Protein AF-0000000066110867 (afdb_homodimer)

Sequence (846 aa):
MSDRFEATYLIETPHDVASVAQELAGEQSTATSSRMPGETDALIRDFGARVEHIEALPPAEAPSLPVAHTLGQRVHRARLTLSWPLHNIGDSLPMLLTTLLGNQTGMRRLSGIRLERVAMPQSFIAAQPRPAFGIAGTRRLTGVQGRPLIGSIVKPNIGLAPEQTAAMARQLAEGGVDFIKDDELLANPPYSPVARRAALVLRALDEAAQRTGRRTMYAVNITDGLDEMRRHHDAVVQAGGTCIMVNLNSVGLSALLALRRHSQLPIHGHRAGWAMMTRCPALGMEFQPYQMLHRLAGVDHLHVSGLGGKFWEHADSVLQAAHECLTPLDTQAGAADDRALPVFSGGSTIFDVAPTYQGIGTADLIFASGGGIFGHPDGLAAGCASLRQAWEAAIAGQELRAYAQSRPELAAALARGKPVRKAMSDRFEATYLIETPHDVASVAQELAGEQSTATSSRMPGETDALIRDFGARVEHIEALPPAEAPSLPVAHTLGQRVHRARLTLSWPLHNIGDSLPMLLTTLLGNQTGMRRLSGIRLERVAMPQSFIAAQPRPAFGIAGTRRLTGVQGRPLIGSIVKPNIGLAPEQTAAMARQLAEGGVDFIKDDELLANPPYSPVARRAALVLRALDEAAQRTGRRTMYAVNITDGLDEMRRHHDAVVQAGGTCIMVNLNSVGLSALLALRRHSQLPIHGHRAGWAMMTRCPALGMEFQPYQMLHRLAGVDHLHVSGLGGKFWEHADSVLQAAHECLTPLDTQAGAADDRALPVFSGGSTIFDVAPTYQGIGTADLIFASGGGIFGHPDGLAAGCASLRQAWEAAIAGQELRAYAQSRPELAAALARGKPVRKA

Radius of gyration: 27.33 Å; Cα contacts (8 Å, |Δi|>4): 2051; chains: 2; bounding box: 62×90×65 Å

Nearest PDB structures (foldseek):
  2d69-assembly1_A  TM=9.100E-01  e=1.388E-36  Pyrococcus horikoshii OT3
  2cwx-assembly1_A  TM=9.089E-01  e=3.472E-36  Pyrococcus horikoshii OT3
  3a12-assembly2_F-3  TM=8.881E-01  e=1.849E-36  Thermococcus kodakarensis KOD1
  8dht-assembly2_B  TM=8.796E-01  e=1.649E-36  Archaeoglobus fulgidus
  3kdo-assembly1_D  TM=8.798E-01  e=2.607E-36  Thermococcus kodakarensis KOD1

InterPro domains:
  IPR000685 Ribulose bisphosphate carboxylase, large subunit, C-terminal [PF00016] (134-414)
  IPR017443 Ribulose bisphosphate carboxylase, large subunit, ferrodoxin-like N-terminal [PF02788] (15-124)
  IPR020878 Ribulose bisphosphate carboxylase, large chain, active site [PS00157] (176-184)
  IPR033966 RuBisCO [PTHR42704] (16-415)
  IPR033966 RuBisCO [SFLDS00014] (1-416)
  IPR036376 Ribulose bisphosphate carboxylase, large subunit, C-terminal domain superfamily [G3DSA:3.20.20.110] (131-419)
  IPR036376 Ribulose bisphosphate carboxylase, large subunit, C-terminal domain superfamily [SSF51649] (131-415)
  IPR036422 RuBisCO large subunit, N-terminal domain superfamily [G3DSA:3.30.70.150] (1-127)
  IPR036422 RuBisCO large subunit, N-terminal domain superfamily [SSF54966] (1-126)

Solvent-accessible surface area (backbone atoms only — not comparable to full-atom values): 41608 Å² total; per-residue (Å²): 128,81,61,49,30,36,38,33,26,44,36,26,20,72,55,62,64,70,62,50,50,49,41,49,28,17,65,58,28,29,58,45,93,62,89,46,77,82,60,40,69,67,47,42,68,67,42,27,36,42,81,74,44,77,42,83,45,81,58,47,91,58,71,78,28,81,54,93,75,57,91,86,51,65,20,40,26,30,41,38,30,37,34,35,41,37,60,59,37,47,82,32,65,29,43,47,46,39,51,75,48,10,61,66,58,29,36,36,70,37,21,23,46,19,41,50,40,66,49,72,43,64,70,53,60,69,70,38,76,27,18,86,33,13,52,66,41,48,31,64,74,45,66,56,72,98,47,54,39,42,23,34,53,52,66,40,33,41,73,62,39,31,71,54,46,12,52,52,50,25,53,43,41,68,20,59,36,41,30,38,29,50,28,94,67,32,28,56,14,76,74,33,37,43,55,62,24,43,38,45,29,43,49,32,32,52,56,35,15,72,73,70,73,51,52,46,37,45,28,45,27,41,46,32,41,42,71,56,26,54,53,39,50,52,37,32,50,74,44,65,49,66,28,32,22,36,43,45,67,30,24,18,54,12,25,41,37,51,46,44,76,67,51,92,49,42,32,36,32,37,54,46,29,49,34,42,37,35,54,49,85,46,36,29,46,38,56,54,44,52,54,49,56,46,26,39,32,18,33,12,27,37,59,38,48,30,71,37,49,54,42,56,68,50,55,67,60,31,43,49,40,36,49,50,31,63,44,60,79,60,79,54,88,86,52,71,77,44,26,25,26,25,28,33,29,41,62,23,40,60,65,38,36,43,60,48,36,69,62,62,71,58,46,78,32,35,45,30,22,48,57,38,19,74,61,23,92,79,33,50,40,33,14,37,47,17,44,54,48,33,45,52,21,39,76,68,70,41,58,63,72,69,57,18,71,86,30,68,44,32,36,53,43,59,72,69,49,71,70,59,72,80,128,127,82,59,50,31,36,38,33,28,44,36,27,20,71,54,62,63,69,61,51,50,51,41,49,28,16,64,58,26,27,58,46,92,60,88,47,74,82,60,39,71,66,47,42,70,68,40,27,36,41,81,74,45,78,44,81,46,80,58,45,92,58,72,80,30,80,54,93,75,57,91,85,52,66,21,40,27,31,41,37,30,36,33,35,40,36,59,60,37,46,80,33,63,31,45,47,45,40,53,75,49,9,61,66,56,30,36,37,70,38,20,22,45,19,42,50,40,64,48,73,44,63,72,53,60,70,72,37,76,27,18,87,32,14,52,66,42,48,30,63,73,44,67,56,71,98,46,53,40,41,22,33,53,52,65,42,34,40,71,61,39,29,68,53,46,11,51,51,50,26,52,44,41,68,22,59,36,41,31,38,29,50,27,95,68,33,29,56,14,76,75,32,37,43,54,61,25,42,38,45,28,41,50,32,32,51,54,35,15,72,72,69,75,52,51,46,37,46,27,45,28,40,46,33,42,41,70,56,26,53,53,40,49,52,38,33,49,74,46,66,50,66,27,31,22,37,43,43,68,29,25,17,54,12,26,41,36,50,46,44,78,66,52,92,49,42,33,35,32,36,53,46,29,50,34,45,36,36,55,50,85,46,35,28,45,38,56,56,44,52,52,49,56,44,26,40,31,20,33,12,28,38,58,36,46,31,73,37,50,54,40,56,65,50,55,66,61,32,42,50,39,35,48,50,32,63,43,61,78,63,79,54,87,86,53,69,77,44,26,24,24,25,26,34,29,42,61,24,40,62,68,38,36,43,60,48,36,70,63,62,70,56,47,77,32,35,47,30,22,49,58,38,19,72,60,23,91,78,33,50,39,30,14,39,48,17,43,53,51,32,43,51,22,40,76,70,70,43,57,63,71,70,58,18,72,86,30,66,45,33,37,54,45,60,71,70,50,71,72,59,72,82,128

Secondary structure (DSSP, 8-state):
-PPEEEEEEEEEESS-HHHHHHHHHHHTTT-SSSPPTT--HHHHHHH--EEEEEEEEEEESS-SS-----TT--EEEEEEEEEEEGGGTTT-HHHHHHHHHSGGGGBTT-SEEEEEEEE--HHHHHHS---SSHHHHHHHHH---SSPEEEEE-SSSS---HHHHHHHHHHHHHHT-SEEE--TT-SS-TTS-HHHHHHHHHHHHHHHHHHHS-PPEEEEE--S-HHHHHHHHHHHHHTT---EEEEHHHH-HHHHHHHHHH-SS-EEEE-TTHHHHHSSTTEEE-HHHHHHHHHHTT-SEEEEE-TT-SBS--HHHHHHHHHHHTS-S--STTPPP-PPEEEE-SS--GGGHHHHHHHH-S--SEEE-HHHHHT-TT-HHHHHHHHHHHHHHHHHT--HHHHHTT-HHHHHHHHH-------/---EEEEEEEEEESS-HHHHHHHHHHHTTT-SSSPPTT--HHHHHHH--EEEEEEEEEEESS-SS-----TT--EEEEEEEEEEEGGGTTT-HHHHHHHHHSGGGGBTT-SEEEEEEEE--HHHHHHS---SSHHHHHHHHH---SSPEEEEE-SSSS---HHHHHHHHHHHHHHT-SEEE--TT-SS-TTS-HHHHHHHHHHHHHHHHHHHS-PPEEEEE--S-HHHHHHHHHHHHHTT---EEEEHHHH-HHHHHHHHHH-SS-EEEE-TTHHHHHSSTTEEE-HHHHHHHHHHTT-SEEEEE-TTSSBS--HHHHHHHHHHHTS-S--STTPPP-PPEEEE-SS--GGGHHHHHHHH-S--SEEE-HHHHHT-TT-HHHHHHHHHHHHHHHHHT--HHHHHTT-HHHHHHHHH-------

Structure (mmCIF, N/CA/C/O backbone):
data_AF-0000000066110867-model_v1
#
loop_
_entity.id
_entity.type
_entity.pdbx_description
1 polymer 'Uncharacterized ribulose bisphosphate carboxylase-like protein'
#
loop_
_atom_site.group_PDB
_atom_site.id
_atom_site.type_symbol
_atom_site.label_atom_id
_atom_site.label_alt_id
_atom_site.label_comp_id
_atom_site.label_asym_id
_atom_site.label_entity_id
_atom_site.label_seq_id
_atom_site.pdbx_PDB_ins_code
_atom_site.Cartn_x
_atom_site.Cartn_y
_atom_site.Cartn_z
_atom_site.occupancy
_atom_site.B_iso_or_equiv
_atom_site.auth_seq_id
_atom_site.auth_comp_id
_atom_site.auth_asym_id
_atom_site.auth_atom_id
_atom_site.pdbx_PDB_model_num
ATOM 1 N N . MET A 1 1 ? 33.125 8.18 2.092 1 39.19 1 MET A N 1
ATOM 2 C CA . MET A 1 1 ? 32.031 8.516 1.192 1 39.19 1 MET A CA 1
ATOM 3 C C . MET A 1 1 ? 30.734 7.844 1.645 1 39.19 1 MET A C 1
ATOM 5 O O . MET A 1 1 ? 30.672 6.617 1.77 1 39.19 1 MET A O 1
ATOM 9 N N . SER A 1 2 ? 29.891 8.508 2.402 1 60.31 2 SER A N 1
ATOM 10 C CA . SER A 1 2 ? 28.688 7.93 3 1 60.31 2 SER A CA 1
ATOM 11 C C . SER A 1 2 ? 27.875 7.164 1.966 1 60.31 2 SER A C 1
ATOM 13 O O . SER A 1 2 ? 27.859 7.52 0.785 1 60.31 2 SER A O 1
ATOM 15 N N . ASP A 1 3 ? 27.578 5.844 2.156 1 89.62 3 ASP A N 1
ATOM 16 C CA . ASP A 1 3 ? 26.812 4.984 1.257 1 89.62 3 ASP A CA 1
ATOM 17 C C . ASP A 1 3 ? 25.531 5.668 0.808 1 89.62 3 ASP A C 1
ATOM 19 O O . ASP A 1 3 ? 24.906 6.387 1.584 1 89.62 3 ASP A O 1
ATOM 23 N N . ARG A 1 4 ? 25.453 5.914 -0.516 1 97.56 4 ARG A N 1
ATOM 24 C CA . ARG A 1 4 ? 24.234 6.453 -1.086 1 97.56 4 ARG A CA 1
ATOM 25 C C . ARG A 1 4 ? 23.438 5.367 -1.806 1 97.56 4 ARG A C 1
ATOM 27 O O . ARG A 1 4 ? 24 4.371 -2.254 1 97.56 4 ARG A O 1
ATOM 34 N N . PHE A 1 5 ? 22.156 5.508 -1.821 1 98.56 5 PHE A N 1
ATOM 35 C CA . PHE A 1 5 ? 21.312 4.688 -2.688 1 98.56 5 PHE A CA 1
ATOM 36 C C . PHE A 1 5 ? 20.719 5.527 -3.811 1 98.56 5 PHE A C 1
ATOM 38 O O . PHE A 1 5 ? 20.625 6.75 -3.699 1 98.56 5 PHE A O 1
ATOM 45 N N . GLU A 1 6 ? 20.391 4.863 -4.914 1 98.5 6 GLU A N 1
ATOM 46 C CA . GLU A 1 6 ? 19.953 5.555 -6.125 1 98.5 6 GLU A CA 1
ATOM 47 C C . GLU A 1 6 ? 18.609 5.023 -6.617 1 98.5 6 GLU A C 1
ATOM 49 O O . GLU A 1 6 ? 18.297 3.846 -6.422 1 98.5 6 GLU A O 1
ATOM 54 N N . ALA A 1 7 ? 17.859 5.875 -7.188 1 98.81 7 ALA A N 1
ATOM 55 C CA . ALA A 1 7 ? 16.609 5.5 -7.848 1 98.81 7 ALA A CA 1
ATOM 56 C C . ALA A 1 7 ? 16.453 6.219 -9.188 1 98.81 7 ALA A C 1
ATOM 58 O O . ALA A 1 7 ? 16.828 7.383 -9.32 1 98.81 7 ALA A O 1
ATOM 59 N N . THR A 1 8 ? 15.945 5.535 -10.133 1 98.88 8 THR A N 1
ATOM 60 C CA . THR A 1 8 ? 15.648 6.09 -11.453 1 98.88 8 THR A CA 1
ATOM 61 C C . THR A 1 8 ? 14.141 6.195 -11.664 1 98.88 8 THR A C 1
ATOM 63 O O . THR A 1 8 ? 13.406 5.23 -11.453 1 98.88 8 THR A O 1
ATOM 66 N N . TYR A 1 9 ? 13.758 7.41 -12.094 1 98.81 9 TYR A N 1
ATOM 67 C CA . TYR A 1 9 ? 12.352 7.684 -12.359 1 98.81 9 TYR A CA 1
ATOM 68 C C . TYR A 1 9 ? 12.133 8.047 -13.828 1 98.81 9 TYR A C 1
ATOM 70 O O . TYR A 1 9 ? 12.953 8.734 -14.43 1 98.81 9 TYR A O 1
ATOM 78 N N . LEU A 1 10 ? 11.047 7.578 -14.383 1 98.75 10 LEU A N 1
ATOM 79 C CA . LEU A 1 10 ? 10.461 8.234 -15.547 1 98.75 10 LEU A CA 1
ATOM 80 C C . LEU A 1 10 ? 9.539 9.375 -15.125 1 98.75 10 LEU A C 1
ATOM 82 O O . LEU A 1 10 ? 8.578 9.164 -14.375 1 98.75 10 LEU A O 1
ATOM 86 N N . ILE A 1 11 ? 9.812 10.609 -15.578 1 98.75 11 ILE A N 1
ATOM 87 C CA . ILE A 1 11 ? 8.961 11.727 -15.18 1 98.75 11 ILE A CA 1
ATOM 88 C C . ILE A 1 11 ? 8.367 12.391 -16.422 1 98.75 11 ILE A C 1
ATOM 90 O O . ILE A 1 11 ? 8.906 12.25 -17.531 1 98.75 11 ILE A O 1
ATOM 94 N N . GLU A 1 12 ? 7.273 13.016 -16.297 1 98.56 12 GLU A N 1
ATOM 95 C CA . GLU A 1 12 ? 6.582 13.859 -17.266 1 98.56 12 GLU A CA 1
ATOM 96 C C . GLU A 1 12 ? 6.207 15.211 -16.656 1 98.56 12 GLU A C 1
ATOM 98 O O . GLU A 1 12 ? 5.766 15.273 -15.5 1 98.56 12 GLU A O 1
ATOM 103 N N . THR A 1 13 ? 6.414 16.328 -17.375 1 97.88 13 THR A N 1
ATOM 104 C CA . THR A 1 13 ? 6.109 17.641 -16.828 1 97.88 13 THR A CA 1
ATOM 105 C C . THR A 1 13 ? 5.961 18.672 -17.938 1 97.88 13 THR A C 1
ATOM 107 O O . THR A 1 13 ? 6.691 18.641 -18.922 1 97.88 13 THR A O 1
ATOM 110 N N . PRO A 1 14 ? 5.02 19.578 -17.797 1 96.75 14 PRO A N 1
ATOM 111 C CA . PRO A 1 14 ? 4.961 20.719 -18.719 1 96.75 14 PRO A CA 1
ATOM 112 C C . PRO A 1 14 ? 5.945 21.828 -18.344 1 96.75 14 PRO A C 1
ATOM 114 O O . PRO A 1 14 ? 5.949 22.891 -18.969 1 96.75 14 PRO A O 1
ATOM 117 N N . HIS A 1 15 ? 6.75 21.641 -17.328 1 96.19 15 HIS A N 1
ATOM 118 C CA . HIS A 1 15 ? 7.695 22.625 -16.844 1 96.19 15 HIS A CA 1
ATOM 119 C C . HIS A 1 15 ? 9.133 22.25 -17.188 1 96.19 15 HIS A C 1
ATOM 121 O O . HIS A 1 15 ? 9.359 21.25 -17.859 1 96.19 15 HIS A O 1
ATOM 127 N N . ASP A 1 16 ? 10.039 23.125 -16.781 1 96.75 16 ASP A N 1
ATOM 128 C CA . ASP A 1 16 ? 11.453 22.859 -17.016 1 96.75 16 ASP A CA 1
ATOM 129 C C . ASP A 1 16 ? 11.906 21.625 -16.219 1 96.75 16 ASP A C 1
ATOM 131 O O . ASP A 1 16 ? 11.797 21.594 -15 1 96.75 16 ASP A O 1
ATOM 135 N N . VAL A 1 17 ? 12.461 20.641 -16.891 1 98.19 17 VAL A N 1
ATOM 136 C CA . VAL A 1 17 ? 12.789 19.328 -16.328 1 98.19 17 VAL A CA 1
ATOM 137 C C . VAL A 1 17 ? 13.805 19.5 -15.203 1 98.19 17 VAL A C 1
ATOM 139 O O . VAL A 1 17 ? 13.672 18.891 -14.141 1 98.19 17 VAL A O 1
ATOM 142 N N . ALA A 1 18 ? 14.828 20.312 -15.445 1 97.75 18 ALA A N 1
ATOM 143 C CA . ALA A 1 18 ? 15.883 20.484 -14.453 1 97.75 18 ALA A CA 1
ATOM 144 C C . ALA A 1 18 ? 15.32 21.094 -13.172 1 97.75 18 ALA A C 1
ATOM 146 O O . ALA A 1 18 ? 15.695 20.688 -12.07 1 97.75 18 ALA A O 1
ATOM 147 N N . SER A 1 19 ? 14.5 22.031 -13.352 1 96.19 19 SER A N 1
ATOM 148 C CA . SER A 1 19 ? 13.867 22.688 -12.211 1 96.19 19 SER A CA 1
ATOM 149 C C . SER A 1 19 ? 13 21.703 -11.422 1 96.19 19 SER A C 1
ATOM 151 O O . SER A 1 19 ? 13.039 21.672 -10.195 1 96.19 19 SER A O 1
ATOM 153 N N . VAL A 1 20 ? 12.227 20.906 -12.086 1 96.38 20 VAL A N 1
ATOM 154 C CA . VAL A 1 20 ? 11.359 19.922 -11.461 1 96.38 20 VAL A CA 1
ATOM 155 C C . VAL A 1 20 ? 12.195 18.859 -10.758 1 96.38 20 VAL A C 1
ATOM 157 O O . VAL A 1 20 ? 11.852 18.406 -9.664 1 96.38 20 VAL A O 1
ATOM 160 N N . ALA A 1 21 ? 13.273 18.469 -11.383 1 97.44 21 ALA A N 1
ATOM 161 C CA . ALA A 1 21 ? 14.18 17.484 -10.789 1 97.44 21 ALA A CA 1
ATOM 162 C C . ALA A 1 21 ? 14.727 17.969 -9.445 1 97.44 21 ALA A C 1
ATOM 164 O O . ALA A 1 21 ? 14.797 17.203 -8.484 1 97.44 21 ALA A O 1
ATOM 165 N N . GLN A 1 22 ? 15.062 19.234 -9.406 1 95.31 22 GLN A N 1
ATOM 166 C CA . GLN A 1 22 ? 15.578 19.812 -8.172 1 95.31 22 GLN A CA 1
ATOM 167 C C . GLN A 1 22 ? 14.492 19.859 -7.098 1 95.31 22 GLN A C 1
ATOM 169 O O . GLN A 1 22 ? 14.766 19.609 -5.918 1 95.31 22 GLN A O 1
ATOM 174 N N . GLU A 1 23 ? 13.328 20.188 -7.48 1 94.44 23 GLU A N 1
ATOM 175 C CA . GLU A 1 23 ? 12.211 20.203 -6.543 1 94.44 23 GLU A CA 1
ATOM 176 C C . GLU A 1 23 ? 11.953 18.812 -5.977 1 94.44 23 GLU A C 1
ATOM 178 O O . GLU A 1 23 ? 11.711 18.656 -4.777 1 94.44 23 GLU A O 1
ATOM 183 N N . LEU A 1 24 ? 11.992 17.844 -6.855 1 95.94 24 LEU A N 1
ATOM 184 C CA . LEU A 1 24 ? 11.789 16.453 -6.449 1 95.94 24 LEU A CA 1
ATOM 185 C C . LEU A 1 24 ? 12.859 16.016 -5.457 1 95.94 24 LEU A C 1
ATOM 187 O O . LEU A 1 24 ? 12.547 15.398 -4.438 1 95.94 24 LEU A O 1
ATOM 191 N N . ALA A 1 25 ? 14.102 16.312 -5.766 1 96.06 25 ALA A N 1
ATOM 192 C CA . ALA A 1 25 ? 15.211 15.984 -4.879 1 96.06 25 ALA A CA 1
ATOM 193 C C . ALA A 1 25 ? 15.023 16.625 -3.508 1 96.06 25 ALA A C 1
ATOM 195 O O . ALA A 1 25 ? 15.258 15.992 -2.479 1 96.06 25 ALA A O 1
ATOM 196 N N . GLY A 1 26 ? 14.648 17.844 -3.508 1 93.56 26 GLY A N 1
ATOM 197 C CA . GLY A 1 26 ? 14.414 18.547 -2.264 1 93.56 26 GLY A CA 1
ATOM 198 C C . GLY A 1 26 ? 13.242 18 -1.471 1 93.56 26 GLY A C 1
ATOM 199 O O . GLY A 1 26 ? 13.336 17.828 -0.254 1 93.56 26 GLY A O 1
ATOM 200 N N . GLU A 1 27 ? 12.148 17.656 -2.113 1 92.19 27 GLU A N 1
ATOM 201 C CA . GLU A 1 27 ? 10.922 17.172 -1.481 1 92.19 27 GLU A CA 1
ATOM 202 C C . GLU A 1 27 ? 11.172 15.883 -0.7 1 92.19 27 GLU A C 1
ATOM 204 O O . GLU A 1 27 ? 10.523 15.641 0.323 1 92.19 27 GLU A O 1
ATOM 209 N N . GLN A 1 28 ? 12.109 15.086 -1.163 1 96 28 GLN A N 1
ATOM 210 C CA . GLN A 1 28 ? 12.336 13.789 -0.533 1 96 28 GLN A CA 1
ATOM 211 C C . GLN A 1 28 ? 13.664 13.773 0.22 1 96 28 GLN A C 1
ATOM 213 O O . GLN A 1 28 ? 14.289 12.719 0.359 1 96 28 GLN A O 1
ATOM 218 N N . SER A 1 29 ? 14.117 14.984 0.697 1 95.62 29 SER A N 1
ATOM 219 C CA . SER A 1 29 ? 15.305 15.102 1.544 1 95.62 29 SER A CA 1
ATOM 220 C C . SER A 1 29 ? 15.203 16.312 2.461 1 95.62 29 SER A C 1
ATOM 222 O O . SER A 1 29 ? 14.461 16.297 3.443 1 95.62 29 SER A O 1
ATOM 224 N N . THR A 1 30 ? 16 17.484 2.396 1 89.69 30 THR A N 1
ATOM 225 C CA . THR A 1 30 ? 16.094 18.594 3.344 1 89.69 30 THR A CA 1
ATOM 226 C C . THR A 1 30 ? 15.055 19.656 3.031 1 89.69 30 THR A C 1
ATOM 228 O O . THR A 1 30 ? 14.703 20.469 3.895 1 89.69 30 THR A O 1
ATOM 231 N N . ALA A 1 31 ? 14.672 20.094 2.068 1 72 31 ALA A N 1
ATOM 232 C CA . ALA A 1 31 ? 13.531 21 1.924 1 72 31 ALA A CA 1
ATOM 233 C C . ALA A 1 31 ? 13.594 21.766 0.604 1 72 31 ALA A C 1
ATOM 235 O O . ALA A 1 31 ? 14.688 22.031 0.09 1 72 31 ALA A O 1
ATOM 236 N N . THR A 1 32 ? 12.539 21.844 -0.172 1 58.91 32 THR A N 1
ATOM 237 C CA . THR A 1 32 ? 12.578 22.219 -1.584 1 58.91 32 THR A CA 1
ATOM 238 C C . THR A 1 32 ? 12.438 23.719 -1.756 1 58.91 32 THR A C 1
ATOM 240 O O . THR A 1 32 ? 13.273 24.359 -2.395 1 58.91 32 THR A O 1
ATOM 243 N N . SER A 1 33 ? 11.234 24.375 -1.487 1 54.78 33 SER A N 1
ATOM 244 C CA . SER A 1 33 ? 10.898 25.5 -2.344 1 54.78 33 SER A CA 1
ATOM 245 C C . SER A 1 33 ? 11.68 26.75 -1.952 1 54.78 33 SER A C 1
ATOM 247 O O . SER A 1 33 ? 12.148 27.5 -2.818 1 54.78 33 SER A O 1
ATOM 249 N N . SER A 1 34 ? 11.797 26.969 -0.633 1 59.31 34 SER A N 1
ATOM 250 C CA . SER A 1 34 ? 12.57 28.094 -0.135 1 59.31 34 SER A CA 1
ATOM 251 C C . SER A 1 34 ? 13.43 27.688 1.064 1 59.31 34 SER A C 1
ATOM 253 O O . SER A 1 34 ? 13 26.891 1.894 1 59.31 34 SER A O 1
ATOM 255 N N . ARG A 1 35 ? 14.617 28.141 0.949 1 66.94 35 ARG A N 1
ATOM 256 C CA . ARG A 1 35 ? 15.531 27.797 2.029 1 66.94 35 ARG A CA 1
ATOM 257 C C . ARG A 1 35 ? 14.953 28.172 3.387 1 66.94 35 ARG A C 1
ATOM 259 O O . ARG A 1 35 ? 14.43 29.281 3.555 1 66.94 35 ARG A O 1
ATOM 266 N N . MET A 1 36 ? 14.828 27.266 4.258 1 67.25 36 MET A N 1
ATOM 267 C CA . MET A 1 36 ? 14.305 27.422 5.613 1 67.25 36 MET A CA 1
ATOM 268 C C . MET A 1 36 ? 15.422 27.766 6.59 1 67.25 36 MET A C 1
ATOM 270 O O . MET A 1 36 ? 16.594 27.516 6.312 1 67.25 36 MET A O 1
ATOM 274 N N . PRO A 1 37 ? 15 28.469 7.66 1 67.75 37 PRO A N 1
ATOM 275 C CA . PRO A 1 37 ? 16.016 28.656 8.711 1 67.75 37 PRO A CA 1
ATOM 276 C C . PRO A 1 37 ? 16.656 27.328 9.141 1 67.75 37 PRO A C 1
ATOM 278 O O . PRO A 1 37 ? 15.961 26.312 9.266 1 67.75 37 PRO A O 1
ATOM 281 N N . GLY A 1 38 ? 17.906 27.219 9.133 1 72.88 38 GLY A N 1
ATOM 282 C CA . GLY A 1 38 ? 18.641 26.047 9.555 1 72.88 38 GLY A CA 1
ATOM 283 C C . GLY A 1 38 ? 19.156 25.203 8.398 1 72.88 38 GLY A C 1
ATOM 284 O O . GLY A 1 38 ? 19.969 24.297 8.586 1 72.88 38 GLY A O 1
ATOM 285 N N . GLU A 1 39 ? 18.609 25.531 7.254 1 82.5 39 GLU A N 1
ATOM 286 C CA . GLU A 1 39 ? 19.109 24.828 6.078 1 82.5 39 GLU A CA 1
ATOM 287 C C . GLU A 1 39 ? 20.453 25.391 5.633 1 82.5 39 GLU A C 1
ATOM 289 O O . GLU A 1 39 ? 20.516 26.188 4.695 1 82.5 39 GLU A O 1
ATOM 294 N N . THR A 1 40 ? 21.484 24.875 6.184 1 86.75 40 THR A N 1
ATOM 295 C CA . THR A 1 40 ? 22.828 25.312 5.82 1 86.75 40 THR A CA 1
ATOM 296 C C . THR A 1 40 ? 23.344 24.531 4.609 1 86.75 40 THR A C 1
ATOM 298 O O . THR A 1 40 ? 22.812 23.469 4.281 1 86.75 40 THR A O 1
ATOM 301 N N . ASP A 1 41 ? 24.297 25.078 3.982 1 89.75 41 ASP A N 1
ATOM 302 C CA . ASP A 1 41 ? 24.938 24.391 2.863 1 89.75 41 ASP A CA 1
ATOM 303 C C . ASP A 1 41 ? 25.484 23.031 3.299 1 89.75 41 ASP A C 1
ATOM 305 O O . ASP A 1 41 ? 25.422 22.062 2.543 1 89.75 41 ASP A O 1
ATOM 309 N N . ALA A 1 42 ? 26 23.062 4.473 1 92.06 42 ALA A N 1
ATOM 310 C CA . ALA A 1 42 ? 26.547 21.812 5.008 1 92.06 42 ALA A CA 1
ATOM 311 C C . ALA A 1 42 ? 25.438 20.766 5.199 1 92.06 42 ALA A C 1
ATOM 313 O O . ALA A 1 42 ? 25.641 19.594 4.902 1 92.06 42 ALA A O 1
ATOM 314 N N . LEU A 1 43 ? 24.297 21.188 5.707 1 93.19 43 LEU A N 1
ATOM 315 C CA . LEU A 1 43 ? 23.172 20.281 5.906 1 93.19 43 LEU A CA 1
ATOM 316 C C . LEU A 1 43 ? 22.688 19.719 4.574 1 93.19 43 LEU A C 1
ATOM 318 O O . LEU A 1 43 ? 22.453 18.516 4.449 1 93.19 43 LEU A O 1
ATOM 322 N N . ILE A 1 44 ? 22.578 20.562 3.604 1 92.31 44 ILE A N 1
ATOM 323 C CA . ILE A 1 44 ? 22.141 20.156 2.281 1 92.31 44 ILE A CA 1
ATOM 324 C C . ILE A 1 44 ? 23.141 19.172 1.68 1 92.31 44 ILE A C 1
ATOM 326 O O . ILE A 1 44 ? 22.75 18.156 1.086 1 92.31 44 ILE A O 1
ATOM 330 N N . ARG A 1 45 ? 24.375 19.5 1.825 1 92.75 45 ARG A N 1
ATOM 331 C CA . ARG A 1 45 ? 25.438 18.625 1.312 1 92.75 45 ARG A CA 1
ATOM 332 C C . ARG A 1 45 ? 25.359 17.234 1.947 1 92.75 45 ARG A C 1
ATOM 334 O O . ARG A 1 45 ? 25.516 16.234 1.261 1 92.75 45 ARG A O 1
ATOM 341 N N . ASP A 1 46 ? 25.078 17.203 3.215 1 94.75 46 ASP A N 1
ATOM 342 C CA . ASP A 1 46 ? 25.234 15.969 3.98 1 94.75 46 ASP A CA 1
ATOM 343 C C . ASP A 1 46 ? 23.953 15.148 3.951 1 94.75 46 ASP A C 1
ATOM 345 O O . ASP A 1 46 ? 23.984 13.922 4.098 1 94.75 46 ASP A O 1
ATOM 349 N N . PHE A 1 47 ? 22.781 15.789 3.748 1 96.75 47 PHE A N 1
ATOM 350 C CA . PHE A 1 47 ? 21.531 15.07 3.914 1 96.75 47 PHE A CA 1
ATOM 351 C C . PHE A 1 47 ? 20.656 15.211 2.674 1 96.75 47 PHE A C 1
ATOM 353 O O . PHE A 1 47 ? 19.656 14.508 2.525 1 96.75 47 PHE A O 1
ATOM 360 N N . GLY A 1 48 ? 21.031 16.109 1.773 1 95.69 48 GLY A N 1
ATOM 361 C CA . GLY A 1 48 ? 20.234 16.375 0.586 1 95.69 48 GLY A CA 1
ATOM 362 C C . GLY A 1 48 ? 20.328 15.273 -0.45 1 95.69 48 GLY A C 1
ATOM 363 O O . GLY A 1 48 ? 21.359 14.609 -0.569 1 95.69 48 GLY A O 1
ATOM 364 N N . ALA A 1 49 ? 19.234 15.07 -1.168 1 97.12 49 ALA A N 1
ATOM 365 C CA . ALA A 1 49 ? 19.281 14.234 -2.363 1 97.12 49 ALA A CA 1
ATOM 366 C C . ALA A 1 49 ? 20.016 14.938 -3.496 1 97.12 49 ALA A C 1
ATOM 368 O O . ALA A 1 49 ? 20.125 16.172 -3.506 1 97.12 49 ALA A O 1
ATOM 369 N N . ARG A 1 50 ? 20.547 14.18 -4.43 1 96.94 50 ARG A N 1
ATOM 370 C CA . ARG A 1 50 ? 21.281 14.711 -5.566 1 96.94 50 ARG A CA 1
ATOM 371 C C . ARG A 1 50 ? 20.641 14.273 -6.883 1 96.94 50 ARG A C 1
ATOM 373 O O . ARG A 1 50 ? 20.203 13.133 -7.016 1 96.94 50 ARG A O 1
ATOM 380 N N . VAL A 1 51 ? 20.547 15.164 -7.801 1 98 51 VAL A N 1
ATOM 381 C CA . VAL A 1 51 ? 20.234 14.812 -9.18 1 98 51 VAL A CA 1
ATOM 382 C C . VAL A 1 51 ? 21.484 14.281 -9.883 1 98 51 VAL A C 1
ATOM 384 O O . VAL A 1 51 ? 22.375 15.055 -10.25 1 98 51 VAL A O 1
ATOM 387 N N . GLU A 1 52 ? 21.547 13.039 -10.125 1 98.31 52 GLU A N 1
ATOM 388 C CA . GLU A 1 52 ? 22.75 12.406 -10.656 1 98.31 52 GLU A CA 1
ATOM 389 C C . GLU A 1 52 ? 22.766 12.461 -12.18 1 98.31 52 GLU A C 1
ATOM 391 O O . GLU A 1 52 ? 23.828 12.625 -12.789 1 98.31 52 GLU A O 1
ATOM 396 N N . HIS A 1 53 ? 21.609 12.227 -12.781 1 98.5 53 HIS A N 1
ATOM 397 C CA . HIS A 1 53 ? 21.531 12.133 -14.234 1 98.5 53 HIS A CA 1
ATOM 398 C C . HIS A 1 53 ? 20.141 12.477 -14.734 1 98.5 53 HIS A C 1
ATOM 400 O O . HIS A 1 53 ? 19.141 12.133 -14.102 1 98.5 53 HIS A O 1
ATOM 406 N N . ILE A 1 54 ? 20.062 13.211 -15.797 1 98.75 54 ILE A N 1
ATOM 407 C CA . ILE A 1 54 ? 18.812 13.492 -16.516 1 98.75 54 ILE A CA 1
ATOM 408 C C . ILE A 1 54 ? 18.969 13.094 -17.984 1 98.75 54 ILE A C 1
ATOM 410 O O . ILE A 1 54 ? 19.859 13.578 -18.672 1 98.75 54 ILE A O 1
ATOM 414 N N . GLU A 1 55 ? 18.172 12.203 -18.422 1 98.81 55 GLU A N 1
ATOM 415 C CA . GLU A 1 55 ? 18.109 11.812 -19.828 1 98.81 55 GLU A CA 1
ATOM 416 C C . GLU A 1 55 ? 16.797 12.273 -20.453 1 98.81 55 GLU A C 1
ATOM 418 O O . GLU A 1 55 ? 15.727 11.758 -20.141 1 98.81 55 GLU A O 1
ATOM 423 N N . ALA A 1 56 ? 16.891 13.188 -21.359 1 98.38 56 ALA A N 1
ATOM 424 C CA . ALA A 1 56 ? 15.703 13.664 -22.062 1 98.38 56 ALA A CA 1
ATOM 425 C C . ALA A 1 56 ? 15.117 12.57 -22.953 1 98.38 56 ALA A C 1
ATOM 427 O O . ALA A 1 56 ? 15.852 11.828 -23.609 1 98.38 56 ALA A O 1
ATOM 428 N N . LEU A 1 57 ? 13.82 12.469 -22.922 1 98.56 57 LEU A N 1
ATOM 429 C CA . LEU A 1 57 ? 13.078 11.547 -23.781 1 98.56 57 LEU A CA 1
ATOM 430 C C . LEU A 1 57 ? 12.117 12.305 -24.703 1 98.56 57 LEU A C 1
ATOM 432 O O . LEU A 1 57 ? 11.859 13.484 -24.484 1 98.56 57 LEU A O 1
ATOM 436 N N . PRO A 1 58 ? 11.625 11.648 -25.828 1 97.75 58 PRO A N 1
ATOM 437 C CA . PRO A 1 58 ? 10.609 12.328 -26.625 1 97.75 58 PRO A CA 1
ATOM 438 C C . PRO A 1 58 ? 9.414 12.797 -25.797 1 97.75 58 PRO A C 1
ATOM 440 O O . PRO A 1 58 ? 8.969 12.086 -24.891 1 97.75 58 PRO A O 1
ATOM 443 N N . PRO A 1 59 ? 8.977 13.977 -26.062 1 97.12 59 PRO A N 1
ATOM 444 C CA . PRO A 1 59 ? 7.863 14.516 -25.266 1 97.12 59 PRO A CA 1
ATOM 445 C C . PRO A 1 59 ? 6.57 13.719 -25.453 1 97.12 59 PRO A C 1
ATOM 447 O O . PRO A 1 59 ? 6.434 12.969 -26.422 1 97.12 59 PRO A O 1
ATOM 450 N N . ALA A 1 60 ? 5.734 13.82 -24.469 1 95.25 60 ALA A N 1
ATOM 451 C CA . ALA A 1 60 ? 4.402 13.234 -24.578 1 95.25 60 ALA A CA 1
ATOM 452 C C . ALA A 1 60 ? 3.457 14.156 -25.344 1 95.25 60 ALA A C 1
ATOM 454 O O . ALA A 1 60 ? 3.674 15.367 -25.406 1 95.25 60 ALA A O 1
ATOM 455 N N . GLU A 1 61 ? 2.441 13.57 -25.938 1 90.38 61 GLU A N 1
ATOM 456 C CA . GLU A 1 61 ? 1.463 14.344 -26.688 1 90.38 61 GLU A CA 1
ATOM 457 C C . GLU A 1 61 ? 0.588 15.188 -25.766 1 90.38 61 GLU A C 1
ATOM 459 O O . GLU A 1 61 ? 0.169 16.281 -26.125 1 90.38 61 GLU A O 1
ATOM 464 N N . ALA A 1 62 ? 0.271 14.688 -24.703 1 92.31 62 ALA A N 1
ATOM 465 C CA . ALA A 1 62 ? -0.547 15.312 -23.656 1 92.31 62 ALA A CA 1
ATOM 466 C C . ALA A 1 62 ? -0.161 14.805 -22.281 1 92.31 62 ALA A C 1
ATOM 468 O O . ALA A 1 62 ? 0.443 13.742 -22.141 1 92.31 62 ALA A O 1
ATOM 469 N N . PRO A 1 63 ? -0.5 15.617 -21.234 1 95.06 63 PRO A N 1
ATOM 470 C CA . PRO A 1 63 ? -0.203 15.133 -19.875 1 95.06 63 PRO A CA 1
ATOM 471 C C . PRO A 1 63 ? -0.906 13.812 -19.547 1 95.06 63 PRO A C 1
ATOM 473 O O . PRO A 1 63 ? -2.1 13.664 -19.828 1 95.06 63 PRO A O 1
ATOM 476 N N . SER A 1 64 ? -0.182 12.883 -18.969 1 95.31 64 SER A N 1
ATOM 477 C CA . SER A 1 64 ? -0.736 11.578 -18.625 1 95.31 64 SER A CA 1
ATOM 478 C C . SER A 1 64 ? -1.626 11.656 -17.391 1 95.31 64 SER A C 1
ATOM 480 O O . SER A 1 64 ? -2.57 10.875 -17.25 1 95.31 64 SER A O 1
ATOM 482 N N . LEU A 1 65 ? -1.236 12.508 -16.422 1 95.5 65 LEU A N 1
ATOM 483 C CA . LEU A 1 65 ? -1.996 12.773 -15.211 1 95.5 65 LEU A CA 1
ATOM 484 C C . LEU A 1 65 ? -2.473 14.227 -15.164 1 95.5 65 LEU A C 1
ATOM 486 O O . LEU A 1 65 ? -1.868 15.102 -15.797 1 95.5 65 LEU A O 1
ATOM 490 N N . PRO A 1 66 ? -3.529 14.453 -14.438 1 89.81 66 PRO A N 1
ATOM 491 C CA . PRO A 1 66 ? -4.078 15.805 -14.438 1 89.81 66 PRO A CA 1
ATOM 492 C C . PRO A 1 66 ? -3.104 16.828 -13.867 1 89.81 66 PRO A C 1
ATOM 494 O O . PRO A 1 66 ? -2.604 16.672 -12.75 1 89.81 66 PRO A O 1
ATOM 497 N N . VAL A 1 67 ? -2.854 17.859 -14.586 1 90.56 67 VAL A N 1
ATOM 498 C CA . VAL A 1 67 ? -2.061 19.016 -14.18 1 90.56 67 VAL A CA 1
ATOM 499 C C . VAL A 1 67 ? -2.578 20.266 -14.891 1 90.56 67 VAL A C 1
ATOM 501 O O . VAL A 1 67 ? -3.232 20.172 -15.93 1 90.56 67 VAL A O 1
ATOM 504 N N . ALA A 1 68 ? -2.26 21.406 -14.258 1 84.69 68 ALA A N 1
ATOM 505 C CA . ALA A 1 68 ? -2.527 22.656 -14.961 1 84.69 68 ALA A CA 1
ATOM 506 C C . ALA A 1 68 ? -1.594 22.828 -16.156 1 84.69 68 ALA A C 1
ATOM 508 O O . ALA A 1 68 ? -0.378 22.656 -16.031 1 84.69 68 ALA A O 1
ATOM 509 N N . HIS A 1 69 ? -2.191 23 -17.359 1 83.5 69 HIS A N 1
ATOM 510 C CA . HIS A 1 69 ? -1.392 23.172 -18.562 1 83.5 69 HIS A CA 1
ATOM 511 C C . HIS A 1 69 ? -2.191 23.875 -19.656 1 83.5 69 HIS A C 1
ATOM 513 O O . HIS A 1 69 ? -3.422 23.906 -19.609 1 83.5 69 HIS A O 1
ATOM 519 N N . THR A 1 70 ? -1.475 24.484 -20.469 1 86 70 THR A N 1
ATOM 520 C CA . THR A 1 70 ? -2.105 25.141 -21.609 1 86 70 THR A CA 1
ATOM 521 C C . THR A 1 70 ? -2.152 24.188 -22.812 1 86 70 THR A C 1
ATOM 523 O O . THR A 1 70 ? -1.239 23.391 -23.016 1 86 70 THR A O 1
ATOM 526 N N . LEU A 1 71 ? -3.275 24.391 -23.5 1 83.5 71 LEU A N 1
ATOM 527 C CA . LEU A 1 71 ? -3.398 23.578 -24.719 1 83.5 71 LEU A CA 1
ATOM 528 C C . LEU A 1 71 ? -2.189 23.781 -25.625 1 83.5 71 LEU A C 1
ATOM 530 O O . LEU A 1 71 ? -1.77 24.906 -25.875 1 83.5 71 LEU A O 1
ATOM 534 N N . GLY A 1 72 ? -1.641 22.781 -26.062 1 85.12 72 GLY A N 1
ATOM 535 C CA . GLY A 1 72 ? -0.501 22.844 -26.953 1 85.12 72 GLY A CA 1
ATOM 536 C C . GLY A 1 72 ? 0.829 22.922 -26.234 1 85.12 72 GLY A C 1
ATOM 537 O O . GLY A 1 72 ? 1.888 22.891 -26.859 1 85.12 72 GLY A O 1
ATOM 538 N N . GLN A 1 73 ? 0.689 23.031 -24.938 1 90.75 73 GLN A N 1
ATOM 539 C CA . GLN A 1 73 ? 1.92 23.109 -24.172 1 90.75 73 GLN A CA 1
ATOM 540 C C . GLN A 1 73 ? 2.713 21.812 -24.266 1 90.75 73 GLN A C 1
ATOM 542 O O . GLN A 1 73 ? 2.141 20.719 -24.188 1 90.75 73 GLN A O 1
ATOM 547 N N . ARG A 1 74 ? 3.971 22.031 -24.547 1 94.19 74 ARG A N 1
ATOM 548 C CA . ARG A 1 74 ? 4.844 20.859 -24.625 1 94.19 74 ARG A CA 1
ATOM 549 C C . ARG A 1 74 ? 4.922 20.141 -23.281 1 94.19 74 ARG A C 1
ATOM 551 O O . ARG A 1 74 ? 5.09 20.781 -22.25 1 94.19 74 ARG A O 1
ATOM 558 N N . VAL A 1 75 ? 4.773 18.844 -23.281 1 97.62 75 VAL A N 1
ATOM 559 C CA . VAL A 1 75 ? 4.906 18 -22.094 1 97.62 75 VAL A CA 1
ATOM 560 C C . VAL A 1 75 ? 6.203 17.203 -22.172 1 97.62 75 VAL A C 1
ATOM 562 O O . VAL A 1 75 ? 6.289 16.203 -22.906 1 97.62 75 VAL A O 1
ATOM 565 N N . HIS A 1 76 ? 7.129 17.578 -21.375 1 98.25 76 HIS A N 1
ATOM 566 C CA . HIS A 1 76 ? 8.453 16.969 -21.406 1 98.25 76 HIS A CA 1
ATOM 567 C C . HIS A 1 76 ? 8.461 15.617 -20.703 1 98.25 76 HIS A C 1
ATOM 569 O O . HIS A 1 76 ? 7.688 15.398 -19.766 1 98.25 76 HIS A O 1
ATOM 575 N N . ARG A 1 77 ? 9.305 14.727 -21.141 1 98.62 77 ARG A N 1
ATOM 576 C CA . ARG A 1 77 ? 9.602 13.461 -20.469 1 98.62 77 ARG A CA 1
ATOM 577 C C . ARG A 1 77 ? 11.102 13.297 -20.25 1 98.62 77 ARG A C 1
ATOM 579 O O . ARG A 1 77 ? 11.914 13.797 -21.031 1 98.62 77 ARG A O 1
ATOM 586 N N . ALA A 1 78 ? 11.445 12.68 -19.188 1 98.88 78 ALA A N 1
ATOM 587 C CA . ALA A 1 78 ? 12.852 12.438 -18.891 1 98.88 78 ALA A CA 1
ATOM 588 C C . ALA A 1 78 ? 13.023 11.25 -17.953 1 98.88 78 ALA A C 1
ATOM 590 O O . ALA A 1 78 ? 12.102 10.898 -17.219 1 98.88 78 ALA A O 1
ATOM 591 N N . ARG A 1 79 ? 14.062 10.602 -18.109 1 98.88 79 ARG A N 1
ATOM 592 C CA . ARG A 1 79 ? 14.516 9.656 -17.094 1 98.88 79 ARG A CA 1
ATOM 593 C C . ARG A 1 79 ? 15.477 10.328 -16.109 1 98.88 79 ARG A C 1
ATOM 595 O O . ARG A 1 79 ? 16.5 10.867 -16.516 1 98.88 79 ARG A O 1
ATOM 602 N N . LEU A 1 80 ? 15.109 10.328 -14.883 1 98.81 80 LEU A N 1
ATOM 603 C CA . LEU A 1 80 ? 15.789 11.055 -13.82 1 98.81 80 LEU A CA 1
ATOM 604 C C . LEU A 1 80 ? 16.406 10.094 -12.805 1 98.81 80 LEU A C 1
ATOM 606 O O . LEU A 1 80 ? 15.703 9.234 -12.258 1 98.81 80 LEU A O 1
ATOM 610 N N . THR A 1 81 ? 17.688 10.148 -12.578 1 98.81 81 THR A N 1
ATOM 611 C CA . THR A 1 81 ? 18.328 9.391 -11.516 1 98.81 81 THR A CA 1
ATOM 612 C C . THR A 1 81 ? 18.641 10.289 -10.328 1 98.81 81 THR A C 1
ATOM 614 O O . THR A 1 81 ? 19.344 11.297 -10.477 1 98.81 81 THR A O 1
ATOM 617 N N . LEU A 1 82 ? 18.109 9.969 -9.188 1 98.56 82 LEU A N 1
ATOM 618 C CA . LEU A 1 82 ? 18.391 10.656 -7.93 1 98.56 82 LEU A CA 1
ATOM 619 C C . LEU A 1 82 ? 19.156 9.742 -6.977 1 98.56 82 LEU A C 1
ATOM 621 O O . LEU A 1 82 ? 19.109 8.516 -7.117 1 98.56 82 LEU A O 1
ATOM 625 N N . SER A 1 83 ? 19.859 10.344 -6.051 1 98.56 83 SER A N 1
ATOM 626 C CA . SER A 1 83 ? 20.5 9.578 -4.988 1 98.56 83 SER A CA 1
ATOM 627 C C . SER A 1 83 ? 20.359 10.266 -3.637 1 98.56 83 SER A C 1
ATOM 629 O O . SER A 1 83 ? 20.188 11.492 -3.574 1 98.56 83 SER A O 1
ATOM 631 N N . TRP A 1 84 ? 20.375 9.523 -2.547 1 98.38 84 TRP A N 1
ATOM 632 C CA . TRP A 1 84 ? 20.234 9.977 -1.167 1 98.38 84 TRP A CA 1
ATOM 633 C C . TRP A 1 84 ? 21.297 9.344 -0.278 1 98.38 84 TRP A C 1
ATOM 635 O O . TRP A 1 84 ? 21.688 8.188 -0.478 1 98.38 84 TRP A O 1
ATOM 645 N N . PRO A 1 85 ? 21.766 10.086 0.733 1 97.81 85 PRO A N 1
ATOM 646 C CA . PRO A 1 85 ? 22.594 9.406 1.729 1 97.81 85 PRO A CA 1
ATOM 647 C C . PRO A 1 85 ? 21.844 8.305 2.475 1 97.81 85 PRO A C 1
ATOM 649 O O . PRO A 1 85 ? 20.703 8.508 2.91 1 97.81 85 PRO A O 1
ATOM 652 N N . LEU A 1 86 ? 22.484 7.18 2.66 1 98.19 86 LEU A N 1
ATOM 653 C CA . LEU A 1 86 ? 21.859 6.039 3.312 1 98.19 86 LEU A CA 1
ATOM 654 C C . LEU A 1 86 ? 21.484 6.371 4.754 1 98.19 86 LEU A C 1
ATOM 656 O O . LEU A 1 86 ? 20.469 5.906 5.266 1 98.19 86 LEU A O 1
ATOM 660 N N . HIS A 1 87 ? 22.312 7.152 5.406 1 97.69 87 HIS A N 1
ATOM 661 C CA . HIS A 1 87 ? 22.109 7.434 6.82 1 97.69 87 HIS A CA 1
ATOM 662 C C . HIS A 1 87 ? 20.828 8.25 7.035 1 97.69 87 HIS A C 1
ATOM 664 O O . HIS A 1 87 ? 20.391 8.422 8.172 1 97.69 87 HIS A O 1
ATOM 670 N N . ASN A 1 88 ? 20.172 8.805 5.918 1 98.06 88 ASN A N 1
ATOM 671 C CA . ASN A 1 88 ? 18.875 9.461 6.039 1 98.06 88 ASN A CA 1
ATOM 672 C C . ASN A 1 88 ? 17.797 8.492 6.5 1 98.06 88 ASN A C 1
ATOM 674 O O . ASN A 1 88 ? 16.828 8.898 7.148 1 98.06 88 ASN A O 1
ATOM 678 N N . ILE A 1 89 ? 17.984 7.184 6.164 1 98.12 89 ILE A N 1
ATOM 679 C CA . ILE A 1 89 ? 16.891 6.25 6.43 1 98.12 89 ILE A CA 1
ATOM 680 C C . ILE A 1 89 ? 17.406 5.113 7.316 1 98.12 89 ILE A C 1
ATOM 682 O O . ILE A 1 89 ? 16.609 4.328 7.84 1 98.12 89 ILE A O 1
ATOM 686 N N . GLY A 1 90 ? 18.719 5.035 7.566 1 97.06 90 GLY A N 1
ATOM 687 C CA . GLY A 1 90 ? 19.266 3.875 8.258 1 97.06 90 GLY A CA 1
ATOM 688 C C . GLY A 1 90 ? 18.984 2.57 7.531 1 97.06 90 GLY A C 1
ATOM 689 O O . GLY A 1 90 ? 19.266 2.449 6.34 1 97.06 90 GLY A O 1
ATOM 690 N N . ASP A 1 91 ? 18.5 1.602 8.219 1 97 91 ASP A N 1
ATOM 691 C CA . ASP A 1 91 ? 18.203 0.307 7.617 1 97 91 ASP A CA 1
ATOM 692 C C . ASP A 1 91 ? 16.703 0.068 7.539 1 97 91 ASP A C 1
ATOM 694 O O . ASP A 1 91 ? 16.25 -1.078 7.484 1 97 91 ASP A O 1
ATOM 698 N N . SER A 1 92 ? 15.961 1.17 7.574 1 98.38 92 SER A N 1
ATOM 699 C CA . SER A 1 92 ? 14.508 1.082 7.637 1 98.38 92 SER A CA 1
ATOM 700 C C . SER A 1 92 ? 13.906 0.919 6.242 1 98.38 92 SER A C 1
ATOM 702 O O . SER A 1 92 ? 13.898 1.864 5.453 1 98.38 92 SER A O 1
ATOM 704 N N . LEU A 1 93 ? 13.289 -0.231 6.023 1 98.38 93 LEU A N 1
ATOM 705 C CA . LEU A 1 93 ? 12.641 -0.493 4.742 1 98.38 93 LEU A CA 1
ATOM 706 C C . LEU A 1 93 ? 11.43 0.41 4.551 1 98.38 93 LEU A C 1
ATOM 708 O O . LEU A 1 93 ? 11.227 0.96 3.465 1 98.38 93 LEU A O 1
ATOM 712 N N . PRO A 1 94 ? 10.547 0.63 5.574 1 98.5 94 PRO A N 1
ATOM 713 C CA . PRO A 1 94 ? 9.422 1.553 5.395 1 98.5 94 PRO A CA 1
ATOM 714 C C . PRO A 1 94 ? 9.875 2.973 5.059 1 98.5 94 PRO A C 1
ATOM 716 O O . PRO A 1 94 ? 9.211 3.672 4.293 1 98.5 94 PRO A O 1
ATOM 719 N N . MET A 1 95 ? 11 3.406 5.598 1 98.75 95 MET A N 1
ATOM 720 C CA . MET A 1 95 ? 11.477 4.754 5.293 1 98.75 95 MET A CA 1
ATOM 721 C C . MET A 1 95 ? 12.078 4.816 3.893 1 98.75 95 MET A C 1
ATOM 723 O O . MET A 1 95 ? 12.016 5.855 3.232 1 98.75 95 MET A O 1
ATOM 727 N N . LEU A 1 96 ? 12.703 3.699 3.461 1 98.75 96 LEU A N 1
ATOM 728 C CA . LEU A 1 96 ? 13.102 3.637 2.057 1 98.75 96 LEU A CA 1
ATOM 729 C C . LEU A 1 96 ? 11.898 3.865 1.144 1 98.75 96 LEU A C 1
ATOM 731 O O . LEU A 1 96 ? 11.961 4.684 0.222 1 98.75 96 LEU A O 1
ATOM 735 N N . LEU A 1 97 ? 10.828 3.135 1.407 1 98.69 97 LEU A N 1
ATOM 736 C CA . LEU A 1 97 ? 9.625 3.277 0.594 1 98.69 97 LEU A CA 1
ATOM 737 C C . LEU A 1 97 ? 9.094 4.707 0.656 1 98.69 97 LEU A C 1
ATOM 739 O O . LEU A 1 97 ? 8.703 5.273 -0.368 1 98.69 97 LEU A O 1
ATOM 743 N N . THR A 1 98 ? 9.062 5.328 1.816 1 98.62 98 THR A N 1
ATOM 744 C CA . THR A 1 98 ? 8.602 6.703 1.975 1 98.62 98 THR A CA 1
ATOM 745 C C . THR A 1 98 ? 9.438 7.652 1.121 1 98.62 98 THR A C 1
ATOM 747 O O . THR A 1 98 ? 8.898 8.555 0.48 1 98.62 98 THR A O 1
ATOM 750 N N . THR A 1 99 ? 10.711 7.414 1.139 1 98.5 99 THR A N 1
ATOM 751 C CA . THR A 1 99 ? 11.625 8.266 0.377 1 98.5 99 THR A CA 1
ATOM 752 C C . THR A 1 99 ? 11.391 8.094 -1.122 1 98.5 99 THR A C 1
ATOM 754 O O . THR A 1 99 ? 11.336 9.078 -1.862 1 98.5 99 THR A O 1
ATOM 757 N N . LEU A 1 100 ? 11.18 6.895 -1.557 1 98.44 100 LEU A N 1
ATOM 758 C CA . LEU A 1 100 ? 11.148 6.562 -2.977 1 98.44 100 LEU A CA 1
ATOM 759 C C . LEU A 1 100 ? 9.797 6.906 -3.584 1 98.44 100 LEU A C 1
ATOM 761 O O . LEU A 1 100 ? 9.703 7.238 -4.77 1 98.44 100 LEU A O 1
ATOM 765 N N . LEU A 1 101 ? 8.742 6.754 -2.781 1 98 101 LEU A N 1
ATOM 766 C CA . LEU A 1 101 ? 7.398 6.875 -3.33 1 98 101 LEU A CA 1
ATOM 767 C C . LEU A 1 101 ? 6.484 7.625 -2.367 1 98 101 LEU A C 1
ATOM 769 O O . LEU A 1 101 ? 5.336 7.234 -2.162 1 98 101 LEU A O 1
ATOM 773 N N . GLY A 1 102 ? 6.957 8.617 -1.726 1 96.62 102 GLY A N 1
ATOM 774 C CA . GLY A 1 102 ? 6.191 9.406 -0.771 1 96.62 102 GLY A CA 1
ATOM 775 C C . GLY A 1 102 ? 5.473 10.578 -1.407 1 96.62 102 GLY A C 1
ATOM 776 O O . GLY A 1 102 ? 4.742 10.406 -2.387 1 96.62 102 GLY A O 1
ATOM 777 N N . ASN A 1 103 ? 5.691 11.734 -0.922 1 94.44 103 ASN A N 1
ATOM 778 C CA . ASN A 1 103 ? 4.93 12.93 -1.265 1 94.44 103 ASN A CA 1
ATOM 779 C C . ASN A 1 103 ? 5.215 13.383 -2.693 1 94.44 103 ASN A C 1
ATOM 781 O O . ASN A 1 103 ? 4.379 14.031 -3.322 1 94.44 103 ASN A O 1
ATOM 785 N N . GLN A 1 104 ? 6.328 13.016 -3.209 1 95.44 104 GLN A N 1
ATOM 786 C CA . GLN A 1 104 ? 6.707 13.508 -4.531 1 95.44 104 GLN A CA 1
ATOM 787 C C . GLN A 1 104 ? 5.766 12.977 -5.605 1 95.44 104 GLN A C 1
ATOM 789 O O . GLN A 1 104 ? 5.68 13.547 -6.699 1 95.44 104 GLN A O 1
ATOM 794 N N . THR A 1 105 ? 5.113 11.875 -5.32 1 96.38 105 THR A N 1
ATOM 795 C CA . THR A 1 105 ? 4.184 11.32 -6.297 1 96.38 105 THR A CA 1
ATOM 796 C C . THR A 1 105 ? 2.986 12.242 -6.496 1 96.38 105 THR A C 1
ATOM 798 O O . THR A 1 105 ? 2.238 12.102 -7.465 1 96.38 105 THR A O 1
ATOM 801 N N . GLY A 1 106 ? 2.803 13.188 -5.59 1 95.19 106 GLY A N 1
ATOM 802 C CA . GLY A 1 106 ? 1.693 14.125 -5.676 1 95.19 106 GLY A CA 1
ATOM 803 C C . GLY A 1 106 ? 2.117 15.516 -6.113 1 95.19 106 GLY A C 1
ATOM 804 O O . GLY A 1 106 ? 1.314 16.453 -6.098 1 95.19 106 GLY A O 1
ATOM 805 N N . MET A 1 107 ? 3.322 15.719 -6.516 1 94.56 107 MET A N 1
ATOM 806 C CA . MET A 1 107 ? 3.816 17.031 -6.91 1 94.56 107 MET A CA 1
ATOM 807 C C . MET A 1 107 ? 2.99 17.609 -8.055 1 94.56 107 MET A C 1
ATOM 809 O O . MET A 1 107 ? 2.789 16.938 -9.07 1 94.56 107 MET A O 1
ATOM 813 N N . ARG A 1 108 ? 2.604 18.797 -7.934 1 93.38 108 ARG A N 1
ATOM 814 C CA . ARG A 1 108 ? 1.695 19.453 -8.867 1 93.38 108 ARG A CA 1
ATOM 815 C C . ARG A 1 108 ? 2.369 19.688 -10.219 1 93.38 108 ARG A C 1
ATOM 817 O O . ARG A 1 108 ? 1.703 19.703 -11.25 1 93.38 108 ARG A O 1
ATOM 824 N N . ARG A 1 109 ? 3.682 19.797 -10.219 1 94.62 109 ARG A N 1
ATOM 825 C CA . ARG A 1 109 ? 4.398 20.156 -11.438 1 94.62 109 ARG A CA 1
ATOM 826 C C . ARG A 1 109 ? 4.691 18.906 -12.281 1 94.62 109 ARG A C 1
ATOM 828 O O . ARG A 1 109 ? 5.227 19.016 -13.383 1 94.62 109 ARG A O 1
ATOM 835 N N . LEU A 1 110 ? 4.289 17.781 -11.789 1 96.88 110 LEU A N 1
ATOM 836 C CA . LEU A 1 110 ? 4.508 16.531 -12.516 1 96.88 110 LEU A CA 1
ATOM 837 C C . LEU A 1 110 ? 3.197 16 -13.086 1 96.88 110 LEU A C 1
ATOM 839 O O . LEU A 1 110 ? 2.193 15.922 -12.375 1 96.88 110 LEU A O 1
ATOM 843 N N . SER A 1 111 ? 3.258 15.664 -14.352 1 97.19 111 SER A N 1
ATOM 844 C CA . SER A 1 111 ? 2.143 14.953 -14.961 1 97.19 111 SER A CA 1
ATOM 845 C C . SER A 1 111 ? 2.436 13.461 -15.078 1 97.19 111 SER A C 1
ATOM 847 O O . SER A 1 111 ? 1.669 12.719 -15.695 1 97.19 111 SER A O 1
ATOM 849 N N . GLY A 1 112 ? 3.496 13.062 -14.555 1 97.88 112 GLY A N 1
ATOM 850 C CA . GLY A 1 112 ? 3.877 11.664 -14.453 1 97.88 112 GLY A CA 1
ATOM 851 C C . GLY A 1 112 ? 5.109 11.438 -13.602 1 97.88 112 GLY A C 1
ATOM 852 O O . GLY A 1 112 ? 6.031 12.258 -13.602 1 97.88 112 GLY A O 1
ATOM 853 N N . ILE A 1 113 ? 5.148 10.422 -12.922 1 98.31 113 ILE A N 1
ATOM 854 C CA . ILE A 1 113 ? 6.301 10 -12.141 1 98.31 113 ILE A CA 1
ATOM 855 C C . ILE A 1 113 ? 6.227 8.492 -11.883 1 98.31 113 ILE A C 1
ATOM 857 O O . ILE A 1 113 ? 5.344 8.023 -11.164 1 98.31 113 ILE A O 1
ATOM 861 N N . ARG A 1 114 ? 7.125 7.746 -12.391 1 98.38 114 ARG A N 1
ATOM 862 C CA . ARG A 1 114 ? 7.172 6.293 -12.258 1 98.38 114 ARG A CA 1
ATOM 863 C C . ARG A 1 114 ? 8.555 5.828 -11.82 1 98.38 114 ARG A C 1
ATOM 865 O O . ARG A 1 114 ? 9.555 6.125 -12.484 1 98.38 114 ARG A O 1
ATOM 872 N N . LEU A 1 115 ? 8.625 5.133 -10.695 1 98.69 115 LEU A N 1
ATOM 873 C CA . LEU A 1 115 ? 9.875 4.543 -10.211 1 98.69 115 LEU A CA 1
ATOM 874 C C . LEU A 1 115 ? 10.25 3.32 -11.039 1 98.69 115 LEU A C 1
ATOM 876 O O . LEU A 1 115 ? 9.523 2.322 -11.047 1 98.69 115 LEU A O 1
ATOM 880 N N . GLU A 1 116 ? 11.367 3.393 -11.695 1 98.44 116 GLU A N 1
ATOM 881 C CA . GLU A 1 116 ? 11.742 2.326 -12.625 1 98.44 116 GLU A CA 1
ATOM 882 C C . GLU A 1 116 ? 12.727 1.358 -11.984 1 98.44 116 GLU A C 1
ATOM 884 O O . GLU A 1 116 ? 12.633 0.145 -12.18 1 98.44 116 GLU A O 1
ATOM 889 N N . ARG A 1 117 ? 13.672 1.91 -11.242 1 98.56 117 ARG A N 1
ATOM 890 C CA . ARG A 1 117 ? 14.758 1.087 -10.719 1 98.56 117 ARG A CA 1
ATOM 891 C C . ARG A 1 117 ? 15.32 1.683 -9.43 1 98.56 117 ARG A C 1
ATOM 893 O O . ARG A 1 117 ? 15.312 2.902 -9.25 1 98.56 117 ARG A O 1
ATOM 900 N N . VAL A 1 118 ? 15.828 0.807 -8.594 1 98.69 118 VAL A N 1
ATOM 901 C CA . VAL A 1 118 ? 16.5 1.197 -7.359 1 98.69 118 VAL A CA 1
ATOM 902 C C . VAL A 1 118 ? 17.797 0.412 -7.199 1 98.69 118 VAL A C 1
ATOM 904 O O . VAL A 1 118 ? 17.844 -0.787 -7.484 1 98.69 118 VAL A O 1
ATOM 907 N N . ALA A 1 119 ? 18.828 1.07 -6.871 1 97.81 119 ALA A N 1
ATOM 908 C CA . ALA A 1 119 ? 20.094 0.459 -6.508 1 97.81 119 ALA A CA 1
ATOM 909 C C . ALA A 1 119 ? 20.453 0.749 -5.055 1 97.81 119 ALA A C 1
ATOM 911 O O . ALA A 1 119 ? 20.578 1.91 -4.656 1 97.81 119 ALA A O 1
ATOM 912 N N . MET A 1 120 ? 20.641 -0.28 -4.309 1 97.75 120 MET A N 1
ATOM 913 C CA . MET A 1 120 ? 20.938 -0.145 -2.887 1 97.75 120 MET A CA 1
ATOM 914 C C . MET A 1 120 ? 22.375 -0.561 -2.596 1 97.75 120 MET A C 1
ATOM 916 O O . MET A 1 120 ? 22.906 -1.48 -3.227 1 97.75 120 MET A O 1
ATOM 920 N N . PRO A 1 121 ? 22.969 0.081 -1.614 1 96.62 121 PRO A N 1
ATOM 921 C CA . PRO A 1 121 ? 24.281 -0.42 -1.173 1 96.62 121 PRO A CA 1
ATOM 922 C C . PRO A 1 121 ? 24.188 -1.794 -0.512 1 96.62 121 PRO A C 1
ATOM 924 O O . PRO A 1 121 ? 23.172 -2.115 0.118 1 96.62 121 PRO A O 1
ATOM 927 N N . GLN A 1 122 ? 25.25 -2.535 -0.576 1 94.56 122 GLN A N 1
ATOM 928 C CA . GLN A 1 122 ? 25.297 -3.889 -0.034 1 94.56 122 GLN A CA 1
ATOM 929 C C . GLN A 1 122 ? 25.078 -3.885 1.477 1 94.56 122 GLN A C 1
ATOM 931 O O . GLN A 1 122 ? 24.5 -4.82 2.029 1 94.56 122 GLN A O 1
ATOM 936 N N . SER A 1 123 ? 25.547 -2.832 2.074 1 94.5 123 SER A N 1
ATOM 937 C CA . SER A 1 123 ? 25.375 -2.74 3.521 1 94.5 123 SER A CA 1
ATOM 938 C C . SER A 1 123 ? 23.906 -2.73 3.91 1 94.5 123 SER A C 1
ATOM 940 O O . SER A 1 123 ? 23.516 -3.33 4.918 1 94.5 123 SER A O 1
ATOM 942 N N . PHE A 1 124 ? 23.141 -2.041 3.178 1 97.31 124 PHE A N 1
ATOM 943 C CA . PHE A 1 124 ? 21.703 -2.021 3.438 1 97.31 124 PHE A CA 1
ATOM 944 C C . PHE A 1 124 ? 21.094 -3.395 3.193 1 97.31 124 PHE A C 1
ATOM 946 O O . PHE A 1 124 ? 20.297 -3.875 3.998 1 97.31 124 PHE A O 1
ATOM 953 N N . ILE A 1 125 ? 21.375 -3.996 2.059 1 97.19 125 ILE A N 1
ATOM 954 C CA . ILE A 1 125 ? 20.844 -5.297 1.672 1 97.19 125 ILE A CA 1
ATOM 955 C C . ILE A 1 125 ? 21.156 -6.328 2.75 1 97.19 125 ILE A C 1
ATOM 957 O O . ILE A 1 125 ? 20.281 -7.082 3.18 1 97.19 125 ILE A O 1
ATOM 961 N N . ALA A 1 126 ? 22.375 -6.309 3.254 1 94.19 126 ALA A N 1
ATOM 962 C CA . ALA A 1 126 ? 22.859 -7.289 4.227 1 94.19 126 ALA A CA 1
ATOM 963 C C . ALA A 1 126 ? 22.125 -7.133 5.562 1 94.19 126 ALA A C 1
ATOM 965 O O . ALA A 1 126 ? 22.031 -8.094 6.336 1 94.19 126 ALA A O 1
ATOM 966 N N . ALA A 1 127 ? 21.625 -5.922 5.789 1 94.81 127 ALA A N 1
ATOM 967 C CA . ALA A 1 127 ? 20.984 -5.637 7.07 1 94.81 127 ALA A CA 1
ATOM 968 C C . ALA A 1 127 ? 19.547 -6.117 7.082 1 94.81 127 ALA A C 1
ATOM 970 O O . ALA A 1 127 ? 18.906 -6.184 8.141 1 94.81 127 ALA A O 1
ATOM 971 N N . GLN A 1 128 ? 19 -6.5 5.953 1 97 128 GLN A N 1
ATOM 972 C CA . GLN A 1 128 ? 17.594 -6.906 5.859 1 97 128 GLN A CA 1
ATOM 973 C C . GLN A 1 128 ? 17.453 -8.414 6.016 1 97 128 GLN A C 1
ATOM 975 O O . GLN A 1 128 ? 18.406 -9.164 5.805 1 97 128 GLN A O 1
ATOM 980 N N . PRO A 1 129 ? 16.297 -8.883 6.387 1 96 129 PRO A N 1
ATOM 981 C CA . PRO A 1 129 ? 16.094 -10.32 6.578 1 96 129 PRO A CA 1
ATOM 982 C C . PRO A 1 129 ? 16.266 -11.117 5.289 1 96 129 PRO A C 1
ATOM 984 O O . PRO A 1 129 ? 16.844 -12.219 5.312 1 96 129 PRO A O 1
ATOM 987 N N . ARG A 1 130 ? 15.742 -10.578 4.129 1 96.81 130 ARG A N 1
ATOM 988 C CA . ARG A 1 130 ? 15.82 -11.242 2.828 1 96.81 130 ARG A CA 1
ATOM 989 C C . ARG A 1 130 ? 15.156 -12.609 2.867 1 96.81 130 ARG A C 1
ATOM 991 O O . ARG A 1 130 ? 14.641 -13.031 3.908 1 96.81 130 ARG A O 1
ATOM 998 N N . PRO A 1 131 ? 15.008 -13.352 1.788 1 98 131 PRO A N 1
ATOM 999 C CA . PRO A 1 131 ? 14.391 -14.68 1.8 1 98 131 PRO A CA 1
ATOM 1000 C C . PRO A 1 131 ? 15.188 -15.695 2.607 1 98 131 PRO A C 1
ATOM 1002 O O . PRO A 1 131 ? 16.391 -15.852 2.389 1 98 131 PRO A O 1
ATOM 1005 N N . ALA A 1 132 ? 14.531 -16.422 3.52 1 97.5 132 ALA A N 1
ATOM 1006 C CA . ALA A 1 132 ? 15.211 -17.391 4.371 1 97.5 132 ALA A CA 1
ATOM 1007 C C . ALA A 1 132 ? 15.336 -18.734 3.668 1 97.5 132 ALA A C 1
ATOM 1009 O O . ALA A 1 132 ? 16.219 -19.547 3.994 1 97.5 132 ALA A O 1
ATOM 1010 N N . PHE A 1 133 ? 14.477 -19.031 2.676 1 98.25 133 PHE A N 1
ATOM 1011 C CA . PHE A 1 133 ? 14.453 -20.328 2.021 1 98.25 133 PHE A CA 1
ATOM 1012 C C . PHE A 1 133 ? 14.766 -20.188 0.535 1 98.25 133 PHE A C 1
ATOM 1014 O O . PHE A 1 133 ? 15.648 -20.891 0.014 1 98.25 133 PHE A O 1
ATOM 1021 N N . GLY A 1 134 ? 14.047 -19.203 -0.099 1 97.62 134 GLY A N 1
ATOM 1022 C CA . GLY A 1 134 ? 14.297 -18.969 -1.512 1 97.62 134 GLY A CA 1
ATOM 1023 C C . GLY A 1 134 ? 14.141 -20.203 -2.361 1 97.62 134 GLY A C 1
ATOM 1024 O O . GLY A 1 134 ? 13.219 -21 -2.154 1 97.62 134 GLY A O 1
ATOM 1025 N N . ILE A 1 135 ? 14.992 -20.312 -3.359 1 98 135 ILE A N 1
ATOM 1026 C CA . ILE A 1 135 ? 14.922 -21.391 -4.34 1 98 135 ILE A CA 1
ATOM 1027 C C . ILE A 1 135 ? 15.398 -22.688 -3.713 1 98 135 ILE A C 1
ATOM 1029 O O . ILE A 1 135 ? 14.664 -23.688 -3.697 1 98 135 ILE A O 1
ATOM 1033 N N . ALA A 1 136 ? 16.531 -22.672 -3.076 1 97.06 136 ALA A N 1
ATOM 1034 C CA . ALA A 1 136 ? 17.125 -23.891 -2.529 1 97.06 136 ALA A CA 1
ATOM 1035 C C . ALA A 1 136 ? 16.266 -24.469 -1.413 1 97.06 136 ALA A C 1
ATOM 1037 O O . ALA A 1 136 ? 16.062 -25.688 -1.349 1 97.06 136 ALA A O 1
ATOM 1038 N N . GLY A 1 137 ? 15.828 -23.547 -0.537 1 97.88 137 GLY A N 1
ATOM 1039 C CA . GLY A 1 137 ? 14.984 -24.016 0.552 1 97.88 137 GLY A CA 1
ATOM 1040 C C . GLY A 1 137 ? 13.68 -24.625 0.076 1 97.88 137 GLY A C 1
ATOM 1041 O O . GLY A 1 137 ? 13.234 -25.641 0.608 1 97.88 137 GLY A O 1
ATOM 1042 N N . THR A 1 138 ? 13.086 -24.062 -0.916 1 98.44 138 THR A N 1
ATOM 1043 C CA . THR A 1 138 ? 11.852 -24.578 -1.477 1 98.44 138 THR A CA 1
ATOM 1044 C C . THR A 1 138 ? 12.078 -25.953 -2.107 1 98.44 138 THR A C 1
ATOM 1046 O O . THR A 1 138 ? 11.273 -26.859 -1.915 1 98.44 138 THR A O 1
ATOM 1049 N N . ARG A 1 139 ? 13.148 -26.125 -2.863 1 97.94 139 ARG A N 1
ATOM 1050 C CA . ARG A 1 139 ? 13.461 -27.391 -3.504 1 97.94 139 ARG A CA 1
ATOM 1051 C C . ARG A 1 139 ? 13.734 -28.484 -2.467 1 97.94 139 ARG A C 1
ATOM 1053 O O . ARG A 1 139 ? 13.328 -29.625 -2.639 1 97.94 139 ARG A O 1
ATOM 1060 N N . ARG A 1 140 ? 14.398 -28.078 -1.404 1 97.75 140 ARG A N 1
ATOM 1061 C CA . ARG A 1 140 ? 14.656 -29.031 -0.328 1 97.75 140 ARG A CA 1
ATOM 1062 C C . ARG A 1 140 ? 13.352 -29.484 0.318 1 97.75 140 ARG A C 1
ATOM 1064 O O . ARG A 1 140 ? 13.156 -30.672 0.548 1 97.75 140 ARG A O 1
ATOM 1071 N N . LEU A 1 141 ? 12.477 -28.594 0.565 1 97.88 141 LEU A N 1
ATOM 1072 C CA . LEU A 1 141 ? 11.242 -28.891 1.274 1 97.88 141 LEU A CA 1
ATOM 1073 C C . LEU A 1 141 ? 10.289 -29.703 0.394 1 97.88 141 LEU A C 1
ATOM 1075 O O . LEU A 1 141 ? 9.508 -30.516 0.895 1 97.88 141 LEU A O 1
ATOM 1079 N N . THR A 1 142 ? 10.375 -29.531 -0.972 1 97.81 142 THR A N 1
ATOM 1080 C CA . THR A 1 142 ? 9.445 -30.188 -1.883 1 97.81 142 THR A CA 1
ATOM 1081 C C . THR A 1 142 ? 10.062 -31.469 -2.434 1 97.81 142 THR A C 1
ATOM 1083 O O . THR A 1 142 ? 9.344 -32.344 -2.922 1 97.81 142 THR A O 1
ATOM 1086 N N . GLY A 1 143 ? 11.406 -31.484 -2.475 1 97.12 143 GLY A N 1
ATOM 1087 C CA . GLY A 1 143 ? 12.102 -32.594 -3.08 1 97.12 143 GLY A CA 1
ATOM 1088 C C . GLY A 1 143 ? 12.102 -32.562 -4.594 1 97.12 143 GLY A C 1
ATOM 1089 O O . GLY A 1 143 ? 12.508 -33.531 -5.25 1 97.12 143 GLY A O 1
ATOM 1090 N N . VAL A 1 144 ? 11.648 -31.531 -5.164 1 97.38 144 VAL A N 1
ATOM 1091 C CA . VAL A 1 144 ? 11.562 -31.406 -6.617 1 97.38 144 VAL A CA 1
ATOM 1092 C C . VAL A 1 144 ? 12.836 -30.75 -7.152 1 97.38 144 VAL A C 1
ATOM 1094 O O . VAL A 1 144 ? 13.172 -29.625 -6.773 1 97.38 144 VAL A O 1
ATOM 1097 N N . GLN A 1 145 ? 13.547 -31.453 -8.016 1 96.12 145 GLN A N 1
ATOM 1098 C CA . GLN A 1 145 ? 14.805 -30.953 -8.562 1 96.12 145 GLN A CA 1
ATOM 1099 C C . GLN A 1 145 ? 14.797 -31 -10.086 1 96.12 145 GLN A C 1
ATOM 1101 O O . GLN A 1 145 ? 14.117 -31.828 -10.68 1 96.12 145 GLN A O 1
ATOM 1106 N N . GLY A 1 146 ? 15.445 -30.031 -10.727 1 94.19 146 GLY A N 1
ATOM 1107 C CA . GLY A 1 146 ? 15.758 -30.078 -12.148 1 94.19 146 GLY A CA 1
ATOM 1108 C C . GLY A 1 146 ? 14.562 -29.75 -13.031 1 94.19 146 GLY A C 1
ATOM 1109 O O . GLY A 1 146 ? 14.633 -29.891 -14.258 1 94.19 146 GLY A O 1
ATOM 1110 N N . ARG A 1 147 ? 13.492 -29.391 -12.516 1 97.19 147 ARG A N 1
ATOM 1111 C CA . ARG A 1 147 ? 12.281 -29.031 -13.25 1 97.19 147 ARG A CA 1
ATOM 1112 C C . ARG A 1 147 ? 11.445 -28.031 -12.453 1 97.19 147 ARG A C 1
ATOM 1114 O O . ARG A 1 147 ? 11.68 -27.828 -11.258 1 97.19 147 ARG A O 1
ATOM 1121 N N . PRO A 1 148 ? 10.492 -27.375 -13.086 1 98.25 148 PRO A N 1
ATOM 1122 C CA . PRO A 1 148 ? 9.641 -26.469 -12.32 1 98.25 148 PRO A CA 1
ATOM 1123 C C . PRO A 1 148 ? 8.734 -27.203 -11.328 1 98.25 148 PRO A C 1
ATOM 1125 O O . PRO A 1 148 ? 8.477 -28.406 -11.492 1 98.25 148 PRO A O 1
ATOM 1128 N N . LEU A 1 149 ? 8.352 -26.516 -10.281 1 98.44 149 LEU A N 1
ATOM 1129 C CA . LEU A 1 149 ? 7.266 -27.016 -9.445 1 98.44 149 LEU A CA 1
ATOM 1130 C C . LEU A 1 149 ? 5.914 -26.797 -10.117 1 98.44 149 LEU A C 1
ATOM 1132 O O . LEU A 1 149 ? 5.547 -25.656 -10.422 1 98.44 149 LEU A O 1
ATOM 1136 N N . ILE A 1 150 ? 5.23 -27.844 -10.398 1 97.94 150 ILE A N 1
ATOM 1137 C CA . ILE A 1 150 ? 3.885 -27.734 -10.961 1 97.94 150 ILE A CA 1
ATOM 1138 C C . ILE A 1 150 ? 2.875 -27.516 -9.836 1 97.94 150 ILE A C 1
ATOM 1140 O O . ILE A 1 150 ? 2.805 -28.312 -8.891 1 97.94 150 ILE A O 1
ATOM 1144 N N . GLY A 1 151 ? 2.188 -26.422 -9.961 1 97 151 GLY A N 1
ATOM 1145 C CA . GLY A 1 151 ? 1.298 -26.078 -8.867 1 97 151 GLY A CA 1
ATOM 1146 C C . GLY A 1 151 ? -0.129 -25.828 -9.312 1 97 151 GLY A C 1
ATOM 1147 O O . GLY A 1 151 ? -0.398 -25.719 -10.516 1 97 151 GLY A O 1
ATOM 1148 N N . SER A 1 152 ? -0.992 -25.797 -8.344 1 94.75 152 SER A N 1
ATOM 1149 C CA . SER A 1 152 ? -2.4 -25.469 -8.531 1 94.75 152 SER A CA 1
ATOM 1150 C C . SER A 1 152 ? -2.928 -24.625 -7.371 1 94.75 152 SER A C 1
ATOM 1152 O O . SER A 1 152 ? -2.24 -24.453 -6.367 1 94.75 152 SER A O 1
ATOM 1154 N N . ILE A 1 153 ? -4.074 -24.078 -7.559 1 92.62 153 ILE A N 1
ATOM 1155 C CA . ILE A 1 153 ? -4.82 -23.344 -6.539 1 92.62 153 ILE A CA 1
ATOM 1156 C C . ILE A 1 153 ? -6.055 -24.141 -6.133 1 92.62 153 ILE A C 1
ATOM 1158 O O . ILE A 1 153 ? -6.703 -24.766 -6.977 1 92.62 153 ILE A O 1
ATOM 1162 N N . VAL A 1 154 ? -6.336 -24.125 -4.914 1 91.44 154 VAL A N 1
ATOM 1163 C CA . VAL A 1 154 ? -7.609 -24.703 -4.512 1 91.44 154 VAL A CA 1
ATOM 1164 C C . VAL A 1 154 ? -8.758 -23.922 -5.145 1 91.44 154 VAL A C 1
ATOM 1166 O O . VAL A 1 154 ? -8.773 -22.688 -5.109 1 91.44 154 VAL A O 1
ATOM 1169 N N . LYS A 1 155 ? -9.633 -24.625 -5.793 1 87.81 155 LYS A N 1
ATOM 1170 C CA . LYS A 1 155 ? -10.836 -24.031 -6.367 1 87.81 155 LYS A CA 1
ATOM 1171 C C . LYS A 1 155 ? -12.094 -24.734 -5.859 1 87.81 155 LYS A C 1
ATOM 1173 O O . LYS A 1 155 ? -12.078 -25.953 -5.617 1 87.81 155 LYS A O 1
ATOM 1178 N N . PRO A 1 156 ? -13.195 -24.031 -5.781 1 91.19 156 PRO A N 1
ATOM 1179 C CA . PRO A 1 156 ? -13.391 -22.609 -6.051 1 91.19 156 PRO A CA 1
ATOM 1180 C C . PRO A 1 156 ? -12.562 -21.719 -5.121 1 91.19 156 PRO A C 1
ATOM 1182 O O . PRO A 1 156 ? -12.016 -22.203 -4.129 1 91.19 156 PRO A O 1
ATOM 1185 N N . ASN A 1 157 ? -12.531 -20.391 -5.469 1 92.19 157 ASN A N 1
ATOM 1186 C CA . ASN A 1 157 ? -11.672 -19.453 -4.742 1 92.19 157 ASN A CA 1
ATOM 1187 C C . ASN A 1 157 ? -12 -19.453 -3.248 1 92.19 157 ASN A C 1
ATOM 1189 O O . ASN A 1 157 ? -11.102 -19.312 -2.418 1 92.19 157 ASN A O 1
ATOM 1193 N N . ILE A 1 158 ? -13.234 -19.469 -2.895 1 95.19 158 ILE A N 1
ATOM 1194 C CA . ILE A 1 158 ? -13.672 -19.453 -1.503 1 95.19 158 ILE A CA 1
ATOM 1195 C C . ILE A 1 158 ? -14.977 -20.234 -1.362 1 95.19 158 ILE A C 1
ATOM 1197 O O . ILE A 1 158 ? -15.617 -20.562 -2.361 1 95.19 158 ILE A O 1
ATOM 1201 N N . GLY A 1 159 ? -15.266 -20.641 -0.167 1 95.25 159 GLY A N 1
ATOM 1202 C CA . GLY A 1 159 ? -16.578 -21.219 0.104 1 95.25 159 GLY A CA 1
ATOM 1203 C C . GLY A 1 159 ? -16.5 -22.672 0.537 1 95.25 159 GLY A C 1
ATOM 1204 O O . GLY A 1 159 ? -17.453 -23.203 1.101 1 95.25 159 GLY A O 1
ATOM 1205 N N . LEU A 1 160 ? -15.43 -23.344 0.254 1 95.88 160 LEU A N 1
ATOM 1206 C CA . LEU A 1 160 ? -15.289 -24.734 0.675 1 95.88 160 LEU A CA 1
ATOM 1207 C C . LEU A 1 160 ? -15.055 -24.828 2.18 1 95.88 160 LEU A C 1
ATOM 1209 O O . LEU A 1 160 ? -14.273 -24.047 2.738 1 95.88 160 LEU A O 1
ATOM 1213 N N . ALA A 1 161 ? -15.727 -25.75 2.775 1 96.69 161 ALA A N 1
ATOM 1214 C CA . ALA A 1 161 ? -15.406 -26.094 4.16 1 96.69 161 ALA A CA 1
ATOM 1215 C C . ALA A 1 161 ? -14.023 -26.734 4.258 1 96.69 161 ALA A C 1
ATOM 1217 O O . ALA A 1 161 ? -13.477 -27.219 3.262 1 96.69 161 ALA A O 1
ATOM 1218 N N . PRO A 1 162 ? -13.453 -26.703 5.484 1 98.38 162 PRO A N 1
ATOM 1219 C CA . PRO A 1 162 ? -12.109 -27.266 5.656 1 98.38 162 PRO A CA 1
ATOM 1220 C C . PRO A 1 162 ? -12.008 -28.703 5.156 1 98.38 162 PRO A C 1
ATOM 1222 O O . PRO A 1 162 ? -11.016 -29.078 4.523 1 98.38 162 PRO A O 1
ATOM 1225 N N . GLU A 1 163 ? -13.07 -29.531 5.398 1 98.12 163 GLU A N 1
ATOM 1226 C CA . GLU A 1 163 ? -13.078 -30.922 4.961 1 98.12 163 GLU A CA 1
ATOM 1227 C C . GLU A 1 163 ? -13.078 -31.031 3.438 1 98.12 163 GLU A C 1
ATOM 1229 O O . GLU A 1 163 ? -12.414 -31.891 2.865 1 98.12 163 GLU A O 1
ATOM 1234 N N . GLN A 1 164 ? -13.852 -30.156 2.842 1 96.56 164 GLN A N 1
ATOM 1235 C CA . GLN A 1 164 ? -13.914 -30.125 1.385 1 96.56 164 GLN A CA 1
ATOM 1236 C C . GLN A 1 164 ? -12.586 -29.672 0.786 1 96.56 164 GLN A C 1
ATOM 1238 O O . GLN A 1 164 ? -12.148 -30.188 -0.24 1 96.56 164 GLN A O 1
ATOM 1243 N N . THR A 1 165 ? -11.977 -28.672 1.417 1 97.31 165 THR A N 1
ATOM 1244 C CA . THR A 1 165 ? -10.664 -28.203 0.984 1 97.31 165 THR A CA 1
ATOM 1245 C C . THR A 1 165 ? -9.633 -29.328 1.082 1 97.31 165 THR A C 1
ATOM 1247 O O . THR A 1 165 ? -8.812 -29.5 0.182 1 97.31 165 THR A O 1
ATOM 1250 N N . ALA A 1 166 ? -9.68 -30.031 2.17 1 98.38 166 ALA A N 1
ATOM 1251 C CA . ALA A 1 166 ? -8.773 -31.156 2.367 1 98.38 166 ALA A CA 1
ATOM 1252 C C . ALA A 1 166 ? -8.961 -32.219 1.285 1 98.38 166 ALA A C 1
ATOM 1254 O O . ALA A 1 166 ? -7.988 -32.781 0.771 1 98.38 166 ALA A O 1
ATOM 1255 N N . ALA A 1 167 ? -10.219 -32.5 0.981 1 96.75 167 ALA A N 1
ATOM 1256 C CA . ALA A 1 167 ? -10.516 -33.5 -0.059 1 96.75 167 ALA A CA 1
ATOM 1257 C C . ALA A 1 167 ? -9.961 -33.031 -1.409 1 96.75 167 ALA A C 1
ATOM 1259 O O . ALA A 1 167 ? -9.398 -33.844 -2.156 1 96.75 167 ALA A O 1
ATOM 1260 N N . MET A 1 168 ? -10.164 -31.797 -1.69 1 94.56 168 MET A N 1
ATOM 1261 C CA . MET A 1 168 ? -9.656 -31.234 -2.941 1 94.56 168 MET A CA 1
ATOM 1262 C C . MET A 1 168 ? -8.133 -31.297 -2.98 1 94.56 168 MET A C 1
ATOM 1264 O O . MET A 1 168 ? -7.547 -31.688 -3.994 1 94.56 168 MET A O 1
ATOM 1268 N N . ALA A 1 169 ? -7.473 -30.906 -1.916 1 97.19 169 ALA A N 1
ATOM 1269 C CA . ALA A 1 169 ? -6.016 -30.953 -1.834 1 97.19 169 ALA A CA 1
ATOM 1270 C C . ALA A 1 169 ? -5.496 -32.375 -2.016 1 97.19 169 ALA A C 1
ATOM 1272 O O . ALA A 1 169 ? -4.48 -32.594 -2.686 1 97.19 169 ALA A O 1
ATOM 1273 N N . ARG A 1 170 ? -6.172 -33.312 -1.424 1 97.25 170 ARG A N 1
ATOM 1274 C CA . ARG A 1 170 ? -5.797 -34.688 -1.569 1 97.25 170 ARG A CA 1
ATOM 1275 C C . ARG A 1 170 ? -5.852 -35.125 -3.031 1 97.25 170 ARG A C 1
ATOM 1277 O O . ARG A 1 170 ? -4.922 -35.781 -3.533 1 97.25 170 ARG A O 1
ATOM 1284 N N . GLN A 1 171 ? -6.93 -34.781 -3.682 1 94.62 171 GLN A N 1
ATOM 1285 C CA . GLN A 1 171 ? -7.094 -35.125 -5.086 1 94.62 171 GLN A CA 1
ATOM 1286 C C . GLN A 1 171 ? -5.973 -34.531 -5.938 1 94.62 171 GLN A C 1
ATOM 1288 O O . GLN A 1 171 ? -5.43 -35.219 -6.816 1 94.62 171 GLN A O 1
ATOM 1293 N N . LEU A 1 172 ? -5.652 -33.312 -5.707 1 95.69 172 LEU A N 1
ATOM 1294 C CA . LEU A 1 172 ? -4.59 -32.656 -6.441 1 95.69 172 LEU A CA 1
ATOM 1295 C C . LEU A 1 172 ? -3.242 -33.312 -6.191 1 95.69 172 LEU A C 1
ATOM 1297 O O . LEU A 1 172 ? -2.475 -33.562 -7.129 1 95.69 172 LEU A O 1
ATOM 1301 N N . ALA A 1 173 ? -2.996 -33.625 -4.922 1 97.5 173 ALA A N 1
ATOM 1302 C CA . ALA A 1 173 ? -1.741 -34.281 -4.559 1 97.5 173 ALA A CA 1
ATOM 1303 C C . ALA A 1 173 ? -1.625 -35.656 -5.223 1 97.5 173 ALA A C 1
ATOM 1305 O O . ALA A 1 173 ? -0.568 -36 -5.75 1 97.5 173 ALA A O 1
ATOM 1306 N N . GLU A 1 174 ? -2.713 -36.375 -5.164 1 96.56 174 GLU A N 1
ATOM 1307 C CA . GLU A 1 174 ? -2.729 -37.688 -5.797 1 96.56 174 GLU A CA 1
ATOM 1308 C C . GLU A 1 174 ? -2.617 -37.562 -7.312 1 96.56 174 GLU A C 1
ATOM 1310 O O . GLU A 1 174 ? -2.135 -38.5 -7.98 1 96.56 174 GLU A O 1
ATOM 1315 N N . GLY A 1 175 ? -3.066 -36.438 -7.812 1 94.88 175 GLY A N 1
ATOM 1316 C CA . GLY A 1 175 ? -2.926 -36.125 -9.227 1 94.88 175 GLY A CA 1
ATOM 1317 C C . GLY A 1 175 ? -1.505 -35.781 -9.625 1 94.88 175 GLY A C 1
ATOM 1318 O O . GLY A 1 175 ? -1.173 -35.75 -10.812 1 94.88 175 GLY A O 1
ATOM 1319 N N . GLY A 1 176 ? -0.711 -35.438 -8.664 1 96.19 176 GLY A N 1
ATOM 1320 C CA . GLY A 1 176 ? 0.709 -35.344 -8.953 1 96.19 176 GLY A CA 1
ATOM 1321 C C . GLY A 1 176 ? 1.229 -33.906 -8.852 1 96.19 176 GLY A C 1
ATOM 1322 O O . GLY A 1 176 ? 2.373 -33.625 -9.211 1 96.19 176 GLY A O 1
ATOM 1323 N N . VAL A 1 177 ? 0.476 -33 -8.352 1 97.31 177 VAL A N 1
ATOM 1324 C CA . VAL A 1 177 ? 0.975 -31.641 -8.234 1 97.31 177 VAL A CA 1
ATOM 1325 C C . VAL A 1 177 ? 2.064 -31.578 -7.164 1 97.31 177 VAL A C 1
ATOM 1327 O O . VAL A 1 177 ? 2.062 -32.375 -6.219 1 97.31 177 VAL A O 1
ATOM 1330 N N . ASP A 1 178 ? 3.014 -30.625 -7.336 1 98.06 178 ASP A N 1
ATOM 1331 C CA . ASP A 1 178 ? 4.098 -30.406 -6.379 1 98.06 178 ASP A CA 1
ATOM 1332 C C . ASP A 1 178 ? 3.715 -29.375 -5.328 1 98.06 178 ASP A C 1
ATOM 1334 O O . ASP A 1 178 ? 4.285 -29.344 -4.234 1 98.06 178 ASP A O 1
ATOM 1338 N N . PHE A 1 179 ? 2.809 -28.516 -5.688 1 98.56 179 PHE A N 1
ATOM 1339 C CA . PHE A 1 179 ? 2.531 -27.312 -4.922 1 98.56 179 PHE A CA 1
ATOM 1340 C C . PHE A 1 179 ? 1.056 -26.938 -5.008 1 98.56 179 PHE A C 1
ATOM 1342 O O . PHE A 1 179 ? 0.458 -27 -6.086 1 98.56 179 PHE A O 1
ATOM 1349 N N . ILE A 1 180 ? 0.453 -26.672 -3.891 1 98.31 180 ILE A N 1
ATOM 1350 C CA . ILE A 1 180 ? -0.905 -26.141 -3.805 1 98.31 180 ILE A CA 1
ATOM 1351 C C . ILE A 1 180 ? -0.911 -24.859 -2.979 1 98.31 180 ILE A C 1
ATOM 1353 O O . ILE A 1 180 ? -0.163 -24.734 -2.006 1 98.31 180 ILE A O 1
ATOM 1357 N N . LYS A 1 181 ? -1.671 -23.906 -3.361 1 97.81 181 LYS A N 1
ATOM 1358 C CA . LYS A 1 181 ? -1.872 -22.734 -2.508 1 97.81 181 LYS A CA 1
ATOM 1359 C C . LYS A 1 181 ? -3.357 -22.469 -2.281 1 97.81 181 LYS A C 1
ATOM 1361 O O . LYS A 1 181 ? -4.191 -22.828 -3.117 1 97.81 181 LYS A O 1
ATOM 1366 N N . ASP A 1 182 ? -3.711 -21.859 -1.154 1 97.62 182 ASP A N 1
ATOM 1367 C CA . ASP A 1 182 ? -5.012 -21.203 -0.991 1 97.62 182 ASP A CA 1
ATOM 1368 C C . ASP A 1 182 ? -5.176 -20.047 -1.975 1 97.62 182 ASP A C 1
ATOM 1370 O O . ASP A 1 182 ? -4.188 -19.484 -2.447 1 97.62 182 ASP A O 1
ATOM 1374 N N . ASP A 1 183 ? -6.398 -19.766 -2.33 1 95.81 183 ASP A N 1
ATOM 1375 C CA . ASP A 1 183 ? -6.668 -18.531 -3.062 1 95.81 183 ASP A CA 1
ATOM 1376 C C . ASP A 1 183 ? -6.395 -17.297 -2.195 1 95.81 183 ASP A C 1
ATOM 1378 O O . ASP A 1 183 ? -6.465 -17.375 -0.966 1 95.81 183 ASP A O 1
ATOM 1382 N N . GLU A 1 184 ? -6.012 -16.141 -2.799 1 97.25 184 GLU A N 1
ATOM 1383 C CA . GLU A 1 184 ? -5.738 -14.93 -2.045 1 97.25 184 GLU A CA 1
ATOM 1384 C C . GLU A 1 184 ? -6.973 -14.461 -1.281 1 97.25 184 GLU A C 1
ATOM 1386 O O . GLU A 1 184 ? -6.867 -13.672 -0.342 1 97.25 184 GLU A O 1
ATOM 1391 N N . LEU A 1 185 ? -8.172 -15.016 -1.598 1 97.88 185 LEU A N 1
ATOM 1392 C CA . LEU A 1 185 ? -9.406 -14.594 -0.954 1 97.88 185 LEU A CA 1
ATOM 1393 C C . LEU A 1 185 ? -9.75 -15.508 0.221 1 97.88 185 LEU A C 1
ATOM 1395 O O . LEU A 1 185 ? -10.648 -15.203 1.009 1 97.88 185 LEU A O 1
ATOM 1399 N N . LEU A 1 186 ? -9.078 -16.594 0.333 1 98.06 186 LEU A N 1
ATOM 1400 C CA . LEU A 1 186 ? -9.328 -17.516 1.439 1 98.06 186 LEU A CA 1
ATOM 1401 C C . LEU A 1 186 ? -8.227 -17.406 2.492 1 98.06 186 LEU A C 1
ATOM 1403 O O . LEU A 1 186 ? -7.227 -18.109 2.418 1 98.06 186 LEU A O 1
ATOM 1407 N N . ALA A 1 187 ? -8.492 -16.625 3.48 1 98.31 187 ALA A N 1
ATOM 1408 C CA . ALA A 1 187 ? -7.566 -16.531 4.609 1 98.31 187 ALA A CA 1
ATOM 1409 C C . ALA A 1 187 ? -8.156 -17.188 5.852 1 98.31 187 ALA A C 1
ATOM 1411 O O . ALA A 1 187 ? -8.227 -18.422 5.941 1 98.31 187 ALA A O 1
ATOM 1412 N N . ASN A 1 188 ? -8.711 -16.438 6.789 1 98.62 188 ASN A N 1
ATOM 1413 C CA . ASN A 1 188 ? -9.234 -17 8.031 1 98.62 188 ASN A CA 1
ATOM 1414 C C . ASN A 1 188 ? -10.711 -16.688 8.219 1 98.62 188 ASN A C 1
ATOM 1416 O O . ASN A 1 188 ? -11.125 -16.219 9.273 1 98.62 188 ASN A O 1
ATOM 1420 N N . PRO A 1 189 ? -11.5 -16.969 7.258 1 98.25 189 PRO A N 1
ATOM 1421 C CA . PRO A 1 189 ? -12.93 -16.719 7.465 1 98.25 189 PRO A CA 1
ATOM 1422 C C . PRO A 1 189 ? -13.531 -17.625 8.539 1 98.25 189 PRO A C 1
ATOM 1424 O O . PRO A 1 189 ? -12.984 -18.688 8.836 1 98.25 189 PRO A O 1
ATOM 1427 N N . PRO A 1 190 ? -14.672 -17.219 9.094 1 97.69 190 PRO A N 1
ATOM 1428 C CA . PRO A 1 190 ? -15.266 -18.016 10.18 1 97.69 190 PRO A CA 1
ATOM 1429 C C . PRO A 1 190 ? -15.664 -19.422 9.727 1 97.69 190 PRO A C 1
ATOM 1431 O O . PRO A 1 190 ? -15.641 -20.359 10.531 1 97.69 190 PRO A O 1
ATOM 1434 N N . TYR A 1 191 ? -16.016 -19.641 8.477 1 97.62 191 TYR A N 1
ATOM 1435 C CA . TYR A 1 191 ? -16.484 -20.938 7.996 1 97.62 191 TYR A CA 1
ATOM 1436 C C . TYR A 1 191 ? -15.305 -21.859 7.68 1 97.62 191 TYR A C 1
ATOM 1438 O O . TYR A 1 191 ? -15.492 -23.062 7.484 1 97.62 191 TYR A O 1
ATOM 1446 N N . SER A 1 192 ? -14.125 -21.344 7.641 1 98.44 192 SER A N 1
ATOM 1447 C CA . SER A 1 192 ? -12.922 -22.109 7.312 1 98.44 192 SER A CA 1
ATOM 1448 C C . SER A 1 192 ? -11.695 -21.531 8.023 1 98.44 192 SER A C 1
ATOM 1450 O O . SER A 1 192 ? -10.773 -21.047 7.379 1 98.44 192 SER A O 1
ATOM 1452 N N . PRO A 1 193 ? -11.648 -21.656 9.336 1 98.62 193 PRO A N 1
ATOM 1453 C CA . PRO A 1 193 ? -10.531 -21.094 10.109 1 98.62 193 PRO A CA 1
ATOM 1454 C C . PRO A 1 193 ? -9.188 -21.719 9.734 1 98.62 193 PRO A C 1
ATOM 1456 O O . PRO A 1 193 ? -9.109 -22.922 9.484 1 98.62 193 PRO A O 1
ATOM 1459 N N . VAL A 1 194 ? -8.133 -20.969 9.766 1 98.81 194 VAL A N 1
ATOM 1460 C CA . VAL A 1 194 ? -6.812 -21.359 9.289 1 98.81 194 VAL A CA 1
ATOM 1461 C C . VAL A 1 194 ? -6.34 -22.609 10.047 1 98.81 194 VAL A C 1
ATOM 1463 O O . VAL A 1 194 ? -5.898 -23.578 9.438 1 98.81 194 VAL A O 1
ATOM 1466 N N . ALA A 1 195 ? -6.43 -22.562 11.375 1 98.81 195 ALA A N 1
ATOM 1467 C CA . ALA A 1 195 ? -5.906 -23.656 12.195 1 98.81 195 ALA A CA 1
ATOM 1468 C C . ALA A 1 195 ? -6.574 -24.984 11.828 1 98.81 195 ALA A C 1
ATOM 1470 O O . ALA A 1 195 ? -5.895 -25.984 11.625 1 98.81 195 ALA A O 1
ATOM 1471 N N . ARG A 1 196 ? -7.875 -24.984 11.711 1 98.81 196 ARG A N 1
ATOM 1472 C CA . ARG A 1 196 ? -8.625 -26.203 11.383 1 98.81 196 ARG A CA 1
ATOM 1473 C C . ARG A 1 196 ? -8.367 -26.625 9.938 1 98.81 196 ARG A C 1
ATOM 1475 O O . ARG A 1 196 ? -8.133 -27.797 9.664 1 98.81 196 ARG A O 1
ATOM 1482 N N . ARG A 1 197 ? -8.453 -25.688 9.023 1 98.81 197 ARG A N 1
ATOM 1483 C CA . ARG A 1 197 ? -8.242 -25.969 7.602 1 98.81 197 ARG A CA 1
ATOM 1484 C C . ARG A 1 197 ? -6.848 -26.531 7.352 1 98.81 197 ARG A C 1
ATOM 1486 O O . ARG A 1 197 ? -6.695 -27.547 6.672 1 98.81 197 ARG A O 1
ATOM 1493 N N . ALA A 1 198 ? -5.84 -25.859 7.922 1 98.81 198 ALA A N 1
ATOM 1494 C CA . ALA A 1 198 ? -4.465 -26.312 7.758 1 98.81 198 ALA A CA 1
ATOM 1495 C C . ALA A 1 198 ? -4.293 -27.734 8.289 1 98.81 198 ALA A C 1
ATOM 1497 O O . ALA A 1 198 ? -3.695 -28.594 7.625 1 98.81 198 ALA A O 1
ATOM 1498 N N . ALA A 1 199 ? -4.805 -27.984 9.453 1 98.88 199 ALA A N 1
ATOM 1499 C CA . ALA A 1 199 ? -4.664 -29.312 10.07 1 98.88 199 ALA A CA 1
ATOM 1500 C C . ALA A 1 199 ? -5.27 -30.391 9.188 1 98.88 199 ALA A C 1
ATOM 1502 O O . ALA A 1 199 ? -4.652 -31.438 8.969 1 98.88 199 ALA A O 1
ATOM 1503 N N . LEU A 1 200 ? -6.469 -30.156 8.672 1 98.88 200 LEU A N 1
ATOM 1504 C CA . LEU A 1 200 ? -7.172 -31.156 7.867 1 98.88 200 LEU A CA 1
ATOM 1505 C C . LEU A 1 200 ? -6.496 -31.328 6.512 1 98.88 200 LEU A C 1
ATOM 1507 O O . LEU A 1 200 ? -6.336 -32.469 6.039 1 98.88 200 LEU A O 1
ATOM 1511 N N . VAL A 1 201 ? -6.121 -30.266 5.891 1 98.81 201 VAL A N 1
ATOM 1512 C CA . VAL A 1 201 ? -5.492 -30.328 4.574 1 98.81 201 VAL A CA 1
ATOM 1513 C C . VAL A 1 201 ? -4.141 -31.031 4.676 1 98.81 201 VAL A C 1
ATOM 1515 O O . VAL A 1 201 ? -3.824 -31.906 3.867 1 98.81 201 VAL A O 1
ATOM 1518 N N . LEU A 1 202 ? -3.342 -30.656 5.684 1 98.81 202 LEU A N 1
ATOM 1519 C CA . LEU A 1 202 ? -1.999 -31.203 5.812 1 98.81 202 LEU A CA 1
ATOM 1520 C C . LEU A 1 202 ? -2.055 -32.688 6.164 1 98.81 202 LEU A C 1
ATOM 1522 O O . LEU A 1 202 ? -1.215 -33.469 5.711 1 98.81 202 LEU A O 1
ATOM 1526 N N . ARG A 1 203 ? -3.014 -33.062 6.938 1 98.56 203 ARG A N 1
ATOM 1527 C CA . ARG A 1 203 ? -3.221 -34.469 7.191 1 98.56 203 ARG A CA 1
ATOM 1528 C C . ARG A 1 203 ? -3.555 -35.219 5.902 1 98.56 203 ARG A C 1
ATOM 1530 O O . ARG A 1 203 ? -3.025 -36.312 5.652 1 98.56 203 ARG A O 1
ATOM 1537 N N . ALA A 1 204 ? -4.426 -34.656 5.109 1 98.56 204 ALA A N 1
ATOM 1538 C CA . ALA A 1 204 ? -4.793 -35.25 3.83 1 98.56 204 ALA A CA 1
ATOM 1539 C C . ALA A 1 204 ? -3.576 -35.375 2.916 1 98.56 204 ALA A C 1
ATOM 1541 O O . ALA A 1 204 ? -3.432 -36.375 2.197 1 98.56 204 ALA A O 1
ATOM 1542 N N . LEU A 1 205 ? -2.742 -34.406 2.939 1 98.56 205 LEU A N 1
ATOM 1543 C CA . LEU A 1 205 ? -1.55 -34.438 2.1 1 98.56 205 LEU A CA 1
ATOM 1544 C C . LEU A 1 205 ? -0.54 -35.438 2.598 1 98.56 205 LEU A C 1
ATOM 1546 O O . LEU A 1 205 ? 0.167 -36.062 1.799 1 98.56 205 LEU A O 1
ATOM 1550 N N . ASP A 1 206 ? -0.453 -35.625 3.9 1 98.12 206 ASP A N 1
ATOM 1551 C CA . ASP A 1 206 ? 0.391 -36.656 4.465 1 98.12 206 ASP A CA 1
ATOM 1552 C C . ASP A 1 206 ? -0.088 -38.062 4.035 1 98.12 206 ASP A C 1
ATOM 1554 O O . ASP A 1 206 ? 0.723 -38.938 3.707 1 98.12 206 ASP A O 1
ATOM 1558 N N . GLU A 1 207 ? -1.342 -38.219 4.082 1 97.69 207 GLU A N 1
ATOM 1559 C CA . GLU A 1 207 ? -1.911 -39.469 3.646 1 97.69 207 GLU A CA 1
ATOM 1560 C C . GLU A 1 207 ? -1.631 -39.719 2.168 1 97.69 207 GLU A C 1
ATOM 1562 O O . GLU A 1 207 ? -1.274 -40.844 1.778 1 97.69 207 GLU A O 1
ATOM 1567 N N . ALA A 1 208 ? -1.863 -38.719 1.388 1 97.75 208 ALA A N 1
ATOM 1568 C CA . ALA A 1 208 ? -1.562 -38.844 -0.037 1 97.75 208 ALA A CA 1
ATOM 1569 C C . ALA A 1 208 ? -0.089 -39.156 -0.26 1 97.75 208 ALA A C 1
ATOM 1571 O O . ALA A 1 208 ? 0.251 -39.938 -1.169 1 97.75 208 ALA A O 1
ATOM 1572 N N . ALA A 1 209 ? 0.782 -38.625 0.526 1 97.25 209 ALA A N 1
ATOM 1573 C CA . ALA A 1 209 ? 2.223 -38.812 0.4 1 97.25 209 ALA A CA 1
ATOM 1574 C C . ALA A 1 209 ? 2.6 -40.281 0.675 1 97.25 209 ALA A C 1
ATOM 1576 O O . ALA A 1 209 ? 3.564 -40.781 0.104 1 97.25 209 ALA A O 1
ATOM 1577 N N . GLN A 1 210 ? 1.896 -40.875 1.553 1 96.44 210 GLN A N 1
ATOM 1578 C CA . GLN A 1 210 ? 2.135 -42.281 1.838 1 96.44 210 GLN A CA 1
ATOM 1579 C C . GLN A 1 210 ? 1.87 -43.156 0.607 1 96.44 210 GLN A C 1
ATOM 1581 O O . GLN A 1 210 ? 2.523 -44.188 0.41 1 96.44 210 GLN A O 1
ATOM 1586 N N . ARG A 1 211 ? 1.024 -42.719 -0.16 1 94.06 211 ARG A N 1
ATOM 1587 C CA . ARG A 1 211 ? 0.644 -43.469 -1.349 1 94.06 211 ARG A CA 1
ATOM 1588 C C . ARG A 1 211 ? 1.518 -43.094 -2.541 1 94.06 211 ARG A C 1
ATOM 1590 O O . ARG A 1 211 ? 1.89 -43.938 -3.34 1 94.06 211 ARG A O 1
ATOM 1597 N N . THR A 1 212 ? 1.803 -41.844 -2.676 1 93.88 212 THR A N 1
ATOM 1598 C CA . THR A 1 212 ? 2.455 -41.344 -3.875 1 93.88 212 THR A CA 1
ATOM 1599 C C . THR A 1 212 ? 3.969 -41.281 -3.689 1 93.88 212 THR A C 1
ATOM 1601 O O . THR A 1 212 ? 4.719 -41.188 -4.664 1 93.88 212 THR A O 1
ATOM 1604 N N . GLY A 1 213 ? 4.434 -41.25 -2.373 1 94.06 213 GLY A N 1
ATOM 1605 C CA . GLY A 1 213 ? 5.852 -41.156 -2.066 1 94.06 213 GLY A CA 1
ATOM 1606 C C . GLY A 1 213 ? 6.367 -39.719 -2.094 1 94.06 213 GLY A C 1
ATOM 1607 O O . GLY A 1 213 ? 7.559 -39.5 -1.903 1 94.06 213 GLY A O 1
ATOM 1608 N N . ARG A 1 214 ? 5.543 -38.812 -2.406 1 93.38 214 ARG A N 1
ATOM 1609 C CA . ARG A 1 214 ? 5.93 -37.406 -2.477 1 93.38 214 ARG A CA 1
ATOM 1610 C C . ARG A 1 214 ? 4.949 -36.531 -1.71 1 93.38 214 ARG A C 1
ATOM 1612 O O . ARG A 1 214 ? 3.732 -36.688 -1.839 1 93.38 214 ARG A O 1
ATOM 1619 N N . ARG A 1 215 ? 5.48 -35.625 -0.96 1 95.62 215 ARG A N 1
ATOM 1620 C CA . ARG A 1 215 ? 4.625 -34.75 -0.189 1 95.62 215 ARG A CA 1
ATOM 1621 C C . ARG A 1 215 ? 4.449 -33.406 -0.903 1 95.62 215 ARG A C 1
ATOM 1623 O O . ARG A 1 215 ? 5.426 -32.688 -1.141 1 95.62 215 ARG A O 1
ATOM 1630 N N . THR A 1 216 ? 3.258 -33.094 -1.254 1 98.31 216 THR A N 1
ATOM 1631 C CA . THR A 1 216 ? 2.912 -31.828 -1.897 1 98.31 216 THR A CA 1
ATOM 1632 C C . THR A 1 216 ? 3.037 -30.656 -0.915 1 98.31 216 THR A C 1
ATOM 1634 O O . THR A 1 216 ? 2.605 -30.766 0.235 1 98.31 216 THR A O 1
ATOM 1637 N N . MET A 1 217 ? 3.736 -29.578 -1.298 1 98.75 217 MET A N 1
ATOM 1638 C CA . MET A 1 217 ? 3.795 -28.359 -0.495 1 98.75 217 MET A CA 1
ATOM 1639 C C . MET A 1 217 ? 2.477 -27.594 -0.572 1 98.75 217 MET A C 1
ATOM 1641 O O . MET A 1 217 ? 1.897 -27.453 -1.65 1 98.75 217 MET A O 1
ATOM 1645 N N . TYR A 1 218 ? 1.98 -27.172 0.548 1 98.81 218 TYR A N 1
ATOM 1646 C CA . TYR A 1 218 ? 0.741 -26.406 0.638 1 98.81 218 TYR A CA 1
ATOM 1647 C C . TYR A 1 218 ? 0.989 -25.047 1.262 1 98.81 218 TYR A C 1
ATOM 1649 O O . TYR A 1 218 ? 1.416 -24.953 2.414 1 98.81 218 TYR A O 1
ATOM 1657 N N . ALA A 1 219 ? 0.792 -23.969 0.487 1 98.88 219 ALA A N 1
ATOM 1658 C CA . ALA A 1 219 ? 0.909 -22.609 0.999 1 98.88 219 ALA A CA 1
ATOM 1659 C C . ALA A 1 219 ? -0.401 -22.141 1.629 1 98.88 219 ALA A C 1
ATOM 1661 O O . ALA A 1 219 ? -1.324 -21.734 0.923 1 98.88 219 ALA A O 1
ATOM 1662 N N . VAL A 1 220 ? -0.46 -22.141 2.918 1 98.94 220 VAL A N 1
ATOM 1663 C CA . VAL A 1 220 ? -1.646 -21.734 3.67 1 98.94 220 VAL A CA 1
ATOM 1664 C C . VAL A 1 220 ? -1.723 -20.219 3.756 1 98.94 220 VAL A C 1
ATOM 1666 O O . VAL A 1 220 ? -0.8 -19.578 4.258 1 98.94 220 VAL A O 1
ATOM 1669 N N . ASN A 1 221 ? -2.797 -19.656 3.246 1 98.88 221 ASN A N 1
ATOM 1670 C CA . ASN A 1 221 ? -2.967 -18.219 3.344 1 98.88 221 ASN A CA 1
ATOM 1671 C C . ASN A 1 221 ? -3.305 -17.781 4.77 1 98.88 221 ASN A C 1
ATOM 1673 O O . ASN A 1 221 ? -4.375 -18.109 5.285 1 98.88 221 ASN A O 1
ATOM 1677 N N . ILE A 1 222 ? -2.414 -17.047 5.32 1 98.94 222 ILE A N 1
ATOM 1678 C CA . ILE A 1 222 ? -2.6 -16.672 6.719 1 98.94 222 ILE A CA 1
ATOM 1679 C C . ILE A 1 222 ? -2.793 -15.164 6.836 1 98.94 222 ILE A C 1
ATOM 1681 O O . ILE A 1 222 ? -2.586 -14.594 7.906 1 98.94 222 ILE A O 1
ATOM 1685 N N . THR A 1 223 ? -3.135 -14.461 5.762 1 98.88 223 THR A N 1
ATOM 1686 C CA . THR A 1 223 ? -3.293 -13.016 5.695 1 98.88 223 THR A CA 1
ATOM 1687 C C . THR A 1 223 ? -4.262 -12.523 6.77 1 98.88 223 THR A C 1
ATOM 1689 O O . THR A 1 223 ? -5.398 -13 6.848 1 98.88 223 THR A O 1
ATOM 1692 N N . ASP A 1 224 ? -3.873 -11.609 7.559 1 98.69 224 ASP A N 1
ATOM 1693 C CA . ASP A 1 224 ? -4.617 -11.039 8.68 1 98.69 224 ASP A CA 1
ATOM 1694 C C . ASP A 1 224 ? -3.836 -9.906 9.336 1 98.69 224 ASP A C 1
ATOM 1696 O O . ASP A 1 224 ? -2.887 -9.375 8.758 1 98.69 224 ASP A O 1
ATOM 1700 N N . GLY A 1 225 ? -4.309 -9.453 10.508 1 97.12 225 GLY A N 1
ATOM 1701 C CA . GLY A 1 225 ? -3.451 -8.648 11.367 1 97.12 225 GLY A CA 1
ATOM 1702 C C . GLY A 1 225 ? -2.201 -9.383 11.812 1 97.12 225 GLY A C 1
ATOM 1703 O O . GLY A 1 225 ? -2.156 -10.617 11.797 1 97.12 225 GLY A O 1
ATOM 1704 N N . LEU A 1 226 ? -1.198 -8.68 12.18 1 97.06 226 LEU A N 1
ATOM 1705 C CA . LEU A 1 226 ? 0.099 -9.297 12.438 1 97.06 226 LEU A CA 1
ATOM 1706 C C . LEU A 1 226 ? 0.013 -10.289 13.586 1 97.06 226 LEU A C 1
ATOM 1708 O O . LEU A 1 226 ? 0.582 -11.383 13.516 1 97.06 226 LEU A O 1
ATOM 1712 N N . ASP A 1 227 ? -0.564 -9.891 14.688 1 95.56 227 ASP A N 1
ATOM 1713 C CA . ASP A 1 227 ? -0.647 -10.812 15.812 1 95.56 227 ASP A CA 1
ATOM 1714 C C . ASP A 1 227 ? -1.418 -12.078 15.438 1 95.56 227 ASP A C 1
ATOM 1716 O O . ASP A 1 227 ? -1.04 -13.188 15.828 1 95.56 227 ASP A O 1
ATOM 1720 N N . GLU A 1 228 ? -2.48 -11.953 14.688 1 97.62 228 GLU A N 1
ATOM 1721 C CA . GLU A 1 228 ? -3.207 -13.094 14.141 1 97.62 228 GLU A CA 1
ATOM 1722 C C . GLU A 1 228 ? -2.318 -13.922 13.219 1 97.62 228 GLU A C 1
ATOM 1724 O O . GLU A 1 228 ? -2.307 -15.148 13.297 1 97.62 228 GLU A O 1
ATOM 1729 N N . MET A 1 229 ? -1.555 -13.242 12.375 1 98.69 229 MET A N 1
ATOM 1730 C CA . MET A 1 229 ? -0.695 -13.953 11.43 1 98.69 229 MET A CA 1
ATOM 1731 C C . MET A 1 229 ? 0.333 -14.805 12.164 1 98.69 229 MET A C 1
ATOM 1733 O O . MET A 1 229 ? 0.631 -15.922 11.742 1 98.69 229 MET A O 1
ATOM 1737 N N . ARG A 1 230 ? 0.871 -14.281 13.242 1 98.56 230 ARG A N 1
ATOM 1738 C CA . ARG A 1 230 ? 1.816 -15.062 14.031 1 98.56 230 ARG A CA 1
ATOM 1739 C C . ARG A 1 230 ? 1.156 -16.312 14.586 1 98.56 230 ARG A C 1
ATOM 1741 O O . ARG A 1 230 ? 1.736 -17.406 14.539 1 98.56 230 ARG A O 1
ATOM 1748 N N . ARG A 1 231 ? -0.051 -16.219 15.102 1 98.62 231 ARG A N 1
ATOM 1749 C CA . ARG A 1 231 ? -0.782 -17.359 15.633 1 98.62 231 ARG A CA 1
ATOM 1750 C C . ARG A 1 231 ? -1.1 -18.359 14.523 1 98.62 231 ARG A C 1
ATOM 1752 O O . ARG A 1 231 ? -0.979 -19.578 14.719 1 98.62 231 ARG A O 1
ATOM 1759 N N . HIS A 1 232 ? -1.562 -17.828 13.383 1 98.88 232 HIS A N 1
ATOM 1760 C CA . HIS A 1 232 ? -1.853 -18.703 12.25 1 98.88 232 HIS A CA 1
ATOM 1761 C C . HIS A 1 232 ? -0.603 -19.438 11.789 1 98.88 232 HIS A C 1
ATOM 1763 O O . HI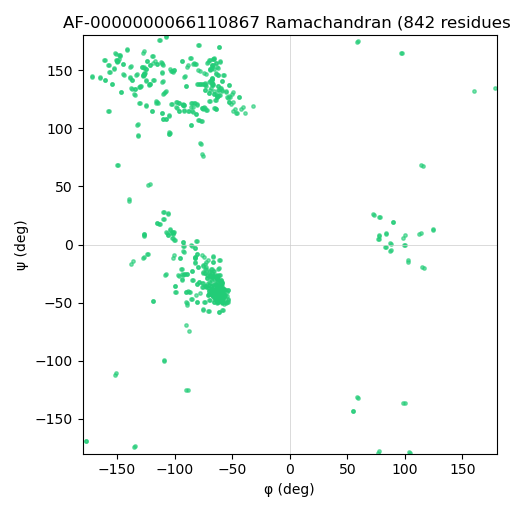S A 1 232 ? -0.664 -20.641 11.492 1 98.88 232 HIS A O 1
ATOM 1769 N N . HIS A 1 233 ? 0.514 -18.719 11.727 1 98.94 233 HIS A N 1
ATOM 1770 C CA . HIS A 1 233 ? 1.793 -19.328 11.383 1 98.94 233 HIS A CA 1
ATOM 1771 C C . HIS A 1 233 ? 2.105 -20.5 12.305 1 98.94 233 HIS A C 1
ATOM 1773 O O . HIS A 1 233 ? 2.457 -21.578 11.836 1 98.94 233 HIS A O 1
ATOM 1779 N N . ASP A 1 234 ? 1.981 -20.25 13.594 1 98.88 234 ASP A N 1
ATOM 1780 C CA . ASP A 1 234 ? 2.305 -21.281 14.57 1 98.88 234 ASP A CA 1
ATOM 1781 C C . ASP A 1 234 ? 1.383 -22.484 14.422 1 98.88 234 ASP A C 1
ATOM 1783 O O . ASP A 1 234 ? 1.815 -23.641 14.594 1 98.88 234 ASP A O 1
ATOM 1787 N N . ALA A 1 235 ? 0.145 -22.25 14.086 1 98.88 235 ALA A N 1
ATOM 1788 C CA . ALA A 1 235 ? -0.8 -23.344 13.844 1 98.88 235 ALA A CA 1
ATOM 1789 C C . ALA A 1 235 ? -0.383 -24.172 12.641 1 98.88 235 ALA A C 1
ATOM 1791 O O . ALA A 1 235 ? -0.499 -25.406 12.648 1 98.88 235 ALA A O 1
ATOM 1792 N N . VAL A 1 236 ? 0.066 -23.531 11.578 1 98.94 236 VAL A N 1
ATOM 1793 C CA . VAL A 1 236 ? 0.506 -24.234 10.375 1 98.94 236 VAL A CA 1
ATOM 1794 C C . VAL A 1 236 ? 1.737 -25.078 10.688 1 98.94 236 VAL A C 1
ATOM 1796 O O . VAL A 1 236 ? 1.835 -26.219 10.258 1 98.94 236 VAL A O 1
ATOM 1799 N N . VAL A 1 237 ? 2.676 -24.516 11.461 1 98.88 237 VAL A N 1
ATOM 1800 C CA . VAL A 1 237 ? 3.875 -25.25 11.859 1 98.88 237 VAL A CA 1
AT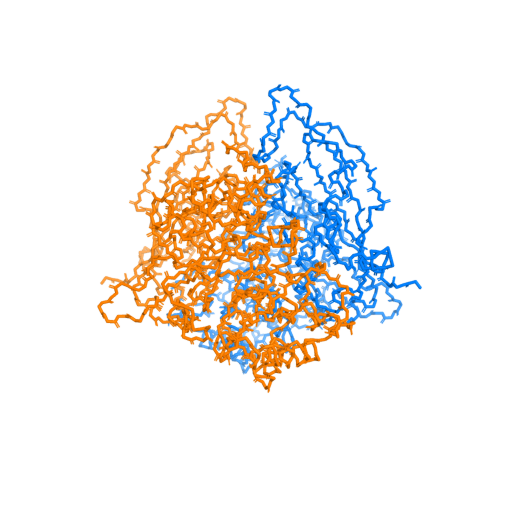OM 1801 C C . VAL A 1 237 ? 3.486 -26.484 12.68 1 98.88 237 VAL A C 1
ATOM 1803 O O . VAL A 1 237 ? 3.986 -27.578 12.438 1 98.88 237 VAL A O 1
ATOM 1806 N N . GLN A 1 238 ? 2.65 -26.266 13.625 1 98.62 238 GLN A N 1
ATOM 1807 C CA . GLN A 1 238 ? 2.213 -27.344 14.508 1 98.62 238 GLN A CA 1
ATOM 1808 C C . GLN A 1 238 ? 1.557 -28.469 13.711 1 98.62 238 GLN A C 1
ATOM 1810 O O . GLN A 1 238 ? 1.699 -29.641 14.055 1 98.62 238 GLN A O 1
ATOM 1815 N N . ALA A 1 239 ? 0.889 -28.125 12.648 1 98.69 239 ALA A N 1
ATOM 1816 C CA . ALA A 1 239 ? 0.197 -29.109 11.812 1 98.69 239 ALA A CA 1
ATOM 1817 C C . ALA A 1 239 ? 1.161 -29.766 10.836 1 98.69 239 ALA A C 1
ATOM 1819 O O . ALA A 1 239 ? 0.769 -30.656 10.07 1 98.69 239 ALA A O 1
ATOM 1820 N N . GLY A 1 240 ? 2.381 -29.344 10.836 1 98.31 240 GLY A N 1
ATOM 1821 C CA . GLY A 1 240 ? 3.385 -29.938 9.961 1 98.31 240 GLY A CA 1
ATOM 1822 C C . GLY A 1 240 ? 3.471 -29.266 8.609 1 98.31 240 GLY A C 1
ATOM 1823 O O . GLY A 1 240 ? 3.971 -29.844 7.648 1 98.31 240 GLY A O 1
ATOM 1824 N N . GLY A 1 241 ? 2.969 -28.062 8.523 1 98.62 241 GLY A N 1
ATOM 1825 C CA . GLY A 1 241 ? 2.998 -27.328 7.266 1 98.62 241 GLY A CA 1
ATOM 1826 C C . GLY A 1 241 ? 4.395 -26.906 6.855 1 98.62 241 GLY A C 1
ATOM 1827 O O . GLY A 1 241 ? 5.297 -26.828 7.691 1 98.62 241 GLY A O 1
ATOM 1828 N N . THR A 1 242 ? 4.555 -26.641 5.523 1 98.56 242 THR A N 1
ATOM 1829 C CA . THR A 1 242 ? 5.887 -26.312 5.023 1 98.56 242 THR A CA 1
ATOM 1830 C C . THR A 1 242 ? 5.871 -25 4.246 1 98.56 242 THR A C 1
ATOM 1832 O O . THR A 1 242 ? 6.855 -24.656 3.59 1 98.56 242 THR A O 1
ATOM 1835 N N . CYS A 1 243 ? 4.793 -24.281 4.277 1 98.94 243 CYS A N 1
ATOM 1836 C CA . CYS A 1 243 ? 4.723 -23.016 3.566 1 98.94 243 CYS A CA 1
ATOM 1837 C C . CYS A 1 243 ? 3.525 -22.188 4.035 1 98.94 243 CYS A C 1
ATOM 1839 O O . CYS A 1 243 ? 2.467 -22.75 4.336 1 98.94 243 CYS A O 1
ATOM 1841 N N . ILE A 1 244 ? 3.674 -20.906 4.105 1 98.94 244 ILE A N 1
ATOM 1842 C CA . ILE A 1 244 ? 2.58 -19.984 4.367 1 98.94 244 ILE A CA 1
ATOM 1843 C C . ILE A 1 244 ? 2.496 -18.953 3.242 1 98.94 244 ILE A C 1
ATOM 1845 O O . ILE A 1 244 ? 3.473 -18.734 2.521 1 98.94 244 ILE A O 1
ATOM 1849 N N . MET A 1 245 ? 1.349 -18.359 3.1 1 98.88 245 MET A N 1
ATOM 1850 C CA . MET A 1 245 ? 1.131 -17.328 2.092 1 98.88 245 MET A CA 1
ATOM 1851 C C . MET A 1 245 ? 0.557 -16.062 2.725 1 98.88 245 MET A C 1
ATOM 1853 O O . MET A 1 245 ? -0.219 -16.141 3.678 1 98.88 245 MET A O 1
ATOM 1857 N N . VAL A 1 246 ? 0.923 -14.945 2.217 1 98.75 246 VAL A N 1
ATOM 1858 C CA . VAL A 1 246 ? 0.335 -13.672 2.639 1 98.75 246 VAL A CA 1
ATOM 1859 C C . VAL A 1 246 ? 0.091 -12.789 1.421 1 98.75 246 VAL A C 1
ATOM 1861 O O . VAL A 1 246 ? 0.845 -12.836 0.446 1 98.75 246 VAL A O 1
ATOM 1864 N N . ASN A 1 247 ? -1.018 -12.023 1.462 1 98.81 247 ASN A N 1
ATOM 1865 C CA . ASN A 1 247 ? -1.257 -10.961 0.493 1 98.81 247 ASN A CA 1
ATOM 1866 C C . ASN A 1 247 ? -0.422 -9.719 0.804 1 98.81 247 ASN A C 1
ATOM 1868 O O . ASN A 1 247 ? -0.771 -8.938 1.688 1 98.81 247 ASN A O 1
ATOM 1872 N N . LEU A 1 248 ? 0.561 -9.508 0.031 1 98.69 248 LEU A N 1
ATOM 1873 C CA . LEU A 1 248 ? 1.638 -8.586 0.369 1 98.69 248 LEU A CA 1
ATOM 1874 C C . LEU A 1 248 ? 1.107 -7.164 0.525 1 98.69 248 LEU A C 1
ATOM 1876 O O . LEU A 1 248 ? 1.397 -6.492 1.52 1 98.69 248 LEU A O 1
ATOM 1880 N N . ASN A 1 249 ? 0.268 -6.73 -0.399 1 97.81 249 ASN A N 1
ATOM 1881 C CA . ASN A 1 249 ? -0.165 -5.336 -0.447 1 97.81 249 ASN A CA 1
ATOM 1882 C C . ASN A 1 249 ? -1.188 -5.027 0.642 1 97.81 249 ASN A C 1
ATOM 1884 O O . ASN A 1 249 ? -1.306 -3.885 1.086 1 97.81 249 ASN A O 1
ATOM 1888 N N . SER A 1 250 ? -1.876 -6.051 1.108 1 97.94 250 SER A N 1
ATOM 1889 C CA . SER A 1 250 ? -2.881 -5.863 2.15 1 97.94 250 SER A CA 1
ATOM 1890 C C . SER A 1 250 ? -2.246 -5.871 3.537 1 97.94 250 SER A C 1
ATOM 1892 O O . SER A 1 250 ? -2.744 -5.215 4.457 1 97.94 250 SER A O 1
ATOM 1894 N N . VAL A 1 251 ? -1.194 -6.59 3.662 1 98 251 VAL A N 1
ATOM 1895 C CA . VAL A 1 251 ? -0.546 -6.73 4.961 1 98 251 VAL A CA 1
ATOM 1896 C C . VAL A 1 251 ? 0.421 -5.57 5.188 1 98 251 VAL A C 1
ATOM 1898 O O . VAL A 1 251 ? 0.468 -4.992 6.277 1 98 251 VAL A O 1
ATOM 1901 N N . GLY A 1 252 ? 1.272 -5.227 4.195 1 97.5 252 GLY A N 1
ATOM 1902 C CA . GLY A 1 252 ? 2.225 -4.133 4.285 1 97.5 252 GLY A CA 1
ATOM 1903 C C . GLY A 1 252 ? 3.617 -4.586 4.68 1 97.5 252 GLY A C 1
ATOM 1904 O O . GLY A 1 252 ? 3.793 -5.691 5.199 1 97.5 252 GLY A O 1
ATOM 1905 N N . LEU A 1 253 ? 4.621 -3.727 4.492 1 98.12 253 LEU A N 1
ATOM 1906 C CA . LEU A 1 253 ? 6.035 -4.055 4.629 1 98.12 253 LEU A CA 1
ATOM 1907 C C . LEU A 1 253 ? 6.398 -4.297 6.09 1 98.12 253 LEU A C 1
ATOM 1909 O O . LEU A 1 253 ? 7.137 -5.23 6.406 1 98.12 253 LEU A O 1
ATOM 1913 N N . SER A 1 254 ? 5.883 -3.451 6.969 1 98.62 254 SER A N 1
ATOM 1914 C CA . SER A 1 254 ? 6.281 -3.553 8.367 1 98.62 254 SER A CA 1
ATOM 1915 C C . SER A 1 254 ? 5.809 -4.863 8.984 1 98.62 254 SER A C 1
ATOM 1917 O O . SER A 1 254 ? 6.523 -5.477 9.781 1 98.62 254 SER A O 1
ATOM 1919 N N . ALA A 1 255 ? 4.605 -5.254 8.602 1 98.44 255 ALA A N 1
ATOM 1920 C CA . ALA A 1 255 ? 4.102 -6.531 9.102 1 98.44 255 ALA A CA 1
ATOM 1921 C C . ALA A 1 255 ? 4.859 -7.699 8.477 1 98.44 255 ALA A C 1
ATOM 1923 O O . ALA A 1 255 ? 5.129 -8.695 9.148 1 98.44 255 ALA A O 1
ATOM 1924 N N . LEU A 1 256 ? 5.156 -7.609 7.199 1 98.62 256 LEU A N 1
ATOM 1925 C CA . LEU A 1 256 ? 5.902 -8.664 6.52 1 98.62 256 LEU A CA 1
ATOM 1926 C C . LEU A 1 256 ? 7.273 -8.859 7.16 1 98.62 256 LEU A C 1
ATOM 1928 O O . LEU A 1 256 ? 7.711 -9.992 7.359 1 98.62 256 LEU A O 1
ATOM 1932 N N . LEU A 1 257 ? 7.934 -7.746 7.5 1 98.38 257 LEU A N 1
ATOM 1933 C CA . LEU A 1 257 ? 9.234 -7.797 8.164 1 98.38 257 LEU A CA 1
ATOM 1934 C C . LEU A 1 257 ? 9.141 -8.562 9.484 1 98.38 257 LEU A C 1
ATOM 1936 O O . LEU A 1 257 ? 9.961 -9.438 9.758 1 98.38 257 LEU A O 1
ATOM 1940 N N . ALA A 1 258 ? 8.172 -8.219 10.227 1 98.06 258 ALA A N 1
ATOM 1941 C CA . ALA A 1 258 ? 7.969 -8.883 11.516 1 98.06 258 ALA A CA 1
ATOM 1942 C C . ALA A 1 258 ? 7.625 -10.359 11.328 1 98.06 258 ALA A C 1
ATOM 1944 O O . ALA A 1 258 ? 8.094 -11.211 12.078 1 98.06 258 ALA A O 1
ATOM 1945 N N . LEU A 1 259 ? 6.805 -10.664 10.344 1 98.56 259 LEU A N 1
ATOM 1946 C CA . LEU A 1 259 ? 6.41 -12.047 10.07 1 98.56 259 LEU A CA 1
ATOM 1947 C C . LEU A 1 259 ? 7.617 -12.883 9.672 1 98.56 259 LEU A C 1
ATOM 1949 O O . LEU A 1 259 ? 7.758 -14.031 10.109 1 98.56 259 LEU A O 1
ATOM 1953 N N . ARG A 1 260 ? 8.453 -12.32 8.828 1 98.5 260 ARG A N 1
ATOM 1954 C CA . ARG A 1 260 ? 9.641 -13.047 8.391 1 98.5 260 ARG A CA 1
ATOM 1955 C C . ARG A 1 260 ? 10.531 -13.406 9.578 1 98.5 260 ARG A C 1
ATOM 1957 O O . ARG A 1 260 ? 11.062 -14.516 9.648 1 98.5 260 ARG A O 1
ATOM 1964 N N . ARG A 1 261 ? 10.695 -12.531 10.461 1 97.38 261 ARG A N 1
ATOM 1965 C CA . ARG A 1 261 ? 11.547 -12.758 11.617 1 97.38 261 ARG A CA 1
ATOM 1966 C C . ARG A 1 261 ? 10.945 -13.812 12.539 1 97.38 261 ARG A C 1
ATOM 1968 O O . ARG A 1 261 ? 11.672 -14.469 13.289 1 97.38 261 ARG A O 1
ATOM 1975 N N . HIS A 1 262 ? 9.68 -14.023 12.43 1 98.19 262 HIS A N 1
ATOM 1976 C CA . HIS A 1 262 ? 8.953 -14.992 13.25 1 98.19 262 HIS A CA 1
ATOM 1977 C C . HIS A 1 262 ? 8.859 -16.344 12.555 1 98.19 262 HIS A C 1
ATOM 1979 O O . HIS A 1 262 ? 8.883 -17.391 13.211 1 98.19 262 HIS A O 1
ATOM 1985 N N . SER A 1 263 ? 8.844 -16.359 11.258 1 98.75 263 SER A N 1
ATOM 1986 C CA . SER A 1 263 ? 8.406 -17.516 10.484 1 98.75 263 SER A CA 1
ATOM 1987 C C . SER A 1 263 ? 9.492 -18.578 10.43 1 98.75 263 SER A C 1
ATOM 1989 O O . SER A 1 263 ? 10.672 -18.266 10.25 1 98.75 263 SER A O 1
ATOM 1991 N N . GLN A 1 264 ? 9.109 -19.75 10.562 1 98.75 264 GLN A N 1
ATOM 1992 C CA . GLN A 1 264 ? 9.945 -20.922 10.367 1 98.75 264 GLN A CA 1
ATOM 1993 C C . GLN A 1 264 ? 9.703 -21.562 9 1 98.75 264 GLN A C 1
ATOM 1995 O O . GLN A 1 264 ? 10.266 -22.609 8.688 1 98.75 264 GLN A O 1
ATOM 2000 N N . LEU A 1 265 ? 8.891 -20.969 8.18 1 98.88 265 LEU A N 1
ATOM 2001 C CA . LEU A 1 265 ? 8.453 -21.516 6.895 1 98.88 265 LEU A CA 1
ATOM 2002 C C . LEU A 1 265 ? 8.672 -20.5 5.773 1 98.88 265 LEU A C 1
ATOM 2004 O O . LEU A 1 265 ? 8.727 -19.297 6.023 1 98.88 265 LEU A O 1
ATOM 2008 N N . PRO A 1 266 ? 8.859 -21.016 4.504 1 98.88 266 PRO A N 1
ATOM 2009 C CA . PRO A 1 266 ? 8.883 -20.062 3.389 1 98.88 266 PRO A CA 1
ATOM 2010 C C . PRO A 1 266 ? 7.605 -19.234 3.295 1 98.88 266 PRO A C 1
ATOM 2012 O O . PRO A 1 266 ? 6.512 -19.734 3.564 1 98.88 266 PRO A O 1
ATOM 2015 N N . ILE A 1 267 ? 7.789 -18.031 2.883 1 98.94 267 ILE A N 1
ATOM 2016 C CA . ILE A 1 267 ? 6.668 -17.109 2.713 1 98.94 267 ILE A CA 1
ATOM 2017 C C . ILE A 1 267 ? 6.348 -16.953 1.229 1 98.94 267 ILE A C 1
ATOM 2019 O O . ILE A 1 267 ? 7.168 -16.438 0.461 1 98.94 267 ILE A O 1
ATOM 2023 N N . HIS A 1 268 ? 5.203 -17.469 0.828 1 98.94 268 HIS A N 1
ATOM 2024 C CA . HIS A 1 268 ? 4.633 -17.266 -0.501 1 98.94 268 HIS A CA 1
ATOM 2025 C C . HIS A 1 268 ? 3.904 -15.93 -0.591 1 98.94 268 HIS A C 1
ATOM 2027 O O . HIS A 1 268 ? 2.871 -15.742 0.053 1 98.94 268 HIS A O 1
ATOM 2033 N N . GLY A 1 269 ? 4.477 -15.023 -1.395 1 98.81 269 GLY A N 1
ATOM 2034 C CA . GLY A 1 269 ? 3.908 -13.688 -1.475 1 98.81 269 GLY A CA 1
ATOM 2035 C C . GLY A 1 269 ? 2.967 -13.508 -2.65 1 98.81 269 GLY A C 1
ATOM 2036 O O . GLY A 1 269 ? 3.383 -13.594 -3.807 1 98.81 269 GLY A O 1
ATOM 2037 N N . HIS A 1 270 ? 1.713 -13.281 -2.34 1 98.56 270 HIS A N 1
ATOM 2038 C CA . HIS A 1 270 ? 0.733 -12.938 -3.367 1 98.56 270 HIS A CA 1
ATOM 2039 C C . HIS A 1 270 ? 0.648 -11.43 -3.57 1 98.56 270 HIS A C 1
ATOM 2041 O O . HIS A 1 270 ? 0.607 -10.672 -2.6 1 98.56 270 HIS A O 1
ATOM 2047 N N . ARG A 1 271 ? 0.59 -10.969 -4.781 1 97.56 271 ARG A N 1
ATOM 2048 C CA . ARG A 1 271 ? 0.693 -9.531 -5.043 1 97.56 271 ARG A CA 1
ATOM 2049 C C . ARG A 1 271 ? -0.665 -8.945 -5.414 1 97.56 271 ARG A C 1
ATOM 2051 O O . ARG A 1 271 ? -0.745 -8.016 -6.219 1 97.56 271 ARG A O 1
ATOM 2058 N N . ALA A 1 272 ? -1.777 -9.578 -4.93 1 96.62 272 ALA A N 1
ATOM 2059 C CA . ALA A 1 272 ? -3.092 -8.977 -5.137 1 96.62 272 ALA A CA 1
ATOM 2060 C C . ALA A 1 272 ? -3.061 -7.477 -4.867 1 96.62 272 ALA A C 1
ATOM 2062 O O . ALA A 1 272 ? -2.574 -7.039 -3.82 1 96.62 272 ALA A O 1
ATOM 2063 N N . GLY A 1 273 ? -3.523 -6.676 -5.832 1 95.81 273 GLY A N 1
ATOM 2064 C CA . GLY A 1 273 ? -3.494 -5.227 -5.703 1 95.81 273 GLY A CA 1
ATOM 2065 C C . GLY A 1 273 ? -2.332 -4.586 -6.438 1 95.81 273 GLY A C 1
ATOM 2066 O O . GLY A 1 273 ? -2.236 -3.361 -6.508 1 95.81 273 GLY A O 1
ATOM 2067 N N . TRP A 1 274 ? -1.514 -5.367 -7.07 1 95.25 274 TRP A N 1
ATOM 2068 C CA . TRP A 1 274 ? -0.351 -4.914 -7.828 1 95.25 274 TRP A CA 1
ATOM 2069 C C . TRP A 1 274 ? -0.762 -3.941 -8.93 1 95.25 274 TRP A C 1
ATOM 2071 O O . TRP A 1 274 ? -0.136 -2.893 -9.102 1 95.25 274 TRP A O 1
ATOM 2081 N N . ALA A 1 275 ? -1.782 -4.227 -9.594 1 95.06 275 ALA A N 1
ATOM 2082 C CA . ALA A 1 275 ? -2.199 -3.43 -10.742 1 95.06 275 ALA A CA 1
ATOM 2083 C C . ALA A 1 275 ? -2.625 -2.027 -10.312 1 95.06 275 ALA A C 1
ATOM 2085 O O . ALA A 1 275 ? -2.443 -1.062 -11.062 1 95.06 275 ALA A O 1
ATOM 2086 N N . MET A 1 276 ? -3.117 -1.869 -9.156 1 94.12 276 MET A N 1
ATOM 2087 C CA . MET A 1 276 ? -3.551 -0.567 -8.664 1 94.12 276 MET A CA 1
ATOM 2088 C C . MET A 1 276 ? -2.381 0.407 -8.594 1 94.12 276 MET A C 1
ATOM 2090 O O . MET A 1 276 ? -2.559 1.612 -8.773 1 94.12 276 MET A O 1
ATOM 2094 N N . MET A 1 277 ? -1.228 -0.081 -8.43 1 91.88 277 MET A N 1
ATOM 2095 C CA . MET A 1 277 ? -0.046 0.751 -8.219 1 91.88 277 MET A CA 1
ATOM 2096 C C . MET A 1 277 ? 0.762 0.88 -9.508 1 91.88 277 MET A C 1
ATOM 2098 O O . MET A 1 277 ? 1.632 1.746 -9.617 1 91.88 277 MET A O 1
ATOM 2102 N N . THR A 1 278 ? 0.412 0.027 -10.531 1 92.31 278 THR A N 1
ATOM 2103 C CA . THR A 1 278 ? 1.426 -0.101 -11.57 1 92.31 278 THR A CA 1
ATOM 2104 C C . THR A 1 278 ? 0.788 -0.043 -12.961 1 92.31 278 THR A C 1
ATOM 2106 O O . THR A 1 278 ? 1.488 0.088 -13.961 1 92.31 278 THR A O 1
ATOM 2109 N N . ARG A 1 279 ? -0.416 -0.164 -13.016 1 94.88 279 ARG A N 1
ATOM 2110 C CA . ARG A 1 279 ? -1.055 -0.332 -14.32 1 94.88 279 ARG A CA 1
ATOM 2111 C C . ARG A 1 279 ? -1.062 0.979 -15.094 1 94.88 279 ARG A C 1
ATOM 2113 O O . ARG A 1 279 ? -1.038 0.976 -16.328 1 94.88 279 ARG A O 1
ATOM 2120 N N . CYS A 1 280 ? -1.228 2.164 -14.414 1 95.94 280 CYS A N 1
ATOM 2121 C CA . CYS A 1 280 ? -1.084 3.455 -15.078 1 95.94 280 CYS A CA 1
ATOM 2122 C C . CYS A 1 280 ? 0.35 3.67 -15.547 1 95.94 280 CYS A C 1
ATOM 2124 O O . CYS A 1 280 ? 1.266 3.775 -14.734 1 95.94 280 CYS A O 1
ATOM 2126 N N . PRO A 1 281 ? 0.562 3.787 -16.828 1 93.75 281 PRO A N 1
ATOM 2127 C CA . PRO A 1 281 ? 1.932 3.795 -17.344 1 93.75 281 PRO A CA 1
ATOM 2128 C C . PRO A 1 281 ? 2.768 4.945 -16.797 1 93.75 281 PRO A C 1
ATOM 2130 O O . PRO A 1 281 ? 3.992 4.828 -16.688 1 93.75 281 PRO A O 1
ATOM 2133 N N . ALA A 1 282 ? 2.18 6.027 -16.406 1 95.5 282 ALA A N 1
ATOM 2134 C CA . ALA A 1 282 ? 2.924 7.219 -16.016 1 95.5 282 ALA A CA 1
ATOM 2135 C C . ALA A 1 282 ? 3.004 7.34 -14.492 1 95.5 282 ALA A C 1
ATOM 2137 O O . ALA A 1 282 ? 3.479 8.352 -13.961 1 95.5 282 ALA A O 1
ATOM 2138 N N . LEU A 1 283 ? 2.58 6.309 -13.781 1 97.25 283 LEU A N 1
ATOM 2139 C CA . LEU A 1 283 ? 2.492 6.438 -12.328 1 97.25 283 LEU A CA 1
ATOM 2140 C C . LEU A 1 283 ? 2.859 5.121 -11.648 1 97.25 283 LEU A C 1
ATOM 2142 O O . LEU A 1 283 ? 2.576 4.043 -12.172 1 97.25 283 LEU A O 1
ATOM 2146 N N . GLY A 1 284 ? 3.463 5.246 -10.531 1 96.25 284 GLY A N 1
ATOM 2147 C CA . GLY A 1 284 ? 3.701 4.07 -9.711 1 96.25 284 GLY A CA 1
ATOM 2148 C C . GLY A 1 284 ? 5.117 3.535 -9.828 1 96.25 284 GLY A C 1
ATOM 2149 O O . GLY A 1 284 ? 6.082 4.289 -9.703 1 96.25 284 GLY A O 1
ATOM 2150 N N . MET A 1 285 ? 5.234 2.193 -9.945 1 97.38 285 MET A N 1
ATOM 2151 C CA . MET A 1 285 ? 6.57 1.604 -9.953 1 97.38 285 MET A CA 1
ATOM 2152 C C . MET A 1 285 ? 6.625 0.395 -10.883 1 97.38 285 MET A C 1
ATOM 2154 O O . MET A 1 285 ? 5.598 -0.228 -11.164 1 97.38 285 MET A O 1
ATOM 2158 N N . GLU A 1 286 ? 7.805 0.118 -11.344 1 97.25 286 GLU A N 1
ATOM 2159 C CA . GLU A 1 286 ? 8.094 -1.119 -12.062 1 97.25 286 GLU A CA 1
ATOM 2160 C C . GLU A 1 286 ? 8.266 -2.289 -11.102 1 97.25 286 GLU A C 1
ATOM 2162 O O . GLU A 1 286 ? 8.32 -2.098 -9.883 1 97.25 286 GLU A O 1
ATOM 2167 N N . PHE A 1 287 ? 8.359 -3.473 -11.641 1 97.94 287 PHE A N 1
ATOM 2168 C CA . PHE A 1 287 ? 8.43 -4.66 -10.797 1 97.94 287 PHE A CA 1
ATOM 2169 C C . PHE A 1 287 ? 9.773 -4.742 -10.094 1 97.94 287 PHE A C 1
ATOM 2171 O O . PHE A 1 287 ? 9.883 -5.305 -9 1 97.94 287 PHE A O 1
ATOM 2178 N N . GLN A 1 288 ? 10.828 -4.188 -10.633 1 98.31 288 GLN A N 1
ATOM 2179 C CA . GLN A 1 288 ? 12.156 -4.273 -10.031 1 98.31 288 GLN A CA 1
ATOM 2180 C C . GLN A 1 288 ? 12.164 -3.707 -8.617 1 98.31 288 GLN A C 1
ATOM 2182 O O . GLN A 1 288 ? 12.562 -4.387 -7.668 1 98.31 288 GLN A O 1
ATOM 2187 N N . PRO A 1 289 ? 11.742 -2.438 -8.445 1 98.31 289 PRO A N 1
ATOM 2188 C CA . PRO A 1 289 ? 11.703 -1.962 -7.059 1 98.31 289 PRO A CA 1
ATOM 2189 C C . PRO A 1 289 ? 10.703 -2.736 -6.199 1 98.31 289 PRO A C 1
ATOM 2191 O O . PRO A 1 289 ? 10.953 -2.959 -5.012 1 98.31 289 PRO A O 1
ATOM 2194 N N . TYR A 1 290 ? 9.594 -3.172 -6.773 1 98.44 290 TYR A N 1
ATOM 2195 C CA . TYR A 1 290 ? 8.547 -3.875 -6.035 1 98.44 290 TYR A CA 1
ATOM 2196 C C . TYR A 1 290 ? 9.078 -5.172 -5.441 1 98.44 290 TYR A C 1
ATOM 2198 O O . TYR A 1 290 ? 8.977 -5.398 -4.234 1 98.44 290 TYR A O 1
ATOM 2206 N N . GLN A 1 291 ? 9.57 -6.012 -6.316 1 98.56 291 GLN A N 1
ATOM 2207 C CA . GLN A 1 291 ? 10.07 -7.297 -5.84 1 98.56 291 GLN A CA 1
ATOM 2208 C C . GLN A 1 291 ? 11.258 -7.113 -4.895 1 98.56 291 GLN A C 1
ATOM 2210 O O . GLN A 1 291 ? 11.422 -7.879 -3.943 1 98.56 291 GLN A O 1
ATOM 2215 N N . MET A 1 292 ? 12.117 -6.125 -5.141 1 98.62 292 MET A N 1
ATOM 2216 C CA . MET A 1 292 ? 13.258 -5.879 -4.262 1 98.62 292 MET A CA 1
ATOM 2217 C C . MET A 1 292 ? 12.797 -5.598 -2.838 1 98.62 292 MET A C 1
ATOM 2219 O O . MET A 1 292 ? 13.305 -6.195 -1.887 1 98.62 292 MET A O 1
ATOM 2223 N N . LEU A 1 293 ? 11.836 -4.703 -2.676 1 98.56 293 LEU A N 1
ATOM 2224 C CA . LEU A 1 293 ? 11.328 -4.344 -1.357 1 98.56 293 LEU A CA 1
ATOM 2225 C C . LEU A 1 293 ? 10.781 -5.57 -0.633 1 98.56 293 LEU A C 1
ATOM 2227 O O . LEU A 1 293 ? 11.078 -5.785 0.545 1 98.56 293 LEU A O 1
ATOM 2231 N N . HIS A 1 294 ? 10.062 -6.398 -1.33 1 98.69 294 HIS A N 1
ATOM 2232 C CA . HIS A 1 294 ? 9.398 -7.523 -0.68 1 98.69 294 HIS A CA 1
ATOM 2233 C C . HIS A 1 294 ? 10.383 -8.664 -0.422 1 98.69 294 HIS A C 1
ATOM 2235 O O . HIS A 1 294 ? 10.258 -9.383 0.57 1 98.69 294 HIS A O 1
ATOM 2241 N N . ARG A 1 295 ? 11.375 -8.852 -1.277 1 98.69 295 ARG A N 1
ATOM 2242 C CA . ARG A 1 295 ? 12.43 -9.828 -1.01 1 98.69 295 ARG A CA 1
ATOM 2243 C C . ARG A 1 295 ? 13.289 -9.391 0.167 1 98.69 295 ARG A C 1
ATOM 2245 O O . ARG A 1 295 ? 13.656 -10.211 1.013 1 98.69 295 ARG A O 1
ATOM 2252 N N . LEU A 1 296 ? 13.594 -8.086 0.18 1 98.56 296 LEU A N 1
ATOM 2253 C CA . LEU A 1 296 ? 14.336 -7.582 1.33 1 98.56 296 LEU A CA 1
ATOM 2254 C C . LEU A 1 296 ? 13.562 -7.816 2.623 1 98.56 296 LEU A C 1
ATOM 2256 O O . LEU A 1 296 ? 14.164 -8.047 3.676 1 98.56 296 LEU A O 1
ATOM 2260 N N . ALA A 1 297 ? 12.242 -7.805 2.482 1 98.5 297 ALA A N 1
ATOM 2261 C CA . ALA A 1 297 ? 11.383 -8.031 3.646 1 98.5 297 ALA A CA 1
ATOM 2262 C C . ALA A 1 297 ? 11.234 -9.523 3.936 1 98.5 297 ALA A C 1
ATOM 2264 O O . ALA A 1 297 ? 10.672 -9.906 4.965 1 98.5 297 ALA A O 1
ATOM 2265 N N . GLY A 1 298 ? 11.578 -10.414 3.014 1 98.25 298 GLY A N 1
ATOM 2266 C CA . GLY A 1 298 ? 11.727 -11.805 3.418 1 98.25 298 GLY A CA 1
ATOM 2267 C C . GLY A 1 298 ? 10.867 -12.758 2.6 1 98.25 298 GLY A C 1
ATOM 2268 O O . GLY A 1 298 ? 10.727 -13.93 2.953 1 98.25 298 GLY A O 1
ATOM 2269 N N . VAL A 1 299 ? 10.305 -12.328 1.475 1 98.81 299 VAL A N 1
ATOM 2270 C CA . VAL A 1 299 ? 9.422 -13.172 0.677 1 98.81 299 VAL A CA 1
ATOM 2271 C C . VAL A 1 299 ? 10.242 -14.195 -0.103 1 98.81 299 VAL A C 1
ATOM 2273 O O . VAL A 1 299 ? 11.297 -13.859 -0.647 1 98.81 299 VAL A O 1
ATOM 2276 N N . ASP A 1 300 ? 9.789 -15.438 -0.166 1 98.88 300 ASP A N 1
ATOM 2277 C CA . ASP A 1 300 ? 10.508 -16.531 -0.813 1 98.88 300 ASP A CA 1
ATOM 2278 C C . ASP A 1 300 ? 9.969 -16.797 -2.215 1 98.88 300 ASP A C 1
ATOM 2280 O O . ASP A 1 300 ? 10.703 -17.25 -3.096 1 98.88 300 ASP A O 1
ATOM 2284 N N . HIS A 1 301 ? 8.688 -16.641 -2.359 1 98.88 301 HIS A N 1
ATOM 2285 C CA . HIS A 1 301 ? 7.98 -16.797 -3.625 1 98.88 301 HIS A CA 1
ATOM 2286 C C . HIS A 1 301 ? 7.25 -15.508 -4.004 1 98.88 301 HIS A C 1
ATOM 2288 O O . HIS A 1 301 ? 6.637 -14.867 -3.148 1 98.88 301 HIS A O 1
ATOM 2294 N N . LEU A 1 302 ? 7.309 -15.141 -5.27 1 98.75 302 LEU A N 1
ATOM 2295 C CA . LEU A 1 302 ? 6.602 -13.938 -5.699 1 98.75 302 LEU A CA 1
ATOM 2296 C C . LEU A 1 302 ? 5.852 -14.188 -7.004 1 98.75 302 LEU A C 1
ATOM 2298 O O . LEU A 1 302 ? 6.43 -14.672 -7.977 1 98.75 302 LEU A O 1
ATOM 2302 N N . HIS A 1 303 ? 4.598 -13.844 -7.012 1 97.81 303 HIS A N 1
ATOM 2303 C CA . HIS A 1 303 ? 3.795 -13.953 -8.219 1 97.81 303 HIS A CA 1
ATOM 2304 C C . HIS A 1 303 ? 4.254 -12.961 -9.281 1 97.81 303 HIS A C 1
ATOM 2306 O O . HIS A 1 303 ? 4.531 -11.797 -8.969 1 97.81 303 HIS A O 1
ATOM 2312 N N . VAL A 1 304 ? 4.293 -13.398 -10.539 1 97.25 304 VAL A N 1
ATOM 2313 C CA . VAL A 1 304 ? 4.723 -12.531 -11.633 1 97.25 304 VAL A CA 1
ATOM 2314 C C . VAL A 1 304 ? 3.66 -12.516 -12.727 1 97.25 304 VAL A C 1
ATOM 2316 O O . VAL A 1 304 ? 3.879 -11.945 -13.805 1 97.25 304 VAL A O 1
ATOM 2319 N N . SER A 1 305 ? 2.537 -13.086 -12.516 1 94.25 305 SER A N 1
ATOM 2320 C CA . SER A 1 305 ? 1.462 -13.281 -13.477 1 94.25 305 SER A CA 1
ATOM 2321 C C . SER A 1 305 ? 1.772 -14.43 -14.43 1 94.25 305 SER A C 1
ATOM 2323 O O . SER A 1 305 ? 2.631 -15.266 -14.133 1 94.25 305 SER A O 1
ATOM 2325 N N . GLY A 1 306 ? 0.919 -14.711 -15.383 1 92.25 306 GLY A N 1
ATOM 2326 C CA . GLY A 1 306 ? 1.097 -15.711 -16.422 1 92.25 306 GLY A CA 1
ATOM 2327 C C . GLY A 1 306 ? 1.103 -15.125 -17.828 1 92.25 306 GLY A C 1
ATOM 2328 O O . GLY A 1 306 ? 0.573 -14.039 -18.047 1 92.25 306 GLY A O 1
ATOM 2329 N N . LEU A 1 307 ? 1.714 -15.875 -18.641 1 90.75 307 LEU A N 1
ATOM 2330 C CA . LEU A 1 307 ? 1.707 -15.43 -20.031 1 90.75 307 LEU A CA 1
ATOM 2331 C C . LEU A 1 307 ? 0.342 -15.664 -20.672 1 90.75 307 LEU A C 1
ATOM 2333 O O . LEU A 1 307 ? 0.06 -15.148 -21.75 1 90.75 307 LEU A O 1
ATOM 2337 N N . GLY A 1 308 ? -0.587 -16.406 -20.031 1 74.25 308 GLY A N 1
ATOM 2338 C CA . GLY A 1 308 ? -1.868 -16.891 -20.531 1 74.25 308 GLY A CA 1
ATOM 2339 C C . GLY A 1 308 ? -2.902 -15.781 -20.656 1 74.25 308 GLY A C 1
ATOM 2340 O O . GLY A 1 308 ? -3.939 -15.969 -21.297 1 74.25 308 GLY A O 1
ATOM 2341 N N . GLY A 1 309 ? -2.658 -14.742 -20.094 1 72.69 309 GLY A N 1
ATOM 2342 C CA . GLY A 1 309 ? -3.438 -13.594 -20.547 1 72.69 309 GLY A CA 1
ATOM 2343 C C . GLY A 1 309 ? -4.609 -13.273 -19.625 1 72.69 309 GLY A C 1
ATOM 2344 O O . GLY A 1 309 ? -5.516 -12.539 -20.016 1 72.69 309 GLY A O 1
ATOM 2345 N N . LYS A 1 310 ? -4.766 -13.82 -18.547 1 78.12 310 LYS A N 1
ATOM 2346 C CA . LYS A 1 310 ? -5.895 -13.477 -17.688 1 78.12 310 LYS A CA 1
ATOM 2347 C C . LYS A 1 310 ? -5.867 -12.008 -17.297 1 78.12 310 LYS A C 1
ATOM 2349 O O . LYS A 1 310 ? -6.91 -11.352 -17.25 1 78.12 310 LYS A O 1
ATOM 2354 N N . PHE A 1 311 ? -4.781 -11.477 -17.109 1 87.12 311 PHE A N 1
ATOM 2355 C CA . PHE A 1 311 ? -4.617 -10.102 -16.656 1 87.12 311 PHE A CA 1
ATOM 2356 C C . PHE A 1 311 ? -4 -9.234 -17.75 1 87.12 311 PHE A C 1
ATOM 2358 O O . PHE A 1 311 ? -3.668 -9.727 -18.828 1 87.12 311 PHE A O 1
ATOM 2365 N N . TRP A 1 312 ? -3.881 -7.938 -17.484 1 88.56 312 TRP A N 1
ATOM 2366 C CA . TRP A 1 312 ? -3.576 -6.914 -18.484 1 88.56 312 TRP A CA 1
ATOM 2367 C C . TRP A 1 312 ? -2.113 -6.984 -18.906 1 88.56 312 TRP A C 1
ATOM 2369 O O . TRP A 1 312 ? -1.749 -6.508 -19.984 1 88.56 312 TRP A O 1
ATOM 2379 N N . GLU A 1 313 ? -1.276 -7.551 -18.141 1 91.06 313 GLU A N 1
ATOM 2380 C CA . GLU A 1 313 ? 0.172 -7.465 -18.312 1 91.06 313 GLU A CA 1
ATOM 2381 C C . GLU A 1 313 ? 0.624 -8.188 -19.578 1 91.06 313 GLU A C 1
ATOM 2383 O O . GLU A 1 313 ? 0.116 -9.258 -19.906 1 91.06 313 GLU A O 1
ATOM 2388 N N . HIS A 1 314 ? 1.606 -7.59 -20.219 1 90.5 314 HIS A N 1
ATOM 2389 C CA . HIS A 1 314 ? 2.184 -8.195 -21.422 1 90.5 314 HIS A CA 1
ATOM 2390 C C . HIS A 1 314 ? 3.254 -9.219 -21.062 1 90.5 314 HIS A C 1
ATOM 2392 O O . HIS A 1 314 ? 3.879 -9.125 -20 1 90.5 314 HIS A O 1
ATOM 2398 N N . ALA A 1 315 ? 3.447 -10.141 -22 1 92.88 315 ALA A N 1
ATOM 2399 C CA . ALA A 1 315 ? 4.387 -11.234 -21.781 1 92.88 315 ALA A CA 1
ATOM 2400 C C . ALA A 1 315 ? 5.77 -10.711 -21.406 1 92.88 315 ALA A C 1
ATOM 2402 O O . ALA A 1 315 ? 6.43 -11.25 -20.516 1 92.88 315 ALA A O 1
ATOM 2403 N N . ASP A 1 316 ? 6.18 -9.656 -22.062 1 94.06 316 ASP A N 1
ATOM 2404 C CA . ASP A 1 316 ? 7.508 -9.109 -21.812 1 94.06 316 ASP A CA 1
ATOM 2405 C C . ASP A 1 316 ? 7.641 -8.633 -20.359 1 94.06 316 ASP A C 1
ATOM 2407 O O . ASP A 1 316 ? 8.688 -8.828 -19.734 1 94.06 316 ASP A O 1
ATOM 2411 N N . SER A 1 317 ? 6.633 -7.949 -19.922 1 93.56 317 SER A N 1
ATOM 2412 C CA . SER A 1 317 ? 6.625 -7.477 -18.531 1 93.56 317 SER A CA 1
ATOM 2413 C C . SER A 1 317 ? 6.68 -8.641 -17.547 1 93.56 317 SER A C 1
ATOM 2415 O O . SER A 1 317 ? 7.402 -8.586 -16.562 1 93.56 317 SER A O 1
ATOM 2417 N N . VAL A 1 318 ? 5.969 -9.688 -17.812 1 96 318 VAL A N 1
ATOM 2418 C CA . VAL A 1 318 ? 5.918 -10.875 -16.953 1 96 318 VAL A CA 1
ATOM 2419 C C . VAL A 1 318 ? 7.293 -11.539 -16.922 1 96 318 VAL A C 1
ATOM 2421 O O . VAL A 1 318 ? 7.789 -11.891 -15.844 1 96 318 VAL A O 1
ATOM 2424 N N . LEU A 1 319 ? 7.875 -11.719 -18.094 1 97.56 319 LEU A N 1
ATOM 2425 C CA . LEU A 1 319 ? 9.18 -12.359 -18.172 1 97.56 319 LEU A CA 1
ATOM 2426 C C . LEU A 1 319 ? 10.25 -11.516 -17.484 1 97.56 319 LEU A C 1
ATOM 2428 O O . LEU A 1 319 ? 11.117 -12.055 -16.797 1 97.56 319 LEU A O 1
ATOM 2432 N N . GLN A 1 320 ? 10.164 -10.234 -17.641 1 97.12 320 GLN A N 1
ATOM 2433 C CA . GLN A 1 320 ? 11.094 -9.344 -16.938 1 97.12 320 GLN A CA 1
ATOM 2434 C C . GLN A 1 320 ? 10.938 -9.461 -15.43 1 97.12 320 GLN A C 1
ATOM 2436 O O . GLN A 1 320 ? 11.93 -9.461 -14.695 1 97.12 320 GLN A O 1
ATOM 2441 N N . ALA A 1 321 ? 9.75 -9.5 -14.977 1 97.75 321 ALA A N 1
ATOM 2442 C CA . ALA A 1 321 ? 9.484 -9.672 -13.555 1 97.75 321 ALA A CA 1
ATOM 2443 C C . ALA A 1 321 ? 10.133 -10.953 -13.031 1 97.75 321 ALA A C 1
ATOM 2445 O O . ALA A 1 321 ? 10.734 -10.953 -11.953 1 97.75 321 ALA A O 1
ATOM 2446 N N . ALA A 1 322 ? 9.977 -11.992 -13.797 1 98.44 322 ALA A N 1
ATOM 2447 C CA . ALA A 1 322 ? 10.586 -13.266 -13.406 1 98.44 322 ALA A CA 1
ATOM 2448 C C . ALA A 1 322 ? 12.109 -13.141 -13.344 1 98.44 322 ALA A C 1
ATOM 2450 O O . ALA A 1 322 ? 12.734 -13.648 -12.414 1 98.44 322 ALA A O 1
ATOM 2451 N N . HIS A 1 323 ? 12.672 -12.5 -14.32 1 98.44 323 HIS A N 1
ATOM 2452 C CA . HIS A 1 323 ? 14.117 -12.297 -14.336 1 98.44 323 HIS A CA 1
ATOM 2453 C C . HIS A 1 323 ? 14.57 -11.523 -13.102 1 98.44 323 HIS A C 1
ATOM 2455 O O . HIS A 1 323 ? 15.641 -11.805 -12.547 1 98.44 323 HIS A O 1
ATOM 2461 N N . GLU A 1 324 ? 13.789 -10.547 -12.703 1 98.31 324 GLU A N 1
ATOM 2462 C CA . GLU A 1 324 ? 14.133 -9.781 -11.508 1 98.31 324 GLU A CA 1
ATOM 2463 C C . GLU A 1 324 ? 14.18 -10.672 -10.273 1 98.31 324 GLU A C 1
ATOM 2465 O O . GLU A 1 324 ? 15.102 -10.57 -9.461 1 98.31 324 GLU A O 1
ATOM 2470 N N . CYS A 1 325 ? 13.211 -11.531 -10.117 1 98.62 325 CYS A N 1
ATOM 2471 C CA . CYS A 1 325 ? 13.156 -12.445 -8.984 1 98.62 325 CYS A CA 1
ATOM 2472 C C . CYS A 1 325 ? 14.383 -13.352 -8.953 1 98.62 325 CYS A C 1
ATOM 2474 O O . CYS A 1 325 ? 14.852 -13.742 -7.883 1 98.62 325 CYS A O 1
ATOM 2476 N N . LEU A 1 326 ? 14.898 -13.672 -10.141 1 98.38 326 LEU A N 1
ATOM 2477 C CA . LEU A 1 326 ? 15.961 -14.656 -10.297 1 98.38 326 LEU A CA 1
ATOM 2478 C C . LEU A 1 326 ? 17.328 -13.992 -10.273 1 98.38 326 LEU A C 1
ATOM 2480 O O . LEU A 1 326 ? 18.359 -14.656 -10.43 1 98.38 326 LEU A O 1
ATOM 2484 N N . THR A 1 327 ? 17.406 -12.727 -10.078 1 97.5 327 THR A N 1
ATOM 2485 C CA . THR A 1 327 ? 18.656 -11.984 -9.953 1 97.5 327 THR A CA 1
ATOM 2486 C C . THR A 1 327 ? 19 -11.75 -8.492 1 97.5 327 THR A C 1
ATOM 2488 O O . THR A 1 327 ? 18.203 -11.18 -7.738 1 97.5 327 THR A O 1
ATOM 2491 N N . PRO A 1 328 ? 20.156 -12.188 -8.055 1 97.06 328 PRO A N 1
ATOM 2492 C CA . PRO A 1 328 ? 20.531 -11.969 -6.648 1 97.06 328 PRO A CA 1
ATOM 2493 C C . PRO A 1 328 ? 20.562 -10.492 -6.273 1 97.06 328 PRO A C 1
ATOM 2495 O O . PRO A 1 328 ? 21 -9.656 -7.074 1 97.06 328 PRO A O 1
ATOM 2498 N N . LEU A 1 329 ? 20.109 -10.18 -5.094 1 96.44 329 LEU A N 1
ATOM 2499 C CA . LEU A 1 329 ? 20.219 -8.828 -4.559 1 96.44 329 LEU A CA 1
ATOM 2500 C C . LEU A 1 329 ? 21.609 -8.578 -3.996 1 96.44 329 LEU A C 1
ATOM 2502 O O . LEU A 1 329 ? 22.219 -7.539 -4.262 1 96.44 329 LEU A O 1
ATOM 2506 N N . ASP A 1 330 ? 22.047 -9.484 -3.18 1 93.69 330 ASP A N 1
ATOM 2507 C CA . ASP A 1 330 ? 23.406 -9.438 -2.629 1 93.69 330 ASP A CA 1
ATOM 2508 C C . ASP A 1 330 ? 24.391 -10.148 -3.545 1 93.69 330 ASP A C 1
ATOM 2510 O O . ASP A 1 330 ? 24.344 -11.367 -3.697 1 93.69 330 ASP A O 1
ATOM 2514 N N . THR A 1 331 ? 25.328 -9.406 -4.113 1 91.31 331 THR A N 1
ATOM 2515 C CA . THR A 1 331 ? 26.25 -9.969 -5.105 1 91.31 331 THR A CA 1
ATOM 2516 C C . THR A 1 331 ? 27.641 -10.156 -4.516 1 91.31 331 THR A C 1
ATOM 2518 O O . THR A 1 331 ? 28.594 -10.414 -5.246 1 91.31 331 THR A O 1
ATOM 2521 N N . GLN A 1 332 ? 27.703 -10 -3.273 1 91.38 332 GLN A N 1
ATOM 2522 C CA . GLN A 1 332 ? 29 -10.195 -2.635 1 91.38 332 GLN A CA 1
ATOM 2523 C C . GLN A 1 332 ? 29.406 -11.664 -2.67 1 91.38 332 GLN A C 1
ATOM 2525 O O . GLN A 1 332 ? 28.562 -12.555 -2.641 1 91.38 332 GLN A O 1
ATOM 2530 N N . ALA A 1 333 ? 30.703 -11.805 -2.701 1 90.25 333 ALA A N 1
ATOM 2531 C CA . ALA A 1 333 ? 31.219 -13.164 -2.691 1 90.25 333 ALA A CA 1
ATOM 2532 C C . ALA A 1 333 ? 30.812 -13.906 -1.418 1 90.25 333 ALA A C 1
ATOM 2534 O O . ALA A 1 333 ? 30.969 -13.375 -0.313 1 90.25 333 ALA A O 1
ATOM 2535 N N . GLY A 1 334 ? 30.297 -14.977 -1.578 1 89.69 334 GLY A N 1
ATOM 2536 C CA . GLY A 1 334 ? 29.953 -15.805 -0.435 1 89.69 334 GLY A CA 1
ATOM 2537 C C . GLY A 1 334 ? 28.562 -15.508 0.116 1 89.69 334 GLY A C 1
ATOM 2538 O O . GLY A 1 334 ? 28.125 -16.141 1.069 1 89.69 334 GLY A O 1
ATOM 2539 N N . ALA A 1 335 ? 27.844 -14.609 -0.454 1 89.69 335 ALA A N 1
ATOM 2540 C CA . ALA A 1 335 ? 26.5 -14.281 0.013 1 89.69 335 ALA A CA 1
ATOM 2541 C C . ALA A 1 335 ? 25.547 -15.445 -0.216 1 89.69 335 ALA A C 1
ATOM 2543 O O . ALA A 1 335 ? 25.688 -16.188 -1.188 1 89.69 335 ALA A O 1
ATOM 2544 N N . ALA A 1 336 ? 24.672 -15.586 0.733 1 90.62 336 ALA A N 1
ATOM 2545 C CA . ALA A 1 336 ? 23.609 -16.594 0.559 1 90.62 336 ALA A CA 1
ATOM 2546 C C . ALA A 1 336 ? 22.703 -16.234 -0.61 1 90.62 336 ALA A C 1
ATOM 2548 O O . ALA A 1 336 ? 22.453 -15.047 -0.872 1 90.62 336 ALA A O 1
ATOM 2549 N N . ASP A 1 337 ? 22.234 -17.281 -1.247 1 94.25 337 ASP A N 1
ATOM 2550 C CA . ASP A 1 337 ? 21.281 -17.062 -2.336 1 94.25 337 ASP A CA 1
ATOM 2551 C C . ASP A 1 337 ? 20 -16.438 -1.824 1 94.25 337 ASP A C 1
ATOM 2553 O O . ASP A 1 337 ? 19.344 -17 -0.939 1 94.25 337 ASP A O 1
ATOM 2557 N N . ASP A 1 338 ? 19.734 -15.242 -2.283 1 96.06 338 ASP A N 1
ATOM 2558 C CA . ASP A 1 338 ? 18.531 -14.539 -1.829 1 96.06 338 ASP A CA 1
ATOM 2559 C C . ASP A 1 338 ? 17.531 -14.375 -2.965 1 96.06 338 ASP A C 1
ATOM 2561 O O . ASP A 1 338 ? 16.625 -13.539 -2.891 1 96.06 338 ASP A O 1
ATOM 2565 N N . ARG A 1 339 ? 17.719 -15.219 -4.07 1 97.81 339 ARG A N 1
ATOM 2566 C CA . ARG A 1 339 ? 16.734 -15.242 -5.156 1 97.81 339 ARG A CA 1
ATOM 2567 C C . ARG A 1 339 ? 15.414 -15.836 -4.691 1 97.81 339 ARG A C 1
ATOM 2569 O O . ARG A 1 339 ? 15.391 -16.656 -3.777 1 97.81 339 ARG A O 1
ATOM 2576 N N . ALA A 1 340 ? 14.305 -15.234 -5.223 1 98.75 340 ALA A N 1
ATOM 2577 C CA . ALA A 1 340 ? 12.961 -15.742 -4.953 1 98.75 340 ALA A CA 1
ATOM 2578 C C . ALA A 1 340 ? 12.43 -16.547 -6.137 1 98.75 340 ALA A C 1
ATOM 2580 O O . ALA A 1 340 ? 12.781 -16.281 -7.285 1 98.75 340 ALA A O 1
ATOM 2581 N N . LEU A 1 341 ? 11.633 -17.5 -5.863 1 98.69 341 LEU A N 1
ATOM 2582 C CA . LEU A 1 341 ? 11 -18.266 -6.93 1 98.69 341 LEU A CA 1
ATOM 2583 C C . LEU A 1 341 ? 9.875 -17.469 -7.578 1 98.69 341 LEU A C 1
ATOM 2585 O O . LEU A 1 341 ? 8.898 -17.109 -6.914 1 98.69 341 LEU A O 1
ATOM 2589 N N . PRO A 1 342 ? 10.023 -17.172 -8.852 1 98.69 342 PRO A N 1
ATOM 2590 C CA . PRO A 1 342 ? 8.859 -16.578 -9.516 1 98.69 342 PRO A CA 1
ATOM 2591 C C . PRO A 1 342 ? 7.703 -17.578 -9.641 1 98.69 342 PRO A C 1
ATOM 2593 O O . PRO A 1 342 ? 7.922 -18.766 -9.891 1 98.69 342 PRO A O 1
ATOM 2596 N N . VAL A 1 343 ? 6.562 -17.094 -9.391 1 98.38 343 VAL A N 1
ATOM 2597 C CA . VAL A 1 343 ? 5.348 -17.891 -9.484 1 98.38 343 VAL A CA 1
ATOM 2598 C C . VAL A 1 343 ? 4.512 -17.438 -10.68 1 98.38 343 VAL A C 1
ATOM 2600 O O . VAL A 1 343 ? 3.941 -16.359 -10.664 1 98.38 343 VAL A O 1
ATOM 2603 N N . PHE A 1 344 ? 4.488 -18.281 -11.695 1 96.88 344 PHE A N 1
ATOM 2604 C CA . PHE A 1 344 ? 3.66 -18.016 -12.867 1 96.88 344 PHE A CA 1
ATOM 2605 C C . PHE A 1 344 ? 2.242 -18.531 -12.648 1 96.88 344 PHE A C 1
ATOM 2607 O O . PHE A 1 344 ? 2.037 -19.719 -12.422 1 96.88 344 PHE A O 1
ATOM 2614 N N . SER A 1 345 ? 1.36 -17.609 -12.68 1 92 345 SER A N 1
ATOM 2615 C CA . SER A 1 345 ? -0.055 -17.922 -12.5 1 92 345 SER A CA 1
ATOM 2616 C C . SER A 1 345 ? -0.935 -16.938 -13.258 1 92 345 SER A C 1
ATOM 2618 O O . SER A 1 345 ? -0.524 -15.797 -13.516 1 92 345 SER A O 1
ATOM 2620 N N . GLY A 1 346 ? -2.119 -17.344 -13.57 1 86.44 346 GLY A N 1
ATOM 2621 C CA . GLY A 1 346 ? -3.043 -16.5 -14.312 1 86.44 346 GLY A CA 1
ATOM 2622 C C . GLY A 1 346 ? -3.398 -17.062 -15.68 1 86.44 346 GLY A C 1
ATOM 2623 O O . GLY A 1 346 ? -2.945 -16.547 -16.703 1 86.44 346 GLY A O 1
ATOM 2624 N N . GLY A 1 347 ? -4.074 -18.125 -15.695 1 82.44 347 GLY A N 1
ATOM 2625 C CA . GLY A 1 347 ? -4.582 -18.734 -16.922 1 82.44 347 GLY A CA 1
ATOM 2626 C C . GLY A 1 347 ? -3.525 -19.5 -17.688 1 82.44 347 GLY A C 1
ATOM 2627 O O . GLY A 1 347 ? -3.648 -19.688 -18.891 1 82.44 347 GLY A O 1
ATOM 2628 N N . SER A 1 348 ? -2.52 -19.938 -17.031 1 89.12 348 SER A N 1
ATOM 2629 C CA . SER A 1 348 ? -1.423 -20.641 -17.688 1 89.12 348 SER A CA 1
ATOM 2630 C C . SER A 1 348 ? -1.844 -22.062 -18.094 1 89.12 348 SER A C 1
ATOM 2632 O O . SER A 1 348 ? -2.572 -22.734 -17.359 1 89.12 348 SER A O 1
ATOM 2634 N N . THR A 1 349 ? -1.423 -22.469 -19.281 1 91.94 349 THR A N 1
ATOM 2635 C CA . THR A 1 349 ? -1.683 -23.797 -19.828 1 91.94 349 THR A CA 1
ATOM 2636 C C . THR A 1 349 ? -0.419 -24.391 -20.438 1 91.94 349 THR A C 1
ATOM 2638 O O . THR A 1 349 ? 0.664 -23.812 -20.328 1 91.94 349 THR A O 1
ATOM 2641 N N . ILE A 1 350 ? -0.585 -25.562 -21.094 1 94.81 350 ILE A N 1
ATOM 2642 C CA . ILE A 1 350 ? 0.539 -26.234 -21.719 1 94.81 350 ILE A CA 1
ATOM 2643 C C . ILE A 1 350 ? 1.127 -25.344 -22.812 1 94.81 350 ILE A C 1
ATOM 2645 O O . ILE A 1 350 ? 2.311 -25.453 -23.141 1 94.81 350 ILE A O 1
ATOM 2649 N N . PHE A 1 351 ? 0.368 -24.406 -23.297 1 93.62 351 PHE A N 1
ATOM 2650 C CA . PHE A 1 351 ? 0.792 -23.562 -24.406 1 93.62 351 PHE A CA 1
ATOM 2651 C C . PHE A 1 351 ? 1.72 -22.453 -23.922 1 93.62 351 PHE A C 1
ATOM 2653 O O . PHE A 1 351 ? 2.436 -21.844 -24.719 1 93.62 351 PHE A O 1
ATOM 2660 N N . ASP A 1 352 ? 1.712 -22.156 -22.656 1 94.69 352 ASP A N 1
ATOM 2661 C CA . ASP A 1 352 ? 2.506 -21.062 -22.094 1 94.69 352 ASP A CA 1
ATOM 2662 C C . ASP A 1 352 ? 3.861 -21.562 -21.609 1 94.69 352 ASP A C 1
ATOM 2664 O O . ASP A 1 352 ? 4.738 -20.766 -21.266 1 94.69 352 ASP A O 1
ATOM 2668 N N . VAL A 1 353 ? 4.047 -22.891 -21.672 1 96.31 353 VAL A N 1
ATOM 2669 C CA . VAL A 1 353 ? 5.227 -23.5 -21.062 1 96.31 353 VAL A CA 1
ATOM 2670 C C . VAL A 1 353 ? 6.469 -23.141 -21.891 1 96.31 353 VAL A C 1
ATOM 2672 O O . VAL A 1 353 ? 7.414 -22.547 -21.359 1 96.31 353 VAL A O 1
ATOM 2675 N N . ALA A 1 354 ? 6.457 -23.469 -23.141 1 96.31 354 ALA A N 1
ATOM 2676 C CA . ALA A 1 354 ? 7.633 -23.234 -23.969 1 96.31 354 ALA A CA 1
ATOM 2677 C C . ALA A 1 354 ? 8 -21.75 -24.016 1 96.31 354 ALA A C 1
ATOM 2679 O O . ALA A 1 354 ? 9.164 -21.391 -23.812 1 96.31 354 ALA A O 1
ATOM 2680 N N . PRO A 1 355 ? 6.98 -20.859 -24.234 1 95.75 355 PRO A N 1
ATOM 2681 C CA . PRO A 1 355 ? 7.324 -19.438 -24.219 1 95.75 355 PRO A CA 1
ATOM 2682 C C . PRO A 1 355 ? 7.918 -19 -22.875 1 95.75 355 PRO A C 1
ATOM 2684 O O . PRO A 1 355 ? 8.805 -18.141 -22.844 1 95.75 355 PRO A O 1
ATOM 2687 N N . THR A 1 356 ? 7.426 -19.516 -21.766 1 96.75 356 THR A N 1
ATOM 2688 C CA . THR A 1 356 ? 7.953 -19.172 -20.438 1 96.75 356 THR A CA 1
ATOM 2689 C C . THR A 1 356 ? 9.406 -19.625 -20.297 1 96.75 356 THR A C 1
ATOM 2691 O O . THR A 1 356 ? 10.273 -18.844 -19.938 1 96.75 356 THR A O 1
ATOM 2694 N N . TYR A 1 357 ? 9.68 -20.875 -20.641 1 97.75 357 TYR A N 1
ATOM 2695 C CA . TYR A 1 357 ? 11.023 -21.422 -20.516 1 97.75 357 TYR A CA 1
ATOM 2696 C C . TYR A 1 357 ? 12 -20.688 -21.422 1 97.75 357 TYR A C 1
ATOM 2698 O O . TYR A 1 357 ? 13.117 -20.375 -21.016 1 97.75 357 TYR A O 1
ATOM 2706 N N . GLN A 1 358 ? 11.594 -20.469 -22.609 1 96.81 358 GLN A N 1
ATOM 2707 C CA . GLN A 1 358 ? 12.445 -19.75 -23.547 1 96.81 358 GLN A CA 1
ATOM 2708 C C . GLN A 1 358 ? 12.727 -18.328 -23.062 1 96.81 358 GLN A C 1
ATOM 2710 O O . GLN A 1 358 ? 13.82 -17.797 -23.266 1 96.81 358 GLN A O 1
ATOM 2715 N N . GLY A 1 359 ? 11.734 -17.781 -22.469 1 96.75 359 GLY A N 1
ATOM 2716 C CA . GLY A 1 359 ? 11.859 -16.406 -22.016 1 96.75 359 GLY A CA 1
ATOM 2717 C C . GLY A 1 359 ? 12.758 -16.25 -20.797 1 96.75 359 GLY A C 1
ATOM 2718 O O . GLY A 1 359 ? 13.484 -15.258 -20.688 1 96.75 359 GLY A O 1
ATOM 2719 N N . ILE A 1 360 ? 12.75 -17.172 -19.891 1 96.69 360 ILE A N 1
ATOM 2720 C CA . ILE A 1 360 ? 13.469 -16.938 -18.641 1 96.69 360 ILE A CA 1
ATOM 2721 C C . ILE A 1 360 ? 14.734 -17.797 -18.594 1 96.69 360 ILE A C 1
ATOM 2723 O O . ILE A 1 360 ? 15.648 -17.531 -17.812 1 96.69 360 ILE A O 1
ATOM 2727 N N . GLY A 1 361 ? 14.734 -18.953 -19.344 1 96.19 361 GLY A N 1
ATOM 2728 C CA . GLY A 1 361 ? 15.953 -19.719 -19.562 1 96.19 361 GLY A CA 1
ATOM 2729 C C . GLY A 1 361 ? 16.266 -20.672 -18.422 1 96.19 361 GLY A C 1
ATOM 2730 O O . GLY A 1 361 ? 17.391 -21.172 -18.312 1 96.19 361 GLY A O 1
ATOM 2731 N N . THR A 1 362 ? 15.336 -20.844 -17.484 1 97.31 362 THR A N 1
ATOM 2732 C CA . THR A 1 362 ? 15.531 -21.75 -16.375 1 97.31 362 THR A CA 1
ATOM 2733 C C . THR A 1 362 ? 14.203 -22.359 -15.938 1 97.31 362 THR A C 1
ATOM 2735 O O . THR A 1 362 ? 13.141 -21.938 -16.391 1 97.31 362 THR A O 1
ATOM 2738 N N . ALA A 1 363 ? 14.297 -23.438 -15.18 1 97.06 363 ALA A N 1
ATOM 2739 C CA . ALA A 1 363 ? 13.109 -24.094 -14.648 1 97.06 363 ALA A CA 1
ATOM 2740 C C . ALA A 1 363 ? 12.906 -23.75 -13.18 1 97.06 363 ALA A C 1
ATOM 2742 O O . ALA A 1 363 ? 12.07 -24.359 -12.5 1 97.06 363 ALA A O 1
ATOM 2743 N N . ASP A 1 364 ? 13.664 -22.766 -12.641 1 98.25 364 ASP A N 1
ATOM 2744 C CA . ASP A 1 364 ? 13.523 -22.328 -11.258 1 98.25 364 ASP A CA 1
ATOM 2745 C C . ASP A 1 364 ? 12.281 -21.453 -11.094 1 98.25 364 ASP A C 1
ATOM 2747 O O . ASP A 1 364 ? 12.391 -20.234 -10.953 1 98.25 364 ASP A O 1
ATOM 2751 N N . LEU A 1 365 ? 11.164 -22.141 -11.055 1 98.56 365 LEU A N 1
ATOM 2752 C CA . LEU A 1 365 ? 9.898 -21.422 -10.938 1 98.56 365 LEU A CA 1
ATOM 2753 C C . LEU A 1 365 ? 8.789 -22.344 -10.445 1 98.56 365 LEU A C 1
ATOM 2755 O O . LEU A 1 365 ? 8.953 -23.562 -10.438 1 98.56 365 LEU A O 1
ATOM 2759 N N . ILE A 1 366 ? 7.789 -21.781 -9.914 1 98.56 366 ILE A N 1
ATOM 2760 C CA . ILE A 1 366 ? 6.512 -22.453 -9.703 1 98.56 366 ILE A CA 1
ATOM 2761 C C . ILE A 1 366 ? 5.555 -22.125 -10.852 1 98.56 366 ILE A C 1
ATOM 2763 O O . ILE A 1 366 ? 5.348 -20.953 -11.172 1 98.56 366 ILE A O 1
ATOM 2767 N N . PHE A 1 367 ? 5.094 -23.109 -11.523 1 97.75 367 PHE A N 1
ATOM 2768 C CA . PHE A 1 367 ? 4.113 -22.953 -12.594 1 97.75 367 PHE A CA 1
ATOM 2769 C C . PHE A 1 367 ? 2.732 -23.391 -12.133 1 97.75 367 PHE A C 1
ATOM 2771 O O . PHE A 1 367 ? 2.4 -24.578 -12.211 1 97.75 367 PHE A O 1
ATOM 2778 N N . ALA A 1 368 ? 1.947 -22.422 -11.68 1 95.12 368 ALA A N 1
ATOM 2779 C CA . ALA A 1 368 ? 0.621 -22.703 -11.141 1 95.12 368 ALA A CA 1
ATOM 2780 C C . ALA A 1 368 ? -0.448 -22.594 -12.219 1 95.12 368 ALA A C 1
ATOM 2782 O O . ALA A 1 368 ? -0.616 -21.531 -12.828 1 95.12 368 ALA A O 1
ATOM 2783 N N . SER A 1 369 ? -1.145 -23.672 -12.461 1 91.56 369 SER A N 1
ATOM 2784 C CA . SER A 1 369 ? -2.17 -23.719 -13.5 1 91.56 369 SER A CA 1
ATOM 2785 C C . SER A 1 369 ? -3.457 -24.344 -12.977 1 91.56 369 SER A C 1
ATOM 2787 O O . SER A 1 369 ? -3.562 -25.562 -12.875 1 91.56 369 SER A O 1
ATOM 2789 N N . GLY A 1 370 ? -4.414 -23.531 -12.695 1 84.56 370 GLY A N 1
ATOM 2790 C CA . GLY A 1 370 ? -5.715 -24.062 -12.328 1 84.56 370 GLY A CA 1
ATOM 2791 C C . GLY A 1 370 ? -6.5 -24.594 -13.508 1 84.56 370 GLY A C 1
ATOM 2792 O O . GLY A 1 370 ? -6.75 -25.797 -13.594 1 84.56 370 GLY A O 1
ATOM 2793 N N . GLY A 1 371 ? -6.691 -23.797 -14.477 1 79.5 371 GLY A N 1
ATOM 2794 C CA . GLY A 1 371 ? -7.457 -24.172 -15.656 1 79.5 371 GLY A CA 1
ATOM 2795 C C . GLY A 1 371 ? -6.848 -25.328 -16.422 1 79.5 371 GLY A C 1
ATOM 2796 O O . GLY A 1 371 ? -7.566 -26.203 -16.906 1 79.5 371 GLY A O 1
ATOM 2797 N N . GLY A 1 372 ? -5.578 -25.391 -16.531 1 84.31 372 GLY A N 1
ATOM 2798 C CA . GLY A 1 372 ? -4.902 -26.469 -17.25 1 84.31 372 GLY A CA 1
ATOM 2799 C C . GLY A 1 372 ? -5.023 -27.812 -16.562 1 84.31 372 GLY A C 1
ATOM 2800 O O . GLY A 1 372 ? -5.051 -28.844 -17.234 1 84.31 372 GLY A O 1
ATOM 2801 N N . ILE A 1 373 ? -5.129 -27.797 -15.281 1 90.44 373 ILE A N 1
ATOM 2802 C CA . ILE A 1 373 ? -5.203 -29.031 -14.523 1 90.44 373 ILE A CA 1
ATOM 2803 C C . ILE A 1 373 ? -6.66 -29.469 -14.375 1 90.44 373 ILE A C 1
ATOM 2805 O O . ILE A 1 373 ? -7.031 -30.578 -14.773 1 90.44 373 ILE A O 1
ATOM 2809 N N . PHE A 1 374 ? -7.469 -28.547 -13.953 1 86.62 374 PHE A N 1
ATOM 2810 C CA . PHE A 1 374 ? -8.875 -28.859 -13.711 1 86.62 374 PHE A CA 1
ATOM 2811 C C . PHE A 1 374 ? -9.625 -29.016 -15.031 1 86.62 374 PHE A C 1
ATOM 2813 O O . PHE A 1 374 ? -10.625 -29.734 -15.102 1 86.62 374 PHE A O 1
ATOM 2820 N N . GLY A 1 375 ? -9.141 -28.422 -16.062 1 85.12 375 GLY A N 1
ATOM 2821 C CA . GLY A 1 375 ? -9.844 -28.391 -17.328 1 85.12 375 GLY A CA 1
ATOM 2822 C C . GLY A 1 375 ? -9.445 -29.531 -18.25 1 85.12 375 GLY A C 1
ATOM 2823 O O . GLY A 1 375 ? -10.008 -29.688 -19.344 1 85.12 375 GLY A O 1
ATOM 2824 N N . HIS A 1 376 ? -8.562 -30.359 -17.859 1 91.62 376 HIS A N 1
ATOM 2825 C CA . HIS A 1 376 ? -8.117 -31.453 -18.703 1 91.62 376 HIS A CA 1
ATOM 2826 C C . HIS A 1 376 ? -9.227 -32.5 -18.891 1 91.62 376 HIS A C 1
ATOM 2828 O O . HIS A 1 376 ? -9.891 -32.875 -17.922 1 91.62 376 HIS A O 1
ATOM 2834 N N . PRO A 1 377 ? -9.43 -32.906 -20.078 1 91 377 PRO A N 1
ATOM 2835 C CA . PRO A 1 377 ? -10.555 -33.812 -20.359 1 91 377 PRO A CA 1
ATOM 2836 C C . PRO A 1 377 ? -10.422 -35.156 -19.656 1 91 377 PRO A C 1
ATOM 2838 O O . PRO A 1 377 ? -11.438 -35.812 -19.359 1 91 377 PRO A O 1
ATOM 2841 N N . ASP A 1 378 ? -9.234 -35.594 -19.359 1 94.12 378 ASP A N 1
ATOM 2842 C CA . ASP A 1 378 ? -9.023 -36.906 -18.766 1 94.12 378 ASP A CA 1
ATOM 2843 C C . ASP A 1 378 ? -8.789 -36.812 -17.266 1 94.12 378 ASP A C 1
ATOM 2845 O O . ASP A 1 378 ? -8.273 -37.75 -16.656 1 94.12 378 ASP A O 1
ATOM 2849 N N . GLY A 1 379 ? -9.016 -35.625 -16.672 1 91.31 379 GLY A N 1
ATOM 2850 C CA . GLY A 1 379 ? -9 -35.5 -15.219 1 91.31 379 GLY A CA 1
ATOM 2851 C C . GLY A 1 379 ? -7.738 -34.844 -14.703 1 91.31 379 GLY A C 1
ATOM 2852 O O . GLY A 1 379 ? -6.836 -34.5 -15.477 1 91.31 379 GLY A O 1
ATOM 2853 N N . LEU A 1 380 ? -7.688 -34.719 -13.367 1 92.12 380 LEU A N 1
ATOM 2854 C CA . LEU A 1 380 ? -6.668 -33.938 -12.688 1 92.12 380 LEU A CA 1
ATOM 2855 C C . LEU A 1 380 ? -5.281 -34.531 -12.914 1 92.12 380 LEU A C 1
ATOM 2857 O O . LEU A 1 380 ? -4.332 -33.781 -13.203 1 92.12 380 LEU A O 1
ATOM 2861 N N . ALA A 1 381 ? -5.207 -35.844 -12.766 1 95.25 381 ALA A N 1
ATOM 2862 C CA . ALA A 1 381 ? -3.912 -36.5 -12.914 1 95.25 381 ALA A CA 1
ATOM 2863 C C . ALA A 1 381 ? -3.352 -36.281 -14.32 1 95.25 381 ALA A C 1
ATOM 2865 O O . ALA A 1 381 ? -2.156 -36.031 -14.484 1 95.25 381 ALA A O 1
ATOM 2866 N N . ALA A 1 382 ? -4.266 -36.375 -15.297 1 96.06 382 ALA A N 1
ATOM 2867 C CA . ALA A 1 382 ? -3.855 -36.188 -16.688 1 96.06 382 ALA A CA 1
ATOM 2868 C C . ALA A 1 382 ? -3.461 -34.719 -16.922 1 96.06 382 ALA A C 1
ATOM 2870 O O . ALA A 1 382 ? -2.547 -34.438 -17.703 1 96.06 382 ALA A O 1
ATOM 2871 N N . GLY A 1 383 ? -4.18 -33.812 -16.328 1 95.44 383 GLY A N 1
ATOM 2872 C CA . GLY A 1 383 ? -3.822 -32.406 -16.422 1 95.44 383 GLY A CA 1
ATOM 2873 C C . GLY A 1 383 ? -2.428 -32.125 -15.906 1 95.44 383 GLY A C 1
ATOM 2874 O O . GLY A 1 383 ? -1.646 -31.438 -16.562 1 95.44 383 GLY A O 1
ATOM 2875 N N . CYS A 1 384 ? -2.111 -32.656 -14.773 1 95.94 384 CYS A N 1
ATOM 2876 C CA . CYS A 1 384 ? -0.786 -32.5 -14.188 1 95.94 384 CYS A CA 1
ATOM 2877 C C . CYS A 1 384 ? 0.288 -33.094 -15.078 1 95.94 384 CYS A C 1
ATOM 2879 O O . CYS A 1 384 ? 1.325 -32.5 -15.328 1 95.94 384 CYS A O 1
ATOM 2881 N N . ALA A 1 385 ? -0.003 -34.281 -15.516 1 96.88 385 ALA A N 1
ATOM 2882 C CA . ALA A 1 385 ? 0.941 -35 -16.375 1 96.88 385 ALA A CA 1
ATOM 2883 C C . ALA A 1 385 ? 1.194 -34.219 -17.656 1 96.88 385 ALA A C 1
ATOM 2885 O O . ALA A 1 385 ? 2.33 -34.156 -18.141 1 96.88 385 ALA A O 1
ATOM 2886 N N . SER A 1 386 ? 0.146 -33.719 -18.219 1 97.25 386 SER A N 1
ATOM 2887 C CA . SER A 1 386 ? 0.282 -32.969 -19.469 1 97.25 386 SER A CA 1
ATOM 2888 C C . SER A 1 386 ? 1.192 -31.75 -19.281 1 97.25 386 SER A C 1
ATOM 2890 O O . SER A 1 386 ? 2.002 -31.438 -20.172 1 97.25 386 SER A O 1
ATOM 2892 N N . LEU A 1 387 ? 1.064 -31.062 -18.188 1 97 387 LEU A N 1
ATOM 2893 C CA . LEU A 1 387 ? 1.915 -29.906 -17.906 1 97 387 LEU A CA 1
ATOM 2894 C C . LEU A 1 387 ? 3.369 -30.328 -17.734 1 97 387 LEU A C 1
ATOM 2896 O O . LEU A 1 387 ? 4.277 -29.688 -18.266 1 97 387 LEU A O 1
ATOM 2900 N N . ARG A 1 388 ? 3.602 -31.391 -16.984 1 97.31 388 ARG A N 1
ATOM 2901 C CA . ARG A 1 388 ? 4.953 -31.906 -16.797 1 97.31 388 ARG A CA 1
ATOM 2902 C C . ARG A 1 388 ? 5.574 -32.281 -18.141 1 97.31 388 ARG A C 1
ATOM 2904 O O . ARG A 1 388 ? 6.738 -31.969 -18.406 1 97.31 388 ARG A O 1
ATOM 2911 N N . GLN A 1 389 ? 4.785 -32.938 -18.938 1 97.94 389 GLN A N 1
ATOM 2912 C CA . GLN A 1 389 ? 5.246 -33.344 -20.266 1 97.94 389 GLN A CA 1
ATOM 2913 C C . GLN A 1 389 ? 5.559 -32.156 -21.141 1 97.94 389 GLN A C 1
ATOM 2915 O O . GLN A 1 389 ? 6.535 -32.156 -21.906 1 97.94 389 GLN A O 1
ATOM 2920 N N . ALA A 1 390 ? 4.703 -31.156 -21.062 1 97.62 390 ALA A N 1
ATOM 2921 C CA . ALA A 1 390 ? 4.973 -29.922 -21.812 1 97.62 390 ALA A CA 1
ATOM 2922 C C . ALA A 1 390 ? 6.301 -29.312 -21.391 1 97.62 390 ALA A C 1
ATOM 2924 O O . ALA A 1 390 ? 7.055 -28.812 -22.234 1 97.62 390 ALA A O 1
ATOM 2925 N N . TRP A 1 391 ? 6.594 -29.297 -20.156 1 98.06 391 TRP A N 1
ATOM 2926 C CA . TRP A 1 391 ? 7.852 -28.766 -19.656 1 98.06 391 TRP A CA 1
ATOM 2927 C C . TRP A 1 391 ? 9.031 -29.625 -20.094 1 98.06 391 TRP A C 1
ATOM 2929 O O . TRP A 1 391 ? 10.086 -29.109 -20.453 1 98.06 391 TRP A O 1
ATOM 2939 N N . GLU A 1 392 ? 8.852 -30.938 -20 1 98 392 GLU A N 1
ATOM 2940 C CA . GLU A 1 392 ? 9.883 -31.844 -20.531 1 98 392 GLU A CA 1
ATOM 2941 C C . GLU A 1 392 ? 10.211 -31.516 -21.984 1 98 392 GLU A C 1
ATOM 2943 O O . GLU A 1 392 ? 11.383 -31.469 -22.359 1 98 392 GLU A O 1
ATOM 2948 N N . ALA A 1 393 ? 9.172 -31.359 -22.688 1 98.12 393 ALA A N 1
ATOM 2949 C CA . ALA A 1 393 ? 9.352 -31.031 -24.109 1 98.12 393 ALA A CA 1
ATOM 2950 C C . ALA A 1 393 ? 10.148 -29.734 -24.266 1 98.12 393 ALA A C 1
ATOM 2952 O O . ALA A 1 393 ? 11.102 -29.688 -25.047 1 98.12 393 ALA A O 1
ATOM 2953 N N . ALA A 1 394 ? 9.727 -28.688 -23.562 1 97.88 394 ALA A N 1
ATOM 2954 C CA . ALA A 1 394 ? 10.383 -27.391 -23.656 1 97.88 394 ALA A CA 1
ATOM 2955 C C . ALA A 1 394 ? 11.852 -27.484 -23.25 1 97.88 394 ALA A C 1
ATOM 2957 O O . ALA A 1 394 ? 12.719 -26.922 -23.922 1 97.88 394 ALA A O 1
ATOM 2958 N N . ILE A 1 395 ? 12.172 -28.172 -22.172 1 97.75 395 ILE A N 1
ATOM 2959 C CA . ILE A 1 395 ? 13.531 -28.297 -21.656 1 97.75 395 ILE A CA 1
ATOM 2960 C C . ILE A 1 395 ? 14.383 -29.094 -22.641 1 97.75 395 ILE A C 1
ATOM 2962 O O . ILE A 1 395 ? 15.562 -28.781 -22.828 1 97.75 395 ILE A O 1
ATOM 2966 N N . ALA A 1 396 ? 13.75 -30.031 -23.25 1 97 396 ALA A N 1
ATOM 2967 C CA . ALA A 1 396 ? 14.461 -30.875 -24.219 1 97 396 ALA A CA 1
ATOM 2968 C C . ALA A 1 396 ? 14.586 -30.172 -25.562 1 97 396 ALA A C 1
ATOM 2970 O O . ALA A 1 396 ? 15.25 -30.672 -26.484 1 97 396 ALA A O 1
ATOM 2971 N N . GLY A 1 397 ? 13.945 -29.062 -25.719 1 96.69 397 GLY A N 1
ATOM 2972 C CA . GLY A 1 397 ? 13.977 -28.344 -26.984 1 96.69 397 GLY A CA 1
ATOM 2973 C C . GLY A 1 397 ? 13.156 -29 -28.078 1 96.69 397 GLY A C 1
ATOM 2974 O O . GLY A 1 397 ? 13.492 -28.906 -29.266 1 96.69 397 GLY A O 1
ATOM 2975 N N . GLN A 1 398 ? 12.18 -29.734 -27.672 1 97.12 398 GLN A N 1
ATOM 2976 C CA . GLN A 1 398 ? 11.328 -30.422 -28.625 1 97.12 398 GLN A CA 1
ATOM 2977 C C . GLN A 1 398 ? 10.016 -29.688 -28.844 1 97.12 398 GLN A C 1
ATOM 2979 O O . GLN A 1 398 ? 9.516 -29.016 -27.938 1 97.12 398 GLN A O 1
ATOM 2984 N N . GLU A 1 399 ? 9.539 -29.859 -30.016 1 96.19 399 GLU A N 1
ATOM 2985 C CA . GLU A 1 399 ? 8.242 -29.266 -30.344 1 96.19 399 GLU A CA 1
ATOM 2986 C C . GLU A 1 399 ? 7.113 -29.984 -29.609 1 96.19 399 GLU A C 1
ATOM 2988 O O . GLU A 1 399 ? 7.109 -31.203 -29.484 1 96.19 399 GLU A O 1
ATOM 2993 N N . LEU A 1 400 ? 6.145 -29.203 -29.125 1 96 400 LEU A N 1
ATOM 2994 C CA . LEU A 1 400 ? 5.086 -29.688 -28.25 1 96 400 LEU A CA 1
ATOM 2995 C C . LEU A 1 400 ? 4.262 -30.766 -28.938 1 96 400 LEU A C 1
ATOM 2997 O O . LEU A 1 400 ? 3.99 -31.812 -28.344 1 96 400 LEU A O 1
ATOM 3001 N N . ARG A 1 401 ? 3.885 -30.578 -30.172 1 95.31 401 ARG A N 1
ATOM 3002 C CA . ARG A 1 401 ? 3.051 -31.531 -30.906 1 95.31 401 ARG A CA 1
ATOM 3003 C C . ARG A 1 401 ? 3.787 -32.844 -31.141 1 95.31 401 ARG A C 1
ATOM 3005 O O . ARG A 1 401 ? 3.191 -33.906 -31.047 1 95.31 401 ARG A O 1
ATOM 3012 N N . ALA A 1 402 ? 5 -32.719 -31.5 1 97 402 ALA A N 1
ATOM 3013 C CA . ALA A 1 402 ? 5.809 -33.906 -31.719 1 97 402 ALA A CA 1
ATOM 3014 C C . ALA A 1 402 ? 5.969 -34.719 -30.422 1 97 402 ALA A C 1
ATOM 3016 O O . ALA A 1 402 ? 5.875 -35.938 -30.422 1 97 402 ALA A O 1
ATOM 3017 N N . TYR A 1 403 ? 6.184 -34 -29.359 1 97.19 403 TYR A N 1
ATOM 3018 C CA . TYR A 1 403 ? 6.391 -34.625 -28.062 1 97.19 403 TYR A CA 1
ATOM 3019 C C . TYR A 1 403 ? 5.109 -35.312 -27.578 1 97.19 403 TYR A C 1
ATOM 3021 O O . TYR A 1 403 ? 5.16 -36.312 -26.891 1 97.19 403 TYR A O 1
ATOM 3029 N N . ALA A 1 404 ? 3.971 -34.812 -28 1 97.06 404 ALA A N 1
ATOM 3030 C CA . ALA A 1 404 ? 2.66 -35.281 -27.547 1 97.06 404 ALA A CA 1
ATOM 3031 C C . ALA A 1 404 ? 2.307 -36.625 -28.203 1 97.06 404 ALA A C 1
ATOM 3033 O O . ALA A 1 404 ? 1.42 -37.344 -27.734 1 97.06 404 ALA A O 1
ATOM 3034 N N . GLN A 1 405 ? 2.93 -36.969 -29.234 1 96.75 405 GLN A N 1
ATOM 3035 C CA . GLN A 1 405 ? 2.562 -38.125 -30.031 1 96.75 405 GLN A CA 1
ATOM 3036 C C . GLN A 1 405 ? 2.598 -39.406 -29.188 1 96.75 405 GLN A C 1
ATOM 3038 O O . GLN A 1 405 ? 1.78 -40.281 -29.391 1 96.75 405 GLN A O 1
ATOM 3043 N N . SER A 1 406 ? 3.486 -39.531 -28.328 1 97 406 SER A N 1
ATOM 3044 C CA . SER A 1 406 ? 3.611 -40.719 -27.516 1 97 406 SER A CA 1
ATOM 3045 C C . SER A 1 406 ? 3.102 -40.5 -26.109 1 97 406 SER A C 1
ATOM 3047 O O . SER A 1 406 ? 3.359 -41.312 -25.203 1 97 406 SER A O 1
ATOM 3049 N N . ARG A 1 407 ? 2.428 -39.438 -25.891 1 97.69 407 ARG A N 1
ATOM 3050 C CA . ARG A 1 407 ? 1.96 -39.062 -24.562 1 97.69 407 ARG A CA 1
ATOM 3051 C C . ARG A 1 407 ? 0.483 -38.688 -24.594 1 97.69 407 ARG A C 1
ATOM 3053 O O . ARG A 1 407 ? 0.139 -37.5 -24.781 1 97.69 407 ARG A O 1
ATOM 3060 N N . PRO A 1 408 ? -0.357 -39.594 -24.312 1 96.94 408 PRO A N 1
ATOM 3061 C CA . PRO A 1 408 ? -1.799 -39.375 -24.484 1 96.94 408 PRO A CA 1
ATOM 3062 C C . PRO A 1 408 ? -2.326 -38.188 -23.672 1 96.94 408 PRO A C 1
ATOM 3064 O O . PRO A 1 408 ? -3.223 -37.5 -24.125 1 96.94 408 PRO A O 1
ATOM 3067 N N . GLU A 1 409 ? -1.821 -38 -22.453 1 97.31 409 GLU A N 1
ATOM 3068 C CA . GLU A 1 409 ? -2.285 -36.906 -21.625 1 97.31 409 GLU A CA 1
ATOM 3069 C C . GLU A 1 409 ? -1.991 -35.562 -22.312 1 97.31 409 GLU A C 1
ATOM 3071 O O . GLU A 1 409 ? -2.854 -34.688 -22.359 1 97.31 409 GLU A O 1
ATOM 3076 N N . LEU A 1 410 ? -0.76 -35.406 -22.812 1 97.56 410 LEU A N 1
ATOM 3077 C CA . LEU A 1 410 ? -0.369 -34.156 -23.5 1 97.56 410 LEU A CA 1
ATOM 3078 C C . LEU A 1 410 ? -1.129 -34 -24.812 1 97.56 410 LEU A C 1
ATOM 3080 O O . LEU A 1 410 ? -1.531 -32.906 -25.172 1 97.56 410 LEU A O 1
ATOM 3084 N N . ALA A 1 411 ? -1.294 -35.125 -25.469 1 97 411 ALA A N 1
ATOM 3085 C CA . ALA A 1 411 ? -2.037 -35.125 -26.734 1 97 411 ALA A CA 1
ATOM 3086 C C . ALA A 1 411 ? -3.475 -34.656 -26.516 1 97 411 ALA A C 1
ATOM 3088 O O . ALA A 1 411 ? -4.016 -33.875 -27.312 1 97 411 ALA A O 1
ATOM 3089 N N . ALA A 1 412 ? -4.074 -35.125 -25.484 1 96.06 412 ALA A N 1
ATOM 3090 C CA . ALA A 1 412 ? -5.449 -34.75 -25.172 1 96.06 412 ALA A CA 1
ATOM 3091 C C . ALA A 1 412 ? -5.551 -33.281 -24.859 1 96.06 412 ALA A C 1
ATOM 3093 O O . ALA A 1 412 ? -6.496 -32.594 -25.281 1 96.06 412 ALA A O 1
ATOM 3094 N N . ALA A 1 413 ? -4.594 -32.781 -24.062 1 94.81 413 ALA A N 1
ATOM 3095 C CA . ALA A 1 413 ? -4.562 -31.375 -23.719 1 94.81 413 ALA A CA 1
ATOM 3096 C C . ALA A 1 413 ? -4.379 -30.516 -24.969 1 94.81 413 ALA A C 1
ATOM 3098 O O . ALA A 1 413 ? -4.996 -29.469 -25.109 1 94.81 413 ALA A O 1
ATOM 3099 N N . LEU A 1 414 ? -3.502 -30.938 -25.828 1 94.19 414 LEU A N 1
ATOM 3100 C CA . LEU A 1 414 ? -3.215 -30.234 -27.078 1 94.19 414 LEU A CA 1
ATOM 3101 C C . LEU A 1 414 ? -4.457 -30.141 -27.953 1 94.19 414 LEU A C 1
ATOM 3103 O O . LEU A 1 414 ? -4.695 -29.125 -28.609 1 94.19 414 LEU A O 1
ATOM 3107 N N . ALA A 1 415 ? -5.203 -31.172 -27.969 1 91.56 415 ALA A N 1
ATOM 3108 C CA . ALA A 1 415 ? -6.387 -31.25 -28.828 1 91.56 415 ALA A CA 1
ATOM 3109 C C . ALA A 1 415 ? -7.484 -30.312 -28.328 1 91.56 415 ALA A C 1
ATOM 3111 O O . ALA A 1 415 ? -8.25 -29.766 -29.141 1 91.56 415 ALA A O 1
ATOM 3112 N N . ARG A 1 416 ? -7.594 -30.094 -27.094 1 83.62 416 ARG A N 1
ATOM 3113 C CA . ARG A 1 416 ? -8.672 -29.297 -26.5 1 83.62 416 ARG A CA 1
ATOM 3114 C C . ARG A 1 416 ? -8.258 -27.844 -26.344 1 83.62 416 ARG A C 1
ATOM 3116 O O . ARG A 1 416 ? -9.102 -26.953 -26.25 1 83.62 416 ARG A O 1
ATOM 3123 N N . GLY A 1 417 ? -7.012 -27.797 -26.25 1 73.81 417 GLY A N 1
ATOM 3124 C CA . GLY A 1 417 ? -6.543 -26.484 -25.812 1 73.81 417 GLY A CA 1
ATOM 3125 C C . GLY A 1 417 ? -6.492 -25.469 -26.938 1 73.81 417 GLY A C 1
ATOM 3126 O O . GLY A 1 417 ? -6.551 -25.828 -28.125 1 73.81 417 GLY A O 1
ATOM 3127 N N . LYS A 1 418 ? -6.922 -24.312 -26.594 1 64.69 418 LYS A N 1
ATOM 3128 C CA . LYS A 1 418 ? -6.711 -23.188 -27.516 1 64.69 418 LYS A CA 1
ATOM 3129 C C . LYS A 1 418 ? -5.406 -22.469 -27.203 1 64.69 418 LYS A C 1
ATOM 3131 O O . LYS A 1 418 ? -5.168 -22.078 -26.047 1 64.69 418 LYS A O 1
ATOM 3136 N N . PRO A 1 419 ? -4.52 -22.594 -28.219 1 55.22 419 PRO A N 1
ATOM 3137 C CA . PRO A 1 419 ? -3.24 -21.906 -28.016 1 55.22 419 PRO A CA 1
ATOM 3138 C C . PRO A 1 419 ? -3.412 -20.453 -27.578 1 55.22 419 PRO A C 1
ATOM 3140 O O . PRO A 1 419 ? -4.426 -19.828 -27.906 1 55.22 419 PRO A O 1
ATOM 3143 N N . VAL A 1 420 ? -2.621 -20.172 -26.484 1 53.41 420 VAL A N 1
ATOM 3144 C CA . VAL A 1 420 ? -2.617 -18.812 -25.953 1 53.41 420 VAL A CA 1
ATOM 3145 C C . VAL A 1 420 ? -2.479 -17.812 -27.094 1 53.41 420 VAL A C 1
ATOM 3147 O O . VAL A 1 420 ? -1.737 -18.047 -28.062 1 53.41 420 VAL A O 1
ATOM 3150 N N . ARG A 1 421 ? -3.4 -17.047 -27.391 1 47.22 421 ARG A N 1
ATOM 3151 C CA . ARG A 1 421 ? -3.4 -15.961 -28.375 1 47.22 421 ARG A CA 1
ATOM 3152 C C . ARG A 1 421 ? -2.105 -15.164 -28.297 1 47.22 421 ARG A C 1
ATOM 3154 O O . ARG A 1 421 ? -1.582 -14.914 -27.219 1 47.22 421 ARG A O 1
ATOM 3161 N N . LYS A 1 422 ? -1.406 -15.234 -29.406 1 47.53 422 LYS A N 1
ATOM 3162 C CA . LYS A 1 422 ? -0.278 -14.32 -29.578 1 47.53 422 LYS A CA 1
ATOM 3163 C C . LYS A 1 422 ? -0.611 -12.93 -29.062 1 47.53 422 LYS A C 1
ATOM 3165 O O . LYS A 1 422 ? -1.716 -12.422 -29.266 1 47.53 422 LYS A O 1
ATOM 3170 N N . ALA A 1 423 ? 0.18 -12.43 -28 1 39.03 423 ALA A N 1
ATOM 3171 C CA . ALA A 1 423 ? 0.008 -11.062 -27.5 1 39.03 423 ALA A CA 1
ATOM 3172 C C . ALA A 1 423 ? -0.146 -10.07 -28.656 1 39.03 423 ALA A C 1
ATOM 3174 O O . ALA A 1 423 ? 0.549 -10.172 -29.656 1 39.03 423 ALA A O 1
ATOM 3175 N N . MET B 1 1 ? -30.562 -12.633 7.535 1 39.72 1 MET B N 1
ATOM 3176 C CA . MET B 1 1 ? -29.969 -12.086 6.328 1 39.72 1 MET B CA 1
ATOM 3177 C C . MET B 1 1 ? -28.469 -11.828 6.531 1 39.72 1 MET B C 1
ATOM 3179 O O . MET B 1 1 ? -28.078 -11.109 7.457 1 39.72 1 MET B O 1
ATOM 3183 N N . SER B 1 2 ? -27.594 -12.703 6.09 1 60.75 2 SER B N 1
ATOM 3184 C CA . SER B 1 2 ? -26.172 -12.641 6.363 1 60.75 2 SER B CA 1
ATOM 3185 C C . SER B 1 2 ? -25.594 -11.258 6.039 1 60.75 2 SER B C 1
ATOM 3187 O O . SER B 1 2 ? -26.078 -10.594 5.117 1 60.75 2 SER B O 1
ATOM 3189 N N . ASP B 1 3 ? -24.984 -10.531 7.008 1 89.69 3 ASP B N 1
ATOM 3190 C CA . ASP B 1 3 ? -24.438 -9.195 6.852 1 89.69 3 ASP B CA 1
ATOM 3191 C C . ASP B 1 3 ? -23.531 -9.117 5.617 1 89.69 3 ASP B C 1
ATOM 3193 O O . ASP B 1 3 ? -22.797 -10.055 5.316 1 89.69 3 ASP B O 1
ATOM 3197 N N . ARG B 1 4 ? -24.016 -8.297 4.656 1 97.56 4 ARG B N 1
ATOM 3198 C CA . ARG B 1 4 ? -23.188 -8.047 3.475 1 97.56 4 ARG B CA 1
ATOM 3199 C C . ARG B 1 4 ? -22.547 -6.664 3.541 1 97.56 4 ARG B C 1
ATOM 3201 O O . ARG B 1 4 ? -23.047 -5.766 4.219 1 97.56 4 ARG B O 1
ATOM 3208 N N . PHE B 1 5 ? -21.422 -6.523 2.945 1 98.56 5 PHE B N 1
ATOM 3209 C CA . PHE B 1 5 ? -20.828 -5.207 2.721 1 98.56 5 PHE B CA 1
ATOM 3210 C C . PHE B 1 5 ? -20.844 -4.855 1.238 1 98.56 5 PHE B C 1
ATOM 3212 O O . PHE B 1 5 ? -20.922 -5.742 0.385 1 98.56 5 PHE B O 1
ATOM 3219 N N . GLU B 1 6 ? -20.828 -3.561 0.945 1 98.5 6 GLU B N 1
ATOM 3220 C CA . GLU B 1 6 ? -21 -3.076 -0.422 1 98.5 6 GLU B CA 1
ATOM 32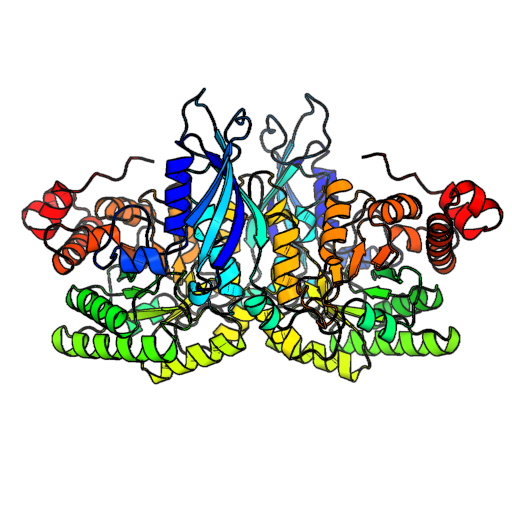21 C C . GLU B 1 6 ? -19.859 -2.139 -0.822 1 98.5 6 GLU B C 1
ATOM 3223 O O . GLU B 1 6 ? -19.297 -1.441 0.024 1 98.5 6 GLU B O 1
ATOM 3228 N N . ALA B 1 7 ? -19.531 -2.162 -2.055 1 98.81 7 ALA B N 1
ATOM 3229 C CA . ALA B 1 7 ? -18.578 -1.225 -2.637 1 98.81 7 ALA B CA 1
ATOM 3230 C C . ALA B 1 7 ? -19.062 -0.714 -3.99 1 98.81 7 ALA B C 1
ATOM 3232 O O . ALA B 1 7 ? -19.656 -1.465 -4.77 1 98.81 7 ALA B O 1
ATOM 3233 N N . THR B 1 8 ? -18.844 0.513 -4.242 1 98.88 8 THR B N 1
ATOM 3234 C CA . THR B 1 8 ? -19.156 1.146 -5.52 1 98.88 8 THR B CA 1
ATOM 3235 C C . THR B 1 8 ? -17.891 1.485 -6.285 1 98.88 8 THR B C 1
ATOM 3237 O O . THR B 1 8 ? -16.969 2.098 -5.738 1 98.88 8 THR B O 1
ATOM 3240 N N . TYR B 1 9 ? -17.906 1.061 -7.562 1 98.81 9 TYR B N 1
ATOM 3241 C CA . TYR B 1 9 ? -16.766 1.309 -8.438 1 98.81 9 TYR B CA 1
ATOM 3242 C C . TYR B 1 9 ? -17.172 2.158 -9.633 1 98.81 9 TYR B C 1
ATOM 3244 O O . TYR B 1 9 ? -18.266 2.002 -10.172 1 98.81 9 TYR B O 1
ATOM 3252 N N . LEU B 1 10 ? -16.297 3.055 -10.031 1 98.75 10 LEU B N 1
ATOM 3253 C CA . LEU B 1 10 ? -16.312 3.555 -11.398 1 98.75 10 LEU B CA 1
ATOM 3254 C C . LEU B 1 10 ? -15.508 2.637 -12.32 1 98.75 10 LEU B C 1
ATOM 3256 O O . LEU B 1 10 ? -14.32 2.398 -12.094 1 98.75 10 LEU B O 1
ATOM 3260 N N . ILE B 1 11 ? -16.156 2.088 -13.375 1 98.75 11 ILE B N 1
ATOM 3261 C CA . ILE B 1 11 ? -15.422 1.193 -14.266 1 98.75 11 ILE B CA 1
ATOM 3262 C C . ILE B 1 11 ? -15.461 1.743 -15.695 1 98.75 11 ILE B C 1
ATOM 3264 O O . ILE B 1 11 ? -16.328 2.543 -16.031 1 98.75 11 ILE B O 1
ATOM 3268 N N . GLU B 1 12 ? -14.516 1.41 -16.469 1 98.56 12 GLU B N 1
ATOM 3269 C CA . GLU B 1 12 ? -14.391 1.658 -17.906 1 98.56 12 GLU B CA 1
ATOM 3270 C C . GLU B 1 12 ? -14.047 0.376 -18.656 1 98.56 12 GLU B C 1
ATOM 3272 O O . GLU B 1 12 ? -13.234 -0.425 -18.203 1 98.56 12 GLU B O 1
ATOM 3277 N N . THR B 1 13 ? -14.695 0.115 -19.812 1 97.75 13 THR B N 1
ATOM 3278 C CA . THR B 1 13 ? -14.438 -1.114 -20.562 1 97.75 13 THR B CA 1
ATOM 3279 C C . THR B 1 13 ? -14.891 -0.975 -22 1 97.75 13 THR B C 1
ATOM 3281 O O . THR B 1 13 ? -15.922 -0.357 -22.281 1 97.75 13 THR B O 1
ATOM 3284 N N . PRO B 1 14 ? -14.141 -1.532 -22.922 1 96.56 14 PRO B N 1
ATOM 3285 C CA . PRO B 1 14 ? -14.625 -1.623 -24.297 1 96.56 14 PRO B CA 1
ATOM 3286 C C . PRO B 1 14 ? -15.578 -2.799 -24.516 1 96.56 14 PRO B C 1
ATOM 3288 O O . PRO B 1 14 ? -16 -3.057 -25.656 1 96.56 14 PRO B O 1
ATOM 3291 N N . HIS B 1 15 ? -15.898 -3.541 -23.484 1 96.06 15 HIS B N 1
ATOM 3292 C CA . HIS B 1 15 ? -16.75 -4.723 -23.562 1 96.06 15 HIS B CA 1
ATOM 3293 C C . HIS B 1 15 ? -18.125 -4.453 -22.953 1 96.06 15 HIS B C 1
ATOM 3295 O O . HIS B 1 15 ? -18.406 -3.33 -22.547 1 96.06 15 HIS B O 1
ATOM 3301 N N . ASP B 1 16 ? -18.953 -5.492 -23.016 1 96.69 16 ASP B N 1
ATOM 3302 C CA . ASP B 1 16 ? -20.281 -5.383 -22.422 1 96.69 16 ASP B CA 1
ATOM 3303 C C . ASP B 1 16 ? -20.188 -5.199 -20.906 1 96.69 16 ASP B C 1
ATOM 3305 O O . ASP B 1 16 ? -19.609 -6.043 -20.203 1 96.69 16 ASP B O 1
ATOM 3309 N N . VAL B 1 17 ? -20.781 -4.145 -20.375 1 98.12 17 VAL B N 1
ATOM 3310 C CA . VAL B 1 17 ? -20.641 -3.736 -18.984 1 98.12 17 VAL B CA 1
ATOM 3311 C C . VAL B 1 17 ? -21.172 -4.832 -18.078 1 98.12 17 VAL B C 1
ATOM 3313 O O . VAL B 1 17 ? -20.547 -5.172 -17.062 1 98.12 17 VAL B O 1
ATOM 3316 N N . ALA B 1 18 ? -22.328 -5.363 -18.406 1 97.69 18 ALA B N 1
ATOM 3317 C CA . ALA B 1 18 ? -22.953 -6.383 -17.562 1 97.69 18 ALA B CA 1
ATOM 3318 C C . ALA B 1 18 ? -22.062 -7.625 -17.469 1 97.69 18 ALA B C 1
ATOM 3320 O O . ALA B 1 18 ? -21.922 -8.203 -16.391 1 97.69 18 ALA B O 1
ATOM 3321 N N . SER B 1 19 ? -21.547 -7.988 -18.562 1 96.19 19 SER B N 1
ATOM 3322 C CA . SER B 1 19 ? -20.656 -9.141 -18.594 1 96.19 19 SER B CA 1
ATOM 3323 C C . SER B 1 19 ? -19.391 -8.898 -17.766 1 96.19 19 SER B C 1
ATOM 3325 O O . SER B 1 19 ? -18.969 -9.773 -17 1 96.19 19 SER B O 1
ATOM 3327 N N . VAL B 1 20 ? -18.812 -7.766 -17.859 1 96.38 20 VAL B N 1
ATOM 3328 C CA . VAL B 1 20 ? -17.609 -7.406 -17.109 1 96.38 20 VAL B CA 1
ATOM 3329 C C . VAL B 1 20 ? -17.938 -7.34 -15.625 1 96.38 20 VAL B C 1
ATOM 3331 O O . VAL B 1 20 ? -17.125 -7.77 -14.789 1 96.38 20 VAL B O 1
ATOM 3334 N N . ALA B 1 21 ? -19.078 -6.805 -15.297 1 97.44 21 ALA B N 1
ATOM 3335 C CA . ALA B 1 21 ? -19.516 -6.727 -13.906 1 97.44 21 ALA B CA 1
ATOM 3336 C C . ALA B 1 21 ? -19.594 -8.109 -13.273 1 97.44 21 ALA B C 1
ATOM 3338 O O . ALA B 1 21 ? -19.172 -8.305 -12.133 1 97.44 21 ALA B O 1
ATOM 3339 N N . GLN B 1 22 ? -20.094 -9.039 -14.031 1 95.38 22 GLN B N 1
ATOM 3340 C CA . GLN B 1 22 ? -20.203 -10.406 -13.531 1 95.38 22 GLN B CA 1
ATOM 3341 C C . GLN B 1 22 ? -18.828 -11.039 -13.352 1 95.38 22 GLN B C 1
ATOM 3343 O O . GLN B 1 22 ? -18.594 -11.766 -12.383 1 95.38 22 GLN B O 1
ATOM 3348 N N . GLU B 1 23 ? -17.969 -10.789 -14.242 1 94.44 23 GLU B N 1
ATOM 3349 C CA . GLU B 1 23 ? -16.594 -11.289 -14.117 1 94.44 23 GLU B CA 1
ATOM 3350 C C . GLU B 1 23 ? -15.914 -10.711 -12.883 1 94.44 23 GLU B C 1
ATOM 3352 O O . GLU B 1 23 ? -15.219 -11.43 -12.164 1 94.44 23 GLU B O 1
ATOM 3357 N N . LEU B 1 24 ? -16.109 -9.438 -12.695 1 95.94 24 LEU B N 1
ATOM 3358 C CA . LEU B 1 24 ? -15.539 -8.766 -11.539 1 95.94 24 LEU B CA 1
ATOM 3359 C C . LEU B 1 24 ? -16.062 -9.367 -10.242 1 95.94 24 LEU B C 1
ATOM 3361 O O . LEU B 1 24 ? -15.297 -9.633 -9.312 1 95.94 24 LEU B O 1
ATOM 3365 N N . ALA B 1 25 ? -17.359 -9.555 -10.164 1 96.12 25 ALA B N 1
ATOM 3366 C CA . ALA B 1 25 ? -17.984 -10.164 -8.992 1 96.12 25 ALA B CA 1
ATOM 3367 C C . ALA B 1 25 ? -17.422 -11.555 -8.727 1 96.12 25 ALA B C 1
ATOM 3369 O O . ALA B 1 25 ? -17.141 -11.906 -7.578 1 96.12 25 ALA B O 1
ATOM 3370 N N . GLY B 1 26 ? -17.281 -12.297 -9.742 1 93.62 26 GLY B N 1
ATOM 3371 C CA . GLY B 1 26 ? -16.734 -13.633 -9.617 1 93.62 26 GLY B CA 1
ATOM 3372 C C . GLY B 1 26 ? -15.273 -13.641 -9.195 1 93.62 26 GLY B C 1
ATOM 3373 O O . GLY B 1 26 ? -14.875 -14.414 -8.32 1 93.62 26 GLY B O 1
ATOM 3374 N N . GLU B 1 27 ? -14.453 -12.758 -9.727 1 92.38 27 GLU B N 1
ATOM 3375 C CA . GLU B 1 27 ? -13.016 -12.688 -9.469 1 92.38 27 GLU B CA 1
ATOM 3376 C C . GLU B 1 27 ? -12.734 -12.438 -7.992 1 92.38 27 GLU B C 1
ATOM 3378 O O . GLU B 1 27 ? -11.727 -12.906 -7.461 1 92.38 27 GLU B O 1
ATOM 3383 N N . GLN B 1 28 ? -13.617 -11.719 -7.34 1 95.94 28 GLN B N 1
ATOM 3384 C CA . GLN B 1 28 ? -13.359 -11.352 -5.949 1 95.94 28 GLN B CA 1
ATOM 3385 C C . GLN B 1 28 ? -14.289 -12.102 -5.004 1 95.94 28 GLN B C 1
ATOM 3387 O O . GLN B 1 28 ? -14.625 -11.609 -3.926 1 95.94 28 GLN B O 1
ATOM 3392 N N . SER B 1 29 ? -14.734 -13.328 -5.438 1 95.69 29 SER B N 1
ATOM 3393 C CA . SER B 1 29 ? -15.523 -14.219 -4.582 1 95.69 29 SER B CA 1
ATOM 3394 C C . SER B 1 29 ? -15.297 -15.68 -4.953 1 95.69 29 SER B C 1
ATOM 3396 O O . SER B 1 29 ? -14.258 -16.25 -4.641 1 95.69 29 SER B O 1
ATOM 3398 N N . THR B 1 30 ? -16.234 -16.516 -5.562 1 90.06 30 THR B N 1
ATOM 3399 C CA . THR B 1 30 ? -16.156 -17.953 -5.762 1 90.06 30 THR B CA 1
ATOM 3400 C C . THR B 1 30 ? -15.484 -18.281 -7.094 1 90.06 30 THR B C 1
ATOM 3402 O O . THR B 1 30 ? -14.922 -19.359 -7.262 1 90.06 30 THR B O 1
ATOM 3405 N N . ALA B 1 31 ? -15.734 -17.875 -8.172 1 72.56 31 ALA B N 1
ATOM 3406 C CA . ALA B 1 31 ? -14.914 -18.234 -9.32 1 72.56 31 ALA B CA 1
ATOM 3407 C C . ALA B 1 31 ? -15.469 -17.625 -10.609 1 72.56 31 ALA B C 1
ATOM 3409 O O . ALA B 1 31 ? -16.688 -17.422 -10.727 1 72.56 31 ALA B O 1
ATOM 3410 N N . THR B 1 32 ? -14.664 -17.031 -11.461 1 59.53 32 THR B N 1
ATOM 3411 C CA . THR B 1 32 ? -15.141 -16.188 -12.547 1 59.53 32 THR B CA 1
ATOM 3412 C C . THR B 1 32 ? -15.453 -17.016 -13.789 1 59.53 32 THR B C 1
ATOM 3414 O O . THR B 1 32 ? -16.578 -16.984 -14.289 1 59.53 32 THR B O 1
ATOM 3417 N N . SER B 1 33 ? -14.461 -17.531 -14.586 1 55.31 33 SER B N 1
ATOM 3418 C CA . SER B 1 33 ? -14.664 -17.625 -16.031 1 55.31 33 SER B CA 1
ATOM 3419 C C . SER B 1 33 ? -15.469 -18.875 -16.391 1 55.31 33 SER B C 1
ATOM 3421 O O . SER B 1 33 ? -16.359 -18.812 -17.234 1 55.31 33 SER B O 1
ATOM 3423 N N . SER B 1 34 ? -15.117 -20 -15.75 1 59.47 34 SER B N 1
ATOM 3424 C CA . SER B 1 34 ? -15.844 -21.25 -15.977 1 59.47 34 SER B CA 1
ATOM 3425 C C . SER B 1 34 ? -16.109 -21.984 -14.664 1 59.47 34 SER B C 1
ATOM 3427 O O . SER B 1 34 ? -15.266 -21.953 -13.758 1 59.47 34 SER B O 1
ATOM 3429 N N . ARG B 1 35 ? -17.312 -22.391 -14.602 1 67.31 35 ARG B N 1
ATOM 3430 C CA . ARG B 1 35 ? -17.688 -23.094 -13.375 1 67.31 35 ARG B CA 1
ATOM 3431 C C . ARG B 1 35 ? -16.719 -24.234 -13.078 1 67.31 35 ARG B C 1
ATOM 3433 O O . ARG B 1 35 ? -16.375 -25.016 -13.969 1 67.31 35 ARG B O 1
ATOM 3440 N N . MET B 1 36 ? -16.125 -24.219 -11.953 1 67.56 36 MET B N 1
ATOM 3441 C CA . MET B 1 36 ? -15.172 -25.219 -11.484 1 67.56 36 MET B CA 1
ATOM 3442 C C . MET B 1 36 ? -15.891 -26.359 -10.758 1 67.56 36 MET B C 1
ATOM 3444 O O . MET B 1 36 ? -17.031 -26.188 -10.305 1 67.56 36 MET B O 1
ATOM 3448 N N . PRO B 1 37 ? -15.219 -27.516 -10.789 1 67.94 37 PRO B N 1
ATOM 3449 C CA . PRO B 1 37 ? -15.789 -28.562 -9.938 1 67.94 37 PRO B CA 1
ATOM 3450 C C . PRO B 1 37 ? -16 -28.109 -8.5 1 67.94 37 PRO B C 1
ATOM 3452 O O . PRO B 1 37 ? -15.148 -27.406 -7.941 1 67.94 37 PRO B O 1
ATOM 3455 N N . GLY B 1 38 ? -17.125 -28.25 -7.957 1 73.12 38 GLY B N 1
ATOM 3456 C CA . GLY B 1 38 ? -17.438 -27.891 -6.582 1 73.12 38 GLY B CA 1
ATOM 3457 C C . GLY B 1 38 ? -18.203 -26.594 -6.465 1 73.12 38 GLY B C 1
ATOM 3458 O O . GLY B 1 38 ? -18.719 -26.25 -5.398 1 73.12 38 GLY B O 1
ATOM 3459 N N . GLU B 1 39 ? -18.172 -25.875 -7.566 1 82.5 39 GLU B N 1
ATOM 3460 C CA . GLU B 1 39 ? -18.938 -24.641 -7.559 1 82.5 39 GLU B CA 1
ATOM 3461 C C . GLU B 1 39 ? -20.438 -24.922 -7.73 1 82.5 39 GLU B C 1
ATOM 3463 O O . GLU B 1 39 ? -20.969 -24.781 -8.828 1 82.5 39 GLU B O 1
ATOM 3468 N N . THR B 1 40 ? -21.094 -25.172 -6.652 1 86.81 40 THR B N 1
ATOM 3469 C CA . THR B 1 40 ? -22.531 -25.422 -6.684 1 86.81 40 THR B CA 1
ATOM 3470 C C . THR B 1 40 ? -23.312 -24.109 -6.637 1 86.81 40 THR B C 1
ATOM 3472 O O . THR B 1 40 ? -22.766 -23.078 -6.254 1 86.81 40 THR B O 1
ATOM 3475 N N . ASP B 1 41 ? -24.516 -24.203 -7.055 1 89.94 41 ASP B N 1
ATOM 3476 C CA . ASP B 1 41 ? -25.391 -23.031 -6.969 1 89.94 41 ASP B CA 1
ATOM 3477 C C . ASP B 1 41 ? -25.5 -22.531 -5.531 1 89.94 41 ASP B C 1
ATOM 3479 O O . ASP B 1 41 ? -25.562 -21.328 -5.289 1 89.94 41 ASP B O 1
ATOM 3483 N N . ALA B 1 42 ? -25.547 -23.484 -4.672 1 92.31 42 ALA B N 1
ATOM 3484 C CA . ALA B 1 42 ? -25.641 -23.141 -3.258 1 92.31 42 ALA B CA 1
ATOM 3485 C C . ALA B 1 42 ? -24.391 -22.391 -2.797 1 92.31 42 ALA B C 1
ATOM 3487 O O . ALA B 1 42 ? -24.484 -21.422 -2.041 1 92.31 42 ALA B O 1
ATOM 3488 N N . LEU B 1 43 ? -23.219 -22.844 -3.23 1 93.31 43 LEU B N 1
ATOM 3489 C CA . LEU B 1 43 ? -21.969 -22.188 -2.871 1 93.31 43 LEU B CA 1
ATOM 3490 C C . LEU B 1 43 ? -21.922 -20.766 -3.418 1 93.31 43 LEU B C 1
ATOM 3492 O O . LEU B 1 43 ? -21.562 -19.828 -2.703 1 93.31 43 LEU B O 1
ATOM 3496 N N . ILE B 1 44 ? -22.344 -20.609 -4.633 1 92.5 44 ILE B N 1
ATOM 3497 C CA . ILE B 1 44 ? -22.344 -19.297 -5.262 1 92.5 44 ILE B CA 1
ATOM 3498 C C . ILE B 1 44 ? -23.328 -18.375 -4.531 1 92.5 44 ILE B C 1
ATOM 3500 O O . ILE B 1 44 ? -23.016 -17.219 -4.281 1 92.5 44 ILE B O 1
ATOM 3504 N N . ARG B 1 45 ? -24.453 -18.922 -4.223 1 92.94 45 ARG B N 1
ATOM 3505 C CA . ARG B 1 45 ? -25.453 -18.141 -3.502 1 92.94 45 ARG B CA 1
ATOM 3506 C C . ARG B 1 45 ? -24.922 -17.672 -2.158 1 92.94 45 ARG B C 1
ATOM 3508 O O . ARG B 1 45 ? -25.156 -16.516 -1.767 1 92.94 45 ARG B O 1
ATOM 3515 N N . ASP B 1 46 ? -24.188 -18.516 -1.499 1 94.88 46 ASP B N 1
ATOM 3516 C CA . ASP B 1 46 ? -23.828 -18.266 -0.106 1 94.88 46 ASP B CA 1
ATOM 3517 C C . ASP B 1 46 ? -22.531 -17.469 -0.007 1 94.88 46 ASP B C 1
ATOM 3519 O O . ASP B 1 46 ? -22.297 -16.75 0.975 1 94.88 46 ASP B O 1
ATOM 3523 N N . PHE B 1 47 ? -21.656 -17.547 -1.024 1 96.88 47 PHE B N 1
ATOM 3524 C CA . PHE B 1 47 ? -20.328 -16.969 -0.877 1 96.88 47 PHE B CA 1
ATOM 3525 C C . PHE B 1 47 ? -20.016 -16.016 -2.027 1 96.88 47 PHE B C 1
ATOM 3527 O O . PHE B 1 47 ? -19.047 -15.258 -1.969 1 96.88 47 PHE B O 1
ATOM 3534 N N . GLY B 1 48 ? -20.844 -16.047 -3.059 1 95.81 48 GLY B N 1
ATOM 3535 C CA . GLY B 1 48 ? -20.609 -15.219 -4.234 1 95.81 48 GLY B CA 1
ATOM 3536 C C . GLY B 1 48 ? -20.891 -13.75 -4.004 1 95.81 48 GLY B C 1
ATOM 3537 O O . GLY B 1 48 ? -21.781 -13.398 -3.217 1 95.81 48 GLY B O 1
ATOM 3538 N N . ALA B 1 49 ? -20.109 -12.906 -4.68 1 97.19 49 ALA B N 1
ATOM 3539 C CA . ALA B 1 49 ? -20.469 -11.492 -4.75 1 97.19 49 ALA B CA 1
ATOM 3540 C C . ALA B 1 49 ? -21.688 -11.266 -5.645 1 97.19 49 ALA B C 1
ATOM 3542 O O . ALA B 1 49 ? -21.984 -12.102 -6.504 1 97.19 49 ALA B O 1
ATOM 3543 N N . ARG B 1 50 ? -22.375 -10.18 -5.438 1 97 50 ARG B N 1
ATOM 3544 C CA . ARG B 1 50 ? -23.562 -9.844 -6.215 1 97 50 ARG B CA 1
ATOM 3545 C C . ARG B 1 50 ? -23.406 -8.492 -6.902 1 97 50 ARG B C 1
ATOM 3547 O O . ARG B 1 50 ? -22.844 -7.551 -6.32 1 97 50 ARG B O 1
ATOM 3554 N N . VAL B 1 51 ? -23.828 -8.406 -8.117 1 98 51 VAL B N 1
ATOM 3555 C CA . VAL B 1 51 ? -23.984 -7.121 -8.789 1 98 51 VAL B CA 1
ATOM 3556 C C . VAL B 1 51 ? -25.297 -6.469 -8.344 1 98 51 VAL B C 1
ATOM 3558 O O . VAL B 1 51 ? -26.375 -6.867 -8.789 1 98 51 VAL B O 1
ATOM 3561 N N . GLU B 1 52 ? -25.219 -5.469 -7.551 1 98.38 52 GLU B N 1
ATOM 3562 C CA . GLU B 1 52 ? -26.406 -4.863 -6.961 1 98.38 52 GLU B CA 1
ATOM 3563 C C . GLU B 1 52 ? -27 -3.803 -7.883 1 98.38 52 GLU B C 1
ATOM 3565 O O . GLU B 1 52 ? -28.234 -3.65 -7.957 1 98.38 52 GLU B O 1
ATOM 3570 N N . HIS B 1 53 ? -26.141 -3.016 -8.492 1 98.56 53 HIS B N 1
ATOM 3571 C CA . HIS B 1 53 ? -26.578 -1.888 -9.305 1 98.56 53 HIS B CA 1
ATOM 3572 C C . HIS B 1 53 ? -25.562 -1.525 -10.367 1 98.56 53 HIS B C 1
ATOM 3574 O O . HIS B 1 53 ? -24.344 -1.587 -10.117 1 98.56 53 HIS B O 1
ATOM 3580 N N . ILE B 1 54 ? -26 -1.233 -11.547 1 98.75 54 ILE B N 1
ATOM 3581 C CA . ILE B 1 54 ? -25.188 -0.695 -12.633 1 98.75 54 ILE B CA 1
ATOM 3582 C C . ILE B 1 54 ? -25.812 0.605 -13.141 1 98.75 54 ILE B C 1
ATOM 3584 O O . ILE B 1 54 ? -26.969 0.627 -13.562 1 98.75 54 ILE B O 1
ATOM 3588 N N . GLU B 1 55 ? -25.094 1.655 -13.047 1 98.81 55 GLU B N 1
ATOM 3589 C CA . GLU B 1 55 ? -25.5 2.941 -13.617 1 98.81 55 GLU B CA 1
ATOM 3590 C C . GLU B 1 55 ? -24.609 3.312 -14.812 1 98.81 55 GLU B C 1
ATOM 3592 O O . GLU B 1 55 ? -23.438 3.613 -14.648 1 98.81 55 GLU B O 1
ATOM 3597 N N . ALA B 1 56 ? -25.188 3.324 -15.961 1 98.38 56 ALA B N 1
ATOM 3598 C CA . ALA B 1 56 ? -24.453 3.707 -17.156 1 98.38 56 ALA B CA 1
ATOM 3599 C C . ALA B 1 56 ? -24.062 5.184 -17.109 1 98.38 56 ALA B C 1
ATOM 3601 O O . ALA B 1 56 ? -24.859 6.027 -16.688 1 98.38 56 ALA B O 1
ATOM 3602 N N . LEU B 1 57 ? -22.844 5.453 -17.516 1 98.56 57 LEU B N 1
ATOM 3603 C CA . LEU B 1 57 ? -22.344 6.816 -17.625 1 98.56 57 LEU B CA 1
ATOM 3604 C C . LEU B 1 57 ? -21.938 7.129 -19.062 1 98.56 57 LEU B C 1
ATOM 3606 O O . LEU B 1 57 ? -21.828 6.223 -19.891 1 98.56 57 LEU B O 1
ATOM 3610 N N . PRO B 1 58 ? -21.797 8.461 -19.422 1 97.69 58 PRO B N 1
ATOM 3611 C CA . PRO B 1 58 ? -21.297 8.766 -20.766 1 97.69 58 PRO B CA 1
ATOM 3612 C C . PRO B 1 58 ? -19.984 8.047 -21.062 1 97.69 58 PRO B C 1
ATOM 3614 O O . PRO B 1 58 ? -19.109 7.945 -20.203 1 97.69 58 PRO B O 1
ATOM 3617 N N . PRO B 1 59 ? -19.875 7.512 -22.234 1 97.06 59 PRO B N 1
ATOM 3618 C CA . PRO B 1 59 ? -18.672 6.773 -22.578 1 97.06 59 PRO B CA 1
ATOM 3619 C C . PRO B 1 59 ? -17.422 7.656 -22.594 1 97.06 59 PRO B C 1
ATOM 3621 O O . PRO B 1 59 ? -17.531 8.883 -22.672 1 97.06 59 PRO B O 1
ATOM 3624 N N . ALA B 1 60 ? -16.312 7.035 -22.406 1 95.12 60 ALA B N 1
ATOM 3625 C CA . ALA B 1 60 ? -15.031 7.738 -22.547 1 95.12 60 ALA B CA 1
ATOM 3626 C C . ALA B 1 60 ? -14.609 7.824 -24.016 1 95.12 60 ALA B C 1
ATOM 3628 O O . ALA B 1 60 ? -15.031 7.012 -24.828 1 95.12 60 ALA B O 1
ATOM 3629 N N . GLU B 1 61 ? -13.812 8.805 -24.312 1 90.19 61 GLU B N 1
ATOM 3630 C CA . GLU B 1 61 ? -13.328 8.992 -25.688 1 90.19 61 GLU B CA 1
ATOM 3631 C C . GLU B 1 61 ? -12.32 7.91 -26.062 1 90.19 61 GLU B C 1
ATOM 3633 O O . GLU B 1 61 ? -12.258 7.496 -27.219 1 90.19 61 GLU B O 1
ATOM 3638 N N . ALA B 1 62 ? -11.555 7.535 -25.203 1 92.19 62 ALA B N 1
ATOM 3639 C CA . ALA B 1 62 ? -10.523 6.512 -25.344 1 92.19 62 ALA B CA 1
ATOM 3640 C C . ALA B 1 62 ? -10.273 5.789 -24.031 1 92.19 62 ALA B C 1
ATOM 3642 O O . ALA B 1 62 ? -10.594 6.309 -22.953 1 92.19 62 ALA B O 1
ATOM 3643 N N . PRO B 1 63 ? -9.703 4.547 -24.109 1 95 63 PRO B N 1
ATOM 3644 C CA . PRO B 1 63 ? -9.391 3.848 -22.859 1 95 63 PRO B CA 1
ATOM 3645 C C . PRO B 1 63 ? -8.406 4.617 -21.984 1 95 63 PRO B C 1
ATOM 3647 O O . PRO B 1 63 ? -7.395 5.117 -22.484 1 95 63 PRO B O 1
ATOM 3650 N N . SER B 1 64 ? -8.688 4.699 -20.703 1 95.25 64 SER B N 1
ATOM 3651 C CA . SER B 1 64 ? -7.836 5.426 -19.766 1 95.25 64 SER B CA 1
ATOM 3652 C C . SER B 1 64 ? -6.578 4.629 -19.438 1 95.25 64 SER B C 1
ATOM 3654 O O . SER B 1 64 ? -5.535 5.211 -19.141 1 95.25 64 SER B O 1
ATOM 3656 N N . LEU B 1 65 ? -6.719 3.291 -19.344 1 95.38 65 LEU B N 1
ATOM 3657 C CA . LEU B 1 65 ? -5.621 2.365 -19.109 1 95.38 65 LEU B CA 1
ATOM 3658 C C . LEU B 1 65 ? -5.414 1.444 -20.312 1 95.38 65 LEU B C 1
ATOM 3660 O O . LEU B 1 65 ? -6.344 1.206 -21.078 1 95.38 65 LEU B O 1
ATOM 3664 N N . PRO B 1 66 ? -4.203 0.947 -20.422 1 89.38 66 PRO B N 1
ATOM 3665 C CA . PRO B 1 66 ? -3.93 0.128 -21.609 1 89.38 66 PRO B CA 1
ATOM 3666 C C . PRO B 1 66 ? -4.777 -1.14 -21.656 1 89.38 66 PRO B C 1
ATOM 3668 O O . PRO B 1 66 ? -4.793 -1.915 -20.703 1 89.38 66 PRO B O 1
ATOM 3671 N N . VAL B 1 67 ? -5.438 -1.359 -22.75 1 90.06 67 VAL B N 1
ATOM 3672 C CA . VAL B 1 67 ? -6.203 -2.562 -23.047 1 90.06 67 VAL B CA 1
ATOM 3673 C C . VAL B 1 67 ? -6.203 -2.801 -24.562 1 90.06 67 VAL B C 1
ATOM 3675 O O . VAL B 1 67 ? -5.969 -1.876 -25.344 1 90.06 67 VAL B O 1
ATOM 3678 N N . ALA B 1 68 ? -6.469 -4.07 -24.891 1 83.81 68 ALA B N 1
ATOM 3679 C CA . ALA B 1 68 ? -6.695 -4.352 -26.312 1 83.81 68 ALA B CA 1
ATOM 3680 C C . ALA B 1 68 ? -8.016 -3.758 -26.781 1 83.81 68 ALA B C 1
ATOM 3682 O O . ALA B 1 68 ? -9.055 -3.955 -26.141 1 83.81 68 ALA B O 1
ATOM 3683 N N . HIS B 1 69 ? -7.949 -2.906 -27.812 1 82.62 69 HIS B N 1
ATOM 3684 C CA . HIS B 1 69 ? -9.156 -2.291 -28.359 1 82.62 69 HIS B CA 1
ATOM 3685 C C . HIS B 1 69 ? -8.953 -1.832 -29.797 1 82.62 69 HIS B C 1
ATOM 3687 O O . HIS B 1 69 ? -7.816 -1.692 -30.25 1 82.62 69 HIS B O 1
ATOM 3693 N N . THR B 1 70 ? -10.023 -1.781 -30.438 1 85.5 70 THR B N 1
ATOM 3694 C CA . THR B 1 70 ? -9.992 -1.281 -31.812 1 85.5 70 THR B CA 1
ATOM 3695 C C . THR B 1 70 ? -10.234 0.225 -31.844 1 85.5 70 THR B C 1
ATOM 3697 O O . THR B 1 70 ? -11.008 0.75 -31.047 1 85.5 70 THR B O 1
ATOM 3700 N N . LEU B 1 71 ? -9.516 0.782 -32.812 1 83.06 71 LEU B N 1
ATOM 3701 C CA . LEU B 1 71 ? -9.719 2.217 -32.969 1 83.06 71 LEU B CA 1
ATOM 3702 C C . LEU B 1 71 ? -11.195 2.535 -33.188 1 83.06 71 LEU B C 1
ATOM 3704 O O . LEU B 1 71 ? -11.859 1.88 -34 1 83.06 71 LEU B O 1
ATOM 3708 N N . GLY B 1 72 ? -11.688 3.414 -32.531 1 84.69 72 GLY B N 1
ATOM 3709 C CA . GLY B 1 72 ? -13.07 3.828 -32.688 1 84.69 72 GLY B CA 1
ATOM 3710 C C . GLY B 1 72 ? -14.031 3.018 -31.828 1 84.69 72 GLY B C 1
ATOM 3711 O O . GLY B 1 72 ? -15.227 3.312 -31.766 1 84.69 72 GLY B O 1
ATOM 3712 N N . GLN B 1 73 ? -13.438 2.039 -31.188 1 90.56 73 GLN B N 1
ATOM 3713 C CA . GLN B 1 73 ? -14.273 1.216 -30.328 1 90.56 73 GLN B CA 1
ATOM 3714 C C . GLN B 1 73 ? -14.82 2.023 -29.156 1 90.56 73 GLN B C 1
ATOM 3716 O O . GLN B 1 73 ? -14.086 2.797 -28.547 1 90.56 73 GLN B O 1
ATOM 3721 N N . ARG B 1 74 ? -16.109 1.88 -29.031 1 94.06 74 ARG B N 1
ATOM 3722 C CA . ARG B 1 74 ? -16.734 2.572 -27.906 1 94.06 74 ARG B CA 1
ATOM 3723 C C . ARG B 1 74 ? -16.188 2.072 -26.578 1 94.06 74 ARG B C 1
ATOM 3725 O O . ARG B 1 74 ? -16.062 0.864 -26.359 1 94.06 74 ARG B O 1
ATOM 3732 N N . VAL B 1 75 ? -15.828 2.967 -25.672 1 97.56 75 VAL B N 1
ATOM 3733 C CA . VAL B 1 75 ? -15.367 2.652 -24.328 1 97.56 75 VAL B CA 1
ATOM 3734 C C . VAL B 1 75 ? -16.438 3.027 -23.312 1 97.56 75 VAL B C 1
ATOM 3736 O O . VAL B 1 75 ? -16.625 4.207 -23 1 97.56 75 VAL B O 1
ATOM 3739 N N . HIS B 1 76 ? -17.047 2.045 -22.766 1 98.25 76 HIS B N 1
ATOM 3740 C CA . HIS B 1 76 ? -18.172 2.256 -21.859 1 98.25 76 HIS B CA 1
ATOM 3741 C C . HIS B 1 76 ? -17.688 2.646 -20.469 1 98.25 76 HIS B C 1
ATOM 3743 O O . HIS B 1 76 ? -16.594 2.254 -20.062 1 98.25 76 HIS B O 1
ATOM 3749 N N . ARG B 1 77 ? -18.469 3.414 -19.766 1 98.62 77 ARG B N 1
ATOM 3750 C CA . ARG B 1 77 ? -18.266 3.732 -18.359 1 98.62 77 ARG B CA 1
ATOM 3751 C C . ARG B 1 77 ? -19.531 3.424 -17.547 1 98.62 77 ARG B C 1
ATOM 3753 O O . ARG B 1 77 ? -20.641 3.521 -18.062 1 98.62 77 ARG B O 1
ATOM 3760 N N . ALA B 1 78 ? -19.344 3.029 -16.359 1 98.88 78 ALA B N 1
ATOM 3761 C CA . ALA B 1 78 ? -20.469 2.74 -15.492 1 98.88 78 ALA B CA 1
ATOM 3762 C C . ALA B 1 78 ? -20.078 2.834 -14.023 1 98.88 78 ALA B C 1
ATOM 3764 O O . ALA B 1 78 ? -18.891 2.691 -13.68 1 98.88 78 ALA B O 1
ATOM 3765 N N . ARG B 1 79 ? -20.953 3.197 -13.258 1 98.88 79 ARG B N 1
ATOM 3766 C CA . ARG B 1 79 ? -20.828 3.023 -11.812 1 98.88 79 ARG B CA 1
ATOM 3767 C C . ARG B 1 79 ? -21.453 1.706 -11.367 1 98.88 79 ARG B C 1
ATOM 3769 O O . ARG B 1 79 ? -22.641 1.461 -11.602 1 98.88 79 ARG B O 1
ATOM 3776 N N . LEU B 1 80 ? -20.672 0.892 -10.781 1 98.81 80 LEU B N 1
ATOM 3777 C CA . LEU B 1 80 ? -21.031 -0.48 -10.43 1 98.81 80 LEU B CA 1
ATOM 3778 C C . LEU B 1 80 ? -21.031 -0.67 -8.914 1 98.81 80 LEU B C 1
ATOM 3780 O O . LEU B 1 80 ? -20.047 -0.375 -8.242 1 98.81 80 LEU B O 1
ATOM 3784 N N . THR B 1 81 ? -22.125 -1.104 -8.344 1 98.81 81 THR B N 1
ATOM 3785 C CA . THR B 1 81 ? -22.188 -1.473 -6.934 1 98.81 81 THR B CA 1
ATOM 3786 C C . THR B 1 81 ? -22.188 -2.99 -6.773 1 98.81 81 THR B C 1
ATOM 3788 O O . THR B 1 81 ? -23.047 -3.676 -7.328 1 98.81 81 THR B O 1
ATOM 3791 N N . LEU B 1 82 ? -21.219 -3.504 -6.082 1 98.56 82 LEU B N 1
ATOM 3792 C CA . LEU B 1 82 ? -21.109 -4.918 -5.734 1 98.56 82 LEU B CA 1
ATOM 3793 C C . LEU B 1 82 ? -21.312 -5.125 -4.238 1 98.56 82 LEU B C 1
ATOM 3795 O O . LEU B 1 82 ? -21.125 -4.195 -3.449 1 98.56 82 LEU B O 1
ATOM 3799 N N . SER B 1 83 ? -21.719 -6.316 -3.869 1 98.56 83 SER B N 1
ATOM 3800 C CA . SER B 1 83 ? -21.766 -6.676 -2.455 1 98.56 83 SER B CA 1
ATOM 3801 C C . SER B 1 83 ? -21.25 -8.094 -2.225 1 98.56 83 SER B C 1
ATOM 3803 O O . SER B 1 83 ? -21.281 -8.93 -3.131 1 98.56 83 SER B O 1
ATOM 3805 N N . TRP B 1 84 ? -20.734 -8.383 -1.042 1 98.44 84 TRP B N 1
ATOM 3806 C CA . TRP B 1 84 ? -20.172 -9.664 -0.613 1 98.44 84 TRP B CA 1
ATOM 3807 C C . TRP B 1 84 ? -20.719 -10.062 0.754 1 98.44 84 TRP B C 1
ATOM 3809 O O . TRP B 1 84 ? -20.953 -9.211 1.612 1 98.44 84 TRP B O 1
ATOM 3819 N N . PRO B 1 85 ? -20.891 -11.367 0.979 1 97.88 85 PRO B N 1
ATOM 3820 C CA . PRO B 1 85 ? -21.156 -11.773 2.359 1 97.88 85 PRO B CA 1
ATOM 3821 C C . PRO B 1 85 ? -20.016 -11.445 3.311 1 97.88 85 PRO B C 1
ATOM 3823 O O . PRO B 1 85 ? -18.844 -11.695 2.99 1 97.88 85 PRO B O 1
ATOM 3826 N N . LEU B 1 86 ? -20.344 -10.938 4.473 1 98.19 86 LEU B N 1
ATOM 3827 C CA . LEU B 1 86 ? -19.312 -10.539 5.438 1 98.19 86 LEU B CA 1
ATOM 3828 C C . LEU B 1 86 ? -18.5 -11.742 5.902 1 98.19 86 LEU B C 1
ATOM 3830 O O . LEU B 1 86 ? -17.312 -11.625 6.152 1 98.19 86 LEU B O 1
ATOM 3834 N N . HIS B 1 87 ? -19.141 -12.875 6.016 1 97.69 87 HIS B N 1
ATOM 3835 C CA . HIS B 1 87 ? -18.469 -14.055 6.555 1 97.69 87 HIS B CA 1
ATOM 3836 C C . HIS B 1 87 ? -17.375 -14.539 5.617 1 97.69 87 HIS B C 1
ATOM 3838 O O . HIS B 1 87 ? -16.578 -15.406 5.98 1 97.69 87 HIS B O 1
ATOM 3844 N N . ASN B 1 88 ? -17.281 -13.984 4.324 1 98.06 88 ASN B N 1
ATOM 3845 C CA . ASN B 1 88 ? -16.172 -14.289 3.436 1 98.06 88 ASN B CA 1
ATOM 3846 C C . ASN B 1 88 ? -14.844 -13.789 4.008 1 98.06 88 ASN B C 1
ATOM 3848 O O . ASN B 1 88 ? -13.789 -14.367 3.732 1 98.06 88 ASN B O 1
ATOM 3852 N N . ILE B 1 89 ? -14.914 -12.703 4.828 1 98.12 89 ILE B N 1
ATOM 3853 C CA . ILE B 1 89 ? -13.664 -12.086 5.254 1 98.12 89 ILE B CA 1
ATOM 3854 C C . ILE B 1 89 ? -13.594 -12.047 6.777 1 98.12 89 ILE B C 1
ATOM 3856 O O . ILE B 1 89 ? -12.539 -11.773 7.352 1 98.12 89 ILE B O 1
ATOM 3860 N N . GLY B 1 90 ? -14.703 -12.398 7.473 1 97.06 90 GLY B N 1
ATOM 3861 C CA . GLY B 1 90 ? -14.734 -12.211 8.914 1 97.06 90 GLY B CA 1
ATOM 3862 C C . GLY B 1 90 ? -14.531 -10.766 9.328 1 97.06 90 GLY B C 1
ATOM 3863 O O . GLY B 1 90 ? -15.211 -9.867 8.82 1 97.06 90 GLY B O 1
ATOM 3864 N N . ASP B 1 91 ? -13.672 -10.523 10.258 1 97.06 91 ASP B N 1
ATOM 3865 C CA . ASP B 1 91 ? -13.406 -9.172 10.727 1 97.06 91 ASP B CA 1
ATOM 3866 C C . ASP B 1 91 ? -12.023 -8.703 10.289 1 97.06 91 ASP B C 1
ATOM 3868 O O . ASP B 1 91 ? -11.438 -7.816 10.914 1 97.06 91 ASP B O 1
ATOM 3872 N N . SER B 1 92 ? -11.516 -9.344 9.242 1 98.38 92 SER B N 1
ATOM 3873 C CA . SER B 1 92 ? -10.156 -9.086 8.797 1 98.38 92 SER B CA 1
ATOM 3874 C C . SER B 1 92 ? -10.094 -7.871 7.879 1 98.38 92 SER B C 1
ATOM 3876 O O . SER B 1 92 ? -10.539 -7.93 6.73 1 98.38 92 SER B O 1
ATOM 3878 N N . LEU B 1 93 ? -9.43 -6.832 8.352 1 98.38 93 LEU B N 1
ATOM 3879 C CA . LEU B 1 93 ? -9.266 -5.621 7.555 1 98.38 93 LEU B CA 1
ATOM 3880 C C . LEU B 1 93 ? -8.383 -5.887 6.34 1 98.38 93 LEU B C 1
ATOM 3882 O O . LEU B 1 93 ? -8.695 -5.441 5.23 1 98.38 93 LEU B O 1
ATOM 3886 N N . PRO B 1 94 ? -7.23 -6.621 6.449 1 98.5 94 PRO B N 1
ATOM 3887 C CA . PRO B 1 94 ? -6.43 -6.922 5.258 1 98.5 94 PRO B CA 1
ATOM 3888 C C . PRO B 1 94 ? -7.211 -7.707 4.207 1 98.5 94 PRO B C 1
ATOM 3890 O O . PRO B 1 94 ? -7.012 -7.504 3.006 1 98.5 94 PRO B O 1
ATOM 3893 N N . MET B 1 95 ? -8.109 -8.57 4.621 1 98.75 95 MET B N 1
ATOM 3894 C CA . MET B 1 95 ? -8.883 -9.336 3.646 1 98.75 95 MET B CA 1
ATOM 3895 C C . MET B 1 95 ? -9.969 -8.469 3.01 1 98.75 95 MET B C 1
ATOM 3897 O O . MET B 1 95 ? -10.328 -8.672 1.852 1 98.75 95 MET B O 1
ATOM 3901 N N . LEU B 1 96 ? -10.508 -7.523 3.799 1 98.75 96 LEU B N 1
ATOM 3902 C CA . LEU B 1 96 ? -11.375 -6.535 3.174 1 98.75 96 LEU B CA 1
ATOM 3903 C C . LEU B 1 96 ? -10.664 -5.824 2.031 1 98.75 96 LEU B C 1
ATOM 3905 O O . LEU B 1 96 ? -11.195 -5.719 0.926 1 98.75 96 LEU B O 1
ATOM 3909 N N . LEU B 1 97 ? -9.461 -5.34 2.311 1 98.62 97 LEU B N 1
ATOM 3910 C CA . LEU B 1 97 ? -8.688 -4.645 1.286 1 98.62 97 LEU B CA 1
ATOM 3911 C C . LEU B 1 97 ? -8.422 -5.555 0.093 1 98.62 97 LEU B C 1
ATOM 3913 O O . LEU B 1 97 ? -8.547 -5.129 -1.058 1 98.62 97 LEU B O 1
ATOM 3917 N N . THR B 1 98 ? -8.07 -6.805 0.313 1 98.62 98 THR B N 1
ATOM 3918 C CA . THR B 1 98 ? -7.828 -7.766 -0.759 1 98.62 98 THR B CA 1
ATOM 3919 C C . THR B 1 98 ? -9.07 -7.926 -1.63 1 98.62 98 THR B C 1
ATOM 3921 O O . THR B 1 98 ? -8.969 -7.973 -2.857 1 98.62 98 THR B O 1
ATOM 3924 N N . THR B 1 99 ? -10.18 -7.992 -0.973 1 98.5 99 THR B N 1
ATOM 3925 C CA . THR B 1 99 ? -11.445 -8.164 -1.689 1 98.5 99 THR B CA 1
ATOM 3926 C C . THR B 1 99 ? -11.766 -6.934 -2.529 1 98.5 99 THR B C 1
ATOM 3928 O O . THR B 1 99 ? -12.156 -7.055 -3.689 1 98.5 99 THR B O 1
ATOM 3931 N N . LEU B 1 100 ? -11.531 -5.781 -1.999 1 98.44 100 LEU B N 1
ATOM 3932 C CA . LEU B 1 100 ? -11.969 -4.531 -2.602 1 98.44 100 LEU B CA 1
ATOM 3933 C C . LEU B 1 100 ? -11.023 -4.098 -3.715 1 98.44 100 LEU B C 1
ATOM 3935 O O . LEU B 1 100 ? -11.445 -3.453 -4.68 1 98.44 100 LEU B O 1
ATOM 3939 N N . LEU B 1 101 ? -9.734 -4.395 -3.529 1 97.94 101 LEU B N 1
ATOM 3940 C CA . LEU B 1 101 ? -8.742 -3.852 -4.445 1 97.94 101 LEU B CA 1
ATOM 3941 C C . LEU B 1 101 ? -7.68 -4.895 -4.773 1 97.94 101 LEU B C 1
ATOM 3943 O O . LEU B 1 101 ? -6.488 -4.574 -4.836 1 97.94 101 LEU B O 1
ATOM 3947 N N . GLY B 1 102 ? -8.031 -6.102 -4.91 1 96.56 102 GLY B N 1
ATOM 3948 C CA . GLY B 1 102 ? -7.105 -7.184 -5.207 1 96.56 102 GLY B CA 1
ATOM 3949 C C . GLY B 1 102 ? -6.891 -7.391 -6.695 1 96.56 102 GLY B C 1
ATOM 3950 O O . GLY B 1 102 ? -6.574 -6.445 -7.422 1 96.56 102 GLY B O 1
ATOM 3951 N N . ASN B 1 103 ? -7.094 -8.547 -7.16 1 94.44 103 ASN B N 1
ATOM 3952 C CA . ASN B 1 103 ? -6.734 -8.977 -8.508 1 94.44 103 ASN B CA 1
ATOM 3953 C C . ASN B 1 103 ? -7.613 -8.305 -9.562 1 94.44 103 ASN B C 1
ATOM 3955 O O . ASN B 1 103 ? -7.195 -8.148 -10.711 1 94.44 103 ASN B O 1
ATOM 3959 N N . GLN B 1 104 ? -8.75 -7.875 -9.188 1 95.38 104 GLN B N 1
ATOM 3960 C CA . GLN B 1 104 ? -9.672 -7.324 -10.172 1 95.38 104 GLN B CA 1
ATOM 3961 C C . GLN B 1 104 ? -9.133 -6.031 -10.773 1 95.38 104 GLN B C 1
ATOM 3963 O O . GLN B 1 104 ? -9.57 -5.613 -11.852 1 95.38 104 GLN B O 1
ATOM 3968 N N . THR B 1 105 ? -8.25 -5.375 -10.07 1 96.25 105 THR B N 1
ATOM 3969 C CA . THR B 1 105 ? -7.684 -4.137 -10.586 1 96.25 105 THR B CA 1
ATOM 3970 C C . THR B 1 105 ? -6.82 -4.41 -11.812 1 96.25 105 THR B C 1
ATOM 3972 O O . THR B 1 105 ? -6.48 -3.486 -12.555 1 96.25 105 THR B O 1
ATOM 3975 N N . GLY B 1 106 ? -6.473 -5.668 -12.031 1 95.12 106 GLY B N 1
ATOM 3976 C CA . GLY B 1 106 ? -5.652 -6.047 -13.164 1 95.12 106 GLY B CA 1
ATOM 3977 C C . GLY B 1 106 ? -6.438 -6.734 -14.266 1 95.12 106 GLY B C 1
ATOM 3978 O O . GLY B 1 106 ? -5.855 -7.238 -15.234 1 95.12 106 GLY B O 1
ATOM 3979 N N . MET B 1 107 ? -7.727 -6.785 -14.203 1 94.56 107 MET B N 1
ATOM 3980 C CA . MET B 1 107 ? -8.547 -7.469 -15.195 1 94.56 107 MET B CA 1
ATOM 3981 C C . MET B 1 107 ? -8.32 -6.883 -16.578 1 94.56 107 MET B C 1
ATOM 3983 O O . MET B 1 107 ? -8.406 -5.668 -16.766 1 94.56 107 MET B O 1
ATOM 3987 N N . ARG B 1 108 ? -8.133 -7.707 -17.516 1 93.12 108 ARG B N 1
ATOM 3988 C CA . ARG B 1 108 ? -7.766 -7.316 -18.875 1 93.12 108 ARG B CA 1
ATOM 3989 C C . ARG B 1 108 ? -8.922 -6.609 -19.578 1 93.12 108 ARG B C 1
ATOM 3991 O O . ARG B 1 108 ? -8.711 -5.766 -20.438 1 93.12 108 ARG B O 1
ATOM 3998 N N . ARG B 1 109 ? -10.133 -6.918 -19.172 1 94.44 109 ARG B N 1
ATOM 3999 C CA . ARG B 1 109 ? -11.305 -6.395 -19.875 1 94.44 109 ARG B CA 1
ATOM 4000 C C . ARG B 1 109 ? -11.672 -5.004 -19.359 1 94.44 109 ARG B C 1
ATOM 4002 O O . ARG B 1 109 ? -12.586 -4.363 -19.891 1 94.44 109 ARG B O 1
ATOM 4009 N N . LEU B 1 110 ? -10.922 -4.543 -18.406 1 96.69 110 LEU B N 1
ATOM 4010 C CA . LEU B 1 110 ? -11.18 -3.221 -17.859 1 96.69 110 LEU B CA 1
ATOM 4011 C C . LEU B 1 110 ? -10.109 -2.229 -18.297 1 96.69 110 LEU B C 1
ATOM 4013 O O . LEU B 1 110 ? -8.914 -2.521 -18.203 1 96.69 110 LEU B O 1
ATOM 4017 N N . SER B 1 111 ? -10.578 -1.091 -18.75 1 97.06 111 SER B N 1
ATOM 4018 C CA . SER B 1 111 ? -9.664 0.018 -19.016 1 97.06 111 SER B CA 1
ATOM 4019 C C . SER B 1 111 ? -9.727 1.056 -17.891 1 97.06 111 SER B C 1
ATOM 4021 O O . SER B 1 111 ? -9.133 2.133 -18 1 97.06 111 SER B O 1
ATOM 4023 N N . GLY B 1 112 ? -10.43 0.766 -16.906 1 97.75 112 GLY B N 1
ATOM 4024 C CA . GLY B 1 112 ? -10.508 1.571 -15.688 1 97.75 112 GLY B CA 1
ATOM 4025 C C . GLY B 1 112 ? -11.281 0.895 -14.57 1 97.75 112 GLY B C 1
ATOM 4026 O O . GLY B 1 112 ? -12.258 0.184 -14.82 1 97.75 112 GLY B O 1
ATOM 4027 N N . ILE B 1 113 ? -10.883 1.075 -13.438 1 98.25 113 ILE B N 1
ATOM 4028 C CA . ILE B 1 113 ? -11.57 0.599 -12.242 1 98.25 113 ILE B CA 1
ATOM 4029 C C . ILE B 1 113 ? -11.148 1.435 -11.039 1 98.25 113 ILE B C 1
ATOM 4031 O O . ILE B 1 113 ? -9.992 1.37 -10.602 1 98.25 113 ILE B O 1
ATOM 4035 N N . ARG B 1 114 ? -12.016 2.16 -10.461 1 98.38 114 ARG B N 1
ATOM 4036 C CA . ARG B 1 114 ? -11.758 3.031 -9.32 1 98.38 114 ARG B CA 1
ATOM 4037 C C . ARG B 1 114 ? -12.773 2.791 -8.203 1 98.38 114 ARG B C 1
ATOM 4039 O O . ARG B 1 114 ? -13.984 2.895 -8.43 1 98.38 114 ARG B O 1
ATOM 4046 N N . LEU B 1 115 ? -12.297 2.436 -7.016 1 98.69 115 LEU B N 1
ATOM 4047 C CA . LEU B 1 115 ? -13.156 2.271 -5.844 1 98.69 115 LEU B CA 1
ATOM 4048 C C . LEU B 1 115 ? -13.594 3.627 -5.301 1 98.69 115 LEU B C 1
ATOM 4050 O O . LEU B 1 115 ? -12.766 4.426 -4.863 1 98.69 115 LEU B O 1
ATOM 4054 N N . GLU B 1 116 ? -14.875 3.861 -5.305 1 98.44 116 GLU B N 1
ATOM 4055 C CA . GLU B 1 116 ? -15.375 5.184 -4.938 1 98.44 116 GLU B CA 1
ATOM 4056 C C . GLU B 1 116 ? -15.875 5.203 -3.496 1 98.44 116 GLU B C 1
ATOM 4058 O O . GLU B 1 116 ? -15.656 6.176 -2.771 1 98.44 116 GLU B O 1
ATOM 4063 N N . ARG B 1 117 ? -16.562 4.133 -3.109 1 98.5 117 ARG B N 1
ATOM 4064 C CA . ARG B 1 117 ? -17.203 4.121 -1.804 1 98.5 117 ARG B CA 1
ATOM 4065 C C . ARG B 1 117 ? -17.344 2.697 -1.273 1 98.5 117 ARG B C 1
ATOM 4067 O O . ARG B 1 117 ? -17.484 1.751 -2.051 1 98.5 117 ARG B O 1
ATOM 4074 N N . VAL B 1 118 ? -17.344 2.592 0.026 1 98.69 118 VAL B N 1
ATOM 4075 C CA . VAL B 1 118 ? -17.547 1.322 0.713 1 98.69 118 VAL B CA 1
ATOM 4076 C C . VAL B 1 118 ? -18.547 1.513 1.858 1 98.69 118 VAL B C 1
ATOM 4078 O O . VAL B 1 118 ? -18.5 2.516 2.574 1 98.69 118 VAL B O 1
ATOM 4081 N N . ALA B 1 119 ? -19.469 0.662 1.967 1 97.81 119 ALA B N 1
ATOM 4082 C CA . ALA B 1 119 ? -20.406 0.598 3.094 1 97.81 119 ALA B CA 1
ATOM 4083 C C . ALA B 1 119 ? -20.234 -0.708 3.865 1 97.81 119 ALA B C 1
ATOM 4085 O O . ALA B 1 119 ? -20.391 -1.794 3.303 1 97.81 119 ALA B O 1
ATOM 4086 N N . MET B 1 120 ? -19.953 -0.589 5.105 1 97.75 120 MET B N 1
ATOM 4087 C CA . MET B 1 120 ? -19.734 -1.758 5.949 1 97.75 120 MET B CA 1
ATOM 4088 C C . MET B 1 120 ? -20.859 -1.928 6.957 1 97.75 120 MET B C 1
ATOM 4090 O O . MET B 1 120 ? -21.422 -0.942 7.445 1 97.75 120 MET B O 1
ATOM 4094 N N . PRO B 1 121 ? -21.141 -3.156 7.293 1 96.69 121 PRO B N 1
ATOM 4095 C CA . PRO B 1 121 ? -22.094 -3.355 8.398 1 96.69 121 PRO B CA 1
ATOM 4096 C C . PRO B 1 121 ? -21.531 -2.895 9.742 1 96.69 121 PRO B C 1
ATOM 4098 O O . PRO B 1 121 ? -20.312 -2.961 9.961 1 96.69 121 PRO B O 1
ATOM 4101 N N . GLN B 1 122 ? -22.406 -2.541 10.633 1 94.56 122 GLN B N 1
ATOM 4102 C CA . GLN B 1 122 ? -22.016 -2.031 11.938 1 94.56 122 GLN B CA 1
ATOM 4103 C C . GLN B 1 122 ? -21.25 -3.09 12.742 1 94.56 122 GLN B C 1
ATOM 4105 O O . GLN B 1 122 ? -20.359 -2.762 13.523 1 94.56 122 GLN B O 1
ATOM 4110 N N . SER B 1 123 ? -21.625 -4.301 12.5 1 94.56 123 SER B N 1
ATOM 4111 C CA . SER B 1 123 ? -20.953 -5.383 13.219 1 94.56 123 SER B CA 1
ATOM 4112 C C . SER B 1 123 ? -19.469 -5.422 12.891 1 94.56 123 SER B C 1
ATOM 4114 O O . SER B 1 123 ? -18.641 -5.676 13.766 1 94.56 123 SER B O 1
ATOM 4116 N N . PHE B 1 124 ? -19.156 -5.234 11.68 1 97.31 124 PHE B N 1
ATOM 4117 C CA . PHE B 1 124 ? -17.75 -5.195 11.281 1 97.31 124 PHE B CA 1
ATOM 4118 C C . PHE B 1 124 ? -17.047 -3.992 11.898 1 97.31 124 PHE B C 1
ATOM 4120 O O . PHE B 1 124 ? -15.938 -4.117 12.422 1 97.31 124 PHE B O 1
ATOM 4127 N N . ILE B 1 125 ? -17.641 -2.814 11.773 1 97.25 125 ILE B N 1
ATOM 4128 C CA . ILE B 1 125 ? -17.062 -1.573 12.289 1 97.25 125 ILE B CA 1
ATOM 4129 C C . ILE B 1 125 ? -16.781 -1.711 13.781 1 97.25 125 ILE B C 1
ATOM 4131 O O . ILE B 1 125 ? -15.695 -1.371 14.25 1 97.25 125 ILE B O 1
ATOM 4135 N N . ALA B 1 126 ? -17.703 -2.289 14.516 1 94.25 126 ALA B N 1
ATOM 4136 C CA . ALA B 1 126 ? -17.625 -2.412 15.969 1 94.25 126 ALA B CA 1
ATOM 4137 C C . ALA B 1 126 ? -16.484 -3.359 16.375 1 94.25 126 ALA B C 1
ATOM 4139 O O . ALA B 1 126 ? -15.953 -3.256 17.469 1 94.25 126 ALA B O 1
ATOM 4140 N N . ALA B 1 127 ? -16.156 -4.254 15.445 1 94.88 127 ALA B N 1
ATOM 4141 C CA . ALA B 1 127 ? -15.148 -5.262 15.75 1 94.88 127 ALA B CA 1
ATOM 4142 C C . ALA B 1 127 ? -13.742 -4.703 15.562 1 94.88 127 ALA B C 1
ATOM 4144 O O . ALA B 1 127 ? -12.758 -5.312 16 1 94.88 127 ALA B O 1
ATOM 4145 N N . GLN B 1 128 ? -13.594 -3.543 14.977 1 97 128 GLN B N 1
ATOM 4146 C CA . GLN B 1 128 ? -12.281 -2.967 14.695 1 97 128 GLN B CA 1
ATOM 4147 C C . GLN B 1 128 ? -11.836 -2.043 15.82 1 97 128 GLN B C 1
ATOM 4149 O O . GLN B 1 128 ? -12.664 -1.55 16.594 1 97 128 GLN B O 1
ATOM 4154 N N . PRO B 1 129 ? -10.555 -1.8 15.945 1 96.06 129 PRO B N 1
ATOM 4155 C CA . PRO B 1 129 ? -10.055 -0.942 17.031 1 96.06 129 PRO B CA 1
ATOM 4156 C C . PRO B 1 129 ? -10.562 0.495 16.922 1 96.06 129 PRO B C 1
ATOM 4158 O O . PRO B 1 129 ? -10.875 1.121 17.938 1 96.06 129 PRO B O 1
ATOM 4161 N N . ARG B 1 130 ? -10.594 1.062 15.641 1 96.81 130 ARG B N 1
ATOM 4162 C CA . ARG B 1 130 ? -11.039 2.428 15.383 1 96.81 130 ARG B CA 1
ATOM 4163 C C . ARG B 1 130 ? -10.18 3.432 16.141 1 96.81 130 ARG B C 1
ATOM 4165 O O . ARG B 1 130 ? -9.25 3.047 16.859 1 96.81 130 ARG B O 1
ATOM 4172 N N . PRO B 1 131 ? -10.328 4.734 16 1 98 131 PRO B N 1
ATOM 4173 C CA . PRO B 1 131 ? -9.531 5.723 16.734 1 98 131 PRO B CA 1
ATOM 4174 C C . PRO B 1 131 ? -9.789 5.691 18.234 1 98 131 PRO B C 1
ATOM 4176 O O . PRO B 1 131 ? -10.938 5.754 18.672 1 98 131 PRO B O 1
ATOM 4179 N N . ALA B 1 132 ? -8.727 5.621 19.047 1 97.5 132 ALA B N 1
ATOM 4180 C CA . ALA B 1 132 ? -8.859 5.547 20.5 1 97.5 132 ALA B CA 1
ATOM 4181 C C . ALA B 1 132 ? -9.008 6.938 21.109 1 97.5 132 ALA B C 1
ATOM 4183 O O . ALA B 1 132 ? -9.555 7.086 22.203 1 97.5 132 ALA B O 1
ATOM 4184 N N . PHE B 1 133 ? -8.547 7.988 20.422 1 98.25 133 PHE B N 1
ATOM 4185 C CA . PHE B 1 133 ? -8.555 9.336 20.969 1 98.25 133 PHE B CA 1
ATOM 4186 C C . PHE B 1 133 ? -9.414 10.266 20.125 1 98.25 133 PHE B C 1
ATOM 4188 O O . PHE B 1 133 ? -10.305 10.945 20.641 1 98.25 133 PHE B O 1
ATOM 4195 N N . GLY B 1 134 ? -9.156 10.188 18.766 1 97.56 134 GLY B N 1
ATOM 4196 C CA . GLY B 1 134 ? -9.945 11 17.859 1 97.56 134 GLY B CA 1
ATOM 4197 C C . GLY B 1 134 ? -9.914 12.477 18.203 1 97.56 134 GLY B C 1
ATOM 4198 O O . GLY B 1 134 ? -8.859 13.016 18.547 1 97.56 134 GLY B O 1
ATOM 4199 N N . ILE B 1 135 ? -11.047 13.125 18.016 1 98 135 ILE B N 1
ATOM 4200 C CA . ILE B 1 135 ? -11.156 14.562 18.188 1 98 135 ILE B CA 1
ATOM 4201 C C . ILE B 1 135 ? -11.141 14.906 19.672 1 98 135 ILE B C 1
ATOM 4203 O O . ILE B 1 135 ? -10.305 15.695 20.125 1 98 135 ILE B O 1
ATOM 4207 N N . ALA B 1 136 ? -11.938 14.242 20.453 1 96.94 136 ALA B N 1
ATOM 4208 C CA . ALA B 1 136 ? -12.086 14.555 21.875 1 96.94 136 ALA B CA 1
ATOM 4209 C C . ALA B 1 136 ? -10.789 14.289 22.625 1 96.94 136 ALA B C 1
ATOM 4211 O O . ALA B 1 136 ? -10.375 15.094 23.469 1 96.94 136 ALA B O 1
ATOM 4212 N N . GLY B 1 137 ? -10.211 13.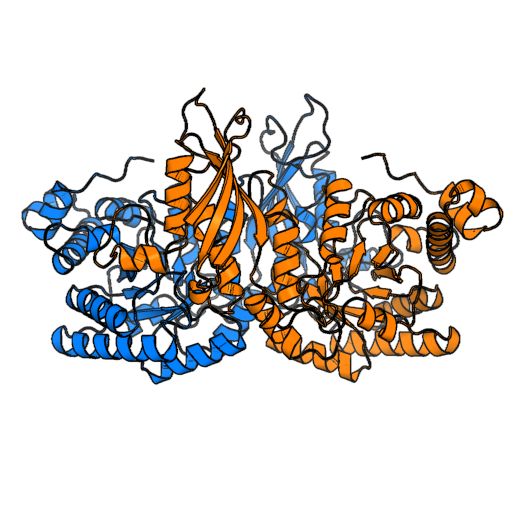117 22.312 1 97.88 137 GLY B N 1
ATOM 4213 C CA . GLY B 1 137 ? -8.953 12.781 22.969 1 97.88 137 GLY B CA 1
ATOM 4214 C C . GLY B 1 137 ? -7.84 13.758 22.641 1 97.88 137 GLY B C 1
ATOM 4215 O O . GLY B 1 137 ? -7.062 14.133 23.531 1 97.88 137 GLY B O 1
ATOM 4216 N N . THR B 1 138 ? -7.762 14.195 21.438 1 98.44 138 THR B N 1
ATOM 4217 C CA . THR B 1 138 ? -6.75 15.164 21.031 1 98.44 138 THR B CA 1
ATOM 4218 C C . THR B 1 138 ? -6.961 16.5 21.734 1 98.44 138 THR B C 1
ATOM 4220 O O . THR B 1 138 ? -6.008 17.109 22.203 1 98.44 138 THR B O 1
ATOM 4223 N N . ARG B 1 139 ? -8.188 16.969 21.812 1 97.94 139 ARG B N 1
ATOM 4224 C CA . ARG B 1 139 ? -8.5 18.234 22.484 1 97.94 139 ARG B CA 1
ATOM 4225 C C . ARG B 1 139 ? -8.188 18.172 23.969 1 97.94 139 ARG B C 1
ATOM 4227 O O . ARG B 1 139 ? -7.68 19.125 24.547 1 97.94 139 ARG B O 1
ATOM 4234 N N . ARG B 1 140 ? -8.469 17.016 24.547 1 97.69 140 ARG B N 1
ATOM 4235 C CA . ARG B 1 140 ? -8.141 16.828 25.953 1 97.69 140 ARG B CA 1
ATOM 4236 C C . ARG B 1 140 ? -6.633 16.891 26.188 1 97.69 140 ARG B C 1
ATOM 4238 O O . ARG B 1 140 ? -6.168 17.562 27.109 1 97.69 140 ARG B O 1
ATOM 4245 N N . LEU B 1 141 ? -5.887 16.266 25.359 1 97.88 141 LEU B N 1
ATOM 4246 C CA . LEU B 1 141 ? -4.445 16.156 25.531 1 97.88 141 LEU B CA 1
ATOM 4247 C C . LEU B 1 141 ? -3.764 17.5 25.25 1 97.88 141 LEU B C 1
ATOM 4249 O O . LEU B 1 141 ? -2.729 17.812 25.844 1 97.88 141 LEU B O 1
ATOM 4253 N N . THR B 1 142 ? -4.379 18.344 24.359 1 97.75 142 THR B N 1
ATOM 4254 C CA . THR B 1 142 ? -3.754 19.609 23.953 1 97.75 142 THR B CA 1
ATOM 4255 C C . THR B 1 142 ? -4.297 20.766 24.797 1 97.75 142 THR B C 1
ATOM 4257 O O . THR B 1 142 ? -3.672 21.828 24.875 1 97.75 142 THR B O 1
ATOM 4260 N N . GLY B 1 143 ? -5.543 20.578 25.281 1 97.06 143 GLY B N 1
ATOM 4261 C CA . GLY B 1 143 ? -6.215 21.656 25.984 1 97.06 143 GLY B CA 1
ATOM 4262 C C . GLY B 1 143 ? -6.785 22.719 25.078 1 97.06 143 GLY B C 1
ATOM 4263 O O . GLY B 1 143 ? -7.23 23.766 25.531 1 97.06 143 GLY B O 1
ATOM 4264 N N . VAL B 1 144 ? -6.754 22.516 23.828 1 97.31 144 VAL B N 1
ATOM 4265 C CA . VAL B 1 144 ? -7.238 23.484 22.859 1 97.31 144 VAL B CA 1
ATOM 4266 C C . VAL B 1 144 ? -8.711 23.219 22.547 1 97.31 144 VAL B C 1
ATOM 4268 O O . VAL B 1 144 ? -9.07 22.141 22.078 1 97.31 144 VAL B O 1
ATOM 4271 N N . GLN B 1 145 ? -9.555 24.188 22.812 1 96.12 145 GLN B N 1
ATOM 4272 C CA . GLN B 1 145 ? -10.992 24.047 22.609 1 96.12 145 GLN B CA 1
ATOM 4273 C C . GLN B 1 145 ? -11.547 25.188 21.75 1 96.12 145 GLN B C 1
ATOM 4275 O O . GLN B 1 145 ? -11 26.281 21.75 1 96.12 145 GLN B O 1
ATOM 4280 N N . GLY B 1 146 ? -12.547 24.891 20.922 1 94.12 146 GLY B N 1
ATOM 4281 C CA . GLY B 1 146 ? -13.352 25.891 20.234 1 94.12 146 GLY B CA 1
ATOM 4282 C C . GLY B 1 146 ? -12.648 26.516 19.047 1 94.12 146 GLY B C 1
ATOM 4283 O O . GLY B 1 146 ? -13.148 27.469 18.453 1 94.12 146 GLY B O 1
ATOM 4284 N N . ARG B 1 147 ? -11.539 26.094 18.703 1 97.12 147 ARG B N 1
ATOM 4285 C CA . ARG B 1 147 ? -10.766 26.578 17.562 1 97.12 147 ARG B CA 1
ATOM 4286 C C . ARG B 1 147 ? -9.875 25.484 17 1 97.12 147 ARG B C 1
ATOM 4288 O O . ARG B 1 147 ? -9.688 24.438 17.625 1 97.12 147 ARG B O 1
ATOM 4295 N N . PRO B 1 148 ? -9.359 25.656 15.789 1 98.25 148 PRO B N 1
ATOM 4296 C CA . PRO B 1 148 ? -8.445 24.625 15.266 1 98.25 148 PRO B CA 1
ATOM 4297 C C . PRO B 1 148 ? -7.133 24.562 16.047 1 98.25 148 PRO B C 1
ATOM 4299 O O . PRO B 1 148 ? -6.754 25.531 16.703 1 98.25 148 PRO B O 1
ATOM 4302 N N . LEU B 1 149 ? -6.516 23.406 16.016 1 98.44 149 LEU B N 1
ATOM 4303 C CA . LEU B 1 149 ? -5.129 23.328 16.453 1 98.44 149 LEU B CA 1
ATOM 4304 C C . LEU B 1 149 ? -4.188 23.891 15.398 1 98.44 149 LEU B C 1
ATOM 4306 O O . LEU B 1 149 ? -4.156 23.422 14.266 1 98.44 149 LEU B O 1
ATOM 4310 N N . ILE B 1 150 ? -3.494 24.922 15.734 1 98 150 ILE B N 1
ATOM 4311 C CA . ILE B 1 150 ? -2.496 25.484 14.828 1 98 150 ILE B CA 1
ATOM 4312 C C . ILE B 1 150 ? -1.192 24.688 14.945 1 98 150 ILE B C 1
ATOM 4314 O O . ILE B 1 150 ? -0.639 24.562 16.047 1 98 150 ILE B O 1
ATOM 4318 N N . GLY B 1 151 ? -0.795 24.172 13.828 1 97.06 151 GLY B N 1
ATOM 4319 C CA . GLY B 1 151 ? 0.365 23.297 13.883 1 97.06 151 GLY B CA 1
ATOM 4320 C C . GLY B 1 151 ? 1.459 23.688 12.906 1 97.06 151 GLY B C 1
ATOM 4321 O O . GLY B 1 151 ? 1.24 24.531 12.031 1 97.06 151 GLY B O 1
ATOM 4322 N N . SER B 1 152 ? 2.602 23.125 13.141 1 94.88 152 SER B N 1
ATOM 4323 C CA . SER B 1 152 ? 3.76 23.281 12.266 1 94.88 152 SER B CA 1
ATOM 4324 C C . SER B 1 152 ? 4.531 21.969 12.141 1 94.88 152 SER B C 1
ATOM 4326 O O . SER B 1 152 ? 4.227 21 12.828 1 94.88 152 SER B O 1
ATOM 4328 N N . ILE B 1 153 ? 5.434 21.922 11.219 1 92.69 153 ILE B N 1
ATOM 4329 C CA . ILE B 1 153 ? 6.363 20.828 10.992 1 92.69 153 ILE B CA 1
ATOM 4330 C C . ILE B 1 153 ? 7.785 21.266 11.344 1 92.69 153 ILE B C 1
ATOM 4332 O O . ILE B 1 153 ? 8.172 22.406 11.062 1 92.69 153 ILE B O 1
ATOM 4336 N N . VAL B 1 154 ? 8.484 20.422 11.93 1 91.44 154 VAL B N 1
ATOM 4337 C CA . VAL B 1 154 ? 9.898 20.734 12.109 1 91.44 154 VAL B CA 1
ATOM 4338 C C . VAL B 1 154 ? 10.578 20.859 10.742 1 91.44 154 VAL B C 1
ATOM 4340 O O . VAL B 1 154 ? 10.398 20 9.883 1 91.44 154 VAL B O 1
ATOM 4343 N N . LYS B 1 155 ? 11.242 21.938 10.531 1 87.81 155 LYS B N 1
ATOM 4344 C CA . LYS B 1 155 ? 12.031 22.156 9.32 1 87.81 155 LYS B CA 1
ATOM 4345 C C . LYS B 1 155 ? 13.484 22.5 9.664 1 87.81 155 LYS B C 1
ATOM 4347 O O . LYS B 1 155 ? 13.758 23.141 10.68 1 87.81 155 LYS B O 1
ATOM 4352 N N . PRO B 1 156 ? 14.398 22.156 8.797 1 91.06 156 PRO B N 1
ATOM 4353 C CA . PRO B 1 156 ? 14.242 21.422 7.539 1 91.06 156 PRO B CA 1
ATOM 4354 C C . PRO B 1 156 ? 13.688 20.016 7.754 1 91.06 156 PRO B C 1
ATOM 4356 O O . PRO B 1 156 ? 13.641 19.531 8.891 1 91.06 156 PRO B O 1
ATOM 4359 N N . ASN B 1 157 ? 13.305 19.344 6.602 1 92.12 157 ASN B N 1
ATOM 4360 C CA . ASN B 1 157 ? 12.641 18.062 6.676 1 92.12 157 ASN B CA 1
ATOM 4361 C C . ASN B 1 157 ? 13.484 17.031 7.422 1 92.12 157 ASN B C 1
ATOM 4363 O O . ASN B 1 157 ? 12.953 16.188 8.148 1 92.12 157 ASN B O 1
ATOM 4367 N N . ILE B 1 158 ? 14.75 17 7.18 1 95.25 158 ILE B N 1
ATOM 4368 C CA . ILE B 1 158 ? 15.672 16.078 7.824 1 95.25 158 ILE B CA 1
ATOM 4369 C C . ILE B 1 158 ? 17.047 16.734 7.992 1 95.25 158 ILE B C 1
ATOM 4371 O O . ILE B 1 158 ? 17.297 17.797 7.43 1 95.25 158 ILE B O 1
ATOM 4375 N N . GLY B 1 159 ? 17.828 16.172 8.859 1 95.19 159 GLY B N 1
ATOM 4376 C CA . GLY B 1 159 ? 19.219 16.594 8.945 1 95.19 159 GLY B CA 1
ATOM 4377 C C . GLY B 1 159 ? 19.562 17.25 10.273 1 95.19 159 GLY B C 1
ATOM 4378 O O . GLY B 1 159 ? 20.734 17.359 10.633 1 95.19 159 GLY B O 1
ATOM 4379 N N . LEU B 1 160 ? 18.594 17.719 11.008 1 95.81 160 LEU B N 1
ATOM 4380 C CA . LEU B 1 160 ? 18.859 18.328 12.305 1 95.81 160 LEU B CA 1
ATOM 4381 C C . LEU B 1 160 ? 19.219 17.266 13.336 1 95.81 160 LEU B C 1
ATOM 4383 O O . LEU B 1 160 ? 18.578 16.203 13.398 1 95.81 160 LEU B O 1
ATOM 4387 N N . ALA B 1 161 ? 20.203 17.562 14.109 1 96.69 161 ALA B N 1
ATOM 4388 C CA . ALA B 1 161 ? 20.469 16.75 15.281 1 96.69 161 ALA B CA 1
ATOM 4389 C C . ALA B 1 161 ? 19.359 16.859 16.312 1 96.69 161 ALA B C 1
ATOM 4391 O O . ALA B 1 161 ? 18.578 17.812 16.297 1 96.69 161 ALA B O 1
ATOM 4392 N N . PRO B 1 162 ? 19.281 15.859 17.219 1 98.38 162 PRO B N 1
ATOM 4393 C CA . PRO B 1 162 ? 18.219 15.891 18.234 1 98.38 162 PRO B CA 1
ATOM 4394 C C . PRO B 1 162 ? 18.188 17.203 19.016 1 98.38 162 PRO B C 1
ATOM 4396 O O . PRO B 1 162 ? 17.109 17.734 19.281 1 98.38 162 PRO B O 1
ATOM 4399 N N . GLU B 1 163 ? 19.391 17.75 19.344 1 98.12 163 GLU B N 1
ATOM 4400 C CA . GLU B 1 163 ? 19.469 19 20.094 1 98.12 163 GLU B CA 1
ATOM 4401 C C . GLU B 1 163 ? 18.922 20.172 19.281 1 98.12 163 GLU B C 1
ATOM 4403 O O . GLU B 1 163 ? 18.25 21.062 19.828 1 98.12 163 GLU B O 1
ATOM 4408 N N . GLN B 1 164 ? 19.25 20.156 18.016 1 96.5 164 GLN B N 1
ATOM 4409 C CA . GLN B 1 164 ? 18.766 21.203 17.125 1 96.5 164 GLN B CA 1
ATOM 4410 C C . GLN B 1 164 ? 17.25 21.094 16.922 1 96.5 164 GLN B C 1
ATOM 4412 O O . GLN B 1 164 ? 16.562 22.109 16.875 1 96.5 164 GLN B O 1
ATOM 4417 N N . THR B 1 165 ? 16.766 19.859 16.812 1 97.31 165 THR B N 1
ATOM 4418 C CA . THR B 1 165 ? 15.32 19.641 16.703 1 97.31 165 THR B CA 1
ATOM 4419 C C . THR B 1 165 ? 14.609 20.141 17.953 1 97.31 165 THR B C 1
ATOM 4421 O O . THR B 1 165 ? 13.547 20.766 17.875 1 97.31 165 THR B O 1
ATOM 4424 N N . ALA B 1 166 ? 15.18 19.844 19.094 1 98.38 166 ALA B N 1
ATOM 4425 C CA . ALA B 1 166 ? 14.617 20.297 20.359 1 98.38 166 ALA B CA 1
ATOM 4426 C C . ALA B 1 166 ? 14.562 21.812 20.422 1 98.38 166 ALA B C 1
ATOM 4428 O O . ALA B 1 166 ? 13.578 22.391 20.891 1 98.38 166 ALA B O 1
ATOM 4429 N N . ALA B 1 167 ? 15.648 22.453 19.984 1 96.75 167 ALA B N 1
ATOM 4430 C CA . ALA B 1 167 ? 15.695 23.906 19.984 1 96.75 167 ALA B CA 1
ATOM 4431 C C . ALA B 1 167 ? 14.617 24.484 19.078 1 96.75 167 ALA B C 1
ATOM 4433 O O . ALA B 1 167 ? 13.961 25.469 19.422 1 96.75 167 ALA B O 1
ATOM 4434 N N . MET B 1 168 ? 14.469 23.891 17.922 1 94.5 168 MET B N 1
ATOM 4435 C CA . MET B 1 168 ? 13.445 24.328 16.984 1 94.5 168 MET B CA 1
ATOM 4436 C C . MET B 1 168 ? 12.055 24.141 17.578 1 94.5 168 MET B C 1
ATOM 4438 O O . MET B 1 168 ? 11.203 25.031 17.484 1 94.5 168 MET B O 1
ATOM 4442 N N . ALA B 1 169 ? 11.781 23 18.172 1 97.12 169 ALA B N 1
ATOM 4443 C CA . ALA B 1 169 ? 10.492 22.719 18.781 1 97.12 169 ALA B CA 1
ATOM 4444 C C . ALA B 1 169 ? 10.188 23.719 19.906 1 97.12 169 ALA B C 1
ATOM 4446 O O . ALA B 1 169 ? 9.055 24.172 20.047 1 97.12 169 ALA B O 1
ATOM 4447 N N . ARG B 1 170 ? 11.195 24.031 20.672 1 97.25 170 ARG B N 1
ATOM 4448 C CA . ARG B 1 170 ? 11.031 25.016 21.734 1 97.25 170 ARG B CA 1
ATOM 4449 C C . ARG B 1 170 ? 10.609 26.359 21.172 1 97.25 170 ARG B C 1
ATOM 4451 O O . ARG B 1 170 ? 9.68 27 21.688 1 97.25 170 ARG B O 1
ATOM 4458 N N . GLN B 1 171 ? 11.289 26.781 20.125 1 94.56 171 GLN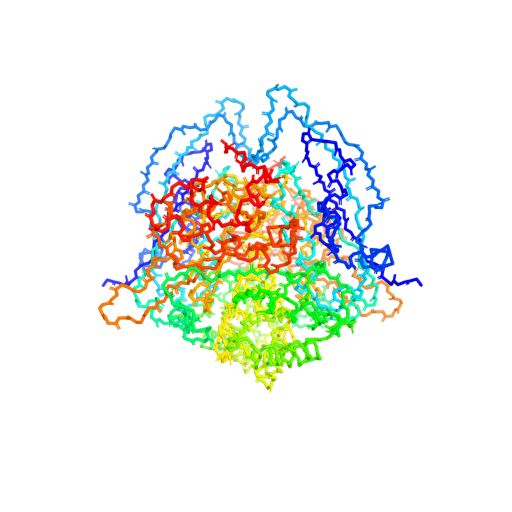 B N 1
ATOM 4459 C CA . GLN B 1 171 ? 10.977 28.062 19.5 1 94.56 171 GLN B CA 1
ATOM 4460 C C . GLN B 1 171 ? 9.539 28.094 19 1 94.56 171 GLN B C 1
ATOM 4462 O O . GLN B 1 171 ? 8.828 29.078 19.172 1 94.56 171 GLN B O 1
ATOM 4467 N N . LEU B 1 172 ? 9.125 27.031 18.375 1 95.69 172 LEU B N 1
ATOM 4468 C CA . LEU B 1 172 ? 7.766 26.938 17.859 1 95.69 172 LEU B CA 1
ATOM 4469 C C . LEU B 1 172 ? 6.746 26.969 18.984 1 95.69 172 LEU B C 1
ATOM 4471 O O . LEU B 1 172 ? 5.734 27.672 18.891 1 95.69 172 LEU B O 1
ATOM 4475 N N . ALA B 1 173 ? 7.039 26.234 20.047 1 97.5 173 ALA B N 1
ATOM 4476 C CA . ALA B 1 173 ? 6.145 26.188 21.188 1 97.5 173 ALA B CA 1
ATOM 4477 C C . ALA B 1 173 ? 6.023 27.578 21.844 1 97.5 173 ALA B C 1
ATOM 4479 O O . ALA B 1 173 ? 4.922 28.016 22.188 1 97.5 173 ALA B O 1
ATOM 4480 N N . GLU B 1 174 ? 7.164 28.203 22 1 96.5 174 GLU B N 1
ATOM 4481 C CA . GLU B 1 174 ? 7.164 29.531 22.562 1 96.5 174 GLU B CA 1
ATOM 4482 C C . GLU B 1 174 ? 6.477 30.531 21.641 1 96.5 174 GLU B C 1
ATOM 4484 O O . GLU B 1 174 ? 5.945 31.547 22.094 1 96.5 174 GLU B O 1
ATOM 4489 N N . GLY B 1 175 ? 6.512 30.219 20.359 1 94.88 175 GLY B N 1
ATOM 4490 C CA . GLY B 1 175 ? 5.805 31.016 19.375 1 94.88 175 GLY B CA 1
ATOM 4491 C C . GLY B 1 175 ? 4.301 30.812 19.406 1 94.88 175 GLY B C 1
ATOM 4492 O O . GLY B 1 175 ? 3.551 31.609 18.828 1 94.88 175 GLY B O 1
ATOM 4493 N N . GLY B 1 176 ? 3.881 29.766 20.031 1 96.19 176 GLY B N 1
ATOM 4494 C CA . GLY B 1 176 ? 2.459 29.656 20.312 1 96.19 176 GLY B CA 1
ATOM 4495 C C . GLY B 1 176 ? 1.782 28.547 19.547 1 96.19 176 GLY B C 1
ATOM 4496 O O . GLY B 1 176 ? 0.555 28.422 19.562 1 96.19 176 GLY B O 1
ATOM 4497 N N . VAL B 1 177 ? 2.494 27.703 18.875 1 97.31 177 VAL B N 1
ATOM 4498 C CA . VAL B 1 177 ? 1.851 26.609 18.156 1 97.31 177 VAL B CA 1
ATOM 4499 C C . VAL B 1 177 ? 1.251 25.609 19.141 1 97.31 177 VAL B C 1
ATOM 4501 O O . VAL B 1 177 ? 1.742 25.469 20.25 1 97.31 177 VAL B O 1
ATOM 4504 N N . ASP B 1 178 ? 0.162 24.938 18.703 1 98.06 178 ASP B N 1
ATOM 4505 C CA . ASP B 1 178 ? -0.508 23.922 19.516 1 98.06 178 ASP B CA 1
ATOM 4506 C C . ASP B 1 178 ? 0.06 22.531 19.234 1 98.06 178 ASP B C 1
ATOM 4508 O O . ASP B 1 178 ? -0.054 21.641 20.062 1 98.06 178 ASP B O 1
ATOM 4512 N N . PHE B 1 179 ? 0.599 22.375 18.062 1 98.56 179 PHE B N 1
ATOM 4513 C CA . PHE B 1 179 ? 0.931 21.062 17.531 1 98.56 179 PHE B CA 1
ATOM 4514 C C . PHE B 1 179 ? 2.182 21.125 16.672 1 98.56 179 PHE B C 1
ATOM 4516 O O . PHE B 1 179 ? 2.334 22.031 15.859 1 98.56 179 PHE B O 1
ATOM 4523 N N . ILE B 1 180 ? 3.105 20.25 16.906 1 98.31 180 ILE B N 1
ATOM 4524 C CA . ILE B 1 180 ? 4.285 20.062 16.062 1 98.31 180 ILE B CA 1
ATOM 4525 C C . ILE B 1 180 ? 4.383 18.609 15.617 1 98.31 180 ILE B C 1
ATOM 4527 O O . ILE B 1 180 ? 4.043 17.688 16.375 1 98.31 180 ILE B O 1
ATOM 4531 N N . LYS B 1 181 ? 4.77 18.375 14.414 1 97.88 181 LYS B N 1
ATOM 4532 C CA . LYS B 1 181 ? 5.074 17 13.992 1 97.88 181 LYS B CA 1
ATOM 4533 C C . LYS B 1 181 ? 6.469 16.922 13.383 1 97.88 181 LYS B C 1
ATOM 4535 O O . LYS B 1 181 ? 6.98 17.891 12.836 1 97.88 181 LYS B O 1
ATOM 4540 N N . ASP B 1 182 ? 7.105 15.742 13.461 1 97.69 182 ASP B N 1
ATOM 4541 C CA . ASP B 1 182 ? 8.242 15.406 12.602 1 97.69 182 ASP B CA 1
ATOM 4542 C C . ASP B 1 182 ? 7.824 15.375 11.133 1 97.69 182 ASP B C 1
ATOM 4544 O O . ASP B 1 182 ? 6.648 15.188 10.82 1 97.69 182 ASP B O 1
ATOM 4548 N N . ASP B 1 183 ? 8.766 15.633 10.258 1 95.81 183 ASP B N 1
ATOM 4549 C CA . ASP B 1 183 ? 8.523 15.391 8.844 1 95.81 183 ASP B CA 1
ATOM 4550 C C . ASP B 1 183 ? 8.383 13.891 8.562 1 95.81 183 ASP B C 1
ATOM 4552 O O . ASP B 1 183 ? 8.914 13.062 9.305 1 95.81 183 ASP B O 1
ATOM 4556 N N . GLU B 1 184 ? 7.613 13.492 7.516 1 97.19 184 GLU B N 1
ATOM 4557 C CA . GLU B 1 184 ? 7.434 12.086 7.176 1 97.19 184 GLU B CA 1
ATOM 4558 C C . GLU B 1 184 ? 8.766 11.43 6.816 1 97.19 184 GLU B C 1
ATOM 4560 O O . GLU B 1 184 ? 8.883 10.203 6.832 1 97.19 184 GLU B O 1
ATOM 4565 N N . LEU B 1 185 ? 9.828 12.234 6.582 1 97.88 185 LEU B N 1
ATOM 4566 C CA . LEU B 1 185 ? 11.125 11.695 6.188 1 97.88 185 LEU B CA 1
ATOM 4567 C C . LEU B 1 185 ? 12.031 11.516 7.402 1 97.88 185 LEU B C 1
ATOM 4569 O O . LEU B 1 185 ? 13.094 10.891 7.301 1 97.88 185 LEU B O 1
ATOM 4573 N N . LEU B 1 186 ? 11.648 12.047 8.508 1 98.06 186 LEU B N 1
ATOM 4574 C CA . LEU B 1 186 ? 12.445 11.898 9.719 1 98.06 186 LEU B CA 1
ATOM 4575 C C . LEU B 1 186 ? 11.812 10.883 10.672 1 98.06 186 LEU B C 1
ATOM 4577 O O . LEU B 1 186 ? 10.969 11.242 11.492 1 98.06 186 LEU B O 1
ATOM 4581 N N . ALA B 1 187 ? 12.289 9.688 10.594 1 98.31 187 ALA B N 1
ATOM 4582 C CA . ALA B 1 187 ? 11.852 8.656 11.539 1 98.31 187 ALA B CA 1
ATOM 4583 C C . ALA B 1 187 ? 12.961 8.305 12.516 1 98.31 187 ALA B C 1
ATOM 4585 O O . ALA B 1 187 ? 13.266 9.078 13.438 1 98.31 187 ALA B O 1
ATOM 4586 N N . ASN B 1 188 ? 13.703 7.23 12.312 1 98.62 188 ASN B N 1
ATOM 4587 C CA . ASN B 1 188 ? 14.727 6.797 13.258 1 98.62 188 ASN B CA 1
ATOM 4588 C C . ASN B 1 188 ? 16.094 6.707 12.586 1 98.62 188 ASN B C 1
ATOM 4590 O O . ASN B 1 188 ? 16.781 5.688 12.688 1 98.62 188 ASN B O 1
ATOM 4594 N N . PRO B 1 189 ? 16.5 7.719 11.922 1 98.25 189 PRO B N 1
ATOM 4595 C CA . PRO B 1 189 ? 17.844 7.641 11.336 1 98.25 189 PRO B CA 1
ATOM 4596 C C . PRO B 1 189 ? 18.938 7.578 12.391 1 98.25 189 PRO B C 1
ATOM 4598 O O . PRO B 1 189 ? 18.734 7.988 13.539 1 98.25 189 PRO B O 1
ATOM 4601 N N . PRO B 1 190 ? 20.125 7.102 12 1 97.69 190 PRO B N 1
ATOM 4602 C CA . PRO B 1 190 ? 21.203 6.957 12.984 1 97.69 190 PRO B CA 1
ATOM 4603 C C . PRO B 1 190 ? 21.641 8.289 13.586 1 97.69 190 PRO B C 1
ATOM 4605 O O . PRO B 1 190 ? 22.078 8.344 14.742 1 97.69 190 PRO B O 1
ATOM 4608 N N . TYR B 1 191 ? 21.531 9.406 12.883 1 97.62 191 TYR B N 1
ATOM 4609 C CA . TYR B 1 191 ? 22 10.695 13.367 1 97.62 191 TYR B CA 1
ATOM 4610 C C . TYR B 1 191 ? 20.969 11.344 14.289 1 97.62 191 TYR B C 1
ATOM 4612 O O . TYR B 1 191 ? 21.266 12.32 14.977 1 97.62 191 TYR B O 1
ATOM 4620 N N . SER B 1 192 ? 19.781 10.828 14.336 1 98.5 192 SER B N 1
ATOM 4621 C CA . SER B 1 192 ? 18.688 11.367 15.141 1 98.5 192 SER B CA 1
ATOM 4622 C C . SER B 1 192 ? 17.734 10.266 15.602 1 98.5 192 SER B C 1
ATOM 4624 O O . SER B 1 192 ? 16.578 10.242 15.211 1 98.5 192 SER B O 1
ATOM 4626 N N . PRO B 1 193 ? 18.203 9.391 16.484 1 98.62 193 PRO B N 1
ATOM 4627 C CA . PRO B 1 193 ? 17.375 8.273 16.938 1 98.62 193 PRO B CA 1
ATOM 4628 C C . PRO B 1 193 ? 16.125 8.727 17.672 1 98.62 193 PRO B C 1
ATOM 4630 O O . PRO B 1 193 ? 16.156 9.695 18.422 1 98.62 193 PRO B O 1
ATOM 4633 N N . VAL B 1 194 ? 15.039 8.016 17.531 1 98.81 194 VAL B N 1
ATOM 4634 C CA . VAL B 1 194 ? 13.727 8.398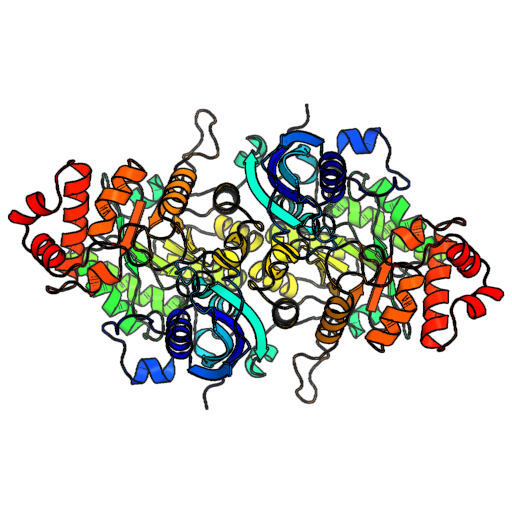 18.031 1 98.81 194 VAL B CA 1
ATOM 4635 C C . VAL B 1 194 ? 13.789 8.602 19.547 1 98.81 194 VAL B C 1
ATOM 4637 O O . VAL B 1 194 ? 13.32 9.617 20.062 1 98.81 194 VAL B O 1
ATOM 4640 N N . ALA B 1 195 ? 14.367 7.637 20.266 1 98.81 195 ALA B N 1
ATOM 4641 C CA . ALA B 1 195 ? 14.383 7.688 21.719 1 98.81 195 ALA B CA 1
ATOM 4642 C C . ALA B 1 195 ? 15.078 8.953 22.219 1 98.81 195 ALA B C 1
ATOM 4644 O O . ALA B 1 195 ? 14.555 9.656 23.078 1 98.81 195 ALA B O 1
ATOM 4645 N N . ARG B 1 196 ? 16.219 9.258 21.672 1 98.81 196 ARG B N 1
ATOM 4646 C CA . ARG B 1 196 ? 16.984 10.43 22.062 1 98.81 196 ARG B CA 1
ATOM 4647 C C . ARG B 1 196 ? 16.297 11.719 21.625 1 98.81 196 ARG B C 1
ATOM 4649 O O . ARG B 1 196 ? 16.172 12.664 22.406 1 98.81 196 ARG B O 1
ATOM 4656 N N . ARG B 1 197 ? 15.867 11.766 20.391 1 98.81 197 ARG B N 1
ATOM 4657 C CA . ARG B 1 197 ? 15.203 12.945 19.844 1 98.81 197 ARG B CA 1
ATOM 4658 C C . ARG B 1 197 ? 13.93 13.266 20.625 1 98.81 197 ARG B C 1
ATOM 4660 O O . ARG B 1 197 ? 13.711 14.414 21.016 1 98.81 197 ARG B O 1
ATOM 4667 N N . ALA B 1 198 ? 13.102 12.242 20.859 1 98.81 198 ALA B N 1
ATOM 4668 C CA . ALA B 1 198 ? 11.867 12.43 21.594 1 98.81 198 ALA B CA 1
ATOM 4669 C C . ALA B 1 198 ? 12.148 12.969 23 1 98.81 198 ALA B C 1
ATOM 4671 O O . ALA B 1 198 ? 11.5 13.914 23.453 1 98.81 198 ALA B O 1
ATOM 4672 N N . ALA B 1 199 ? 13.094 12.383 23.672 1 98.88 199 ALA B N 1
ATOM 4673 C CA . ALA B 1 199 ? 13.414 12.797 25.031 1 98.88 199 ALA B CA 1
ATOM 4674 C C . ALA B 1 199 ? 13.82 14.266 25.078 1 98.88 199 ALA B C 1
ATOM 4676 O O . ALA B 1 199 ? 13.359 15.016 25.938 1 98.88 199 ALA B O 1
ATOM 4677 N N . LEU B 1 200 ? 14.688 14.688 24.156 1 98.88 200 LEU B N 1
ATOM 4678 C CA . LEU B 1 200 ? 15.203 16.047 24.156 1 98.88 200 LEU B CA 1
ATOM 4679 C C . LEU B 1 200 ? 14.109 17.031 23.75 1 98.88 200 LEU B C 1
ATOM 4681 O O . LEU B 1 200 ? 13.984 18.109 24.344 1 98.88 200 LEU B O 1
ATOM 4685 N N . VAL B 1 201 ? 13.352 16.703 22.75 1 98.81 201 VAL B N 1
ATOM 4686 C CA . VAL B 1 201 ? 12.297 17.578 22.25 1 98.81 201 VAL B CA 1
ATOM 4687 C C . VAL B 1 201 ? 11.219 17.75 23.328 1 98.81 201 VAL B C 1
ATOM 4689 O O . VAL B 1 201 ? 10.781 18.875 23.609 1 98.81 201 VAL B O 1
ATOM 4692 N N . LEU B 1 202 ? 10.805 16.641 23.938 1 98.81 202 LEU B N 1
ATOM 4693 C CA . LEU B 1 202 ? 9.719 16.688 24.906 1 98.81 202 LEU B CA 1
ATOM 4694 C C . LEU B 1 202 ? 10.156 17.438 26.172 1 98.81 202 LEU B C 1
ATOM 4696 O O . LEU B 1 202 ? 9.352 18.141 26.781 1 98.81 202 LEU B O 1
ATOM 4700 N N . ARG B 1 203 ? 11.375 17.281 26.531 1 98.56 203 ARG B N 1
ATOM 4701 C CA . ARG B 1 203 ? 11.898 18.094 27.625 1 98.56 203 ARG B CA 1
ATOM 4702 C C . ARG B 1 203 ? 11.852 19.578 27.297 1 98.56 203 ARG B C 1
ATOM 4704 O O . ARG B 1 203 ? 11.453 20.391 28.125 1 98.56 203 ARG B O 1
ATOM 4711 N N . ALA B 1 204 ? 12.258 19.922 26.094 1 98.56 204 ALA B N 1
ATOM 4712 C CA . ALA B 1 204 ? 12.219 21.312 25.656 1 98.56 204 ALA B CA 1
ATOM 4713 C C . ALA B 1 204 ? 10.789 21.844 25.672 1 98.56 204 ALA B C 1
ATOM 4715 O O . ALA B 1 204 ? 10.555 23.016 26.016 1 98.56 204 ALA B O 1
ATOM 4716 N N . LEU B 1 205 ? 9.875 21.031 25.281 1 98.56 205 LEU B N 1
ATOM 4717 C CA . LEU B 1 205 ? 8.477 21.438 25.25 1 98.56 205 LEU B CA 1
ATOM 4718 C C . LEU B 1 205 ? 7.91 21.594 26.656 1 98.56 205 LEU B C 1
ATOM 4720 O O . LEU B 1 205 ? 7.074 22.469 26.906 1 98.56 205 LEU B O 1
ATOM 4724 N N . ASP B 1 206 ? 8.352 20.766 27.578 1 98.19 206 ASP B N 1
ATOM 4725 C CA . ASP B 1 206 ? 7.965 20.906 28.969 1 98.19 206 ASP B CA 1
ATOM 4726 C C . ASP B 1 206 ? 8.477 22.234 29.547 1 98.19 206 ASP B C 1
ATOM 4728 O O . ASP B 1 206 ? 7.758 22.906 30.281 1 98.19 206 ASP B O 1
ATOM 4732 N N . GLU B 1 207 ? 9.664 22.5 29.219 1 97.75 207 GLU B N 1
ATOM 4733 C CA . GLU B 1 207 ? 10.234 23.766 29.672 1 97.75 207 GLU B CA 1
ATOM 4734 C C . GLU B 1 207 ? 9.469 24.953 29.109 1 97.75 207 GLU B C 1
ATOM 4736 O O . GLU B 1 207 ? 9.188 25.922 29.812 1 97.75 207 GLU B O 1
ATOM 4741 N N . ALA B 1 208 ? 9.219 24.891 27.828 1 97.75 208 ALA B N 1
ATOM 4742 C CA . ALA B 1 208 ? 8.438 25.938 27.203 1 97.75 208 ALA B CA 1
ATOM 4743 C C . ALA B 1 208 ? 7.066 26.078 27.859 1 97.75 208 ALA B C 1
ATOM 4745 O O . ALA B 1 208 ? 6.543 27.188 28 1 97.75 208 ALA B O 1
ATOM 4746 N N . ALA B 1 209 ? 6.473 24.984 28.234 1 97.25 209 ALA B N 1
ATOM 4747 C CA . ALA B 1 209 ? 5.145 24.969 28.844 1 97.25 209 ALA B CA 1
ATOM 4748 C C . ALA B 1 209 ? 5.145 25.672 30.188 1 97.25 209 ALA B C 1
ATOM 4750 O O . ALA B 1 209 ? 4.141 26.266 30.594 1 97.25 209 ALA B O 1
ATOM 4751 N N . GLN B 1 210 ? 6.215 25.562 30.859 1 96.44 210 GLN B N 1
ATOM 4752 C CA . GLN B 1 210 ? 6.34 26.266 32.156 1 96.44 210 GLN B CA 1
ATOM 4753 C C . GLN B 1 210 ? 6.273 27.781 31.953 1 96.44 210 GLN B C 1
ATOM 4755 O O . GLN B 1 210 ? 5.777 28.5 32.812 1 96.44 210 GLN B O 1
ATOM 4760 N N . ARG B 1 211 ? 6.684 28.172 30.875 1 94.06 211 ARG B N 1
ATOM 4761 C CA . ARG B 1 211 ? 6.719 29.609 30.578 1 94.06 211 ARG B CA 1
ATOM 4762 C C . ARG B 1 211 ? 5.418 30.062 29.938 1 94.06 211 ARG B C 1
ATOM 4764 O O . ARG B 1 211 ? 4.926 31.156 30.234 1 94.06 211 ARG B O 1
ATOM 4771 N N . THR B 1 212 ? 4.902 29.281 29.078 1 93.88 212 THR B N 1
ATOM 4772 C CA . THR B 1 212 ? 3.773 29.688 28.25 1 93.88 212 THR B CA 1
ATOM 4773 C C . THR B 1 212 ? 2.451 29.266 28.875 1 93.88 212 THR B C 1
ATOM 4775 O O . THR B 1 212 ? 1.393 29.797 28.516 1 93.88 212 THR B O 1
ATOM 4778 N N . GLY B 1 213 ? 2.508 28.234 29.797 1 94.06 213 GLY B N 1
ATOM 4779 C CA . GLY B 1 213 ? 1.308 27.703 30.438 1 94.06 213 GLY B CA 1
ATOM 4780 C C . GLY B 1 213 ? 0.586 26.672 29.578 1 94.06 213 GLY B C 1
ATOM 4781 O O . GLY B 1 213 ? -0.475 26.172 29.953 1 94.06 213 GLY B O 1
ATOM 4782 N N . ARG B 1 214 ? 1.067 26.438 28.438 1 93.38 214 ARG B N 1
ATOM 4783 C CA . ARG B 1 214 ? 0.451 25.469 27.516 1 93.38 214 ARG B CA 1
ATOM 4784 C C . ARG B 1 214 ? 1.485 24.5 26.969 1 93.38 214 ARG B C 1
ATOM 4786 O O . ARG B 1 214 ? 2.572 24.906 26.562 1 93.38 214 ARG B O 1
ATOM 4793 N N . ARG B 1 215 ? 1.125 23.266 26.953 1 95.69 215 ARG B N 1
ATOM 4794 C CA . ARG B 1 215 ? 2.041 22.25 26.453 1 95.69 215 ARG B CA 1
ATOM 4795 C C . ARG B 1 215 ? 1.711 21.906 25 1 95.69 215 ARG B C 1
ATOM 4797 O O . ARG B 1 215 ? 0.613 21.422 24.703 1 95.69 215 ARG B O 1
ATOM 4804 N N . THR B 1 216 ? 2.613 22.156 24.125 1 98.31 216 THR B N 1
ATOM 4805 C CA . THR B 1 216 ? 2.475 21.828 22.703 1 98.31 216 THR B CA 1
ATOM 4806 C C . THR B 1 216 ? 2.531 20.328 22.484 1 98.31 216 THR B C 1
ATOM 4808 O O . THR B 1 216 ? 3.369 19.641 23.078 1 98.31 216 THR B O 1
ATOM 4811 N N . MET B 1 217 ? 1.561 19.75 21.734 1 98.75 217 MET B N 1
ATOM 4812 C CA . MET B 1 217 ? 1.603 18.344 21.344 1 98.75 217 MET B CA 1
ATOM 4813 C C . MET B 1 217 ? 2.646 18.109 20.25 1 98.75 217 MET B C 1
ATOM 4815 O O . MET B 1 217 ? 2.75 18.906 19.312 1 98.75 217 MET B O 1
ATOM 4819 N N . TYR B 1 218 ? 3.449 17.109 20.422 1 98.81 218 TYR B N 1
ATOM 4820 C CA . TYR B 1 218 ? 4.48 16.75 19.453 1 98.81 218 TYR B CA 1
ATOM 4821 C C . TYR B 1 218 ? 4.254 15.336 18.922 1 98.81 218 TYR B C 1
ATOM 4823 O O . TYR B 1 218 ? 4.273 14.367 19.688 1 98.81 218 TYR B O 1
ATOM 4831 N N . ALA B 1 219 ? 3.965 15.211 17.625 1 98.88 219 ALA B N 1
ATOM 4832 C CA . ALA B 1 219 ? 3.816 13.906 16.984 1 98.88 219 ALA B CA 1
ATOM 4833 C C . ALA B 1 219 ? 5.168 13.359 16.531 1 98.88 219 ALA B C 1
ATOM 4835 O O . ALA B 1 219 ? 5.68 13.75 15.469 1 98.88 219 ALA B O 1
ATOM 4836 N N . VAL B 1 220 ? 5.695 12.438 17.25 1 98.94 220 VAL B N 1
ATOM 4837 C CA . VAL B 1 220 ? 6.988 11.828 16.969 1 98.94 220 VAL B CA 1
ATOM 4838 C C . VAL B 1 220 ? 6.832 10.758 15.891 1 98.94 220 VAL B C 1
ATOM 4840 O O . VAL B 1 220 ? 6.066 9.805 16.062 1 98.94 220 VAL B O 1
ATOM 4843 N N . ASN B 1 221 ? 7.523 10.938 14.781 1 98.94 221 ASN B N 1
ATOM 4844 C CA . ASN B 1 221 ? 7.469 9.93 13.727 1 98.94 221 ASN B CA 1
ATOM 4845 C C . ASN B 1 221 ? 8.234 8.672 14.125 1 98.94 221 ASN B C 1
ATOM 4847 O O . ASN B 1 221 ? 9.461 8.703 14.266 1 98.94 221 ASN B O 1
ATOM 4851 N N . ILE B 1 222 ? 7.504 7.621 14.242 1 98.94 222 ILE B N 1
ATOM 4852 C CA . ILE B 1 222 ? 8.133 6.395 14.727 1 98.94 222 ILE B CA 1
ATOM 4853 C C . ILE B 1 222 ? 8.094 5.332 13.633 1 98.94 222 ILE B C 1
ATOM 4855 O O . ILE B 1 222 ? 8.203 4.137 13.914 1 98.94 222 ILE B O 1
ATOM 4859 N N . THR B 1 223 ? 7.891 5.688 12.367 1 98.88 223 THR B N 1
ATOM 4860 C CA . THR B 1 223 ? 7.766 4.793 11.227 1 98.88 223 THR B CA 1
ATOM 4861 C C . THR B 1 223 ? 8.969 3.855 11.141 1 98.88 223 THR B C 1
ATOM 4863 O O . THR B 1 223 ? 10.109 4.309 11.109 1 98.88 223 THR B O 1
ATOM 4866 N N . ASP B 1 224 ? 8.758 2.607 11.078 1 98.69 224 ASP B N 1
ATOM 4867 C CA . ASP B 1 224 ? 9.758 1.545 11.039 1 98.69 224 ASP B CA 1
ATOM 4868 C C . ASP B 1 224 ? 9.094 0.174 10.898 1 98.69 224 ASP B C 1
ATOM 4870 O O . ASP B 1 224 ? 7.926 0.077 10.531 1 98.69 224 ASP B O 1
ATOM 4874 N N . GLY B 1 225 ? 9.883 -0.896 11.078 1 97.19 225 GLY B N 1
ATOM 4875 C CA . GLY B 1 225 ? 9.289 -2.199 11.312 1 97.19 225 GLY B CA 1
ATOM 4876 C C . GLY B 1 225 ? 8.438 -2.244 12.57 1 97.19 225 GLY B C 1
ATOM 4877 O O . GLY B 1 225 ? 8.594 -1.411 13.461 1 97.19 225 GLY B O 1
ATOM 4878 N N . LEU B 1 226 ? 7.539 -3.152 12.648 1 97.12 226 LEU B N 1
ATOM 4879 C CA . LEU B 1 226 ? 6.551 -3.146 13.719 1 97.12 226 LEU B CA 1
ATOM 4880 C C . LEU B 1 226 ? 7.227 -3.297 15.078 1 97.12 226 LEU B C 1
ATOM 4882 O O . LEU B 1 226 ? 6.863 -2.609 16.031 1 97.12 226 LEU B O 1
ATOM 4886 N N . ASP B 1 227 ? 8.094 -4.25 15.227 1 95.56 227 ASP B N 1
ATOM 4887 C CA . ASP B 1 227 ? 8.75 -4.426 16.516 1 95.56 227 ASP B CA 1
ATOM 4888 C C . ASP B 1 227 ? 9.523 -3.174 16.922 1 95.56 227 ASP B C 1
ATOM 4890 O O . ASP B 1 227 ? 9.516 -2.781 18.094 1 95.56 227 ASP B O 1
ATOM 4894 N N . GLU B 1 228 ? 10.195 -2.539 16 1 97.62 228 GLU B N 1
ATOM 4895 C CA . GLU B 1 228 ? 10.844 -1.256 16.234 1 97.62 228 GLU B CA 1
ATOM 4896 C C . GLU B 1 228 ? 9.828 -0.184 16.625 1 97.62 228 GLU B C 1
ATOM 4898 O O . GLU B 1 228 ? 10.062 0.583 17.562 1 97.62 228 GLU B O 1
ATOM 4903 N N . MET B 1 229 ? 8.703 -0.167 15.93 1 98.69 229 MET B N 1
ATOM 4904 C CA . MET B 1 229 ? 7.684 0.841 16.203 1 98.69 229 MET B CA 1
ATOM 4905 C C . MET B 1 229 ? 7.164 0.707 17.641 1 98.69 229 MET B C 1
ATOM 4907 O O . MET B 1 229 ? 6.922 1.71 18.312 1 98.69 229 MET B O 1
ATOM 4911 N N . ARG B 1 230 ? 6.996 -0.51 18.094 1 98.56 230 ARG B N 1
ATOM 4912 C CA . ARG B 1 230 ? 6.562 -0.723 19.469 1 98.56 230 ARG B CA 1
ATOM 4913 C C . ARG B 1 230 ? 7.586 -0.168 20.453 1 98.56 230 ARG B C 1
ATOM 4915 O O . ARG B 1 230 ? 7.223 0.502 21.422 1 98.56 230 ARG B O 1
ATOM 4922 N N . ARG B 1 231 ? 8.859 -0.406 20.219 1 98.62 231 ARG B N 1
ATOM 4923 C CA . ARG B 1 231 ? 9.914 0.111 21.078 1 98.62 231 ARG B CA 1
ATOM 4924 C C . ARG B 1 231 ? 9.961 1.635 21.047 1 98.62 231 ARG B C 1
ATOM 4926 O O . ARG B 1 231 ? 10.133 2.285 22.078 1 98.62 231 ARG B O 1
ATOM 4933 N N . HIS B 1 232 ? 9.867 2.18 19.828 1 98.94 232 HIS B N 1
ATOM 4934 C CA . HIS B 1 232 ? 9.852 3.633 19.688 1 98.94 232 HIS B CA 1
ATOM 4935 C C . HIS B 1 232 ? 8.672 4.246 20.422 1 98.94 232 HIS B C 1
ATOM 4937 O O . HIS B 1 232 ? 8.812 5.281 21.078 1 98.94 232 HIS B O 1
ATOM 4943 N N . HIS B 1 233 ? 7.508 3.617 20.266 1 98.94 233 HIS B N 1
ATOM 4944 C CA . HIS B 1 233 ? 6.316 4.055 20.984 1 98.94 233 HIS B CA 1
ATOM 4945 C C . HIS B 1 233 ? 6.574 4.125 22.5 1 98.94 233 HIS B C 1
ATOM 4947 O O . HIS B 1 233 ? 6.266 5.129 23.141 1 98.94 233 HIS B O 1
ATOM 4953 N N . ASP B 1 234 ? 7.125 3.055 23.016 1 98.88 234 ASP B N 1
ATOM 4954 C CA . ASP B 1 234 ? 7.375 2.982 24.453 1 98.88 234 ASP B CA 1
ATOM 4955 C C . ASP B 1 234 ? 8.359 4.059 24.891 1 98.88 234 ASP B C 1
ATOM 4957 O O . ASP B 1 234 ? 8.227 4.625 25.984 1 98.88 234 ASP B O 1
ATOM 4961 N N . ALA B 1 235 ? 9.328 4.348 24.062 1 98.94 235 ALA B N 1
ATOM 4962 C CA . ALA B 1 235 ? 10.281 5.414 24.359 1 98.94 235 ALA B CA 1
ATOM 4963 C C . ALA B 1 235 ? 9.594 6.773 24.406 1 98.94 235 ALA B C 1
ATOM 4965 O O . ALA B 1 235 ? 9.914 7.605 25.266 1 98.94 235 ALA B O 1
ATOM 4966 N N . VAL B 1 236 ? 8.664 7.027 23.5 1 98.94 236 VAL B N 1
ATOM 4967 C CA . VAL B 1 236 ? 7.934 8.289 23.469 1 98.94 236 VAL B CA 1
ATOM 4968 C C . VAL B 1 236 ? 7.074 8.422 24.719 1 98.94 236 VAL B C 1
ATOM 4970 O O . VAL B 1 236 ? 7.016 9.492 25.328 1 98.94 236 VAL B O 1
ATOM 4973 N N . VAL B 1 237 ? 6.418 7.332 25.125 1 98.88 237 VAL B N 1
ATOM 4974 C CA . VAL B 1 237 ? 5.598 7.328 26.328 1 98.88 237 VAL B CA 1
ATOM 4975 C C . VAL B 1 237 ? 6.469 7.629 27.547 1 98.88 237 VAL B C 1
ATOM 4977 O O . VAL B 1 237 ? 6.109 8.461 28.391 1 98.88 237 VAL B O 1
ATOM 4980 N N . GLN B 1 238 ? 7.551 6.941 27.625 1 98.69 238 GLN B N 1
ATOM 4981 C CA . GLN B 1 238 ? 8.461 7.109 28.75 1 98.69 238 GLN B CA 1
ATOM 4982 C C . GLN B 1 238 ? 8.953 8.547 28.859 1 98.69 238 GLN B C 1
ATOM 4984 O O . GLN B 1 238 ? 9.156 9.062 29.953 1 98.69 238 GLN B O 1
ATOM 4989 N N . ALA B 1 239 ? 9.109 9.203 27.75 1 98.69 239 ALA B N 1
ATOM 4990 C CA . ALA B 1 239 ? 9.594 10.578 27.703 1 98.69 239 ALA B CA 1
ATOM 4991 C C . ALA B 1 239 ? 8.461 11.562 27.969 1 98.69 239 ALA B C 1
ATOM 4993 O O . ALA B 1 239 ? 8.688 12.773 28.031 1 98.69 239 ALA B O 1
ATOM 4994 N N . GLY B 1 240 ? 7.281 11.07 28.125 1 98.38 240 GLY B N 1
ATOM 4995 C CA . GLY B 1 240 ? 6.137 11.922 28.422 1 98.38 240 GLY B CA 1
ATOM 4996 C C . GLY B 1 240 ? 5.438 12.43 27.172 1 98.38 240 GLY B C 1
ATOM 4997 O O . GLY B 1 240 ? 4.723 13.438 27.219 1 98.38 240 GLY B O 1
ATOM 4998 N N . GLY B 1 241 ? 5.656 11.773 26.062 1 98.62 241 GLY B N 1
ATOM 4999 C CA . GLY B 1 241 ? 5.039 12.195 24.828 1 98.62 241 GLY B CA 1
ATOM 5000 C C . GLY B 1 241 ? 3.537 11.969 24.797 1 98.62 241 GLY B C 1
ATOM 5001 O O . GLY B 1 241 ? 3.012 11.164 25.562 1 98.62 241 GLY B O 1
ATOM 5002 N N . THR B 1 242 ? 2.85 12.727 23.891 1 98.56 242 THR B N 1
ATOM 5003 C CA . THR B 1 242 ? 1.394 12.648 23.859 1 98.56 242 THR B CA 1
ATOM 5004 C C . THR B 1 242 ? 0.895 12.328 22.453 1 98.56 242 THR B C 1
ATOM 5006 O O . THR B 1 242 ? -0.305 12.414 22.188 1 98.56 242 THR B O 1
ATOM 5009 N N . CYS B 1 243 ? 1.771 12.008 21.562 1 98.94 243 CYS B N 1
ATOM 5010 C CA . CYS B 1 243 ? 1.356 11.68 20.203 1 98.94 243 CYS B CA 1
ATOM 5011 C C . CYS B 1 243 ? 2.482 10.992 19.438 1 98.94 243 CYS B C 1
ATOM 5013 O O . CYS B 1 243 ? 3.656 11.32 19.625 1 98.94 243 CYS B O 1
ATOM 5015 N N . ILE B 1 244 ? 2.152 10.055 18.594 1 98.94 244 ILE B N 1
ATOM 5016 C CA . ILE B 1 244 ? 3.092 9.43 17.672 1 98.94 244 ILE B CA 1
ATOM 5017 C C . ILE B 1 244 ? 2.576 9.57 16.234 1 98.94 244 ILE B C 1
ATOM 5019 O O . ILE B 1 244 ? 1.38 9.781 16.016 1 98.94 244 ILE B O 1
ATOM 5023 N N . MET B 1 245 ? 3.469 9.469 15.305 1 98.88 245 MET B N 1
ATOM 5024 C CA . MET B 1 245 ? 3.115 9.547 13.891 1 98.88 245 MET B CA 1
ATOM 5025 C C . MET B 1 245 ? 3.662 8.336 13.133 1 98.88 245 MET B C 1
ATOM 5027 O O . MET B 1 245 ? 4.742 7.836 13.453 1 98.88 245 MET B O 1
ATOM 5031 N N . VAL B 1 246 ? 2.945 7.883 12.156 1 98.75 246 VAL B N 1
ATOM 5032 C CA . VAL B 1 246 ? 3.424 6.828 11.273 1 98.75 246 VAL B CA 1
ATOM 5033 C C . VAL B 1 246 ? 3.041 7.152 9.828 1 98.75 246 VAL B C 1
ATOM 5035 O O . VAL B 1 246 ? 1.999 7.766 9.578 1 98.75 246 VAL B O 1
ATOM 5038 N N . ASN B 1 247 ? 3.943 6.805 8.891 1 98.81 247 ASN B N 1
ATOM 5039 C CA . ASN B 1 247 ? 3.619 6.828 7.465 1 98.81 247 ASN B CA 1
ATOM 5040 C C . ASN B 1 247 ? 2.76 5.633 7.066 1 98.81 247 ASN B C 1
ATOM 5042 O O . ASN B 1 247 ? 3.271 4.527 6.887 1 98.81 247 ASN B O 1
ATOM 5046 N N . LEU B 1 248 ? 1.537 5.887 6.828 1 98.69 248 LEU B N 1
ATOM 5047 C CA . LEU B 1 248 ? 0.523 4.84 6.754 1 98.69 248 LEU B CA 1
ATOM 5048 C C . LEU B 1 248 ? 0.824 3.865 5.621 1 98.69 248 LEU B C 1
ATOM 5050 O O . LEU B 1 248 ? 0.814 2.648 5.824 1 98.69 248 LEU B O 1
ATOM 5054 N N . ASN B 1 249 ? 1.173 4.383 4.457 1 97.81 249 ASN B N 1
ATOM 5055 C CA . ASN B 1 249 ? 1.311 3.557 3.262 1 97.81 249 ASN B CA 1
ATOM 5056 C C . ASN B 1 249 ? 2.596 2.734 3.295 1 97.81 249 ASN B C 1
ATOM 5058 O O . ASN B 1 249 ? 2.668 1.664 2.688 1 97.81 249 ASN B O 1
ATOM 5062 N N . SER B 1 250 ? 3.576 3.203 4.039 1 97.94 250 SER B N 1
ATOM 5063 C CA . SER B 1 250 ? 4.844 2.49 4.133 1 97.94 250 SER B CA 1
ATOM 5064 C C . SER B 1 250 ? 4.781 1.385 5.184 1 97.94 250 SER B C 1
ATOM 5066 O O . SER B 1 250 ? 5.461 0.362 5.059 1 97.94 250 SER B O 1
ATOM 5068 N N . VAL B 1 251 ? 3.996 1.603 6.18 1 98 251 VAL B N 1
ATOM 5069 C CA . VAL B 1 251 ? 3.91 0.649 7.281 1 98 251 VAL B CA 1
ATOM 5070 C C . VAL B 1 251 ? 2.912 -0.454 6.934 1 98 251 VAL B C 1
ATOM 5072 O O . VAL B 1 251 ? 3.176 -1.635 7.172 1 98 251 VAL B O 1
ATOM 5075 N N . GLY B 1 252 ? 1.707 -0.114 6.43 1 97.44 252 GLY B N 1
ATOM 5076 C CA . GLY B 1 252 ? 0.686 -1.075 6.047 1 97.44 252 GLY B CA 1
ATOM 5077 C C . GLY B 1 252 ? -0.361 -1.294 7.125 1 97.44 252 GLY B C 1
ATOM 5078 O O . GLY B 1 252 ? -0.143 -0.953 8.289 1 97.44 252 GLY B O 1
ATOM 5079 N N . LEU B 1 253 ? -1.49 -1.9 6.766 1 98.19 253 LEU B N 1
ATOM 5080 C CA . LEU B 1 253 ? -2.674 -2.02 7.609 1 98.19 253 LEU B CA 1
ATOM 5081 C C . LEU B 1 253 ? -2.418 -2.977 8.773 1 98.19 253 LEU B C 1
ATOM 5083 O O . LEU B 1 253 ? -2.82 -2.705 9.906 1 98.19 253 LEU B O 1
ATOM 5087 N N . SER B 1 254 ? -1.767 -4.086 8.477 1 98.62 254 SER B N 1
ATOM 5088 C CA . SER B 1 254 ? -1.593 -5.098 9.508 1 98.62 254 SER B CA 1
ATOM 5089 C C . SER B 1 254 ? -0.709 -4.586 10.641 1 98.62 254 SER B C 1
ATOM 5091 O O . SER B 1 254 ? -0.96 -4.875 11.812 1 98.62 254 SER B O 1
ATOM 5093 N N . ALA B 1 255 ? 0.312 -3.838 10.25 1 98.44 255 ALA B N 1
ATOM 5094 C CA . ALA B 1 255 ? 1.175 -3.254 11.273 1 98.44 255 ALA B CA 1
ATOM 5095 C C . ALA B 1 255 ? 0.45 -2.148 12.039 1 98.44 255 ALA B C 1
ATOM 5097 O O . ALA B 1 255 ? 0.622 -2.008 13.25 1 98.44 255 ALA B O 1
ATOM 5098 N N . LEU B 1 256 ? -0.316 -1.342 11.336 1 98.62 256 LEU B N 1
ATOM 5099 C CA . LEU B 1 256 ? -1.07 -0.271 11.984 1 98.62 256 LEU B CA 1
ATOM 5100 C C . LEU B 1 256 ? -2.047 -0.835 13.008 1 98.62 256 LEU B C 1
ATOM 5102 O O . LEU B 1 256 ? -2.182 -0.293 14.109 1 98.62 256 LEU B O 1
ATOM 5106 N N . LEU B 1 257 ? -2.709 -1.937 12.656 1 98.38 257 LEU B N 1
ATOM 5107 C CA . LEU B 1 257 ? -3.635 -2.604 13.562 1 98.38 257 LEU B CA 1
ATOM 5108 C C . LEU B 1 257 ? -2.926 -3.029 14.844 1 98.38 257 LEU B C 1
ATOM 5110 O O . LEU B 1 257 ? -3.424 -2.781 15.945 1 98.38 257 LEU B O 1
ATOM 5114 N N . ALA B 1 258 ? -1.828 -3.635 14.672 1 98.06 258 ALA B N 1
ATOM 5115 C CA . ALA B 1 258 ? -1.052 -4.086 15.82 1 98.06 258 ALA B CA 1
ATOM 5116 C C . ALA B 1 258 ? -0.558 -2.902 16.656 1 98.06 258 ALA B C 1
ATOM 5118 O O . ALA B 1 258 ? -0.554 -2.957 17.875 1 98.06 258 ALA B O 1
ATOM 5119 N N . LEU B 1 259 ? -0.123 -1.851 16 1 98.56 259 LEU B N 1
ATOM 5120 C CA . LEU B 1 259 ? 0.368 -0.663 16.688 1 98.56 259 LEU B CA 1
ATOM 5121 C C . LEU B 1 259 ? -0.741 -0.016 17.516 1 98.56 259 LEU B C 1
ATOM 5123 O O . LEU B 1 259 ? -0.511 0.405 18.641 1 98.56 259 LEU B O 1
ATOM 5127 N N . ARG B 1 260 ? -1.906 0.075 16.922 1 98.5 260 ARG B N 1
ATOM 5128 C CA . ARG B 1 260 ? -3.027 0.675 17.641 1 98.5 260 ARG B CA 1
ATOM 5129 C C . ARG B 1 260 ? -3.332 -0.093 18.922 1 98.5 260 ARG B C 1
ATOM 5131 O O . ARG B 1 260 ? -3.602 0.508 19.969 1 98.5 260 ARG B O 1
ATOM 5138 N N . ARG B 1 261 ? -3.307 -1.347 18.859 1 97.44 261 ARG B N 1
ATOM 5139 C CA . ARG B 1 261 ? -3.611 -2.18 20.016 1 97.44 261 ARG B CA 1
ATOM 5140 C C . ARG B 1 261 ? -2.537 -2.035 21.094 1 97.44 261 ARG B C 1
ATOM 5142 O O . ARG B 1 261 ? -2.803 -2.256 22.281 1 97.44 261 ARG B O 1
ATOM 5149 N N . HIS B 1 262 ? -1.384 -1.593 20.719 1 98.19 262 HIS B N 1
ATOM 5150 C CA . HIS B 1 262 ? -0.255 -1.415 21.609 1 98.19 262 HIS B CA 1
ATOM 5151 C C . HIS B 1 262 ? -0.196 0.012 22.156 1 98.19 262 HIS B C 1
ATOM 5153 O O . HIS B 1 262 ? 0.206 0.234 23.297 1 98.19 262 HIS B O 1
ATOM 5159 N N . SER B 1 263 ? -0.656 0.961 21.406 1 98.75 263 SER B N 1
ATOM 5160 C CA . SER B 1 263 ? -0.35 2.371 21.625 1 98.75 263 SER B CA 1
ATOM 5161 C C . SER B 1 263 ? -1.184 2.945 22.766 1 98.75 263 SER B C 1
ATOM 5163 O O . SER B 1 263 ? -2.381 2.666 22.875 1 98.75 263 SER B O 1
ATOM 5165 N N . GLN B 1 264 ? -0.583 3.697 23.547 1 98.75 264 GLN B N 1
ATOM 5166 C CA . GLN B 1 264 ? -1.225 4.484 24.594 1 98.75 264 GLN B CA 1
ATOM 5167 C C . GLN B 1 264 ? -1.415 5.934 24.156 1 98.75 264 GLN B C 1
ATOM 5169 O O . GLN B 1 264 ? -1.871 6.77 24.938 1 98.75 264 GLN B O 1
ATOM 5174 N N . LEU B 1 265 ? -1.083 6.273 22.953 1 98.88 265 LEU B N 1
ATOM 5175 C CA . LEU B 1 265 ? -1.064 7.637 22.438 1 98.88 265 LEU B CA 1
ATOM 5176 C C . LEU B 1 265 ? -1.855 7.73 21.125 1 98.88 265 LEU B C 1
ATOM 5178 O O . LEU B 1 265 ? -2.021 6.734 20.422 1 98.88 265 LEU B O 1
ATOM 5182 N N . PRO B 1 266 ? -2.408 8.969 20.844 1 98.88 266 PRO B N 1
ATOM 5183 C CA . PRO B 1 266 ? -3.004 9.133 19.516 1 98.88 266 PRO B CA 1
ATOM 5184 C C . PRO B 1 266 ? -2.016 8.852 18.375 1 98.88 266 PRO B C 1
ATOM 5186 O O . PRO B 1 266 ? -0.831 9.18 18.5 1 98.88 266 PRO B O 1
ATOM 5189 N N . ILE B 1 267 ? -2.537 8.312 17.328 1 98.94 267 ILE B N 1
ATOM 5190 C CA . ILE B 1 267 ? -1.734 8.008 16.156 1 98.94 267 ILE B CA 1
ATOM 5191 C C . ILE B 1 267 ? -2.021 9.023 15.055 1 98.94 267 ILE B C 1
ATOM 5193 O O . ILE B 1 267 ? -3.141 9.094 14.547 1 98.94 267 ILE B O 1
ATOM 5197 N N . HIS B 1 268 ? -1.037 9.859 14.773 1 98.94 268 HIS B N 1
ATOM 5198 C CA . HIS B 1 268 ? -1.05 10.773 13.641 1 98.94 268 HIS B CA 1
ATOM 5199 C C . HIS B 1 268 ? -0.644 10.07 12.352 1 98.94 268 HIS B C 1
ATOM 5201 O O . HIS B 1 268 ? 0.506 9.648 12.203 1 98.94 268 HIS B O 1
ATOM 5207 N N . GLY B 1 269 ? -1.611 9.938 11.438 1 98.81 269 GLY B N 1
ATOM 5208 C CA . GLY B 1 269 ? -1.35 9.195 10.211 1 98.81 269 GLY B CA 1
ATOM 5209 C C . GLY B 1 269 ? -0.956 10.086 9.047 1 98.81 269 GLY B C 1
ATOM 5210 O O . GLY B 1 269 ? -1.751 10.914 8.594 1 98.81 269 GLY B O 1
ATOM 5211 N N . HIS B 1 270 ? 0.262 9.93 8.594 1 98.56 270 HIS B N 1
ATOM 5212 C CA . HIS B 1 270 ? 0.716 10.609 7.391 1 98.56 270 HIS B CA 1
ATOM 5213 C C . HIS B 1 270 ? 0.466 9.758 6.148 1 98.56 270 HIS B C 1
ATOM 5215 O O . HIS B 1 270 ? 0.734 8.555 6.148 1 98.56 270 HIS B O 1
ATOM 5221 N N . ARG B 1 271 ? -0.011 10.328 5.09 1 97.56 271 ARG B N 1
ATOM 5222 C CA . ARG B 1 271 ? -0.448 9.547 3.941 1 97.56 271 ARG B CA 1
ATOM 5223 C C . ARG B 1 271 ? 0.549 9.648 2.793 1 97.56 271 ARG B C 1
ATOM 5225 O O . ARG B 1 271 ? 0.161 9.625 1.623 1 97.56 271 ARG B O 1
ATOM 5232 N N . ALA B 1 272 ? 1.854 9.914 3.115 1 96.69 272 ALA B N 1
ATOM 5233 C CA . ALA B 1 272 ? 2.871 9.891 2.068 1 96.69 272 ALA B CA 1
ATOM 5234 C C . ALA B 1 272 ? 2.684 8.68 1.152 1 96.69 272 ALA B C 1
ATOM 5236 O O . ALA B 1 272 ? 2.562 7.551 1.624 1 96.69 272 ALA B O 1
ATOM 5237 N N . GLY B 1 273 ? 2.609 8.922 -0.165 1 95.88 273 GLY B N 1
ATOM 5238 C CA . GLY B 1 273 ? 2.377 7.855 -1.128 1 95.88 273 GLY B CA 1
ATOM 5239 C C . GLY B 1 273 ? 0.932 7.766 -1.58 1 95.88 273 GLY B C 1
ATOM 5240 O O . GLY B 1 273 ? 0.603 6.977 -2.471 1 95.88 273 GLY B O 1
ATOM 5241 N N . TRP B 1 274 ? 0.087 8.609 -1.084 1 95.25 274 TRP B N 1
ATOM 5242 C CA . TRP B 1 274 ? -1.336 8.664 -1.402 1 95.25 274 TRP B CA 1
ATOM 5243 C C . TRP B 1 274 ? -1.553 8.859 -2.898 1 95.25 274 TRP B C 1
ATOM 5245 O O . TRP B 1 274 ? -2.395 8.195 -3.506 1 95.25 274 TRP B O 1
ATOM 5255 N N . ALA B 1 275 ? -0.818 9.68 -3.482 1 95.06 275 ALA B N 1
ATOM 5256 C CA . ALA B 1 275 ? -1.019 10.039 -4.883 1 95.06 275 ALA B CA 1
ATOM 5257 C C . ALA B 1 275 ? -0.754 8.844 -5.797 1 95.06 275 ALA B C 1
ATOM 5259 O O . ALA B 1 275 ? -1.371 8.719 -6.855 1 95.06 275 ALA B O 1
ATOM 5260 N N . MET B 1 276 ? 0.064 7.941 -5.41 1 94.25 276 MET B N 1
ATOM 5261 C CA . MET B 1 276 ? 0.371 6.758 -6.211 1 94.25 276 MET B CA 1
ATOM 5262 C C . MET B 1 276 ? -0.871 5.895 -6.406 1 94.25 276 MET B C 1
ATOM 5264 O O . MET B 1 276 ? -1.018 5.234 -7.438 1 94.25 276 MET B O 1
ATOM 5268 N N . MET B 1 277 ? -1.752 5.961 -5.508 1 92.62 277 MET B N 1
ATOM 5269 C CA . MET B 1 277 ? -2.924 5.09 -5.516 1 92.62 277 MET B CA 1
ATOM 5270 C C . MET B 1 277 ? -4.145 5.828 -6.055 1 92.62 277 MET B C 1
ATOM 5272 O O . MET B 1 277 ? -5.172 5.211 -6.348 1 92.62 277 MET B O 1
ATOM 5276 N N . THR B 1 278 ? -4.004 7.191 -6.246 1 92.31 278 THR B N 1
ATOM 5277 C CA . THR B 1 278 ? -5.27 7.898 -6.383 1 92.31 278 THR B CA 1
ATOM 5278 C C . THR B 1 278 ? -5.191 8.938 -7.496 1 92.31 278 THR B C 1
ATOM 5280 O O . THR B 1 278 ? -6.215 9.469 -7.93 1 92.31 278 THR B O 1
ATOM 5283 N N . ARG B 1 279 ? -4.082 9.25 -7.875 1 94.81 279 ARG B N 1
ATOM 5284 C CA . ARG B 1 279 ? -3.936 10.391 -8.766 1 94.81 279 ARG B CA 1
ATOM 5285 C C . ARG B 1 279 ? -4.434 10.062 -10.172 1 94.81 279 ARG B C 1
ATOM 5287 O O . ARG B 1 279 ? -4.906 10.945 -10.891 1 94.81 279 ARG B O 1
ATOM 5294 N N . CYS B 1 280 ? -4.23 8.805 -10.68 1 95.94 280 CYS B N 1
ATOM 5295 C CA . CYS B 1 280 ? -4.824 8.383 -11.945 1 95.94 280 CYS B CA 1
ATOM 5296 C C . CYS B 1 280 ? -6.344 8.328 -11.844 1 95.94 280 CYS B C 1
ATOM 5298 O O . CYS B 1 280 ? -6.887 7.508 -11.102 1 95.94 280 CYS B O 1
ATOM 5300 N N . PRO B 1 281 ? -7.035 9.125 -12.602 1 93.62 281 PRO B N 1
ATOM 5301 C CA . PRO B 1 281 ? -8.477 9.258 -12.398 1 93.62 281 PRO B CA 1
ATOM 5302 C C . PRO B 1 281 ? -9.227 7.938 -12.594 1 93.62 281 PRO B C 1
ATOM 5304 O O . PRO B 1 281 ? -10.281 7.727 -12 1 93.62 281 PRO B O 1
ATOM 5307 N N . ALA B 1 282 ? -8.711 7.031 -13.367 1 95.31 282 ALA B N 1
ATOM 5308 C CA . ALA B 1 282 ? -9.445 5.82 -13.719 1 95.31 282 ALA B CA 1
ATOM 5309 C C . ALA B 1 282 ? -8.961 4.629 -12.891 1 95.31 282 ALA B C 1
ATOM 5311 O O . ALA B 1 282 ? -9.352 3.488 -13.148 1 95.31 282 ALA B O 1
ATOM 5312 N N . LEU B 1 283 ? -8.141 4.883 -11.883 1 97.19 283 LEU B N 1
ATOM 5313 C CA . LEU B 1 283 ? -7.539 3.77 -11.164 1 97.19 283 LEU B CA 1
ATOM 5314 C C . LEU B 1 283 ? -7.398 4.094 -9.68 1 97.19 283 LEU B C 1
ATOM 5316 O O . LEU B 1 283 ? -7.184 5.25 -9.312 1 97.19 283 LEU B O 1
ATOM 5320 N N . GLY B 1 284 ? -7.535 3.098 -8.906 1 96.19 284 GLY B N 1
ATOM 5321 C CA . GLY B 1 284 ? -7.25 3.248 -7.488 1 96.19 284 GLY B CA 1
ATOM 5322 C C . GLY B 1 284 ? -8.5 3.467 -6.648 1 96.19 284 GLY B C 1
ATOM 5323 O O . GLY B 1 284 ? -9.469 2.717 -6.766 1 96.19 284 GLY B O 1
ATOM 5324 N N . MET B 1 285 ? -8.406 4.434 -5.699 1 97.38 285 MET B N 1
ATOM 5325 C CA . MET B 1 285 ? -9.531 4.609 -4.781 1 97.38 285 MET B CA 1
ATOM 5326 C C . MET B 1 285 ? -9.719 6.082 -4.434 1 97.38 285 MET B C 1
ATOM 5328 O O . MET B 1 285 ? -8.781 6.875 -4.535 1 97.38 285 MET B O 1
ATOM 5332 N N . GLU B 1 286 ? -10.922 6.406 -4.059 1 97.25 286 GLU B N 1
ATOM 5333 C CA . GLU B 1 286 ? -11.242 7.707 -3.482 1 97.25 286 GLU B CA 1
ATOM 5334 C C . GLU B 1 286 ? -10.859 7.77 -2.006 1 97.25 286 GLU B C 1
ATOM 5336 O O . GLU B 1 286 ? -10.492 6.754 -1.413 1 97.25 286 GLU B O 1
ATOM 5341 N N . PHE B 1 287 ? -10.953 8.93 -1.439 1 97.94 287 PHE B N 1
ATOM 5342 C CA . PHE B 1 287 ? -10.5 9.109 -0.063 1 97.94 287 PHE B CA 1
ATOM 5343 C C . PHE B 1 287 ? -11.461 8.43 0.91 1 97.94 287 PHE B C 1
ATOM 5345 O O . PHE B 1 287 ? -11.047 7.996 1.99 1 97.94 287 PHE B O 1
ATOM 5352 N N . GLN B 1 288 ? -12.711 8.258 0.592 1 98.31 288 GLN B N 1
ATOM 5353 C CA . GLN B 1 288 ? -13.68 7.66 1.502 1 98.31 288 GLN B CA 1
ATOM 5354 C C . GLN B 1 288 ? -13.25 6.258 1.917 1 98.31 288 GLN B C 1
ATOM 5356 O O . GLN B 1 288 ? -13.141 5.965 3.109 1 98.31 288 GLN B O 1
ATOM 5361 N N . PRO B 1 289 ? -13.023 5.355 0.941 1 98.31 289 PRO B N 1
ATOM 5362 C CA . PRO B 1 289 ? -12.547 4.043 1.39 1 98.31 289 PRO B CA 1
ATOM 5363 C C . PRO B 1 289 ? -11.188 4.117 2.08 1 98.31 289 PRO B C 1
ATOM 5365 O O . PRO B 1 289 ? -10.93 3.367 3.025 1 98.31 289 PRO B O 1
ATOM 5368 N N . TYR B 1 290 ? -10.312 5.012 1.642 1 98.44 290 TYR B N 1
ATOM 5369 C CA . TYR B 1 290 ? -8.969 5.129 2.191 1 98.44 290 TYR B CA 1
ATOM 5370 C C . TYR B 1 290 ? -9.016 5.48 3.674 1 98.44 290 TYR B C 1
ATOM 5372 O O . TYR B 1 290 ? -8.43 4.781 4.504 1 98.44 290 TYR B O 1
ATOM 5380 N N . GLN B 1 291 ? -9.648 6.59 3.961 1 98.56 291 GLN B N 1
ATOM 5381 C CA . GLN B 1 291 ? -9.703 7.023 5.355 1 98.56 291 GLN B CA 1
ATOM 5382 C C . GLN B 1 291 ? -10.469 6.016 6.211 1 98.56 291 GLN B C 1
ATOM 5384 O O . GLN B 1 291 ? -10.141 5.812 7.379 1 98.56 291 GLN B O 1
ATOM 5389 N N . MET B 1 292 ? -11.508 5.383 5.68 1 98.56 292 MET B N 1
ATOM 5390 C CA . MET B 1 292 ? -12.266 4.391 6.434 1 98.56 292 MET B CA 1
ATOM 5391 C C . MET B 1 292 ? -11.359 3.25 6.891 1 98.56 292 MET B C 1
ATOM 5393 O O . MET B 1 292 ? -11.367 2.879 8.07 1 98.56 292 MET B O 1
ATOM 5397 N N . LEU B 1 293 ? -10.578 2.697 5.98 1 98.56 293 LEU B N 1
ATOM 5398 C CA . LEU B 1 293 ? -9.68 1.591 6.301 1 98.56 293 LEU B CA 1
ATOM 5399 C C . LEU B 1 293 ? -8.703 1.983 7.406 1 98.56 293 LEU B C 1
ATOM 5401 O O . LEU B 1 293 ? -8.5 1.226 8.359 1 98.56 293 LEU B O 1
ATOM 5405 N N . HIS B 1 294 ? -8.164 3.166 7.324 1 98.69 294 HIS B N 1
ATOM 5406 C CA . HIS B 1 294 ? -7.129 3.568 8.273 1 98.69 294 HIS B CA 1
ATOM 5407 C C . HIS B 1 294 ? -7.734 3.975 9.609 1 98.69 294 HIS B C 1
ATOM 5409 O O . HIS B 1 294 ? -7.125 3.764 10.664 1 98.69 294 HIS B O 1
ATOM 5415 N N . ARG B 1 295 ? -8.93 4.547 9.625 1 98.75 295 ARG B N 1
ATOM 5416 C CA . ARG B 1 295 ? -9.617 4.828 10.883 1 98.75 295 ARG B CA 1
ATOM 5417 C C . ARG B 1 295 ? -10.047 3.539 11.57 1 98.75 295 ARG B C 1
ATOM 5419 O O . ARG B 1 295 ? -9.93 3.412 12.789 1 98.75 295 ARG B O 1
ATOM 5426 N N . LEU B 1 296 ? -10.539 2.605 10.742 1 98.56 296 LEU B N 1
ATOM 5427 C CA . LEU B 1 296 ? -10.875 1.31 11.32 1 98.56 296 LEU B CA 1
ATOM 5428 C C . LEU B 1 296 ? -9.641 0.667 11.961 1 98.56 296 LEU B C 1
ATOM 5430 O O . LEU B 1 296 ? -9.758 -0.041 12.961 1 98.56 296 LEU B O 1
ATOM 5434 N N . ALA B 1 297 ? -8.492 0.982 11.375 1 98.5 297 ALA B N 1
ATOM 5435 C CA . ALA B 1 297 ? -7.242 0.437 11.898 1 98.5 297 ALA B CA 1
ATOM 5436 C C . ALA B 1 297 ? -6.742 1.254 13.086 1 98.5 297 ALA B C 1
ATOM 5438 O O . ALA B 1 297 ? -5.781 0.865 13.758 1 98.5 297 ALA B O 1
ATOM 5439 N N . GLY B 1 298 ? -7.25 2.467 13.328 1 98.31 298 GLY B N 1
ATOM 5440 C CA . GLY B 1 298 ? -6.992 3.082 14.617 1 98.31 298 GLY B CA 1
ATOM 5441 C C . GLY B 1 298 ? -6.359 4.453 14.516 1 98.31 298 GLY B C 1
ATOM 5442 O O . GLY B 1 298 ? -5.891 5.008 15.508 1 98.31 298 GLY B O 1
ATOM 5443 N N . VAL B 1 299 ? -6.332 5.07 13.328 1 98.81 299 VAL B N 1
ATOM 5444 C CA . VAL B 1 299 ? -5.676 6.359 13.148 1 98.81 299 VAL B CA 1
ATOM 5445 C C . VAL B 1 299 ? -6.543 7.469 13.742 1 98.81 299 VAL B C 1
ATOM 5447 O O . VAL B 1 299 ? -7.766 7.465 13.57 1 98.81 299 VAL B O 1
ATOM 5450 N N . ASP B 1 300 ? -5.934 8.43 14.438 1 98.88 300 ASP B N 1
ATOM 5451 C CA . ASP B 1 300 ? -6.648 9.508 15.109 1 98.88 300 ASP B CA 1
ATOM 5452 C C . ASP B 1 300 ? -6.629 10.789 14.281 1 98.88 300 ASP B C 1
ATOM 5454 O O . ASP B 1 300 ? -7.547 11.609 14.375 1 98.88 300 ASP B O 1
ATOM 5458 N N . HIS B 1 301 ? -5.551 11.008 13.609 1 98.88 301 HIS B N 1
ATOM 5459 C CA . HIS B 1 301 ? -5.352 12.148 12.719 1 98.88 301 HIS B CA 1
ATOM 5460 C C . HIS B 1 301 ? -5.043 11.688 11.297 1 98.88 301 HIS B C 1
ATOM 5462 O O . HIS B 1 301 ? -4.273 10.742 11.102 1 98.88 301 HIS B O 1
ATOM 5468 N N . LEU B 1 302 ? -5.629 12.336 10.32 1 98.75 302 LEU B N 1
ATOM 5469 C CA . LEU B 1 302 ? -5.352 11.969 8.938 1 98.75 302 LEU B CA 1
ATOM 5470 C C . LEU B 1 302 ? -5.109 13.203 8.078 1 98.75 302 LEU B C 1
ATOM 5472 O O . LEU B 1 302 ? -5.922 14.125 8.07 1 98.75 302 LEU B O 1
ATOM 5476 N N . HIS B 1 303 ? -4.023 13.195 7.352 1 97.88 303 HIS B N 1
ATOM 5477 C CA . HIS B 1 303 ? -3.723 14.281 6.426 1 97.88 303 HIS B CA 1
ATOM 5478 C C . HIS B 1 303 ? -4.707 14.305 5.262 1 97.88 303 HIS B C 1
ATOM 5480 O O . HIS B 1 303 ? -5.047 13.25 4.715 1 97.88 303 HIS B O 1
ATOM 5486 N N . VAL B 1 304 ? -5.141 15.5 4.859 1 97.31 304 VAL B N 1
ATOM 5487 C CA . VAL B 1 304 ? -6.082 15.633 3.754 1 97.31 304 VAL B CA 1
ATOM 5488 C C . VAL B 1 304 ? -5.523 16.594 2.709 1 97.31 304 VAL B C 1
ATOM 5490 O O . VAL B 1 304 ? -6.215 16.953 1.752 1 97.31 304 VAL B O 1
ATOM 5493 N N . SER B 1 305 ? -4.32 17.016 2.826 1 94.44 305 SER B N 1
ATOM 5494 C CA . SER B 1 305 ? -3.67 18.031 2.002 1 94.44 305 SER B CA 1
ATOM 5495 C C . SER B 1 305 ? -4.121 19.422 2.393 1 94.44 305 SER B C 1
ATOM 5497 O O . SER B 1 305 ? -4.676 19.625 3.475 1 94.44 305 SER B O 1
ATOM 5499 N N . GLY B 1 306 ? -3.637 20.453 1.734 1 92.5 306 GLY B N 1
ATOM 5500 C CA . GLY B 1 306 ? -4.027 21.844 1.912 1 92.5 306 GLY B CA 1
ATOM 5501 C C . GLY B 1 306 ? -4.656 22.453 0.672 1 92.5 306 GLY B C 1
ATOM 5502 O O . GLY B 1 306 ? -4.461 21.953 -0.437 1 92.5 306 GLY B O 1
ATOM 5503 N N . LEU B 1 307 ? -5.375 23.453 0.943 1 91.69 307 LEU B N 1
ATOM 5504 C CA . LEU B 1 307 ? -5.961 24.156 -0.191 1 91.69 307 LEU B CA 1
ATOM 5505 C C . LEU B 1 307 ? -4.914 25.016 -0.894 1 91.69 307 LEU B C 1
ATOM 5507 O O . LEU B 1 307 ? -5.16 25.531 -1.988 1 91.69 307 LEU B O 1
ATOM 5511 N N . GLY B 1 308 ? -3.678 25.188 -0.324 1 76.56 308 GLY B N 1
ATOM 5512 C CA . GLY B 1 308 ? -2.617 26.094 -0.724 1 76.56 308 GLY B CA 1
ATOM 5513 C C . GLY B 1 308 ? -1.937 25.688 -2.018 1 76.56 308 GLY B C 1
ATOM 5514 O O . GLY B 1 308 ? -1.178 26.453 -2.6 1 76.56 308 GLY B O 1
ATOM 5515 N N . GLY B 1 309 ? -2.168 24.5 -2.457 1 73.81 309 GLY B N 1
ATOM 5516 C CA . GLY B 1 309 ? -1.787 24.219 -3.83 1 73.81 309 GLY B CA 1
ATOM 5517 C C . GLY B 1 309 ? -0.443 23.516 -3.945 1 73.81 309 GLY B C 1
ATOM 5518 O O . GLY B 1 309 ? 0.119 23.422 -5.039 1 73.81 309 GLY B O 1
ATOM 5519 N N . LYS B 1 310 ? 0.184 23.141 -2.955 1 79.25 310 LYS B N 1
ATOM 5520 C CA . LYS B 1 310 ? 1.474 22.469 -3.064 1 79.25 310 LYS B CA 1
ATOM 5521 C C . LYS B 1 310 ? 1.354 21.188 -3.873 1 79.25 310 LYS B C 1
ATOM 5523 O O . LYS B 1 310 ? 2.23 20.859 -4.68 1 79.25 310 LYS B O 1
ATOM 5528 N N . PHE B 1 311 ? 0.337 20.516 -3.75 1 88 311 PHE B N 1
ATOM 5529 C CA . PHE B 1 311 ? 0.136 19.234 -4.406 1 88 311 PHE B CA 1
ATOM 5530 C C . PHE B 1 311 ? -0.987 19.312 -5.434 1 88 311 PHE B C 1
ATOM 5532 O O . PHE B 1 311 ? -1.62 20.359 -5.582 1 88 311 PHE B O 1
ATOM 5539 N N . TRP B 1 312 ? -1.204 18.234 -6.156 1 89.12 312 TRP B N 1
ATOM 5540 C CA . TRP B 1 312 ? -2.027 18.203 -7.359 1 89.12 312 TRP B CA 1
ATOM 5541 C C . TRP B 1 312 ? -3.508 18.312 -7.012 1 89.12 312 TRP B C 1
ATOM 5543 O O . TRP B 1 312 ? -4.324 18.703 -7.848 1 89.12 312 TRP B O 1
ATOM 5553 N N . GLU B 1 313 ? -3.898 18.016 -5.848 1 91.31 313 GLU B N 1
ATOM 5554 C CA . GLU B 1 313 ? -5.297 17.828 -5.473 1 91.31 313 GLU B CA 1
ATOM 5555 C C . GLU B 1 313 ? -6.066 19.141 -5.523 1 91.31 313 GLU B C 1
ATOM 5557 O O . GLU B 1 313 ? -5.551 20.188 -5.117 1 91.31 313 GLU B O 1
ATOM 5562 N N . HIS B 1 314 ? -7.289 19.031 -5.973 1 90.69 314 HIS B N 1
ATOM 5563 C CA . HIS B 1 314 ? -8.164 20.203 -6.023 1 90.69 314 HIS B CA 1
ATOM 5564 C C . HIS B 1 314 ? -8.828 20.453 -4.676 1 90.69 314 HIS B C 1
ATOM 5566 O O . HIS B 1 314 ? -9.023 19.516 -3.891 1 90.69 314 HIS B O 1
ATOM 5572 N N . ALA B 1 315 ? -9.203 21.703 -4.488 1 93.06 315 ALA B N 1
ATOM 5573 C CA . ALA B 1 315 ? -9.789 22.125 -3.217 1 93.06 315 ALA B CA 1
ATOM 5574 C C . ALA B 1 315 ? -11.008 21.281 -2.863 1 93.06 315 ALA B C 1
ATOM 5576 O O . ALA B 1 315 ? -11.188 20.891 -1.704 1 93.06 315 ALA B O 1
ATOM 5577 N N . ASP B 1 316 ? -11.797 20.969 -3.857 1 94.12 316 ASP B N 1
ATOM 5578 C CA . ASP B 1 316 ? -13.008 20.203 -3.602 1 94.12 316 ASP B CA 1
ATOM 5579 C C . ASP B 1 316 ? -12.672 18.812 -3.055 1 94.12 316 ASP B C 1
ATOM 5581 O O . ASP B 1 316 ? -13.359 18.312 -2.162 1 94.12 316 ASP B O 1
ATOM 5585 N N . SER B 1 317 ? -11.703 18.203 -3.652 1 93.69 317 SER B N 1
ATOM 5586 C CA . SER B 1 317 ? -11.266 16.891 -3.189 1 93.69 317 SER B CA 1
ATOM 5587 C C . SER B 1 317 ? -10.75 16.953 -1.756 1 93.69 317 SER B C 1
ATOM 5589 O O . SER B 1 317 ? -11.047 16.078 -0.943 1 93.69 317 SER B O 1
ATOM 5591 N N . VAL B 1 318 ? -10.008 17.953 -1.417 1 96.19 318 VAL B N 1
ATOM 5592 C CA . VAL B 1 318 ? -9.445 18.156 -0.085 1 96.19 318 VAL B CA 1
ATOM 5593 C C . VAL B 1 318 ? -10.57 18.344 0.931 1 96.19 318 VAL B C 1
ATOM 5595 O O . VAL B 1 318 ? -10.562 17.719 1.996 1 96.19 318 VAL B O 1
ATOM 5598 N N . LEU B 1 319 ? -11.508 19.203 0.596 1 97.62 319 LEU B N 1
ATOM 5599 C CA . LEU B 1 319 ? -12.625 19.469 1.49 1 97.62 319 LEU B CA 1
ATOM 5600 C C . LEU B 1 319 ? -13.484 18.234 1.686 1 97.62 319 LEU B C 1
ATOM 5602 O O . LEU B 1 319 ? -13.938 17.953 2.799 1 97.62 319 LEU B O 1
ATOM 5606 N N . GLN B 1 320 ? -13.68 17.484 0.637 1 97.12 320 GLN B N 1
ATOM 5607 C CA . GLN B 1 320 ? -14.422 16.234 0.75 1 97.12 320 GLN B CA 1
ATOM 5608 C C . GLN B 1 320 ? -13.695 15.25 1.66 1 97.12 320 GLN B C 1
ATOM 5610 O O . GLN B 1 320 ? -14.328 14.547 2.451 1 97.12 320 GLN B O 1
ATOM 5615 N N . ALA B 1 321 ? -12.43 15.148 1.5 1 97.75 321 ALA B N 1
ATOM 5616 C CA . ALA B 1 321 ? -11.633 14.281 2.361 1 97.75 321 ALA B CA 1
ATOM 5617 C C . ALA B 1 321 ? -11.812 14.648 3.83 1 97.75 321 ALA B C 1
ATOM 5619 O O . ALA B 1 321 ? -11.969 13.773 4.684 1 97.75 321 ALA B O 1
ATOM 5620 N N . ALA B 1 322 ? -11.781 15.93 4.078 1 98.5 322 ALA B N 1
ATOM 5621 C CA . ALA B 1 322 ? -11.977 16.406 5.449 1 98.5 322 ALA B CA 1
ATOM 5622 C C . ALA B 1 322 ? -13.359 16.016 5.965 1 98.5 322 ALA B C 1
ATOM 5624 O O . ALA B 1 322 ? -13.508 15.586 7.109 1 98.5 322 ALA B O 1
ATOM 5625 N N . HIS B 1 323 ? -14.352 16.203 5.145 1 98.44 323 HIS B N 1
ATOM 5626 C CA . HIS B 1 323 ? -15.703 15.828 5.527 1 98.44 323 HIS B CA 1
ATOM 5627 C C . HIS B 1 323 ? -15.797 14.344 5.859 1 98.44 323 HIS B C 1
ATOM 5629 O O . HIS B 1 323 ? -16.516 13.945 6.785 1 98.44 323 HIS B O 1
ATOM 5635 N N . GLU B 1 324 ? -15.102 13.523 5.098 1 98.31 324 GLU B N 1
ATOM 5636 C CA . GLU B 1 324 ? -15.102 12.094 5.367 1 98.31 324 GLU B CA 1
ATOM 5637 C C . GLU B 1 324 ? -14.531 11.789 6.75 1 98.31 324 GLU B C 1
ATOM 5639 O O . GLU B 1 324 ? -15.078 10.977 7.492 1 98.31 324 GLU B O 1
ATOM 5644 N N . CYS B 1 325 ? -13.43 12.414 7.098 1 98.62 325 CYS B N 1
ATOM 5645 C CA . CYS B 1 325 ? -12.805 12.227 8.398 1 98.62 325 CYS B CA 1
ATOM 5646 C C . CYS B 1 325 ? -13.758 12.602 9.523 1 98.62 325 CYS B C 1
ATOM 5648 O O . CYS B 1 325 ? -13.719 12.016 10.609 1 98.62 325 CYS B O 1
ATOM 5650 N N . LEU B 1 326 ? -14.617 13.586 9.258 1 98.31 326 LEU B N 1
ATOM 5651 C CA . LEU B 1 326 ? -15.477 14.188 10.273 1 98.31 326 LEU B CA 1
ATOM 5652 C C . LEU B 1 326 ? -16.828 13.484 10.32 1 98.31 326 LEU B C 1
ATOM 5654 O O . LEU B 1 326 ? -17.703 13.875 11.094 1 98.31 326 LEU B O 1
ATOM 5658 N N . THR B 1 327 ? -17.031 12.477 9.539 1 97.5 327 THR B N 1
ATOM 5659 C CA . THR B 1 327 ? -18.25 11.688 9.547 1 97.5 327 THR B CA 1
ATOM 5660 C C . THR B 1 327 ? -18.078 10.406 10.359 1 97.5 327 THR B C 1
ATOM 5662 O O . THR B 1 327 ? -17.172 9.617 10.086 1 97.5 327 THR B O 1
ATOM 5665 N N . PRO B 1 328 ? -18.891 10.195 11.359 1 97.06 328 PRO B N 1
ATOM 5666 C CA . PRO B 1 328 ? -18.75 8.969 12.156 1 97.06 328 PRO B CA 1
ATOM 5667 C C . PRO B 1 328 ? -18.891 7.703 11.312 1 97.06 328 PRO B C 1
ATOM 5669 O O . PRO B 1 328 ? -19.719 7.648 10.406 1 97.06 328 PRO B O 1
ATOM 5672 N N . LEU B 1 329 ? -18.078 6.711 11.609 1 96.5 329 LEU B N 1
ATOM 5673 C CA . LEU B 1 329 ? -18.219 5.398 10.984 1 96.5 329 LEU B CA 1
ATOM 5674 C C . LEU B 1 329 ? -19.312 4.586 11.656 1 96.5 329 LEU B C 1
ATOM 5676 O O . LEU B 1 329 ? -20.141 3.977 10.984 1 96.5 329 LEU B O 1
ATOM 5680 N N . ASP B 1 330 ? -19.25 4.523 12.953 1 93.75 330 ASP B N 1
ATOM 5681 C CA . ASP B 1 330 ? -20.281 3.859 13.742 1 93.75 330 ASP B CA 1
ATOM 5682 C C . ASP B 1 330 ? -21.422 4.828 14.094 1 93.75 330 ASP B C 1
ATOM 5684 O O . ASP B 1 330 ? -21.219 5.762 14.875 1 93.75 330 ASP B O 1
ATOM 5688 N N . THR B 1 331 ? -22.609 4.578 13.594 1 91.44 331 THR B N 1
ATOM 5689 C CA . THR B 1 331 ? -23.703 5.516 13.766 1 91.44 331 THR B CA 1
ATOM 5690 C C . THR B 1 331 ? -24.734 4.973 14.766 1 91.44 331 THR B C 1
ATOM 5692 O O . THR B 1 331 ? -25.828 5.504 14.883 1 91.44 331 THR B O 1
ATOM 5695 N N . GLN B 1 332 ? -24.328 3.957 15.391 1 91.38 332 GLN B N 1
ATOM 5696 C CA . GLN B 1 332 ? -25.25 3.402 16.391 1 91.38 332 GLN B CA 1
ATOM 5697 C C . GLN B 1 332 ? -25.391 4.34 17.594 1 91.38 332 GLN B C 1
ATOM 5699 O O . GLN B 1 332 ? -24.453 5.062 17.938 1 91.38 332 GLN B O 1
ATOM 5704 N N . ALA B 1 333 ? -26.531 4.234 18.141 1 90.19 333 ALA B N 1
ATOM 5705 C CA . ALA B 1 333 ? -26.781 5.047 19.344 1 90.19 333 ALA B CA 1
ATOM 5706 C C . ALA B 1 333 ? -25.797 4.691 20.453 1 90.19 333 ALA B C 1
ATOM 5708 O O . ALA B 1 333 ? -25.609 3.514 20.766 1 90.19 333 ALA B O 1
ATOM 5709 N N . GLY B 1 334 ? -25.219 5.609 20.953 1 89.56 334 GLY B N 1
ATOM 5710 C CA . GLY B 1 334 ? -24.328 5.398 22.078 1 89.56 334 GLY B CA 1
ATOM 5711 C C . GLY B 1 334 ? -22.922 5.043 21.672 1 89.56 334 GLY B C 1
ATOM 5712 O O . GLY B 1 334 ? -22.047 4.863 22.516 1 89.56 334 GLY B O 1
ATOM 5713 N N . ALA B 1 335 ? -22.641 4.98 20.422 1 89.44 335 ALA B N 1
ATOM 5714 C CA . ALA B 1 335 ? -21.297 4.656 19.953 1 89.44 335 ALA B CA 1
ATOM 5715 C C . ALA B 1 335 ? -20.297 5.766 20.297 1 89.44 335 ALA B C 1
ATOM 5717 O O . ALA B 1 335 ? -20.672 6.945 20.328 1 89.44 335 ALA B O 1
ATOM 5718 N N . ALA B 1 336 ? -19.125 5.328 20.625 1 90.44 336 ALA B N 1
ATOM 5719 C CA . ALA B 1 336 ? -18.062 6.305 20.859 1 90.44 336 ALA B CA 1
ATOM 5720 C C . ALA B 1 336 ? -17.734 7.07 19.578 1 90.44 336 ALA B C 1
ATOM 5722 O O . ALA B 1 336 ? -17.812 6.516 18.484 1 90.44 336 ALA B O 1
ATOM 5723 N N . ASP B 1 337 ? -17.359 8.305 19.781 1 94.12 337 ASP B N 1
ATOM 5724 C CA . ASP B 1 337 ? -16.938 9.117 18.656 1 94.12 337 ASP B CA 1
ATOM 5725 C C . ASP B 1 337 ? -15.68 8.547 18.016 1 94.12 337 ASP B C 1
ATOM 5727 O O . ASP B 1 337 ? -14.656 8.375 18.672 1 94.12 337 ASP B O 1
ATOM 5731 N N . ASP B 1 338 ? -15.82 8.133 16.766 1 96 338 ASP B N 1
ATOM 5732 C CA . ASP B 1 338 ? -14.68 7.539 16.078 1 96 338 ASP B CA 1
ATOM 5733 C C . ASP B 1 338 ? -14.211 8.43 14.922 1 96 338 ASP B C 1
ATOM 5735 O O . ASP B 1 338 ? -13.508 7.969 14.023 1 96 338 ASP B O 1
ATOM 5739 N N . ARG B 1 339 ? -14.656 9.758 14.953 1 97.75 339 ARG B N 1
ATOM 5740 C CA . ARG B 1 339 ? -14.172 10.727 13.977 1 97.75 339 ARG B CA 1
ATOM 5741 C C . ARG B 1 339 ? -12.695 11.016 14.18 1 97.75 339 ARG B C 1
ATOM 5743 O O . ARG B 1 339 ? -12.188 10.922 15.297 1 97.75 339 ARG B O 1
ATOM 5750 N N . ALA B 1 340 ? -11.969 11.18 13.031 1 98.75 340 ALA B N 1
ATOM 5751 C CA . ALA B 1 340 ? -10.555 11.555 13.047 1 98.75 340 ALA B CA 1
ATOM 5752 C C . ALA B 1 340 ? -10.375 13.039 12.742 1 98.75 340 ALA B C 1
ATOM 5754 O O . ALA B 1 340 ? -11.172 13.625 12.008 1 98.75 340 ALA B O 1
ATOM 5755 N N . LEU B 1 341 ? -9.391 13.617 13.289 1 98.69 341 LEU B N 1
ATOM 5756 C CA . LEU B 1 341 ? -9.086 15.016 12.984 1 98.69 341 LEU B CA 1
ATOM 5757 C C . LEU B 1 341 ? -8.43 15.133 11.609 1 98.69 341 LEU B C 1
ATOM 5759 O O . LEU B 1 341 ? -7.355 14.578 11.375 1 98.69 341 LEU B O 1
ATOM 5763 N N . PRO B 1 342 ? -9.102 15.82 10.711 1 98.69 342 PRO B N 1
ATOM 5764 C CA . PRO B 1 342 ? -8.383 16.109 9.469 1 98.69 342 PRO B CA 1
ATOM 5765 C C . PRO B 1 342 ? -7.207 17.062 9.672 1 98.69 342 PRO B C 1
ATOM 5767 O O . PRO B 1 342 ? -7.301 18 10.461 1 98.69 342 PRO B O 1
ATOM 5770 N N . VAL B 1 343 ? -6.145 16.75 9.047 1 98.44 343 VAL B N 1
ATOM 5771 C CA . VAL B 1 343 ? -4.934 17.562 9.133 1 98.44 343 VAL B CA 1
ATOM 5772 C C . VAL B 1 343 ? -4.691 18.266 7.797 1 98.44 343 VAL B C 1
ATOM 5774 O O . VAL B 1 343 ? -4.344 17.625 6.805 1 98.44 343 VAL B O 1
ATOM 5777 N N . PHE B 1 344 ? -4.918 19.562 7.781 1 97 344 PHE B N 1
ATOM 5778 C CA . PHE B 1 344 ? -4.641 20.375 6.605 1 97 344 PHE B CA 1
ATOM 5779 C C . PHE B 1 344 ? -3.178 20.797 6.574 1 97 344 PHE B C 1
ATOM 5781 O O . PHE B 1 344 ? -2.701 21.469 7.5 1 97 344 PHE B O 1
ATOM 5788 N N . SER B 1 345 ? -2.537 20.375 5.57 1 92.19 345 SER B N 1
ATOM 578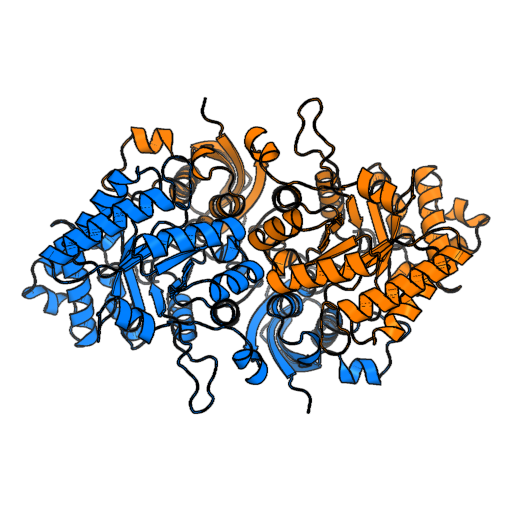9 C CA . SER B 1 345 ? -1.13 20.703 5.367 1 92.19 345 SER B CA 1
ATOM 5790 C C . SER B 1 345 ? -0.778 20.734 3.885 1 92.19 345 SER B C 1
ATOM 5792 O O . SER B 1 345 ? -1.46 20.109 3.066 1 92.19 345 SER B O 1
ATOM 5794 N N . GLY B 1 346 ? 0.276 21.406 3.561 1 86.69 346 GLY B N 1
ATOM 5795 C CA . GLY B 1 346 ? 0.699 21.547 2.174 1 86.69 346 GLY B CA 1
ATOM 5796 C C . GLY B 1 346 ? 0.604 22.969 1.652 1 86.69 346 GLY B C 1
ATOM 5797 O O . GLY B 1 346 ? -0.283 23.281 0.858 1 86.69 346 GLY B O 1
ATOM 5798 N N . GLY B 1 347 ? 1.414 23.812 2.148 1 82.88 347 GLY B N 1
ATOM 5799 C CA . GLY B 1 347 ? 1.517 25.172 1.678 1 82.88 347 GLY B CA 1
ATOM 5800 C C . GLY B 1 347 ? 0.395 26.062 2.182 1 82.88 347 GLY B C 1
ATOM 5801 O O . GLY B 1 347 ? 0.073 27.078 1.559 1 82.88 347 GLY B O 1
ATOM 5802 N N . SER B 1 348 ? -0.205 25.719 3.254 1 89.62 348 SER B N 1
ATOM 5803 C CA . SER B 1 348 ? -1.327 26.469 3.803 1 89.62 348 SER B CA 1
ATOM 5804 C C . SER B 1 348 ? -0.861 27.781 4.43 1 89.62 348 SER B C 1
ATOM 5806 O O . SER B 1 348 ? 0.189 27.828 5.07 1 89.62 348 SER B O 1
ATOM 5808 N N . THR B 1 349 ? -1.625 28.859 4.188 1 92.12 349 THR B N 1
ATOM 5809 C CA . THR B 1 349 ? -1.364 30.188 4.734 1 92.12 349 THR B CA 1
ATOM 5810 C C . THR B 1 349 ? -2.648 30.812 5.262 1 92.12 349 THR B C 1
ATOM 5812 O O . THR B 1 349 ? -3.689 30.156 5.324 1 92.12 349 THR B O 1
ATOM 5815 N N . ILE B 1 350 ? -2.547 32.094 5.676 1 94.94 350 ILE B N 1
ATOM 5816 C CA . ILE B 1 350 ? -3.695 32.812 6.211 1 94.94 350 ILE B CA 1
ATOM 5817 C C . ILE B 1 350 ? -4.789 32.906 5.148 1 94.94 350 ILE B C 1
ATOM 5819 O O . ILE B 1 350 ? -5.973 33 5.473 1 94.94 350 ILE B O 1
ATOM 5823 N N . PHE B 1 351 ? -4.43 32.75 3.908 1 93.75 351 PHE B N 1
ATOM 5824 C CA . PHE B 1 351 ? -5.375 32.906 2.809 1 93.75 351 PHE B CA 1
ATOM 5825 C C . PHE B 1 351 ? -6.227 31.656 2.637 1 93.75 351 PHE B C 1
ATOM 5827 O O . PHE B 1 351 ? -7.277 31.703 1.995 1 93.75 351 PHE B O 1
ATOM 5834 N N . ASP B 1 352 ? -5.805 30.547 3.152 1 94.88 352 ASP B N 1
ATOM 5835 C CA . ASP B 1 352 ? -6.5 29.266 2.992 1 94.88 352 ASP B CA 1
ATOM 5836 C C . ASP B 1 352 ? -7.473 29.031 4.148 1 94.88 352 ASP B C 1
ATOM 5838 O O . ASP B 1 352 ? -8.273 28.094 4.105 1 94.88 352 ASP B O 1
ATOM 5842 N N . VAL B 1 353 ? -7.438 29.922 5.141 1 96.44 353 VAL B N 1
ATOM 5843 C CA . VAL B 1 353 ? -8.188 29.703 6.375 1 96.44 353 VAL B CA 1
ATOM 5844 C C . VAL B 1 353 ? -9.68 29.844 6.102 1 96.44 353 VAL B C 1
ATOM 5846 O O . VAL B 1 353 ? -10.453 28.906 6.336 1 96.44 353 VAL B O 1
ATOM 5849 N N . ALA B 1 354 ? -10.094 30.969 5.59 1 96.44 354 ALA B N 1
ATOM 5850 C CA . ALA B 1 354 ? -11.516 31.219 5.379 1 96.44 354 ALA B CA 1
ATOM 5851 C C . ALA B 1 354 ? -12.117 30.203 4.422 1 96.44 354 ALA B C 1
ATOM 5853 O O . ALA B 1 354 ? -13.164 29.609 4.703 1 96.44 354 ALA B O 1
ATOM 5854 N N . PRO B 1 355 ? -11.414 29.938 3.27 1 95.88 355 PRO B N 1
ATOM 5855 C CA . PRO B 1 355 ? -11.961 28.906 2.387 1 95.88 355 PRO B CA 1
ATOM 5856 C C . PRO B 1 355 ? -12.07 27.547 3.07 1 95.88 355 PRO B C 1
ATOM 5858 O O . PRO B 1 355 ? -13.008 26.797 2.801 1 95.88 355 PRO B O 1
ATOM 5861 N N . THR B 1 356 ? -11.125 27.156 3.902 1 96.94 356 THR B N 1
ATOM 5862 C CA . THR B 1 356 ? -11.172 25.891 4.621 1 96.94 356 THR B CA 1
ATOM 5863 C C . THR B 1 356 ? -12.367 25.859 5.574 1 96.94 356 THR B C 1
ATOM 5865 O O . THR B 1 356 ? -13.164 24.922 5.543 1 96.94 356 THR B O 1
ATOM 5868 N N . TYR B 1 357 ? -12.531 26.875 6.383 1 97.81 357 TYR B N 1
ATOM 5869 C CA . TYR B 1 357 ? -13.617 26.938 7.355 1 97.81 357 TYR B CA 1
ATOM 5870 C C . TYR B 1 357 ? -14.969 26.922 6.656 1 97.81 357 TYR B C 1
ATOM 5872 O O . TYR B 1 357 ? -15.891 26.234 7.086 1 97.81 357 TYR B O 1
ATOM 5880 N N . GLN B 1 358 ? -15.078 27.703 5.648 1 96.88 358 GLN B N 1
ATOM 5881 C CA . GLN B 1 358 ? -16.328 27.766 4.898 1 96.88 358 GLN B CA 1
ATOM 5882 C C . GLN B 1 358 ? -16.641 26.406 4.258 1 96.88 358 GLN B C 1
ATOM 5884 O O . GLN B 1 358 ? -17.812 26.016 4.16 1 96.88 358 GLN B O 1
ATOM 5889 N N . GLY B 1 359 ? -15.617 25.781 3.844 1 96.81 359 GLY B N 1
ATOM 5890 C CA . GLY B 1 359 ? -15.789 24.516 3.158 1 96.81 359 GLY B CA 1
ATOM 5891 C C . GLY B 1 359 ? -16.188 23.375 4.09 1 96.81 359 GLY B C 1
ATOM 5892 O O . GLY B 1 359 ? -16.969 22.5 3.713 1 96.81 359 GLY B O 1
ATOM 5893 N N . ILE B 1 360 ? -15.688 23.344 5.293 1 96.69 360 ILE B N 1
ATOM 5894 C CA . ILE B 1 360 ? -15.922 22.156 6.117 1 96.69 360 ILE B CA 1
ATOM 5895 C C . ILE B 1 360 ? -16.922 22.5 7.23 1 96.69 360 ILE B C 1
ATOM 5897 O O . ILE B 1 360 ? -17.5 21.594 7.836 1 96.69 360 ILE B O 1
ATOM 5901 N N . GLY B 1 361 ? -17 23.797 7.633 1 96.25 361 GLY B N 1
ATOM 5902 C CA . GLY B 1 361 ? -18.047 24.266 8.516 1 96.25 361 GLY B CA 1
ATOM 5903 C C . GLY B 1 361 ? -17.75 24.031 9.984 1 96.25 361 GLY B C 1
ATOM 5904 O O . GLY B 1 361 ? -18.641 24.094 10.828 1 96.25 361 GLY B O 1
ATOM 5905 N N . THR B 1 362 ? -16.531 23.625 10.297 1 97.25 362 THR B N 1
ATOM 5906 C CA . THR B 1 362 ? -16.141 23.391 11.688 1 97.25 362 THR B CA 1
ATOM 5907 C C . THR B 1 362 ? -14.656 23.719 11.883 1 97.25 362 THR B C 1
ATOM 5909 O O . THR B 1 362 ? -13.93 23.938 10.914 1 97.25 362 THR B O 1
ATOM 5912 N N . ALA B 1 363 ? -14.281 23.875 13.133 1 97.12 363 ALA B N 1
ATOM 5913 C CA . ALA B 1 363 ? -12.883 24.141 13.477 1 97.12 363 ALA B CA 1
ATOM 5914 C C . ALA B 1 363 ? -12.211 22.875 14.016 1 97.12 363 ALA B C 1
ATOM 5916 O O . ALA B 1 363 ? -11.102 22.938 14.547 1 97.12 363 ALA B O 1
ATOM 5917 N N . ASP B 1 364 ? -12.875 21.703 13.906 1 98.25 364 ASP B N 1
ATOM 5918 C CA . ASP B 1 364 ? -12.312 20.422 14.336 1 98.25 364 ASP B CA 1
ATOM 5919 C C . ASP B 1 364 ? -11.258 19.922 13.344 1 98.25 364 ASP B C 1
ATOM 5921 O O . ASP B 1 364 ? -11.508 18.984 12.594 1 98.25 364 ASP B O 1
ATOM 5925 N N . LEU B 1 365 ? -10.109 20.547 13.43 1 98.56 365 LEU B N 1
ATOM 5926 C CA . LEU B 1 365 ? -9.031 20.203 12.516 1 98.56 365 LEU B CA 1
ATOM 5927 C C . LEU B 1 365 ? -7.684 20.656 13.055 1 98.56 365 LEU B C 1
ATOM 5929 O O . LEU B 1 365 ? -7.625 21.438 14.008 1 98.56 365 LEU B O 1
ATOM 5933 N N . ILE B 1 366 ? -6.668 20.062 12.586 1 98.56 366 ILE B N 1
ATOM 5934 C CA . ILE B 1 366 ? -5.309 20.578 12.719 1 98.56 366 ILE B CA 1
ATOM 5935 C C . ILE B 1 366 ? -4.922 21.344 11.453 1 98.56 366 ILE B C 1
ATOM 5937 O O . ILE B 1 366 ? -5.055 20.828 10.344 1 98.56 366 ILE B O 1
ATOM 5941 N N . PHE B 1 367 ? -4.582 22.578 11.602 1 97.88 367 PHE B N 1
ATOM 5942 C CA . PHE B 1 367 ? -4.113 23.406 10.5 1 97.88 367 PHE B CA 1
ATOM 5943 C C . PHE B 1 367 ? -2.605 23.609 10.57 1 97.88 367 PHE B C 1
ATOM 5945 O O . PHE B 1 367 ? -2.129 24.516 11.258 1 97.88 367 PHE B O 1
ATOM 5952 N N . ALA B 1 368 ? -1.882 22.75 9.836 1 95.31 368 ALA B N 1
ATOM 5953 C CA . ALA B 1 368 ? -0.422 22.781 9.867 1 95.31 368 ALA B CA 1
ATOM 5954 C C . ALA B 1 368 ? 0.131 23.672 8.758 1 95.31 368 ALA B C 1
ATOM 5956 O O . ALA B 1 368 ? -0.119 23.422 7.574 1 95.31 368 ALA B O 1
ATOM 5957 N N . SER B 1 369 ? 0.857 24.688 9.141 1 91.81 369 SER B N 1
ATOM 5958 C CA . SER B 1 369 ? 1.415 25.641 8.188 1 91.81 369 SER B CA 1
ATOM 5959 C C . SER B 1 369 ? 2.895 25.891 8.461 1 91.81 369 SER B C 1
ATOM 5961 O O . SER B 1 369 ? 3.242 26.641 9.375 1 91.81 369 SER B O 1
ATOM 5963 N N . GLY B 1 370 ? 3.736 25.312 7.672 1 84.75 370 GLY B N 1
ATOM 5964 C CA . GLY B 1 370 ? 5.152 25.609 7.781 1 84.75 370 GLY B CA 1
ATOM 5965 C C . GLY B 1 370 ? 5.523 26.969 7.188 1 84.75 370 GLY B C 1
ATOM 5966 O O . GLY B 1 370 ? 5.922 27.875 7.91 1 84.75 370 GLY B O 1
ATOM 5967 N N . GLY B 1 371 ? 5.199 27.156 5.973 1 79.44 371 GLY B N 1
ATOM 5968 C CA . GLY B 1 371 ? 5.523 28.391 5.27 1 79.44 371 GLY B CA 1
ATOM 5969 C C . GLY B 1 371 ? 4.887 29.625 5.895 1 79.44 371 GLY B C 1
ATOM 5970 O O . GLY B 1 371 ? 5.512 30.672 5.973 1 79.44 371 GLY B O 1
ATOM 5971 N N . GLY B 1 372 ? 3.695 29.531 6.352 1 84.38 372 GLY B N 1
ATOM 5972 C CA . GLY B 1 372 ? 2.996 30.656 6.957 1 84.38 372 GLY B CA 1
ATOM 5973 C C . GLY B 1 372 ? 3.594 31.094 8.281 1 84.38 372 GLY B C 1
ATOM 5974 O O . GLY B 1 372 ? 3.547 32.281 8.641 1 84.38 372 GLY B O 1
ATOM 5975 N N . ILE B 1 373 ? 4.16 30.156 8.984 1 90.44 373 ILE B N 1
ATOM 5976 C CA . ILE B 1 373 ? 4.719 30.469 10.297 1 90.44 373 ILE B CA 1
ATOM 5977 C C . ILE B 1 373 ? 6.18 30.891 10.148 1 90.44 373 ILE B C 1
ATOM 5979 O O . ILE B 1 373 ? 6.562 31.984 10.57 1 90.44 373 ILE B O 1
ATOM 5983 N N . PHE B 1 374 ? 6.914 30.094 9.43 1 86.69 374 PHE B N 1
ATOM 5984 C CA . PHE B 1 374 ? 8.336 30.359 9.273 1 86.69 374 PHE B CA 1
ATOM 5985 C C . PHE B 1 374 ? 8.562 31.547 8.336 1 86.69 374 PHE B C 1
ATOM 5987 O O . PHE B 1 374 ? 9.562 32.25 8.445 1 86.69 374 PHE B O 1
ATOM 5994 N N . GLY B 1 375 ? 7.645 31.8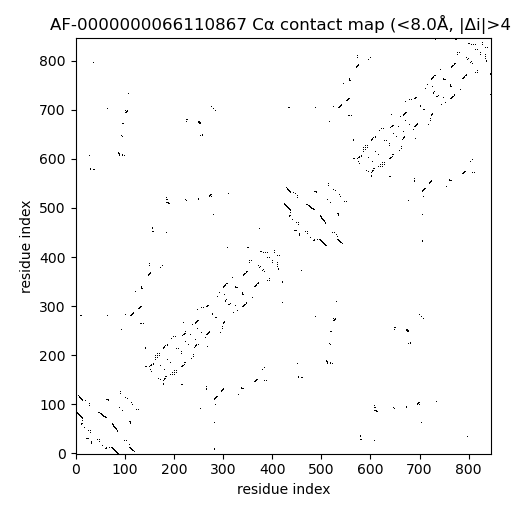12 7.488 1 85.06 375 GLY B N 1
ATOM 5995 C CA . GLY B 1 375 ? 7.805 32.844 6.469 1 85.06 375 GLY B CA 1
ATOM 5996 C C . GLY B 1 375 ? 7.293 34.188 6.902 1 85.06 375 GLY B C 1
ATOM 5997 O O . GLY B 1 375 ? 7.43 35.188 6.172 1 85.06 375 GLY B O 1
ATOM 5998 N N . HIS B 1 376 ? 6.773 34.312 8.047 1 91.62 376 HIS B N 1
ATOM 5999 C CA . HIS B 1 376 ? 6.238 35.594 8.516 1 91.62 376 HIS B CA 1
ATOM 6000 C C . HIS B 1 376 ? 7.355 36.594 8.734 1 91.62 376 HIS B C 1
ATOM 6002 O O . HIS B 1 376 ? 8.391 36.281 9.328 1 91.62 376 HIS B O 1
ATOM 6008 N N . PRO B 1 377 ? 7.184 37.781 8.289 1 90.94 377 PRO B N 1
ATOM 6009 C CA . PRO B 1 377 ? 8.258 38.781 8.359 1 90.94 377 PRO B CA 1
ATOM 6010 C C . PRO B 1 377 ? 8.625 39.156 9.789 1 90.94 377 PRO B C 1
ATOM 6012 O O . PRO B 1 377 ? 9.758 39.562 10.055 1 90.94 377 PRO B O 1
ATOM 6015 N N . ASP B 1 378 ? 7.715 39.031 10.711 1 94 378 ASP B N 1
ATOM 6016 C CA . ASP B 1 378 ? 7.961 39.469 12.086 1 94 378 ASP B CA 1
ATOM 6017 C C . ASP B 1 378 ? 8.297 38.25 12.984 1 94 378 ASP B C 1
ATOM 6019 O O . ASP B 1 378 ? 8.211 38.344 14.211 1 94 378 ASP B O 1
ATOM 6023 N N . GLY B 1 379 ? 8.523 37.094 12.391 1 91.12 379 GLY B N 1
ATOM 6024 C CA . GLY B 1 379 ? 9.016 35.938 13.148 1 91.12 379 GLY B CA 1
ATOM 6025 C C . GLY B 1 379 ? 7.949 34.906 13.43 1 91.12 379 GLY B C 1
ATOM 6026 O O . GLY B 1 379 ? 6.781 35.094 13.078 1 91.12 379 GLY B O 1
ATOM 6027 N N . LEU B 1 380 ? 8.383 33.844 14.148 1 92.06 380 LEU B N 1
ATOM 6028 C CA . LEU B 1 380 ? 7.57 32.656 14.359 1 92.06 380 LEU B CA 1
ATOM 6029 C C . LEU B 1 380 ? 6.32 32.969 15.172 1 92.06 380 LEU B C 1
ATOM 6031 O O . LEU B 1 380 ? 5.223 32.531 14.82 1 92.06 380 LEU B O 1
ATOM 6035 N N . ALA B 1 381 ? 6.531 33.75 16.234 1 95.19 381 ALA B N 1
ATOM 6036 C CA . ALA B 1 381 ? 5.406 34.062 17.094 1 95.19 381 ALA B CA 1
ATOM 6037 C C . ALA B 1 381 ? 4.336 34.844 16.344 1 95.19 381 ALA B C 1
ATOM 6039 O O . ALA B 1 381 ? 3.141 34.594 16.5 1 95.19 381 ALA B O 1
ATOM 6040 N N . ALA B 1 382 ? 4.824 35.781 15.508 1 96 382 ALA B N 1
ATOM 6041 C CA . ALA B 1 382 ? 3.898 36.562 14.703 1 96 382 ALA B CA 1
ATOM 6042 C C . ALA B 1 382 ? 3.201 35.719 13.656 1 96 382 ALA B C 1
ATOM 6044 O O . ALA B 1 382 ? 2.029 35.938 13.336 1 96 382 ALA B O 1
ATOM 6045 N N . GLY B 1 383 ? 3.926 34.812 13.086 1 95.38 383 GLY B N 1
ATOM 6046 C CA . GLY B 1 383 ? 3.324 33.875 12.148 1 95.38 383 GLY B CA 1
ATOM 6047 C C . GLY B 1 383 ? 2.197 33.062 12.758 1 95.38 383 GLY B C 1
ATOM 6048 O O . GLY B 1 383 ? 1.121 32.938 12.164 1 95.38 383 GLY B O 1
ATOM 6049 N N . CYS B 1 384 ? 2.418 32.531 13.93 1 95.88 384 CYS B N 1
ATOM 6050 C CA . CYS B 1 384 ? 1.395 31.781 14.625 1 95.88 384 CYS B CA 1
ATOM 6051 C C . CYS B 1 384 ? 0.189 32.656 14.961 1 95.88 384 CYS B C 1
ATOM 6053 O O . CYS B 1 384 ? -0.955 32.25 14.758 1 95.88 384 CYS B O 1
ATOM 6055 N N . ALA B 1 385 ? 0.499 33.812 15.453 1 96.81 385 ALA B N 1
ATOM 6056 C CA . ALA B 1 385 ? -0.563 34.75 15.82 1 96.81 385 ALA B CA 1
ATOM 6057 C C . ALA B 1 385 ? -1.406 35.125 14.602 1 96.81 385 ALA B C 1
ATOM 6059 O O . ALA B 1 385 ? -2.631 35.219 14.695 1 96.81 385 ALA B O 1
ATOM 6060 N N . SER B 1 386 ? -0.744 35.344 13.508 1 97.25 386 SER B N 1
ATOM 6061 C CA . SER B 1 386 ? -1.459 35.719 12.297 1 97.25 386 SER B CA 1
ATOM 6062 C C . SER B 1 386 ? -2.43 34.625 11.859 1 97.25 386 SER B C 1
ATOM 6064 O O . SER B 1 386 ? -3.547 34.906 11.43 1 97.25 386 SER B O 1
ATOM 6066 N N . LEU B 1 387 ? -2.02 33.375 11.961 1 97 387 LEU B N 1
ATOM 6067 C CA . LEU B 1 387 ? -2.893 32.281 11.602 1 97 387 LEU B CA 1
ATOM 6068 C C . LEU B 1 387 ? -4.082 32.188 12.547 1 97 387 LEU B C 1
ATOM 6070 O O . LEU B 1 387 ? -5.215 31.984 12.109 1 97 387 LEU B O 1
ATOM 6074 N N . ARG B 1 388 ? -3.832 32.312 13.844 1 97.25 388 ARG B N 1
ATOM 6075 C CA . ARG B 1 388 ? -4.91 32.312 14.82 1 97.25 388 ARG B CA 1
ATOM 6076 C C . ARG B 1 388 ? -5.914 33.406 14.539 1 97.25 388 ARG B C 1
ATOM 6078 O O . ARG B 1 388 ? -7.129 33.188 14.594 1 97.25 388 ARG B O 1
ATOM 6085 N N . GLN B 1 389 ? -5.379 34.562 14.258 1 97.88 389 GLN B N 1
ATOM 6086 C CA . GLN B 1 389 ? -6.223 35.719 13.961 1 97.88 389 GLN B CA 1
ATOM 6087 C C . GLN B 1 389 ? -7.039 35.5 12.695 1 97.88 389 GLN B C 1
ATOM 6089 O O . GLN B 1 389 ? -8.203 35.875 12.625 1 97.88 389 GLN B O 1
ATOM 6094 N N . ALA B 1 390 ? -6.398 34.906 11.695 1 97.62 390 ALA B N 1
ATOM 6095 C CA . ALA B 1 390 ? -7.129 34.594 10.477 1 97.62 390 ALA B CA 1
ATOM 6096 C C . ALA B 1 390 ? -8.289 33.656 10.766 1 97.62 390 ALA B C 1
ATOM 6098 O O . ALA B 1 390 ? -9.375 33.781 10.195 1 97.62 390 ALA B O 1
ATOM 6099 N N . TRP B 1 391 ? -8.102 32.688 11.586 1 98.06 391 TRP B N 1
ATOM 6100 C CA . TRP B 1 391 ? -9.156 31.766 11.969 1 98.06 391 TRP B CA 1
ATOM 6101 C C . TRP B 1 391 ? -10.242 32.469 12.773 1 98.06 391 TRP B C 1
ATOM 6103 O O . TRP B 1 391 ? -11.438 32.188 12.586 1 98.06 391 TRP B O 1
ATOM 6113 N N . GLU B 1 392 ? -9.828 33.312 13.711 1 98 392 GLU B N 1
ATOM 6114 C CA . GLU B 1 392 ? -10.805 34.125 14.438 1 98 392 GLU B CA 1
ATOM 6115 C C . GLU B 1 392 ? -11.703 34.906 13.477 1 98 392 GLU B C 1
ATOM 6117 O O . GLU B 1 392 ? -12.922 34.938 13.656 1 98 392 GLU B O 1
ATOM 6122 N N . ALA B 1 393 ? -11.039 35.5 12.562 1 98.19 393 ALA B N 1
ATOM 6123 C CA . ALA B 1 393 ? -11.789 36.25 11.562 1 98.19 393 ALA B CA 1
ATOM 6124 C C . ALA B 1 393 ? -12.797 35.375 10.844 1 98.19 393 ALA B C 1
ATOM 6126 O O . ALA B 1 393 ? -13.969 35.719 10.695 1 98.19 393 ALA B O 1
ATOM 6127 N N . ALA B 1 394 ? -12.328 34.219 10.336 1 97.88 394 ALA B N 1
ATOM 6128 C CA . ALA B 1 394 ? -13.18 33.281 9.578 1 97.88 394 ALA B CA 1
ATOM 6129 C C . ALA B 1 394 ? -14.352 32.812 10.43 1 97.88 394 ALA B C 1
ATOM 6131 O O . ALA B 1 394 ? -15.492 32.781 9.953 1 97.88 394 ALA B O 1
ATOM 6132 N N . ILE B 1 395 ? -14.125 32.438 11.672 1 97.75 395 ILE B N 1
ATOM 6133 C CA . ILE B 1 395 ? -15.148 31.922 12.578 1 97.75 395 ILE B CA 1
ATOM 6134 C C . ILE B 1 395 ? -16.156 33.031 12.891 1 97.75 395 ILE B C 1
ATOM 6136 O O . ILE B 1 395 ? -17.359 32.75 13 1 97.75 395 ILE B O 1
ATOM 6140 N N . ALA B 1 396 ? -15.656 34.219 12.977 1 97 396 ALA B N 1
ATOM 6141 C CA . ALA B 1 396 ? -16.516 35.375 13.289 1 97 396 ALA B CA 1
ATOM 6142 C C . ALA B 1 396 ? -17.25 35.844 12.039 1 97 396 ALA B C 1
ATOM 6144 O O . ALA B 1 396 ? -18.109 36.719 12.117 1 97 396 ALA B O 1
ATOM 6145 N N . GLY B 1 397 ? -16.922 35.312 10.906 1 96.69 397 GLY B N 1
ATOM 6146 C CA . GLY B 1 397 ? -17.531 35.719 9.664 1 96.69 397 GLY B CA 1
ATOM 6147 C C . GLY B 1 397 ? -17.078 37.094 9.195 1 96.69 397 GLY B C 1
ATOM 6148 O O . GLY B 1 397 ? -17.844 37.844 8.555 1 96.69 397 GLY B O 1
ATOM 6149 N N . GLN B 1 398 ? -15.914 37.469 9.594 1 97.12 398 GLN B N 1
ATOM 6150 C CA . GLN B 1 398 ? -15.375 38.781 9.227 1 97.12 398 GLN B CA 1
ATOM 6151 C C . GLN B 1 398 ? -14.383 38.656 8.07 1 97.12 398 GLN B C 1
ATOM 6153 O O . GLN B 1 398 ? -13.703 37.625 7.934 1 97.12 398 GLN B O 1
ATOM 6158 N N . GLU B 1 399 ? -14.352 39.688 7.336 1 96.12 399 GLU B N 1
ATOM 6159 C CA . GLU B 1 399 ? -13.391 39.75 6.238 1 96.12 399 GLU B CA 1
ATOM 6160 C C . GLU B 1 399 ? -11.961 39.875 6.758 1 96.12 399 GLU B C 1
ATOM 6162 O O . GLU B 1 399 ? -11.711 40.625 7.711 1 96.12 399 GLU B O 1
ATOM 6167 N N . LEU B 1 400 ? -11.031 39.188 6.121 1 96 400 LEU B N 1
ATOM 6168 C CA . LEU B 1 400 ? -9.656 39.062 6.59 1 96 400 LEU B CA 1
ATOM 6169 C C . LEU B 1 400 ? -8.977 40.406 6.668 1 96 400 LEU B C 1
ATOM 6171 O O . LEU B 1 400 ? -8.328 40.719 7.664 1 96 400 LEU B O 1
ATOM 6175 N N . ARG B 1 401 ? -9.117 41.25 5.672 1 95.31 401 ARG B N 1
ATOM 6176 C CA . ARG B 1 401 ? -8.469 42.562 5.617 1 95.31 401 ARG B CA 1
ATOM 6177 C C . ARG B 1 401 ? -9.008 43.5 6.703 1 95.31 401 ARG B C 1
ATOM 6179 O O . ARG B 1 401 ? -8.25 44.25 7.312 1 95.31 401 ARG B O 1
ATOM 6186 N N . ALA B 1 402 ? -10.273 43.438 6.855 1 96.94 402 ALA B N 1
ATOM 6187 C CA . ALA B 1 402 ? -10.883 44.281 7.895 1 96.94 402 ALA B CA 1
ATOM 6188 C C . ALA B 1 402 ? -10.414 43.844 9.281 1 96.94 402 ALA B C 1
ATOM 6190 O O . ALA B 1 402 ? -10.125 44.688 10.133 1 96.94 402 ALA B O 1
ATOM 6191 N N . TYR B 1 403 ? -10.336 42.562 9.461 1 97.19 403 TYR B N 1
ATOM 6192 C CA . TYR B 1 403 ? -9.938 42.031 10.758 1 97.19 403 TYR B CA 1
ATOM 6193 C C . TYR B 1 403 ? -8.477 42.344 11.047 1 97.19 403 TYR B C 1
ATOM 6195 O O . TYR B 1 403 ? -8.094 42.5 12.211 1 97.19 403 TYR B O 1
ATOM 6203 N N . ALA B 1 404 ? -7.672 42.5 10.031 1 97.06 404 ALA B N 1
ATOM 6204 C CA . ALA B 1 404 ? -6.234 42.719 10.141 1 97.06 404 ALA B CA 1
ATOM 6205 C C . ALA B 1 404 ? -5.926 44.156 10.594 1 97.06 404 ALA B C 1
ATOM 6207 O O . ALA B 1 404 ? -4.82 44.438 11.062 1 97.06 404 ALA B O 1
ATOM 6208 N N . GLN B 1 405 ? -6.812 45 10.477 1 96.62 405 GLN B N 1
ATOM 6209 C CA . GLN B 1 405 ? -6.574 46.438 10.711 1 96.62 405 GLN B CA 1
ATOM 6210 C C . GLN B 1 405 ? -6.078 46.688 12.133 1 96.62 405 GLN B C 1
ATOM 6212 O O . GLN B 1 405 ? -5.246 47.562 12.367 1 96.62 405 GLN B O 1
ATOM 6217 N N . SER B 1 406 ? -6.551 46 13.062 1 96.88 406 SER B N 1
ATOM 6218 C CA . SER B 1 406 ? -6.156 46.188 14.453 1 96.88 406 SER B CA 1
ATOM 6219 C C . SER B 1 406 ? -5.211 45.094 14.93 1 96.88 406 SER B C 1
ATOM 6221 O O . SER B 1 406 ? -4.98 44.938 16.125 1 96.88 406 SER B O 1
ATOM 6223 N N . ARG B 1 407 ? -4.695 44.344 14.031 1 97.69 407 ARG B N 1
ATOM 6224 C CA . ARG B 1 407 ? -3.844 43.219 14.352 1 97.69 407 ARG B CA 1
ATOM 6225 C C . ARG B 1 407 ? -2.57 43.219 13.516 1 97.69 407 ARG B C 1
ATOM 6227 O O . ARG B 1 407 ? -2.533 42.656 12.422 1 97.69 407 ARG B O 1
ATOM 6234 N N . PRO B 1 408 ? -1.541 43.781 14.016 1 96.94 408 PRO B N 1
ATOM 6235 C CA . PRO B 1 408 ? -0.32 44 13.234 1 96.94 408 PRO B CA 1
ATOM 6236 C C . PRO B 1 408 ? 0.259 42.719 12.656 1 96.94 408 PRO B C 1
ATOM 6238 O O . PRO B 1 408 ? 0.788 42.719 11.539 1 96.94 408 PRO B O 1
ATOM 6241 N N . GLU B 1 409 ? 0.215 41.625 13.414 1 97.31 409 GLU B N 1
ATOM 6242 C CA . GLU B 1 409 ? 0.752 40.344 12.914 1 97.31 409 GLU B CA 1
ATOM 6243 C C . GLU B 1 409 ? 0.007 39.906 11.664 1 97.31 409 GLU B C 1
ATOM 6245 O O . GLU B 1 409 ? 0.627 39.5 10.688 1 97.31 409 GLU B O 1
ATOM 6250 N N . LEU B 1 410 ? -1.333 39.938 11.711 1 97.56 410 LEU B N 1
ATOM 6251 C CA . LEU B 1 410 ? -2.152 39.562 10.57 1 97.56 410 LEU B CA 1
ATOM 6252 C C . LEU B 1 410 ? -1.974 40.531 9.414 1 97.56 410 LEU B C 1
ATOM 6254 O O . LEU B 1 410 ? -1.929 40.125 8.25 1 97.56 410 LEU B O 1
ATOM 6258 N N . ALA B 1 411 ? -1.883 41.781 9.766 1 96.94 411 ALA B N 1
ATOM 6259 C CA . ALA B 1 411 ? -1.674 42.812 8.75 1 96.94 411 ALA B CA 1
ATOM 6260 C C . ALA B 1 411 ? -0.358 42.594 8.008 1 96.94 411 ALA B C 1
ATOM 6262 O O . ALA B 1 411 ? -0.292 42.75 6.785 1 96.94 411 ALA B O 1
ATOM 6263 N N . ALA B 1 412 ? 0.656 42.281 8.734 1 96.06 412 ALA B N 1
ATOM 6264 C CA . ALA B 1 412 ? 1.964 42.031 8.133 1 96.06 412 ALA B CA 1
ATOM 6265 C C . ALA B 1 412 ? 1.925 40.812 7.207 1 96.06 412 ALA B C 1
ATOM 6267 O O . ALA B 1 412 ? 2.512 40.844 6.121 1 96.06 412 ALA B O 1
ATOM 6268 N N . ALA B 1 413 ? 1.268 39.781 7.672 1 94.88 413 ALA B N 1
ATOM 6269 C CA . ALA B 1 413 ? 1.123 38.562 6.852 1 94.88 413 ALA B CA 1
ATOM 6270 C C . ALA B 1 413 ? 0.342 38.875 5.574 1 94.88 413 ALA B C 1
ATOM 6272 O O . ALA B 1 413 ? 0.676 38.344 4.504 1 94.88 413 ALA B O 1
ATOM 6273 N N . LEU B 1 414 ? -0.71 39.594 5.707 1 94.19 414 LEU B N 1
ATOM 6274 C CA . LEU B 1 414 ? -1.556 39.969 4.582 1 94.19 414 LEU B CA 1
ATOM 6275 C C . LEU B 1 414 ? -0.764 40.781 3.549 1 94.19 414 LEU B C 1
ATOM 6277 O O . LEU B 1 414 ? -0.965 40.625 2.344 1 94.19 414 LEU B O 1
ATOM 6281 N N . ALA B 1 415 ? 0.074 41.625 3.998 1 91.5 415 ALA B N 1
ATOM 6282 C CA . ALA B 1 415 ? 0.851 42.5 3.121 1 91.5 415 ALA B CA 1
ATOM 6283 C C . ALA B 1 415 ? 1.874 41.688 2.318 1 91.5 415 ALA B C 1
ATOM 6285 O O . ALA B 1 415 ? 2.176 42.031 1.173 1 91.5 415 ALA B O 1
ATOM 6286 N N . ARG B 1 416 ? 2.396 40.656 2.846 1 83.5 416 ARG B N 1
ATOM 6287 C CA . ARG B 1 416 ? 3.465 39.906 2.211 1 83.5 416 ARG B CA 1
ATOM 6288 C C . ARG B 1 416 ? 2.898 38.75 1.406 1 83.5 416 ARG B C 1
ATOM 6290 O O . ARG B 1 416 ? 3.555 38.219 0.494 1 83.5 416 ARG B O 1
ATOM 6297 N N . GLY B 1 417 ? 1.786 38.406 1.876 1 74.19 417 GLY B N 1
ATOM 6298 C CA . GLY B 1 417 ? 1.295 37.156 1.345 1 74.19 417 GLY B CA 1
ATOM 6299 C C . GLY B 1 417 ? 0.655 37.312 -0.024 1 74.19 417 GLY B C 1
ATOM 6300 O O . GLY B 1 417 ? 0.336 38.406 -0.457 1 74.19 417 GLY B O 1
ATOM 6301 N N . LYS B 1 418 ? 0.97 36.375 -0.846 1 64.75 418 LYS B N 1
ATOM 6302 C CA . LYS B 1 418 ? 0.249 36.25 -2.109 1 64.75 418 LYS B CA 1
ATOM 6303 C C . LYS B 1 418 ? -0.937 35.312 -1.979 1 64.75 418 LYS B C 1
ATOM 6305 O O . LYS B 1 418 ? -0.783 34.188 -1.509 1 64.75 418 LYS B O 1
ATOM 6310 N N . PRO B 1 419 ? -2.154 35.969 -2.168 1 55.38 419 PRO B N 1
ATOM 6311 C CA . PRO B 1 419 ? -3.346 35.125 -2.074 1 55.38 419 PRO B CA 1
ATOM 6312 C C . PRO B 1 419 ? -3.246 33.875 -2.934 1 55.38 419 PRO B C 1
ATOM 6314 O O . PRO B 1 419 ? -2.549 33.875 -3.953 1 55.38 419 PRO B O 1
ATOM 6317 N N . VAL B 1 420 ? -3.543 32.75 -2.215 1 52.72 420 VAL B N 1
ATOM 6318 C CA . VAL B 1 420 ? -3.525 31.438 -2.865 1 52.72 420 VAL B CA 1
ATOM 6319 C C . VAL B 1 420 ? -4.281 31.5 -4.188 1 52.72 420 VAL B C 1
ATOM 6321 O O . VAL B 1 420 ? -5.293 32.188 -4.297 1 52.72 420 VAL B O 1
ATOM 6324 N N . ARG B 1 421 ? -3.627 31.359 -5.246 1 47.28 421 ARG B N 1
ATOM 6325 C CA . ARG B 1 421 ? -4.184 31.312 -6.594 1 47.28 421 ARG B CA 1
ATOM 6326 C C . ARG B 1 421 ? -5.496 30.547 -6.625 1 47.28 421 ARG B C 1
ATOM 6328 O O . ARG B 1 421 ? -5.637 29.531 -5.941 1 47.28 421 ARG B O 1
ATOM 6335 N N . LYS B 1 422 ? -6.598 31.234 -6.895 1 43.25 422 LYS B N 1
ATOM 6336 C CA . LYS B 1 422 ? -7.848 30.547 -7.23 1 43.25 422 LYS B CA 1
ATOM 6337 C C . LYS B 1 422 ? -7.582 29.234 -7.969 1 43.25 422 LYS B C 1
ATOM 6339 O O . LYS B 1 422 ? -6.754 29.203 -8.883 1 43.25 422 LYS B O 1
ATOM 6344 N N . ALA B 1 423 ? -7.988 28.062 -7.441 1 39.19 423 ALA B N 1
ATOM 6345 C CA . ALA B 1 423 ? -7.906 26.766 -8.086 1 39.19 423 ALA B CA 1
ATOM 6346 C C . ALA B 1 423 ? -8.453 26.812 -9.508 1 39.19 423 ALA B C 1
ATOM 6348 O O . ALA B 1 423 ? -9.461 27.484 -9.766 1 39.19 423 ALA B O 1
#

Organism: Bordetella bronchiseptica (strain ATCC BAA-588 / NCTC 13252 / RB50) (NCBI:txid257310)

Foldseek 3Di:
DFFKKKWKKKFKFLDDPVLLLQQLQQVLWPHHDDDDVPPDPVRCVQFTKDWDDKAWDDWDPDQLADADDDVVRTMTIIITMMMGGCVNQPLDLVSVCCSQANPSLVDRRTSFIETEAMAGDLVSLVPFLFAPQALPNLCVVFVDPDFAQEEAEDPPLDDDALLRSLVSLLQLVLLPGSEYEHHQPDAADPRHGLLSSLLSNQVSQVVSCVVVVTGHAYAHEHEDALVSSLVSQVSNVVSVHAHYEYADVRHDLVSLLVCQVRHPHAYAYEPVCVCVQPVSPRGHYALLVVVSSNSSSHHQEYELEACLPQDDDHPLSSLVNQLSLQDASNPDPPDDGSRHAYEYDGQDALLRQLVSCVSNVGRRHYYYHHCQQCVQPVHNSLSSVLNRQSNVCNVVVHDQCVSCPVPVSVVSSVVPDDRRPDD/DFFKKKWKKKFKFLDDPVLLLQQLQQVLWPHHDDDDPPPDPVRCVQWTKDWDDKAWDDWDPDQLADADDDVVRTMTIIMTMMMGGCVNQPLDLVSVCCSQANPSLVDRRTSFIETEAMAGDLVSLVPFLFAPQALPNLCVVFVDPQFAQEEAEDPPLDDDALLRSLVSLLQLVLLPGSEYEHHQPDAADPRHGLLSSLLSNQVSQVVSCVVVVTGHAYAHEHEDALVSSLVSQVSNVVSVHAHYEYADVRHDLVSLLVCQVRHPHAYAYEPVCVCVQPVSPRGHYALLVVVSSNSSSHHQEYELEACLPQDDDHPLSSLVNQLSLQDASNPDPPDDGSRHAYEYDGQDALLRQLVSCVSNVGRSHYYYHHCQQCVQPVHNSLSSVLNVQSNVCNVVVHDQCVSCPPPVSVVSSVVPDDRRPDD

pLDDT: mean 94.54, std 8.48, range [39.03, 98.94]